Protein 5XWB (pdb70)

B-factor: mean 32.28, std 11.91, range [16.24, 103.04]

Radius of gyration: 31.35 Å; Cα contacts (8 Å, |Δi|>4): 2112; chains: 2; bounding box: 64×94×55 Å

Nearest PDB structures (foldseek):
  5xwb-assembly2_B  TM=9.297E-01  e=8.953E-89  Colwellia psychrerythraea 34H
  7tm6-assembly1_A  TM=8.990E-01  e=1.114E-72  Klebsiella pneumoniae subsp. pneumoniae HS11286
  3nvs-assembly1_A  TM=9.028E-01  e=1.899E-70  Vibrio cholerae
  3fk1-assembly1_A  TM=8.946E-01  e=1.321E-70  Escherichia coli K-12
  1x8r-assembly1_A  TM=8.950E-01  e=2.277E-70  Escherichia coli

InterPro domains:
  IPR001986 Enolpyruvate transferase domain [PF00275] (7-421)
  IPR006264 3-phosphoshikimate 1-carboxyvinyltransferase [MF_00210] (10-426)
  IPR006264 3-phosphoshikimate 1-carboxyvinyltransferase [PIRSF000505] (7-424)
  IPR006264 3-phosphoshikimate 1-carboxyvinyltransferase [TIGR01356] (14-424)
  IPR006264 3-phosphoshikimate 1-carboxyvinyltransferase [cd01556] (12-424)
  IPR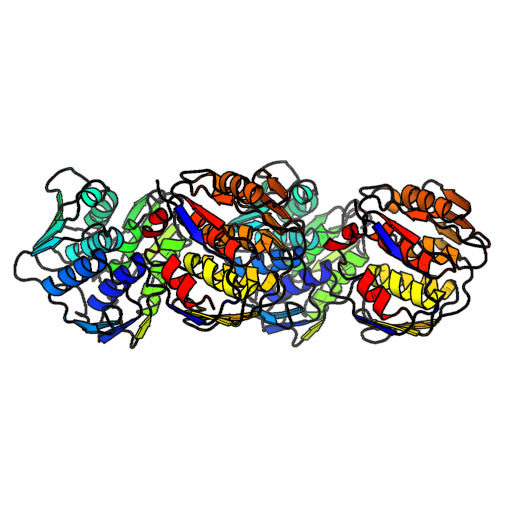013792 RNA 3'-terminal phosphate cyclase/enolpyruvate transferase, alpha/beta [SSF55205] (1-424)
  IPR023193 3-phosphoshikimate 1-carboxyvinyltransferase, conserved site [PS00104] (90-104)
  IPR023193 3-phosphoshikimate 1-carboxyvinyltransferase, conserved site [PS00885] (339-357)
  IPR036968 Enolpyruvate transferase domain superfamily [G3DSA:3.65.10.10] (20-224)
  IPR036968 Enolpyruvate transferase domain superfamily [G3DSA:3.65.10.10] (242-419)

Structure (mmCIF, N/CA/C/O backbone):
data_5XWB
#
_entry.id   5XWB
#
_cell.length_a   61.798
_cell.length_b   80.027
_cell.length_c   82.271
_cell.angle_alpha   90.00
_cell.angle_beta   96.46
_cell.angle_gamma   90.00
#
_symmetry.space_group_name_H-M   'P 1 21 1'
#
loop_
_entity.id
_entity.type
_entity.pdbx_description
1 polymer '3-phosphoshikimate 1-carboxyvinyltransferase'
2 water water
#
loop_
_atom_site.group_PDB
_atom_site.id
_atom_site.type_symbol
_atom_site.label_atom_id
_atom_site.label_alt_id
_atom_site.label_comp_id
_atom_site.label_asym_id
_atom_site.label_entity_id
_atom_site.label_seq_id
_atom_site.pdbx_PDB_ins_code
_atom_site.Cartn_x
_atom_site.Cartn_y
_atom_site.Cartn_z
_atom_site.occupancy
_atom_site.B_iso_or_equiv
_atom_site.auth_seq_id
_atom_site.auth_comp_id
_atom_site.auth_asym_id
_atom_site.auth_atom_id
_atom_site.pdbx_PDB_model_num
ATOM 1 N N . MET A 1 21 ? 42.515 -10.391 6.771 1.00 71.11 1 MET A N 1
ATOM 2 C CA . MET A 1 21 ? 42.553 -9.734 8.114 1.00 73.94 1 MET A CA 1
ATOM 3 C C . MET A 1 21 ? 42.996 -10.732 9.205 1.00 64.62 1 MET A C 1
ATOM 4 O O . MET A 1 21 ? 44.122 -11.227 9.134 1.00 66.29 1 MET A O 1
ATOM 9 N N . GLU A 1 22 ? 42.145 -11.039 10.187 1.00 50.98 2 GLU A N 1
ATOM 10 C CA . GLU A 1 22 ? 42.569 -11.728 11.367 1.00 46.25 2 GLU A CA 1
ATOM 11 C C . GLU A 1 22 ? 42.539 -13.252 11.151 1.00 38.77 2 GLU A C 1
ATOM 12 O O . GLU A 1 22 ? 41.748 -13.793 10.351 1.00 35.91 2 GLU A O 1
ATOM 18 N N . GLN A 1 23 ? 43.447 -13.917 11.845 1.00 30.56 3 GLN A N 1
ATOM 19 C CA . GLN A 1 23 ? 43.470 -15.338 11.965 1.00 32.21 3 GLN A CA 1
ATOM 20 C C . GLN A 1 23 ? 43.626 -15.661 13.435 1.00 29.34 3 GLN A C 1
ATOM 21 O O . GLN A 1 23 ? 44.171 -14.868 14.158 1.00 28.39 3 GLN A O 1
ATOM 27 N N . LEU A 1 24 ? 43.148 -16.828 13.839 1.00 25.02 4 LEU A N 1
ATOM 28 C CA . LEU A 1 24 ? 43.382 -17.415 15.132 1.00 25.15 4 LEU A CA 1
ATOM 29 C C . LEU A 1 24 ? 43.996 -18.796 14.891 1.00 26.61 4 LEU A C 1
ATOM 30 O O . LEU A 1 24 ? 43.510 -19.569 14.044 1.00 28.02 4 LEU A O 1
ATOM 35 N N . THR A 1 25 ? 45.069 -19.120 15.606 1.00 23.52 5 THR A N 1
ATOM 36 C CA . THR A 1 25 ? 45.671 -20.446 15.511 1.00 22.00 5 THR A CA 1
ATOM 37 C C . THR A 1 25 ? 45.422 -21.183 16.802 1.00 21.94 5 THR A C 1
ATOM 38 O O . THR A 1 25 ? 45.785 -20.695 17.886 1.00 18.44 5 THR A O 1
ATOM 42 N N . LEU A 1 26 ? 44.778 -22.353 16.691 1.00 21.58 6 LEU A N 1
ATOM 43 C CA . LEU A 1 26 ? 44.537 -23.202 17.856 1.00 22.51 6 LEU A CA 1
ATOM 44 C C . LEU A 1 26 ? 45.515 -24.323 17.823 1.00 21.41 6 LEU A C 1
ATOM 45 O O . LEU A 1 26 ? 45.668 -24.991 16.793 1.00 20.68 6 LEU A O 1
ATOM 50 N N . ASN A 1 27 ? 46.205 -24.513 18.950 1.00 22.28 7 ASN A N 1
ATOM 51 C CA . ASN A 1 27 ? 47.231 -25.529 19.070 1.00 22.23 7 ASN A CA 1
ATOM 52 C C . ASN A 1 27 ? 46.621 -26.821 19.605 1.00 23.46 7 ASN A C 1
ATOM 53 O O . ASN A 1 27 ? 45.577 -26.767 20.214 1.00 24.73 7 ASN A O 1
ATOM 58 N N . PRO A 1 28 ? 47.246 -27.974 19.342 1.00 23.22 8 PRO A N 1
ATOM 59 C CA . PRO A 1 28 ? 46.743 -29.302 19.741 1.00 23.85 8 PRO A CA 1
ATOM 60 C C . PRO A 1 28 ? 46.298 -29.390 21.189 1.00 24.12 8 PRO A C 1
ATOM 61 O O . PRO A 1 28 ? 47.007 -28.904 22.058 1.00 24.32 8 PRO A O 1
ATOM 65 N N . ILE A 1 29 ? 45.085 -29.893 21.404 1.00 23.68 9 ILE A N 1
ATOM 66 C CA . ILE A 1 29 ? 44.503 -30.009 22.742 1.00 25.09 9 ILE A CA 1
ATOM 67 C C . ILE A 1 29 ? 44.665 -31.495 23.124 1.00 26.69 9 ILE A C 1
ATOM 68 O O . ILE A 1 29 ? 44.269 -32.370 22.359 1.00 26.10 9 ILE A O 1
ATOM 73 N N . GLY A 1 30 ? 45.310 -31.791 24.238 1.00 26.24 10 GLY A N 1
ATOM 74 C CA . GLY A 1 30 ? 45.527 -33.172 24.660 1.00 25.78 10 GLY A CA 1
ATOM 75 C C . GLY A 1 30 ? 44.246 -33.789 25.225 1.00 25.71 10 GLY A C 1
ATOM 76 O O . GLY A 1 30 ? 44.027 -35.004 25.138 1.00 27.86 10 GLY A O 1
ATOM 77 N N . LYS A 1 31 ? 43.373 -32.974 25.798 1.00 27.04 11 LYS A N 1
ATOM 78 C CA . LYS A 1 31 ? 42.206 -33.520 26.459 1.00 26.46 11 LYS A CA 1
ATOM 79 C C . LYS A 1 31 ? 41.155 -32.462 26.620 1.00 25.38 11 LYS A C 1
ATOM 80 O O . LYS A 1 31 ? 41.483 -31.317 26.818 1.00 26.44 11 LYS A O 1
ATOM 86 N N . ILE A 1 32 ? 39.893 -32.860 26.536 1.00 22.61 12 ILE A N 1
ATOM 87 C CA . ILE A 1 32 ? 38.759 -31.971 26.744 1.00 21.38 12 ILE A CA 1
ATOM 88 C C . ILE A 1 32 ? 38.036 -32.479 27.981 1.00 21.57 12 ILE A C 1
ATOM 89 O O . ILE A 1 32 ? 37.796 -33.693 28.108 1.00 22.72 12 ILE A O 1
ATOM 94 N N . ASN A 1 33 ? 37.684 -31.583 28.880 1.00 21.96 13 ASN A N 1
ATOM 95 C CA . ASN A 1 33 ? 37.066 -31.963 30.123 1.00 25.52 13 ASN A CA 1
ATOM 96 C C . ASN A 1 33 ? 36.560 -30.725 30.835 1.00 26.50 13 ASN A C 1
ATOM 97 O O . ASN A 1 33 ? 37.255 -29.738 30.876 1.00 24.13 13 ASN A O 1
ATOM 102 N N . GLY A 1 34 ? 35.339 -30.747 31.343 1.00 24.63 14 GLY A N 1
ATOM 103 C CA . GLY A 1 34 ? 34.851 -29.635 32.148 1.00 26.34 14 GLY A CA 1
ATOM 104 C C . GLY A 1 34 ? 33.381 -29.307 31.918 1.00 27.26 14 GLY A C 1
ATOM 105 O O . GLY A 1 34 ? 32.623 -30.151 31.442 1.00 26.15 14 GLY A O 1
ATOM 106 N N . GLU A 1 35 ? 32.997 -28.098 32.302 1.00 27.89 15 GLU A N 1
ATOM 107 C CA . GLU A 1 35 ? 31.617 -27.640 32.219 1.00 31.37 15 GLU A CA 1
ATOM 108 C C . GLU A 1 35 ? 31.586 -26.445 31.250 1.00 28.58 15 GLU A C 1
ATOM 109 O O . GLU A 1 35 ? 32.496 -25.662 31.229 1.00 28.99 15 GLU A O 1
ATOM 115 N N . ILE A 1 36 ? 30.544 -26.352 30.444 1.00 26.57 16 ILE A N 1
ATOM 116 C CA . ILE A 1 36 ? 30.288 -25.237 29.518 1.00 26.04 16 ILE A CA 1
ATOM 117 C C . ILE A 1 36 ? 28.903 -24.726 29.906 1.00 25.08 16 ILE A C 1
ATOM 118 O O . ILE A 1 36 ? 28.002 -25.526 30.062 1.00 23.37 16 ILE A O 1
ATOM 123 N N . PHE A 1 37 ? 28.697 -23.416 29.997 1.00 25.04 17 PHE A N 1
ATOM 124 C CA . PHE A 1 37 ? 27.368 -22.832 30.218 1.00 25.66 17 PHE A CA 1
ATOM 125 C C . PHE A 1 37 ? 26.978 -22.087 28.981 1.00 27.86 17 PHE A C 1
ATOM 126 O O . PHE A 1 37 ? 27.616 -21.076 28.610 1.00 26.09 17 PHE A O 1
ATOM 134 N N . LEU A 1 38 ? 25.966 -22.617 28.306 1.00 24.00 18 LEU A N 1
ATOM 135 C CA . LEU A 1 38 ? 25.508 -22.003 27.083 1.00 24.58 18 LEU A CA 1
ATOM 136 C C . LEU A 1 38 ? 24.624 -20.787 27.382 1.00 23.17 18 LEU A C 1
ATOM 137 O O . LEU A 1 38 ? 23.731 -20.855 28.216 1.00 23.92 18 LEU A O 1
ATOM 142 N N . PRO A 1 39 ? 24.843 -19.692 26.683 1.00 24.36 19 PRO A N 1
ATOM 143 C CA . PRO A 1 39 ? 23.894 -18.587 26.834 1.00 26.15 19 PRO A CA 1
ATOM 144 C C . PRO A 1 39 ? 22.537 -18.927 26.190 1.00 25.34 19 PRO A C 1
ATOM 145 O O . PRO A 1 39 ? 22.390 -19.933 25.459 1.00 25.71 19 PRO A O 1
ATOM 149 N N . GLY A 1 40 ? 21.540 -18.119 26.482 1.00 22.87 20 GLY A N 1
ATOM 150 C CA . GLY A 1 40 ? 20.215 -18.357 25.956 1.00 24.14 20 GLY A CA 1
ATOM 151 C C . GLY A 1 40 ? 20.194 -18.395 24.449 1.00 23.57 20 GLY A C 1
ATOM 152 O O . GLY A 1 40 ? 20.906 -17.659 23.783 1.00 23.46 20 GLY A O 1
ATOM 153 N N . SER A 1 41 ? 19.320 -19.219 23.906 1.00 25.51 21 SER A N 1
ATOM 154 C CA . SER A 1 41 ? 19.116 -19.221 22.482 1.00 26.20 21 SER A CA 1
ATOM 155 C C . SER A 1 41 ? 18.377 -17.922 22.097 1.00 25.65 21 SER A C 1
ATOM 156 O O . SER A 1 41 ? 17.507 -17.403 22.848 1.00 20.96 21 SER A O 1
ATOM 159 N N . LYS A 1 42 ? 18.742 -17.419 20.931 1.00 26.14 22 LYS A N 1
ATOM 160 C CA . LYS A 1 42 ? 18.176 -16.211 20.368 1.00 31.84 22 LYS A CA 1
ATOM 161 C C . LYS A 1 42 ? 16.642 -16.266 20.239 1.00 30.03 22 LYS A C 1
ATOM 162 O O . LYS A 1 42 ? 15.936 -15.425 20.751 1.00 27.12 22 LYS A O 1
ATOM 168 N N . SER A 1 43 ? 16.144 -17.283 19.573 1.00 28.32 23 SER A N 1
ATOM 169 C CA . SER A 1 43 ? 14.772 -17.328 19.253 1.00 28.72 23 SER A CA 1
ATOM 170 C C . SER A 1 43 ? 13.913 -17.630 20.492 1.00 28.55 23 SER A C 1
ATOM 171 O O . SER A 1 43 ? 12.833 -17.064 20.593 1.00 28.07 23 SER A O 1
ATOM 174 N N . LEU A 1 44 ? 14.376 -18.470 21.438 1.00 25.85 24 LEU A N 1
ATOM 175 C CA . LEU A 1 44 ? 13.643 -18.611 22.686 1.00 26.54 24 LEU A CA 1
ATOM 176 C C . LEU A 1 44 ? 13.715 -17.381 23.611 1.00 23.40 24 LEU A C 1
ATOM 177 O O . LEU A 1 44 ? 12.828 -17.202 24.434 1.00 22.22 24 LEU A O 1
ATOM 182 N N . SER A 1 45 ? 14.830 -16.648 23.588 1.00 22.68 25 SER A N 1
ATOM 183 C CA . SER A 1 45 ? 14.981 -15.386 24.364 1.00 22.43 25 SER A CA 1
ATOM 184 C C . SER A 1 45 ? 13.905 -14.399 23.924 1.00 22.19 25 SER A C 1
ATOM 185 O O . SER A 1 45 ? 13.206 -13.869 24.739 1.00 19.39 25 SER A O 1
ATOM 188 N N . ASN A 1 46 ? 13.705 -14.265 22.621 1.00 21.80 26 ASN A N 1
ATOM 189 C CA . ASN A 1 46 ? 12.653 -13.382 22.088 1.00 23.99 26 ASN A CA 1
ATOM 190 C C . ASN A 1 46 ? 11.210 -13.782 22.372 1.00 24.48 26 ASN A C 1
ATOM 191 O O . ASN A 1 46 ? 10.383 -12.928 22.724 1.00 21.54 26 ASN A O 1
ATOM 196 N N . ARG A 1 47 ? 10.925 -15.074 22.203 1.00 25.31 27 ARG A N 1
ATOM 197 C CA . ARG A 1 47 ? 9.659 -15.603 22.575 1.00 27.54 27 ARG A CA 1
ATOM 198 C C . ARG A 1 47 ? 9.396 -15.475 24.057 1.00 24.06 27 ARG A C 1
ATOM 199 O O . ARG A 1 47 ? 8.269 -15.131 24.414 1.00 22.55 27 ARG A O 1
ATOM 207 N N . ALA A 1 48 ? 10.393 -15.745 24.908 1.00 21.71 28 ALA A N 1
ATOM 208 C CA . ALA A 1 48 ? 10.184 -15.583 26.366 1.00 21.83 28 ALA A CA 1
ATOM 209 C C . ALA A 1 48 ? 9.871 -14.111 26.684 1.00 22.54 28 ALA A C 1
ATOM 210 O O . ALA A 1 48 ? 8.934 -13.824 27.449 1.00 21.57 28 ALA A O 1
ATOM 212 N N . LEU A 1 49 ? 10.600 -13.189 26.066 1.00 20.46 29 LEU A N 1
ATOM 213 C CA . LEU A 1 49 ? 10.356 -11.788 26.337 1.00 21.80 29 LEU A CA 1
ATOM 214 C C . LEU A 1 49 ? 8.954 -11.327 25.930 1.00 20.30 29 LEU A C 1
ATOM 215 O O . LEU A 1 49 ? 8.285 -10.634 26.691 1.00 20.68 29 LEU A O 1
ATOM 220 N N . LEU A 1 50 ? 8.530 -11.677 24.730 1.00 20.31 30 LEU A N 1
ATOM 221 C CA . LEU A 1 50 ? 7.238 -11.246 24.245 1.00 20.59 30 LEU A CA 1
ATOM 222 C C . LEU A 1 50 ? 6.112 -11.874 25.098 1.00 21.17 30 LEU A C 1
ATOM 223 O O . LEU A 1 50 ? 5.159 -11.184 25.487 1.00 20.50 30 LEU A O 1
ATOM 228 N N . ILE A 1 51 ? 6.231 -13.155 25.403 1.00 18.85 31 ILE A N 1
ATOM 229 C CA . ILE A 1 51 ? 5.194 -13.826 26.157 1.00 21.26 31 ILE A CA 1
ATOM 230 C C . ILE A 1 51 ? 5.090 -13.245 27.563 1.00 21.84 31 ILE A C 1
ATOM 231 O O . ILE A 1 51 ? 3.999 -12.979 27.995 1.00 21.88 31 ILE A O 1
ATOM 236 N N . ALA A 1 52 ? 6.222 -13.025 28.242 1.00 19.38 32 ALA A N 1
ATOM 237 C CA . ALA A 1 52 ? 6.220 -12.462 29.550 1.00 19.37 32 ALA A CA 1
ATOM 238 C C . ALA A 1 52 ? 5.667 -11.054 29.545 1.00 20.91 32 ALA A C 1
ATOM 239 O O . ALA A 1 52 ? 5.012 -10.634 30.547 1.00 21.96 32 ALA A O 1
ATOM 241 N N . ALA A 1 53 ? 5.937 -10.308 28.471 1.00 19.37 33 ALA A N 1
ATOM 242 C CA . ALA A 1 53 ? 5.350 -8.972 28.349 1.00 21.44 33 ALA A CA 1
ATOM 243 C C . ALA A 1 53 ? 3.815 -8.977 28.175 1.00 21.68 33 ALA A C 1
ATOM 244 O O . ALA A 1 53 ? 3.137 -8.024 28.583 1.00 19.48 33 ALA A O 1
ATOM 246 N N . LEU A 1 54 ? 3.286 -9.973 27.460 1.00 21.38 34 LEU A N 1
ATOM 247 C CA . LEU A 1 54 ? 1.841 -10.091 27.278 1.00 23.05 34 LEU A CA 1
ATOM 248 C C . LEU A 1 54 ? 1.119 -10.712 28.501 1.00 23.96 34 LEU A C 1
ATOM 249 O O . LEU A 1 54 ? -0.082 -10.506 28.677 1.00 26.30 34 LEU A O 1
ATOM 254 N N . ALA A 1 55 ? 1.846 -11.437 29.343 1.00 22.71 35 ALA A N 1
ATOM 255 C CA . ALA A 1 55 ? 1.256 -12.204 30.429 1.00 24.71 35 ALA A CA 1
ATOM 256 C C . ALA A 1 55 ? 0.732 -11.327 31.553 1.00 26.15 35 ALA A C 1
ATOM 257 O O . ALA A 1 55 ? 1.009 -10.123 31.571 1.00 25.39 35 ALA A O 1
ATOM 259 N N . ASN A 1 56 ? -0.059 -11.948 32.441 1.00 25.17 36 ASN A N 1
ATOM 260 C CA . ASN A 1 56 ? -0.487 -11.339 33.714 1.00 27.37 36 ASN A CA 1
ATOM 261 C C . ASN A 1 56 ? 0.537 -11.770 34.761 1.00 27.30 36 ASN A C 1
ATOM 262 O O . ASN A 1 56 ? 0.809 -12.974 34.880 1.00 29.11 36 ASN A O 1
ATOM 267 N N . GLY A 1 57 ? 1.108 -10.833 35.516 1.00 29.08 37 GLY A N 1
ATOM 268 C CA . GLY A 1 57 ? 2.061 -11.214 36.619 1.00 28.76 37 GLY A CA 1
ATOM 269 C C . GLY A 1 57 ? 3.543 -10.913 36.296 1.00 27.94 37 GLY A C 1
ATOM 270 O O . GLY A 1 57 ? 3.879 -10.363 35.267 1.00 25.98 37 GLY A O 1
ATOM 271 N N . VAL A 1 58 ? 4.418 -11.262 37.227 1.00 30.91 38 VAL A N 1
ATOM 272 C CA . VAL A 1 58 ? 5.806 -10.870 37.189 1.00 28.83 38 VAL A CA 1
ATOM 273 C C . VAL A 1 58 ? 6.571 -12.109 36.783 1.00 26.98 38 VAL A C 1
ATOM 274 O O . VAL A 1 58 ? 6.472 -13.120 37.420 1.00 24.09 38 VAL A O 1
ATOM 278 N N . THR A 1 59 ? 7.272 -12.068 35.660 1.00 25.20 39 THR A N 1
ATOM 279 C CA . THR A 1 59 ? 8.141 -13.205 35.315 1.00 26.11 39 THR A CA 1
ATOM 280 C C . THR A 1 59 ? 9.621 -12.871 35.482 1.00 25.34 39 THR A C 1
ATOM 281 O O . THR A 1 59 ? 10.061 -11.876 34.950 1.00 22.60 39 THR A O 1
ATOM 285 N N . LYS A 1 60 ? 10.383 -13.718 36.167 1.00 25.45 40 LYS A N 1
ATOM 286 C CA . LYS A 1 60 ? 11.867 -13.627 36.123 1.00 28.23 40 LYS A CA 1
ATOM 287 C C . LYS A 1 60 ? 12.412 -14.598 35.016 1.00 25.33 40 LYS A C 1
ATOM 288 O O . LYS A 1 60 ? 12.362 -15.823 35.136 1.00 26.46 40 LYS A O 1
ATOM 294 N N . ILE A 1 61 ? 12.901 -14.015 33.931 1.00 23.21 41 ILE A N 1
ATOM 295 C CA . ILE A 1 61 ? 13.576 -14.739 32.850 1.00 21.58 41 ILE A CA 1
ATOM 296 C C . ILE A 1 61 ? 15.055 -14.818 33.172 1.00 21.58 41 ILE A C 1
ATOM 297 O O . ILE A 1 61 ? 15.674 -13.779 33.434 1.00 21.57 41 ILE A O 1
ATOM 302 N N . THR A 1 62 ? 15.611 -16.030 33.205 1.00 20.91 42 THR A N 1
ATOM 303 C CA . THR A 1 62 ? 17.045 -16.239 33.491 1.00 21.52 42 THR A CA 1
ATOM 304 C C . THR A 1 62 ? 17.674 -16.833 32.242 1.00 20.77 42 THR A C 1
ATOM 305 O O . THR A 1 62 ? 16.964 -17.346 31.348 1.00 18.52 42 THR A O 1
ATOM 309 N N . ASN A 1 63 ? 19.010 -16.759 32.193 1.00 21.90 43 ASN A N 1
ATOM 310 C CA . ASN A 1 63 ? 19.835 -17.167 31.018 1.00 22.27 43 ASN A CA 1
ATOM 311 C C . ASN A 1 63 ? 19.431 -16.480 29.730 1.00 21.27 43 ASN A C 1
ATOM 312 O O . ASN A 1 63 ? 19.562 -17.036 28.621 1.00 22.14 43 ASN A O 1
ATOM 317 N N . LEU A 1 64 ? 18.869 -15.292 29.850 1.00 21.49 44 LEU A N 1
ATOM 318 C CA . LEU A 1 64 ? 18.537 -14.509 28.679 1.00 22.60 44 LEU A CA 1
ATOM 319 C C . LEU A 1 64 ? 19.797 -14.221 27.852 1.00 23.59 44 LEU A C 1
ATOM 320 O O . LEU A 1 64 ? 20.834 -13.905 28.414 1.00 23.65 44 LEU A O 1
ATOM 325 N N . LEU A 1 65 ? 19.706 -14.315 26.526 1.00 25.91 45 LEU A N 1
ATOM 326 C CA . LEU A 1 65 ? 20.829 -13.961 25.646 1.00 26.79 45 LEU A CA 1
ATOM 327 C C . LEU A 1 65 ? 21.148 -12.444 25.766 1.00 28.62 45 LEU A C 1
ATOM 328 O O . LEU A 1 65 ? 20.237 -11.604 25.711 1.00 24.30 45 LEU A O 1
ATOM 333 N N . VAL A 1 66 ? 22.424 -12.131 25.987 1.00 27.60 46 VAL A N 1
ATOM 334 C CA . VAL A 1 66 ? 22.903 -10.768 25.898 1.00 29.52 46 VAL A CA 1
ATOM 335 C C . VAL A 1 66 ? 23.462 -10.599 24.478 1.00 27.98 46 VAL A C 1
ATOM 336 O O . VAL A 1 66 ? 24.525 -11.130 24.147 1.00 28.88 46 VAL A O 1
ATOM 340 N N . SER A 1 67 ? 22.722 -9.889 23.628 1.00 25.26 47 SER A N 1
ATOM 341 C CA . SER A 1 67 ? 23.218 -9.553 22.269 1.00 26.26 47 SER A CA 1
ATOM 342 C C . SER A 1 67 ? 22.459 -8.363 21.736 1.00 27.45 47 SER A C 1
ATOM 343 O O . SER A 1 67 ? 21.444 -7.942 22.323 1.00 29.62 47 SER A O 1
ATOM 346 N N . ASP A 1 68 ? 22.915 -7.857 20.600 1.00 27.09 48 ASP A N 1
ATOM 347 C CA . ASP A 1 68 ? 22.275 -6.714 19.950 1.00 30.48 48 ASP A CA 1
ATOM 348 C C . ASP A 1 68 ? 20.823 -6.978 19.547 1.00 29.63 48 ASP A C 1
ATOM 349 O O . ASP A 1 68 ? 20.017 -6.102 19.697 1.00 34.33 48 ASP A O 1
ATOM 354 N N . ASP A 1 69 ? 20.516 -8.159 19.009 1.00 30.42 49 ASP A N 1
ATOM 355 C CA . ASP A 1 69 ? 19.133 -8.493 18.636 1.00 31.31 49 ASP A CA 1
ATOM 356 C C . ASP A 1 69 ? 18.177 -8.507 19.808 1.00 28.85 49 ASP A C 1
ATOM 357 O O . ASP A 1 69 ? 17.087 -7.961 19.704 1.00 30.80 49 ASP A O 1
ATOM 362 N N . ILE A 1 70 ? 18.569 -9.131 20.901 1.00 24.38 50 ILE A N 1
ATOM 363 C CA . ILE A 1 70 ? 17.775 -9.089 22.133 1.00 27.19 50 ILE A CA 1
ATOM 364 C C . ILE A 1 70 ? 17.625 -7.675 22.727 1.00 26.60 50 ILE A C 1
ATOM 365 O O . ILE A 1 70 ? 16.552 -7.324 23.221 1.00 27.69 50 ILE A O 1
ATOM 370 N N . ASN A 1 71 ? 18.681 -6.879 22.671 1.00 23.80 51 ASN A N 1
ATOM 371 C CA . ASN A 1 71 ? 18.596 -5.477 23.119 1.00 25.78 51 ASN A CA 1
ATOM 372 C C . ASN A 1 71 ? 17.559 -4.666 22.295 1.00 23.72 51 ASN A C 1
ATOM 373 O O . ASN A 1 71 ? 16.905 -3.821 22.841 1.00 24.04 51 ASN A O 1
ATOM 378 N N . HIS A 1 72 ? 17.412 -4.926 21.006 1.00 21.45 52 HIS A N 1
ATOM 379 C CA . HIS A 1 72 ? 16.348 -4.287 20.242 1.00 25.51 52 HIS A CA 1
ATOM 380 C C . HIS A 1 72 ? 14.961 -4.755 20.647 1.00 27.28 52 HIS A C 1
ATOM 381 O O . HIS A 1 72 ? 14.021 -3.981 20.639 1.00 25.25 52 HIS A O 1
ATOM 388 N N . MET A 1 73 ? 14.828 -6.030 20.983 1.00 26.84 53 MET A N 1
ATOM 389 C CA . MET A 1 73 ? 13.561 -6.527 21.490 1.00 25.42 53 MET A CA 1
ATOM 390 C C . MET A 1 73 ? 13.240 -5.857 22.832 1.00 23.77 53 MET A C 1
ATOM 391 O O . MET A 1 73 ? 12.114 -5.437 23.062 1.00 21.04 53 MET A O 1
ATOM 396 N N . LEU A 1 74 ? 14.216 -5.795 23.727 1.00 23.44 54 LEU A N 1
ATOM 397 C CA . LEU A 1 74 ? 14.071 -5.079 25.011 1.00 25.35 54 LEU A CA 1
ATOM 398 C C . LEU A 1 74 ? 13.664 -3.594 24.840 1.00 26.72 54 LEU A C 1
ATOM 399 O O . LEU A 1 74 ? 12.771 -3.104 25.523 1.00 28.59 54 LEU A O 1
ATOM 404 N N . ASN A 1 75 ? 14.282 -2.918 23.885 1.00 27.78 55 ASN A N 1
ATOM 405 C CA . ASN A 1 75 ? 13.992 -1.503 23.615 1.00 30.03 55 ASN A CA 1
ATOM 406 C C . ASN A 1 75 ? 12.608 -1.305 23.040 1.00 28.30 55 ASN A C 1
ATOM 407 O O . ASN A 1 75 ? 11.903 -0.371 23.449 1.00 28.77 55 ASN A O 1
ATOM 412 N N . ALA A 1 76 ? 12.222 -2.162 22.090 1.00 25.03 56 ALA A N 1
ATOM 413 C CA . ALA A 1 76 ? 10.871 -2.172 21.521 1.00 24.67 56 ALA A CA 1
ATOM 414 C C . ALA A 1 76 ? 9.803 -2.345 22.612 1.00 25.39 56 ALA A C 1
ATOM 415 O O . ALA A 1 76 ? 8.851 -1.602 22.691 1.00 28.26 56 ALA A O 1
ATOM 417 N N . LEU A 1 77 ? 9.991 -3.322 23.474 1.00 24.43 57 LEU A N 1
ATOM 418 C CA . LEU A 1 77 ? 9.108 -3.539 24.609 1.00 25.83 57 LEU A CA 1
ATOM 419 C C . LEU A 1 77 ? 9.067 -2.362 25.625 1.00 26.97 57 LEU A C 1
ATOM 420 O O . LEU A 1 77 ? 8.011 -2.031 26.124 1.00 22.13 57 LEU A O 1
ATOM 425 N N . LYS A 1 78 ? 10.207 -1.754 25.909 1.00 33.04 58 LYS A N 1
ATOM 426 C CA . LYS A 1 78 ? 10.262 -0.558 26.765 1.00 36.18 58 LYS A CA 1
ATOM 427 C C . LYS A 1 78 ? 9.463 0.587 26.142 1.00 31.86 58 LYS A C 1
ATOM 428 O O . LYS A 1 78 ? 8.723 1.224 26.854 1.00 30.18 58 LYS A O 1
ATOM 434 N N . SER A 1 79 ? 9.587 0.789 24.826 1.00 29.40 59 SER A N 1
ATOM 435 C CA . SER A 1 79 ? 8.829 1.814 24.074 1.00 32.14 59 SER A CA 1
ATOM 436 C C . SER A 1 79 ? 7.368 1.616 24.193 1.00 33.67 59 SER A C 1
ATOM 437 O O . SER A 1 79 ? 6.636 2.567 24.295 1.00 31.81 59 SER A O 1
ATOM 440 N N . LEU A 1 80 ? 6.960 0.351 24.187 1.00 31.09 60 LEU A N 1
ATOM 441 C CA . LEU A 1 80 ? 5.554 0.007 24.217 1.00 30.11 60 LEU A CA 1
ATOM 442 C C . LEU A 1 80 ? 4.971 0.101 25.608 1.00 28.90 60 LEU A C 1
ATOM 443 O O . LEU A 1 80 ? 3.823 -0.181 25.781 1.00 31.48 60 LEU A O 1
ATOM 448 N N . GLY A 1 81 ? 5.766 0.465 26.609 1.00 31.43 61 GLY A N 1
ATOM 449 C CA . GLY A 1 81 ? 5.288 0.628 27.986 1.00 29.27 61 GLY A CA 1
ATOM 450 C C . GLY A 1 81 ? 5.562 -0.512 28.934 1.00 27.23 61 GLY A C 1
ATOM 451 O O . GLY A 1 81 ? 5.006 -0.542 30.014 1.00 30.95 61 GLY A O 1
ATOM 452 N N . ILE A 1 82 ? 6.365 -1.482 28.544 1.00 24.89 62 ILE A N 1
ATOM 453 C CA . ILE A 1 82 ? 6.585 -2.615 29.425 1.00 28.14 62 ILE A CA 1
ATOM 454 C C . ILE A 1 82 ? 7.674 -2.247 30.417 1.00 30.49 62 ILE A C 1
ATOM 455 O O . ILE A 1 82 ? 8.695 -1.760 30.014 1.00 29.16 62 ILE A O 1
ATOM 460 N N . GLU A 1 83 ? 7.431 -2.525 31.695 1.00 31.92 63 GLU A N 1
ATOM 461 C CA . GLU A 1 83 ? 8.376 -2.316 32.739 1.00 34.80 63 GLU A CA 1
ATOM 462 C C . GLU A 1 83 ? 9.124 -3.622 33.036 1.00 30.12 63 GLU A C 1
ATOM 463 O O . GLU A 1 83 ? 8.532 -4.644 33.388 1.00 29.80 63 GLU A O 1
ATOM 469 N N . TYR A 1 84 ? 10.439 -3.576 32.930 1.00 32.57 64 TYR A N 1
ATOM 470 C CA . TYR A 1 84 ? 11.267 -4.655 33.414 1.00 33.43 64 TYR A CA 1
ATOM 471 C C . TYR A 1 84 ? 12.530 -4.127 34.080 1.00 32.21 64 TYR A C 1
ATOM 472 O O . TYR A 1 84 ? 12.946 -2.999 33.854 1.00 29.27 64 TYR A O 1
ATOM 481 N N . THR A 1 85 ? 13.160 -5.029 34.822 1.00 32.17 65 THR A N 1
ATOM 482 C CA . THR A 1 85 ? 14.460 -4.834 35.447 1.00 33.39 65 THR A CA 1
ATOM 483 C C . THR A 1 85 ? 15.460 -5.894 34.949 1.00 31.02 65 THR A C 1
ATOM 484 O O . THR A 1 85 ? 15.240 -7.091 35.099 1.00 30.53 65 THR A O 1
ATOM 488 N N . LEU A 1 86 ? 16.560 -5.436 34.390 1.00 28.92 66 LEU A N 1
ATOM 489 C CA . LEU A 1 86 ? 17.694 -6.276 34.096 1.00 32.09 66 LEU A CA 1
ATOM 490 C C . LEU A 1 86 ? 18.607 -6.508 35.310 1.00 35.89 66 LEU A C 1
ATOM 491 O O . LEU A 1 86 ? 18.787 -5.637 36.169 1.00 38.00 66 LEU A O 1
ATOM 496 N N . SER A 1 87 ? 19.148 -7.715 35.406 1.00 38.22 67 SER A N 1
ATOM 497 C CA . SER A 1 87 ? 20.206 -8.009 36.402 1.00 39.53 67 SER A CA 1
ATOM 498 C C . SER A 1 87 ? 21.165 -9.107 35.888 1.00 36.62 67 SER A C 1
ATOM 499 O O . SER A 1 87 ? 21.037 -9.591 34.742 1.00 28.14 67 SER A O 1
ATOM 502 N N . ASP A 1 88 ? 22.186 -9.415 36.688 1.00 36.29 68 ASP A N 1
ATOM 503 C CA . ASP A 1 88 ? 23.313 -10.242 36.264 1.00 38.91 68 ASP A CA 1
ATOM 504 C C . ASP A 1 88 ? 23.825 -9.871 34.886 1.00 35.41 68 ASP A C 1
ATOM 505 O O . ASP A 1 88 ? 23.856 -10.707 33.988 1.00 34.47 68 ASP A O 1
ATOM 510 N N . CYS A 1 89 ? 24.182 -8.603 34.708 1.00 35.18 69 CYS A N 1
ATOM 511 C CA . CYS A 1 89 ? 24.685 -8.071 33.396 1.00 37.22 69 CYS A CA 1
ATOM 512 C C . CYS A 1 89 ? 23.848 -8.507 32.173 1.00 36.57 69 CYS A C 1
ATOM 513 O O . CYS A 1 89 ? 24.384 -8.908 31.154 1.00 37.69 69 CYS A O 1
ATOM 516 N N . GLY A 1 90 ? 22.522 -8.418 32.314 1.00 32.69 70 GLY A N 1
ATOM 517 C CA . GLY A 1 90 ? 21.579 -8.594 31.216 1.00 32.24 70 GLY A CA 1
ATOM 518 C C . GLY A 1 90 ? 21.055 -10.008 31.032 1.00 30.14 70 GLY A C 1
ATOM 519 O O . GLY A 1 90 ? 20.200 -10.245 30.143 1.00 31.02 70 GLY A O 1
ATOM 520 N N . THR A 1 91 ? 21.555 -10.960 31.821 1.00 24.40 71 THR A N 1
ATOM 521 C CA . THR A 1 91 ? 21.121 -12.333 31.644 1.00 24.76 71 THR A CA 1
ATOM 522 C C . THR A 1 91 ? 19.848 -12.655 32.452 1.00 25.48 71 THR A C 1
ATOM 523 O O . THR A 1 91 ? 19.285 -13.701 32.269 1.00 28.81 71 THR A O 1
ATOM 527 N N . GLU A 1 92 ? 19.393 -11.764 33.308 1.00 23.59 72 GLU A N 1
ATOM 528 C CA . GLU A 1 92 ? 18.197 -11.977 34.070 1.00 28.26 72 GLU A CA 1
ATOM 529 C C . GLU A 1 92 ? 17.284 -10.756 33.823 1.00 26.34 72 GLU A C 1
ATOM 530 O O . GLU A 1 92 ? 17.728 -9.646 33.963 1.00 26.32 72 GLU A O 1
ATOM 536 N N . CYS A 1 93 ? 16.025 -10.988 33.446 1.00 21.77 73 CYS A N 1
ATOM 537 C CA . CYS A 1 93 ? 15.064 -9.968 33.173 1.00 22.15 73 CYS A CA 1
ATOM 538 C C . CYS A 1 93 ? 13.788 -10.243 33.968 1.00 23.99 73 CYS A C 1
ATOM 539 O O . CYS A 1 93 ? 13.125 -11.257 33.722 1.00 25.59 73 CYS A O 1
ATOM 542 N N . THR A 1 94 ? 13.453 -9.366 34.927 1.00 22.53 74 THR A N 1
ATOM 543 C CA . THR A 1 94 ? 12.208 -9.455 35.659 1.00 23.97 74 THR A CA 1
ATOM 544 C C . THR A 1 94 ? 11.222 -8.527 34.937 1.00 25.68 74 THR A C 1
ATOM 545 O O . THR A 1 94 ? 11.500 -7.359 34.788 1.00 31.42 74 THR A O 1
ATOM 549 N N . VAL A 1 95 ? 10.151 -9.091 34.368 1.00 26.01 75 VAL A N 1
ATOM 550 C CA . VAL A 1 95 ? 9.212 -8.396 33.465 1.00 26.58 75 VAL A CA 1
ATOM 551 C C . VAL A 1 95 ? 7.861 -8.303 34.167 1.00 25.05 75 VAL A C 1
ATOM 552 O O . VAL A 1 95 ? 7.338 -9.303 34.657 1.00 21.88 75 VAL A O 1
ATOM 556 N N . ILE A 1 96 ? 7.278 -7.109 34.189 1.00 25.40 76 ILE A N 1
ATOM 557 C CA . ILE A 1 96 ? 5.919 -6.989 34.731 1.00 26.82 76 ILE A CA 1
ATOM 558 C C . ILE A 1 96 ? 5.027 -7.130 33.539 1.00 25.29 76 ILE A C 1
ATOM 559 O O . ILE A 1 96 ? 5.093 -6.305 32.636 1.00 22.60 76 ILE A O 1
ATOM 564 N N . GLY A 1 97 ? 4.235 -8.203 33.526 1.00 24.60 77 GLY A N 1
ATOM 565 C CA . GLY A 1 97 ? 3.362 -8.466 32.409 1.00 27.80 77 GLY A CA 1
ATOM 566 C C . GLY A 1 97 ? 2.320 -7.370 32.205 1.00 28.90 77 GLY A C 1
ATOM 567 O O . GLY A 1 97 ? 1.808 -6.813 33.167 1.00 26.99 77 GLY A O 1
ATOM 568 N N . ASN A 1 98 ? 2.059 -7.043 30.941 1.00 27.68 78 ASN A N 1
ATOM 569 C CA . ASN A 1 98 ? 1.030 -6.088 30.546 1.00 27.72 78 ASN A CA 1
ATOM 570 C C . ASN A 1 98 ? -0.405 -6.642 30.669 1.00 28.14 78 ASN A C 1
ATOM 571 O O . ASN A 1 98 ? -1.359 -5.877 30.585 1.00 27.71 78 ASN A O 1
ATOM 576 N N . GLY A 1 99 ? -0.558 -7.956 30.782 1.00 27.62 79 GLY A N 1
ATOM 577 C CA . GLY A 1 99 ? -1.883 -8.569 30.808 1.00 32.27 79 GLY A CA 1
ATOM 578 C C . GLY A 1 99 ? -2.734 -8.404 29.562 1.00 31.70 79 GLY A C 1
ATOM 579 O O . GLY A 1 99 ? -3.941 -8.321 29.648 1.00 38.25 79 GLY A O 1
ATOM 580 N N . GLY A 1 100 ? -2.082 -8.414 28.403 1.00 31.13 80 GLY A N 1
ATOM 581 C CA . GLY A 1 100 ? -2.736 -8.352 27.120 1.00 28.57 80 GLY A CA 1
ATOM 582 C C . GLY A 1 100 ? -1.940 -7.510 26.148 1.00 26.01 80 GLY A C 1
ATOM 583 O O . GLY A 1 100 ? -0.770 -7.221 26.355 1.00 26.17 80 GLY A O 1
ATOM 584 N N . PHE A 1 101 ? -2.580 -7.176 25.043 1.00 24.45 81 PHE A N 1
ATOM 585 C CA . PHE A 1 101 ? -1.932 -6.504 23.972 1.00 24.63 81 PHE A CA 1
ATOM 586 C C . PHE A 1 101 ? -1.534 -5.069 24.360 1.00 25.97 81 PHE A C 1
ATOM 587 O O . PHE A 1 101 ? -1.959 -4.550 25.345 1.00 26.61 81 PHE A O 1
ATOM 595 N N . PHE A 1 102 ? -0.701 -4.446 23.542 1.00 28.36 82 PHE A N 1
ATOM 596 C CA . PHE A 1 102 ? -0.082 -3.190 23.902 1.00 29.63 82 PHE A CA 1
ATOM 597 C C . PHE A 1 102 ? -1.030 -2.029 23.582 1.00 30.97 82 PHE A C 1
ATOM 598 O O . PHE A 1 102 ? -2.038 -2.184 22.862 1.00 30.13 82 PHE A O 1
ATOM 606 N N . ASN A 1 103 ? -0.679 -0.881 24.138 1.00 32.46 83 ASN A N 1
ATOM 607 C CA . ASN A 1 103 ? -1.427 0.367 24.027 1.00 35.09 83 ASN A CA 1
ATOM 608 C C . ASN A 1 103 ? -0.351 1.454 23.959 1.00 36.32 83 ASN A C 1
ATOM 609 O O . ASN A 1 103 ? 0.365 1.666 24.928 1.00 40.37 83 ASN A O 1
ATOM 614 N N . ALA A 1 104 ? -0.162 2.050 22.789 1.00 36.20 84 ALA A N 1
ATOM 615 C CA . ALA A 1 104 ? 0.733 3.174 22.642 1.00 37.94 84 ALA A CA 1
ATOM 616 C C . ALA A 1 104 ? -0.075 4.401 22.189 1.00 38.86 84 ALA A C 1
ATOM 617 O O . ALA A 1 104 ? -0.840 4.324 21.253 1.00 40.20 84 ALA A O 1
ATOM 619 N N . LYS A 1 105 ? 0.096 5.522 22.879 1.00 40.68 85 LYS A N 1
ATOM 620 C CA . LYS A 1 105 ? -0.662 6.741 22.607 1.00 41.40 85 LYS A CA 1
ATOM 621 C C . LYS A 1 105 ? -0.059 7.484 21.452 1.00 39.26 85 LYS A C 1
ATOM 622 O O . LYS A 1 105 ? -0.757 8.207 20.780 1.00 38.99 85 LYS A O 1
ATOM 628 N N . LYS A 1 106 ? 1.250 7.344 21.257 1.00 37.36 86 LYS A N 1
ATOM 629 C CA . LYS A 1 106 ? 1.896 7.947 20.121 1.00 40.80 86 LYS A CA 1
ATOM 630 C C . LYS A 1 106 ? 2.389 6.922 19.088 1.00 41.06 86 LYS A C 1
ATOM 631 O O . LYS A 1 106 ? 2.718 5.774 19.475 1.00 36.11 86 LYS A O 1
ATOM 637 N N . PRO A 1 107 ? 2.482 7.347 17.782 1.00 39.41 87 PRO A N 1
ATOM 638 C CA . PRO A 1 107 ? 3.153 6.523 16.773 1.00 39.61 87 PRO A CA 1
ATOM 639 C C . PRO A 1 107 ? 4.576 6.180 17.177 1.00 38.93 87 PRO A C 1
ATOM 640 O O . PRO A 1 107 ? 5.349 7.055 17.611 1.00 38.19 87 PRO A O 1
ATOM 644 N N . LEU A 1 108 ? 4.887 4.898 17.079 1.00 37.61 88 LEU A N 1
ATOM 645 C CA . LEU A 1 108 ? 6.197 4.362 17.427 1.00 36.86 88 LEU A CA 1
ATOM 646 C C . LEU A 1 108 ? 6.785 3.816 16.139 1.00 38.22 88 LEU A C 1
ATOM 647 O O . LEU A 1 108 ? 6.065 3.171 15.381 1.00 34.02 88 LEU A O 1
ATOM 652 N N . GLU A 1 109 ? 8.070 4.086 15.904 1.00 36.15 89 GLU A N 1
ATOM 653 C CA . GLU A 1 109 ? 8.907 3.353 14.963 1.00 37.31 89 GLU A CA 1
ATOM 654 C C . GLU A 1 109 ? 9.734 2.382 15.787 1.00 38.81 89 GLU A C 1
ATOM 655 O O . GLU A 1 109 ? 10.401 2.782 16.729 1.00 38.29 89 GLU A O 1
ATOM 661 N N . LEU A 1 110 ? 9.666 1.099 15.469 1.00 35.35 90 LEU A N 1
ATOM 662 C CA . LEU A 1 110 ? 10.386 0.121 16.200 1.00 33.32 90 LEU A CA 1
ATOM 663 C C . LEU A 1 110 ? 11.365 -0.463 15.217 1.00 34.36 90 LEU A C 1
ATOM 664 O O . LEU A 1 110 ? 10.991 -0.909 14.133 1.00 32.41 90 LEU A O 1
ATOM 669 N N . TYR A 1 111 ? 12.628 -0.450 15.604 1.00 31.89 91 TYR A N 1
ATOM 670 C CA . TYR A 1 111 ? 13.707 -0.871 14.736 1.00 34.52 91 TYR A CA 1
ATOM 671 C C . TYR A 1 111 ? 14.257 -2.108 15.378 1.00 35.35 91 TYR A C 1
ATOM 672 O O . TYR A 1 111 ? 14.680 -2.096 16.544 1.00 37.49 91 TYR A O 1
ATOM 681 N N . LEU A 1 112 ? 14.242 -3.203 14.640 1.00 36.92 92 LEU A N 1
ATOM 682 C CA . LEU A 1 112 ? 14.566 -4.492 15.229 1.00 41.13 92 LEU A CA 1
ATOM 683 C C . LEU A 1 112 ? 15.879 -5.058 14.703 1.00 42.64 92 LEU A C 1
ATOM 684 O O . LEU A 1 112 ? 16.168 -6.233 14.903 1.00 43.20 92 LEU A O 1
ATOM 689 N N . GLY A 1 113 ? 16.671 -4.221 14.038 1.00 42.62 93 GLY A N 1
ATOM 690 C CA . GLY A 1 113 ? 18.016 -4.612 13.610 1.00 42.66 93 GLY A CA 1
ATOM 691 C C . GLY A 1 113 ? 17.965 -5.793 12.673 1.00 44.41 93 GLY A C 1
ATOM 692 O O . GLY A 1 113 ? 17.328 -5.725 11.609 1.00 44.27 93 GLY A O 1
ATOM 693 N N . ASN A 1 114 ? 18.615 -6.889 13.061 1.00 47.18 94 ASN A N 1
ATOM 694 C CA . ASN A 1 114 ? 18.583 -8.104 12.258 1.00 51.12 94 ASN A CA 1
ATOM 695 C C . ASN A 1 114 ? 17.885 -9.203 13.021 1.00 48.16 94 ASN A C 1
ATOM 696 O O . ASN A 1 114 ? 18.068 -10.375 12.735 1.00 48.64 94 ASN A O 1
ATOM 701 N N . ALA A 1 115 ? 17.034 -8.821 13.965 1.00 54.16 95 ALA A N 1
ATOM 702 C CA . ALA A 1 115 ? 16.364 -9.789 14.831 1.00 52.86 95 ALA A CA 1
ATOM 703 C C . ALA A 1 115 ? 15.135 -10.460 14.121 1.00 50.54 95 ALA A C 1
ATOM 704 O O . ALA A 1 115 ? 13.957 -10.172 14.441 1.00 44.93 95 ALA A O 1
ATOM 706 N N . GLY A 1 116 ? 15.416 -11.349 13.158 1.00 50.36 96 GLY A N 1
ATOM 707 C CA . GLY A 1 116 ? 14.374 -12.102 12.420 1.00 44.93 96 GLY A CA 1
ATOM 708 C C . GLY A 1 116 ? 13.328 -12.794 13.286 1.00 50.10 96 GLY A C 1
ATOM 709 O O . GLY A 1 116 ? 12.106 -12.785 12.972 1.00 55.29 96 GLY A O 1
ATOM 710 N N . THR A 1 117 ? 13.788 -13.392 14.391 1.00 50.41 97 THR A N 1
ATOM 711 C CA . THR A 1 117 ? 12.905 -14.146 15.334 1.00 49.81 97 THR A CA 1
ATOM 712 C C . THR A 1 117 ? 12.050 -13.242 16.231 1.00 43.70 97 THR A C 1
ATOM 713 O O . THR A 1 117 ? 11.121 -13.717 16.861 1.00 46.90 97 THR A O 1
ATOM 717 N N . ALA A 1 118 ? 12.377 -11.950 16.321 1.00 39.16 98 ALA A N 1
ATOM 718 C CA . ALA A 1 118 ? 11.530 -10.988 17.037 1.00 37.97 98 ALA A CA 1
ATOM 719 C C . ALA A 1 118 ? 10.509 -10.308 16.122 1.00 37.82 98 ALA A C 1
ATOM 720 O O . ALA A 1 118 ? 9.463 -9.847 16.566 1.00 35.43 98 ALA A O 1
ATOM 722 N N . MET A 1 119 ? 10.859 -10.235 14.851 1.00 37.97 99 MET A N 1
ATOM 723 C CA . MET A 1 119 ? 10.237 -9.354 13.864 1.00 38.50 99 MET A CA 1
ATOM 724 C C . MET A 1 119 ? 8.803 -9.810 13.603 1.00 34.33 99 MET A C 1
ATOM 725 O O . MET A 1 119 ? 7.859 -9.009 13.670 1.00 27.37 99 MET A O 1
ATOM 730 N N . ARG A 1 120 ? 8.647 -11.098 13.335 1.00 26.95 100 ARG A N 1
ATOM 731 C CA . ARG A 1 120 ? 7.367 -11.631 12.974 1.00 28.99 100 ARG A CA 1
ATOM 732 C C . ARG A 1 120 ? 6.450 -11.698 14.197 1.00 27.84 100 ARG A C 1
ATOM 733 O O . ARG A 1 120 ? 5.323 -11.220 14.121 1.00 23.78 100 ARG A O 1
ATOM 741 N N . PRO A 1 121 ? 6.941 -12.235 15.335 1.00 27.72 101 PRO A N 1
ATOM 742 C CA . PRO A 1 121 ? 6.076 -12.199 16.491 1.00 27.50 101 PRO A CA 1
ATOM 743 C C . PRO A 1 121 ? 5.617 -10.793 16.873 1.00 26.65 101 PRO A C 1
ATOM 744 O O . PRO A 1 121 ? 4.447 -10.610 17.191 1.00 24.24 101 PRO A O 1
ATOM 748 N N . LEU A 1 122 ? 6.508 -9.806 16.832 1.00 29.52 102 LEU A N 1
ATOM 749 C CA . LEU A 1 122 ? 6.088 -8.442 17.219 1.00 30.14 102 LEU A CA 1
ATOM 750 C C . LEU A 1 122 ? 5.109 -7.876 16.229 1.00 26.21 102 LEU A C 1
ATOM 751 O O . LEU A 1 122 ? 4.227 -7.130 16.604 1.00 29.59 102 LEU A O 1
ATOM 756 N N . CYS A 1 123 ? 5.326 -8.130 14.959 1.00 27.65 103 CYS A N 1
ATOM 757 C CA . CYS A 1 123 ? 4.397 -7.651 13.935 1.00 27.97 103 CYS A CA 1
ATOM 758 C C . CYS A 1 123 ? 2.979 -8.146 14.208 1.00 28.37 103 CYS A C 1
ATOM 759 O O . CYS A 1 123 ? 2.017 -7.384 14.118 1.00 30.47 103 CYS A O 1
ATOM 762 N N . ALA A 1 124 ? 2.867 -9.420 14.577 1.00 24.84 104 ALA A N 1
ATOM 763 C CA . ALA A 1 124 ? 1.585 -9.993 14.936 1.00 25.65 104 ALA A CA 1
ATOM 764 C C . ALA A 1 124 ? 1.010 -9.330 16.149 1.00 21.38 104 ALA A C 1
ATOM 765 O O . ALA A 1 124 ? -0.141 -8.987 16.146 1.00 20.48 104 ALA A O 1
ATOM 767 N N . ALA A 1 125 ? 1.796 -9.161 17.195 1.00 21.58 105 ALA A N 1
ATOM 768 C CA . ALA A 1 125 ? 1.259 -8.573 18.449 1.00 21.34 105 ALA A CA 1
ATOM 769 C C . ALA A 1 125 ? 0.860 -7.139 18.257 1.00 21.64 105 ALA A C 1
ATOM 770 O O . ALA A 1 125 ? -0.116 -6.682 18.835 1.00 22.48 105 ALA A O 1
ATOM 772 N N . LEU A 1 126 ? 1.645 -6.412 17.470 1.00 21.52 106 LEU A N 1
ATOM 773 C CA . LEU A 1 126 ? 1.317 -5.008 17.181 1.00 24.60 106 LEU A CA 1
ATOM 774 C C . LEU A 1 126 ? 0.069 -4.904 16.316 1.00 22.74 106 LEU A C 1
ATOM 775 O O . LEU A 1 126 ? -0.746 -4.052 16.559 1.00 22.48 106 LEU A O 1
ATOM 780 N N . ALA A 1 127 ? -0.119 -5.801 15.356 1.00 24.05 107 ALA A N 1
ATOM 781 C CA . ALA A 1 127 ? -1.387 -5.808 14.582 1.00 25.36 107 ALA A CA 1
ATOM 782 C C . ALA A 1 127 ? -2.634 -5.966 15.470 1.00 24.82 107 ALA A C 1
ATOM 783 O O . ALA A 1 127 ? -3.690 -5.464 15.112 1.00 25.20 107 ALA A O 1
ATOM 785 N N . ALA A 1 128 ? -2.509 -6.699 16.586 1.00 24.34 108 ALA A N 1
ATOM 786 C CA . ALA A 1 128 ? -3.583 -6.884 17.575 1.00 25.50 108 ALA A CA 1
ATOM 787 C C . ALA A 1 128 ? -3.653 -5.817 18.687 1.00 26.70 108 ALA A C 1
ATOM 788 O O . ALA A 1 128 ? -4.479 -5.910 19.599 1.00 26.08 108 ALA A O 1
ATOM 790 N N . SER A 1 129 ? -2.762 -4.847 18.666 1.00 26.66 109 SER A N 1
ATOM 791 C CA . SER A 1 129 ? -2.614 -3.914 19.767 1.00 27.70 109 SER A CA 1
ATOM 792 C C . SER A 1 129 ? -3.400 -2.614 19.404 1.00 30.72 109 SER A C 1
ATOM 793 O O . SER A 1 129 ? -3.983 -2.532 18.321 1.00 32.55 109 SER A O 1
ATOM 796 N N . GLU A 1 130 ? -3.443 -1.631 20.309 1.00 35.32 110 GLU A N 1
ATOM 797 C CA . GLU A 1 130 ? -3.976 -0.289 19.986 1.00 39.80 110 GLU A CA 1
ATOM 798 C C . GLU A 1 130 ? -2.836 0.703 19.801 1.00 37.05 110 GLU A C 1
ATOM 799 O O . GLU A 1 130 ? -2.002 0.856 20.687 1.00 34.63 110 GLU A O 1
ATOM 805 N N . GLY A 1 131 ? -2.794 1.369 18.651 1.00 32.93 111 GLY A N 1
ATOM 806 C CA . GLY A 1 131 ? -1.670 2.239 18.298 1.00 32.43 111 GLY A CA 1
ATOM 807 C C . GLY A 1 131 ? -1.338 2.157 16.817 1.00 33.06 111 GLY A C 1
ATOM 808 O O . GLY A 1 131 ? -1.954 1.399 16.054 1.00 29.80 111 GLY A O 1
ATOM 809 N N . GLU A 1 132 ? -0.348 2.933 16.420 1.00 30.14 112 GLU A N 1
ATOM 810 C CA . GLU A 1 132 ? 0.097 2.985 15.058 1.00 34.31 112 GLU A CA 1
ATOM 811 C C . GLU A 1 132 ? 1.614 2.782 15.083 1.00 31.67 112 GLU A C 1
ATOM 812 O O . GLU A 1 132 ? 2.312 3.415 15.843 1.00 26.58 112 GLU A O 1
ATOM 818 N N . PHE A 1 133 ? 2.138 1.863 14.284 1.00 29.95 113 PHE A N 1
ATOM 819 C CA . PHE A 1 133 ? 3.489 1.433 14.479 1.00 27.99 113 PHE A CA 1
ATOM 820 C C . PHE A 1 133 ? 4.143 1.319 13.157 1.00 31.29 113 PHE A C 1
ATOM 821 O O . PHE A 1 133 ? 3.498 0.981 12.169 1.00 30.35 113 PHE A O 1
ATOM 829 N N . ILE A 1 134 ? 5.438 1.609 13.136 1.00 30.16 114 ILE A N 1
ATOM 830 C CA . ILE A 1 134 ? 6.237 1.313 11.966 1.00 33.65 114 ILE A CA 1
ATOM 831 C C . ILE A 1 134 ? 7.250 0.322 12.402 1.00 29.61 114 ILE A C 1
ATOM 832 O O . ILE A 1 134 ? 7.915 0.521 13.410 1.00 31.80 114 ILE A O 1
ATOM 837 N N . LEU A 1 135 ? 7.354 -0.755 11.652 1.00 30.47 115 LEU A N 1
ATOM 838 C CA . LEU A 1 135 ? 8.245 -1.825 11.993 1.00 34.89 115 LEU A CA 1
ATOM 839 C C . LEU A 1 135 ? 9.309 -1.970 10.893 1.00 35.11 115 LEU A C 1
ATOM 840 O O . LEU A 1 135 ? 8.994 -2.255 9.740 1.00 36.58 115 LEU A O 1
ATOM 845 N N . THR A 1 136 ? 10.565 -1.785 11.267 1.00 36.50 116 THR A N 1
ATOM 846 C CA . THR A 1 136 ? 11.679 -1.814 10.328 1.00 40.87 116 THR A CA 1
ATOM 847 C C . THR A 1 136 ? 12.954 -2.462 10.937 1.00 42.84 116 THR A C 1
ATOM 848 O O . THR A 1 136 ? 12.925 -2.994 12.035 1.00 43.96 116 THR A O 1
ATOM 852 N N . GLY A 1 137 ? 14.050 -2.466 10.187 1.00 45.95 117 GLY A N 1
ATOM 853 C CA . GLY A 1 137 ? 15.325 -3.000 10.676 1.00 47.08 117 GLY A CA 1
ATOM 854 C C . GLY A 1 137 ? 16.483 -2.668 9.723 1.00 48.72 117 GLY A C 1
ATOM 855 O O . GLY A 1 137 ? 16.380 -1.768 8.881 1.00 41.54 117 GLY A O 1
ATOM 856 N N . GLU A 1 138 ? 17.567 -3.426 9.839 1.00 53.74 118 GLU A N 1
ATOM 857 C CA . GLU A 1 138 ? 18.747 -3.268 8.971 1.00 58.25 118 GLU A CA 1
ATOM 858 C C . GLU A 1 138 ? 18.417 -3.703 7.575 1.00 61.25 118 GLU A C 1
ATOM 859 O O . GLU A 1 138 ? 17.503 -4.515 7.405 1.00 62.52 118 GLU A O 1
ATOM 865 N N . PRO A 1 139 ? 19.189 -3.223 6.568 1.00 69.84 119 PRO A N 1
ATOM 866 C CA . PRO A 1 139 ? 19.015 -3.684 5.176 1.00 62.96 119 PRO A CA 1
ATOM 867 C C . PRO A 1 139 ? 18.908 -5.197 5.010 1.00 59.80 119 PRO A C 1
ATOM 868 O O . PRO A 1 139 ? 18.167 -5.661 4.150 1.00 58.14 119 PRO A O 1
ATOM 872 N N . ARG A 1 140 ? 19.618 -5.963 5.834 1.00 65.49 120 ARG A N 1
ATOM 873 C CA . ARG A 1 140 ? 19.494 -7.426 5.819 1.00 69.81 120 ARG A CA 1
ATOM 874 C C . ARG A 1 140 ? 18.059 -7.914 6.128 1.00 65.90 120 ARG A C 1
ATOM 875 O O . ARG A 1 140 ? 17.539 -8.797 5.451 1.00 65.15 120 ARG A O 1
ATOM 883 N N . MET A 1 141 ? 17.427 -7.335 7.145 1.00 62.60 121 MET A N 1
ATOM 884 C CA . MET A 1 141 ? 16.029 -7.658 7.462 1.00 60.49 121 MET A CA 1
ATOM 885 C C . MET A 1 141 ? 15.051 -7.237 6.368 1.00 55.84 121 MET A C 1
ATOM 886 O O . MET A 1 141 ? 14.083 -7.966 6.094 1.00 52.55 121 MET A O 1
ATOM 891 N N . LYS A 1 142 ? 15.302 -6.080 5.747 1.00 53.12 122 LYS A N 1
ATOM 892 C CA . LYS A 1 142 ? 14.474 -5.602 4.629 1.00 53.37 122 LYS A CA 1
ATOM 893 C C . LYS A 1 142 ? 14.505 -6.477 3.368 1.00 48.47 122 LYS A C 1
ATOM 894 O O . LYS A 1 142 ? 13.677 -6.285 2.484 1.00 53.94 122 LYS A O 1
ATOM 900 N N . GLU A 1 143 ? 15.435 -7.423 3.287 1.00 51.56 123 GLU A N 1
ATOM 901 C CA . GLU A 1 143 ? 15.469 -8.419 2.197 1.00 56.51 123 GLU A CA 1
ATOM 902 C C . GLU A 1 143 ? 14.848 -9.764 2.591 1.00 54.64 123 GLU A C 1
ATOM 903 O O . GLU A 1 143 ? 14.807 -10.680 1.773 1.00 55.40 123 GLU A O 1
ATOM 909 N N . ARG A 1 144 ? 14.352 -9.879 3.821 1.00 55.43 124 ARG A N 1
ATOM 910 C CA . ARG A 1 144 ? 13.712 -11.110 4.280 1.00 55.41 124 ARG A CA 1
ATOM 911 C C . ARG A 1 144 ? 12.218 -10.954 4.043 1.00 46.44 124 ARG A C 1
ATOM 912 O O . ARG A 1 144 ? 11.609 -10.031 4.579 1.00 47.14 124 ARG A O 1
ATOM 920 N N . PRO A 1 145 ? 11.611 -11.821 3.214 1.00 45.96 125 PRO A N 1
ATOM 921 C CA . PRO A 1 145 ? 10.180 -11.599 2.936 1.00 44.11 125 PRO A CA 1
ATOM 922 C C . PRO A 1 145 ? 9.259 -11.809 4.147 1.00 42.29 125 PRO A C 1
ATOM 923 O O . PRO A 1 145 ? 9.538 -12.624 5.011 1.00 39.22 125 PRO A O 1
ATOM 927 N N . ILE A 1 146 ? 8.170 -11.064 4.168 1.00 42.74 126 ILE A N 1
ATOM 928 C CA . ILE A 1 146 ? 7.204 -11.090 5.251 1.00 40.68 126 ILE A CA 1
ATOM 929 C C . ILE A 1 146 ? 5.759 -11.294 4.733 1.00 39.51 126 ILE A C 1
ATOM 930 O O . ILE A 1 146 ? 4.793 -11.172 5.489 1.00 38.84 126 ILE A O 1
ATOM 935 N N . GLY A 1 147 ? 5.616 -11.658 3.456 1.00 40.03 127 GLY A N 1
ATOM 936 C CA . GLY A 1 147 ? 4.308 -11.693 2.766 1.00 37.56 127 GLY A CA 1
ATOM 937 C C . GLY A 1 147 ? 3.366 -12.742 3.299 1.00 34.73 127 GLY A C 1
ATOM 938 O O . GLY A 1 147 ? 2.170 -12.503 3.426 1.00 33.94 127 GLY A O 1
ATOM 939 N N . HIS A 1 148 ? 3.898 -13.899 3.667 1.00 34.45 128 HIS A N 1
ATOM 940 C CA . HIS A 1 148 ? 3.044 -14.915 4.264 1.00 34.08 128 HIS A CA 1
ATOM 941 C C . HIS A 1 148 ? 2.434 -14.487 5.607 1.00 29.00 128 HIS A C 1
ATOM 942 O O . HIS A 1 148 ? 1.293 -14.767 5.873 1.00 28.63 128 HIS A O 1
ATOM 949 N N . LEU A 1 149 ? 3.222 -13.846 6.469 1.00 30.13 129 LEU A N 1
ATOM 950 C CA . LEU A 1 149 ? 2.752 -13.298 7.729 1.00 26.48 129 LEU A CA 1
ATOM 951 C C . LEU A 1 149 ? 1.679 -12.264 7.498 1.00 26.92 129 LEU A C 1
ATOM 952 O O . LEU A 1 149 ? 0.652 -12.191 8.224 1.00 22.32 129 LEU A O 1
ATOM 957 N N . VAL A 1 150 ? 1.953 -11.416 6.522 1.00 28.84 130 VAL A N 1
ATOM 958 C CA . VAL A 1 150 ? 1.074 -10.282 6.245 1.00 30.15 130 VAL A CA 1
ATOM 959 C C . VAL A 1 150 ? -0.245 -10.807 5.689 1.00 30.71 130 VAL A C 1
ATOM 960 O O . VAL A 1 150 ? -1.316 -10.379 6.136 1.00 31.65 130 VAL A O 1
ATOM 964 N N . ASP A 1 151 ? -0.183 -11.767 4.780 1.00 33.26 131 ASP A N 1
ATOM 965 C CA . ASP A 1 151 ? -1.422 -12.389 4.293 1.00 34.09 131 ASP A CA 1
ATOM 966 C C . ASP A 1 151 ? -2.204 -13.096 5.436 1.00 31.88 131 ASP A C 1
ATOM 967 O O . ASP A 1 151 ? -3.417 -12.943 5.546 1.00 33.07 131 ASP A O 1
ATOM 972 N N . ALA A 1 152 ? -1.514 -13.840 6.309 1.00 29.71 132 ALA A N 1
ATOM 973 C CA . ALA A 1 152 ? -2.224 -14.453 7.421 1.00 28.78 132 ALA A CA 1
ATOM 974 C C . ALA A 1 152 ? -2.824 -13.430 8.355 1.00 28.39 132 ALA A C 1
ATOM 975 O O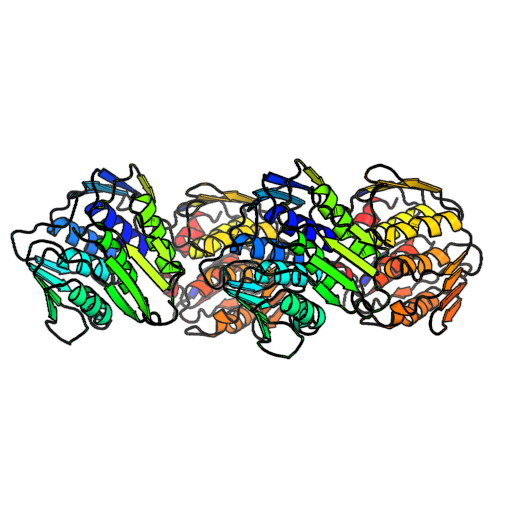 . ALA A 1 152 ? -3.935 -13.648 8.904 1.00 29.23 132 ALA A O 1
ATOM 977 N N . LEU A 1 153 ? -2.103 -12.315 8.602 1.00 27.21 133 LEU A N 1
ATOM 978 C CA . LEU A 1 153 ? -2.639 -11.276 9.505 1.00 26.39 133 LEU A CA 1
ATOM 979 C C . LEU A 1 153 ? -3.861 -10.547 8.868 1.00 27.00 133 LEU A C 1
ATOM 980 O O . LEU A 1 153 ? -4.826 -10.127 9.582 1.00 24.22 133 LEU A O 1
ATOM 985 N N . ALA A 1 154 ? -3.844 -10.444 7.542 1.00 26.98 134 ALA A N 1
ATOM 986 C CA . ALA A 1 154 ? -4.984 -9.861 6.811 1.00 29.80 134 ALA A CA 1
ATOM 987 C C . ALA A 1 154 ? -6.209 -10.759 6.948 1.00 27.61 134 ALA A C 1
ATOM 988 O O . ALA A 1 154 ? -7.288 -10.278 7.090 1.00 27.52 134 ALA A O 1
ATOM 990 N N . GLN A 1 155 ? -6.030 -12.068 6.965 1.00 27.78 135 GLN A N 1
ATOM 991 C CA . GLN A 1 155 ? -7.152 -12.960 7.270 1.00 29.15 135 GLN A CA 1
ATOM 992 C C . GLN A 1 155 ? -7.721 -12.803 8.694 1.00 29.36 135 GLN A C 1
ATOM 993 O O . GLN A 1 155 ? -8.830 -13.167 8.936 1.00 30.09 135 GLN A O 1
ATOM 999 N N . LEU A 1 156 ? -6.939 -12.290 9.632 1.00 31.03 136 LEU A N 1
ATOM 1000 C CA . LEU A 1 156 ? -7.415 -11.902 10.958 1.00 30.14 136 LEU A CA 1
ATOM 1001 C C . LEU A 1 156 ? -7.972 -10.480 11.040 1.00 31.53 136 LEU A C 1
ATOM 1002 O O . LEU A 1 156 ? -8.212 -9.952 12.160 1.00 33.21 136 LEU A O 1
ATOM 1007 N N . ASP A 1 157 ? -8.153 -9.837 9.880 1.00 34.20 137 ASP A N 1
ATOM 1008 C CA . ASP A 1 157 ? -8.609 -8.430 9.769 1.00 35.39 137 ASP A CA 1
ATOM 1009 C C . ASP A 1 157 ? -7.576 -7.300 10.092 1.00 33.89 137 ASP A C 1
ATOM 1010 O O . ASP A 1 157 ? -7.962 -6.189 10.422 1.00 30.56 137 ASP A O 1
ATOM 1015 N N . ALA A 1 158 ? -6.278 -7.567 9.958 1.00 30.31 138 ALA A N 1
ATOM 1016 C CA . ALA A 1 158 ? -5.248 -6.633 10.388 1.00 29.30 138 ALA A CA 1
ATOM 1017 C C . ALA A 1 158 ? -5.131 -5.565 9.356 1.00 32.06 138 ALA A C 1
ATOM 1018 O O . ALA A 1 158 ? -5.499 -5.811 8.217 1.00 36.40 138 ALA A O 1
ATOM 1020 N N . ASP A 1 159 ? -4.554 -4.425 9.731 1.00 32.04 139 ASP A N 1
ATOM 1021 C CA . ASP A 1 159 ? -4.353 -3.268 8.829 1.00 33.82 139 ASP A CA 1
ATOM 1022 C C . ASP A 1 159 ? -2.852 -2.910 8.764 1.00 31.81 139 ASP A C 1
ATOM 1023 O O . ASP A 1 159 ? -2.296 -2.200 9.645 1.00 29.43 139 ASP A O 1
ATOM 1028 N N . ILE A 1 160 ? -2.233 -3.401 7.706 1.00 29.11 140 ILE A N 1
ATOM 1029 C CA . ILE A 1 160 ? -0.809 -3.385 7.520 1.00 34.00 140 ILE A CA 1
ATOM 1030 C C . ILE A 1 160 ? -0.519 -2.904 6.109 1.00 36.34 140 ILE A C 1
ATOM 1031 O O . ILE A 1 160 ? -1.137 -3.377 5.155 1.00 36.29 140 ILE A O 1
ATOM 1036 N N . GLU A 1 161 ? 0.462 -2.028 5.957 1.00 37.71 141 GLU A N 1
ATOM 1037 C CA . GLU A 1 161 ? 0.792 -1.492 4.629 1.00 42.56 141 GLU A CA 1
ATOM 1038 C C . GLU A 1 161 ? 2.287 -1.543 4.423 1.00 35.90 141 GLU A C 1
ATOM 1039 O O . GLU A 1 161 ? 3.048 -1.197 5.309 1.00 32.18 141 GLU A O 1
ATOM 1045 N N . TYR A 1 162 ? 2.713 -1.990 3.252 1.00 35.25 142 TYR A N 1
ATOM 1046 C CA . TYR A 1 162 ? 4.136 -1.959 2.858 1.00 37.43 142 TYR A CA 1
ATOM 1047 C C . TYR A 1 162 ? 4.569 -0.523 2.532 1.00 38.69 142 TYR A C 1
ATOM 1048 O O . TYR A 1 162 ? 3.931 0.132 1.736 1.00 40.21 142 TYR A O 1
ATOM 1057 N N . LEU A 1 163 ? 5.601 -0.031 3.193 1.00 40.80 143 LEU A N 1
ATOM 1058 C CA . LEU A 1 163 ? 6.063 1.335 2.972 1.00 43.39 143 LEU A CA 1
ATOM 1059 C C . LEU A 1 163 ? 7.105 1.444 1.857 1.00 44.99 143 LEU A C 1
ATOM 1060 O O . LEU A 1 163 ? 7.308 2.547 1.383 1.00 44.86 143 LEU A O 1
ATOM 1065 N N . GLU A 1 164 ? 7.758 0.347 1.449 1.00 46.90 144 GLU A N 1
ATOM 1066 C CA . GLU A 1 164 ? 8.841 0.404 0.432 1.00 47.29 144 GLU A CA 1
ATOM 1067 C C . GLU A 1 164 ? 8.655 -0.587 -0.699 1.00 49.13 144 GLU A C 1
ATOM 1068 O O . GLU A 1 164 ? 8.456 -0.177 -1.826 1.00 62.11 144 GLU A O 1
ATOM 1074 N N . ASN A 1 165 ? 8.778 -1.876 -0.405 1.00 46.09 145 ASN A N 1
ATOM 1075 C CA . ASN A 1 165 ? 8.662 -2.931 -1.373 1.00 45.39 145 ASN A CA 1
ATOM 1076 C C . ASN A 1 165 ? 7.604 -3.892 -0.867 1.00 49.46 145 ASN A C 1
ATOM 1077 O O . ASN A 1 165 ? 7.661 -4.347 0.297 1.00 43.93 145 ASN A O 1
ATOM 1082 N N . LYS A 1 166 ? 6.681 -4.210 -1.766 1.00 48.07 146 LYS A N 1
ATOM 1083 C CA . LYS A 1 166 ? 5.694 -5.266 -1.606 1.00 49.10 146 LYS A CA 1
ATOM 1084 C C . LYS A 1 166 ? 6.320 -6.574 -1.068 1.00 44.06 146 LYS A C 1
ATOM 1085 O O . LYS A 1 166 ? 7.297 -7.081 -1.591 1.00 43.53 146 LYS A O 1
ATOM 1091 N N . ASP A 1 167 ? 5.733 -7.100 -0.000 1.00 40.35 147 ASP A N 1
ATOM 1092 C CA . ASP A 1 167 ? 6.129 -8.362 0.650 1.00 37.87 147 ASP A CA 1
ATOM 1093 C C . ASP A 1 167 ? 7.410 -8.311 1.471 1.00 35.22 147 ASP A C 1
ATOM 1094 O O . ASP A 1 167 ? 7.945 -9.382 1.844 1.00 32.17 147 ASP A O 1
ATOM 1099 N N . TYR A 1 168 ? 7.878 -7.098 1.798 1.00 32.07 148 TYR A N 1
ATOM 1100 C CA . TYR A 1 168 ? 9.113 -6.931 2.569 1.00 34.18 148 TYR A CA 1
ATOM 1101 C C . TYR A 1 168 ? 8.888 -5.901 3.651 1.00 30.24 148 TYR A C 1
ATOM 1102 O O . TYR A 1 168 ? 8.100 -4.984 3.463 1.00 31.47 148 TYR A O 1
ATOM 1111 N N . PRO A 1 169 ? 9.615 -5.997 4.763 1.00 30.39 149 PRO A N 1
ATOM 1112 C CA . PRO A 1 169 ? 9.582 -4.822 5.648 1.00 33.98 149 PRO A CA 1
ATOM 1113 C C . PRO A 1 169 ? 10.247 -3.684 4.897 1.00 35.59 149 PRO A C 1
ATOM 1114 O O . PRO A 1 169 ? 11.044 -3.954 4.002 1.00 36.38 149 PRO A O 1
ATOM 1118 N N . PRO A 1 170 ? 10.001 -2.449 5.276 1.00 36.74 150 PRO A N 1
ATOM 1119 C CA . PRO A 1 170 ? 9.282 -2.094 6.487 1.00 36.94 150 PRO A CA 1
ATOM 1120 C C . PRO A 1 170 ? 7.780 -1.981 6.259 1.00 36.64 150 PRO A C 1
ATOM 1121 O O . PRO A 1 170 ? 7.328 -1.782 5.114 1.00 33.03 150 PRO A O 1
ATOM 1125 N N . VAL A 1 171 ? 7.034 -2.064 7.357 1.00 30.66 151 VAL A N 1
ATOM 1126 C CA . VAL A 1 171 ? 5.584 -2.037 7.297 1.00 31.69 151 VAL A CA 1
ATOM 1127 C C . VAL A 1 171 ? 5.058 -0.993 8.252 1.00 30.12 151 VAL A C 1
ATOM 1128 O O . VAL A 1 171 ? 5.715 -0.676 9.238 1.00 27.32 151 VAL A O 1
ATOM 1132 N N . LYS A 1 172 ? 3.877 -0.480 7.937 1.00 29.43 152 LYS A N 1
ATOM 1133 C CA . LYS A 1 172 ? 3.115 0.348 8.839 1.00 33.05 152 LYS A CA 1
ATOM 1134 C C . LYS A 1 172 ? 1.929 -0.453 9.322 1.00 29.89 152 LYS A C 1
ATOM 1135 O O . LYS A 1 172 ? 1.210 -1.040 8.529 1.00 31.99 152 LYS A O 1
ATOM 1141 N N . ILE A 1 173 ? 1.686 -0.435 10.611 1.00 29.26 153 ILE A N 1
ATOM 1142 C CA . ILE A 1 173 ? 0.631 -1.247 11.203 1.00 28.28 153 ILE A CA 1
ATOM 1143 C C . ILE A 1 173 ? -0.286 -0.351 11.979 1.00 30.78 153 ILE A C 1
ATOM 1144 O O . ILE A 1 173 ? 0.186 0.367 12.847 1.00 28.10 153 ILE A O 1
ATOM 1149 N N . LYS A 1 174 ? -1.587 -0.376 11.649 1.00 31.40 154 LYS A N 1
ATOM 1150 C CA . LYS A 1 174 ? -2.600 0.213 12.521 1.00 35.15 154 LYS A CA 1
ATOM 1151 C C . LYS A 1 174 ? -3.315 -0.896 13.280 1.00 32.89 154 LYS A C 1
ATOM 1152 O O . LYS A 1 174 ? -4.124 -1.643 12.727 1.00 32.10 154 LYS A O 1
ATOM 1158 N N . GLY A 1 175 ? -3.029 -0.962 14.562 1.00 30.56 155 GLY A N 1
ATOM 1159 C CA . GLY A 1 175 ? -3.585 -1.958 15.429 1.00 34.75 155 GLY A CA 1
ATOM 1160 C C . GLY A 1 175 ? -5.108 -1.979 15.511 1.00 34.43 155 GLY A C 1
ATOM 1161 O O . GLY A 1 175 ? -5.731 -0.946 15.586 1.00 34.02 155 GLY A O 1
ATOM 1162 N N . LYS A 1 176 ? -5.670 -3.184 15.506 1.00 33.73 156 LYS A N 1
ATOM 1163 C CA . LYS A 1 176 ? -7.100 -3.438 15.587 1.00 36.78 156 LYS A CA 1
ATOM 1164 C C . LYS A 1 176 ? -7.391 -4.647 16.483 1.00 35.25 156 LYS A C 1
ATOM 1165 O O . LYS A 1 176 ? -6.518 -5.470 16.759 1.00 30.71 156 LYS A O 1
ATOM 1171 N N . ALA A 1 177 ? -8.651 -4.784 16.868 1.00 35.44 157 ALA A N 1
ATOM 1172 C CA . ALA A 1 177 ? -9.108 -5.994 17.518 1.00 37.36 157 ALA A CA 1
ATOM 1173 C C . ALA A 1 177 ? -9.186 -6.968 16.365 1.00 33.78 157 ALA A C 1
ATOM 1174 O O . ALA A 1 177 ? -9.880 -6.739 15.436 1.00 35.15 157 ALA A O 1
ATOM 1176 N N . LEU A 1 178 ? -8.385 -8.011 16.380 1.00 32.99 158 LEU A N 1
ATOM 1177 C CA . LEU A 1 178 ? -8.344 -8.943 15.245 1.00 30.13 158 LEU A CA 1
ATOM 1178 C C . LEU A 1 178 ? -9.431 -10.004 15.495 1.00 28.83 158 LEU A C 1
ATOM 1179 O O . LEU A 1 178 ? -9.866 -10.218 16.621 1.00 30.64 158 LEU A O 1
ATOM 1184 N N . THR A 1 179 ? -9.900 -10.609 14.437 1.00 30.40 159 THR A N 1
ATOM 1185 C CA . THR A 1 179 ? -10.935 -11.624 14.526 1.00 33.39 159 THR A CA 1
ATOM 1186 C C . THR A 1 179 ? -10.362 -12.828 13.890 1.00 33.60 159 THR A C 1
ATOM 1187 O O . THR A 1 179 ? -9.836 -12.749 12.775 1.00 40.85 159 THR A O 1
ATOM 1191 N N . GLY A 1 180 ? -10.434 -13.925 14.621 1.00 32.82 160 GLY A N 1
ATOM 1192 C CA . GLY A 1 180 ? -9.794 -15.146 14.272 1.00 31.07 160 GLY A CA 1
ATOM 1193 C C . GLY A 1 180 ? -10.585 -15.913 13.260 1.00 29.32 160 GLY A C 1
ATOM 1194 O O . GLY A 1 180 ? -10.472 -15.676 12.085 1.00 28.15 160 GLY A O 1
ATOM 1195 N N . ASN A 1 181 ? -11.332 -16.899 13.725 1.00 28.10 161 ASN A N 1
ATOM 1196 C CA . ASN A 1 181 ? -12.074 -17.774 12.843 1.00 29.63 161 ASN A CA 1
ATOM 1197 C C . ASN A 1 181 ? -11.104 -18.474 11.920 1.00 30.99 161 ASN A C 1
ATOM 1198 O O . ASN A 1 181 ? -10.027 -18.859 12.373 1.00 30.51 161 ASN A O 1
ATOM 1203 N N . THR A 1 182 ? -11.442 -18.695 10.660 1.00 32.30 162 THR A N 1
ATOM 1204 C CA . THR A 1 182 ? -10.668 -19.614 9.860 1.00 31.86 162 THR A CA 1
ATOM 1205 C C . THR A 1 182 ? -9.561 -18.889 9.156 1.00 33.86 162 THR A C 1
ATOM 1206 O O . THR A 1 182 ? -9.827 -17.912 8.454 1.00 37.54 162 THR A O 1
ATOM 1210 N N . VAL A 1 183 ? -8.324 -19.376 9.354 1.00 32.36 163 VAL A N 1
ATOM 1211 C CA . VAL A 1 183 ? -7.104 -18.869 8.741 1.00 31.75 163 VAL A CA 1
ATOM 1212 C C . VAL A 1 183 ? -6.507 -20.021 7.931 1.00 33.80 163 VAL A C 1
ATOM 1213 O O . VAL A 1 183 ? -6.123 -21.043 8.517 1.00 35.89 163 VAL A O 1
ATOM 1217 N N . THR A 1 184 ? -6.412 -19.860 6.616 1.00 31.55 164 THR A N 1
ATOM 1218 C CA . THR A 1 184 ? -5.918 -20.908 5.712 1.00 37.15 164 THR A CA 1
ATOM 1219 C C . THR A 1 184 ? -4.556 -20.483 5.202 1.00 38.03 164 THR A C 1
ATOM 1220 O O . THR A 1 184 ? -4.396 -19.344 4.785 1.00 46.21 164 THR A O 1
ATOM 1224 N N . ILE A 1 185 ? -3.544 -21.330 5.311 1.00 35.80 165 ILE A N 1
ATOM 1225 C CA . ILE A 1 185 ? -2.145 -20.849 5.163 1.00 40.03 165 ILE A CA 1
ATOM 1226 C C . ILE A 1 185 ? -1.260 -21.907 4.460 1.00 45.30 165 ILE A C 1
ATOM 1227 O O . ILE A 1 185 ? -1.629 -23.088 4.412 1.00 43.79 165 ILE A O 1
ATOM 1232 N N . ASP A 1 186 ? -0.169 -21.479 3.827 1.00 42.58 166 ASP A N 1
ATOM 1233 C CA . ASP A 1 186 ? 0.735 -22.424 3.143 1.00 51.37 166 ASP A CA 1
ATOM 1234 C C . ASP A 1 186 ? 2.033 -22.584 3.938 1.00 47.35 166 ASP A C 1
ATOM 1235 O O . ASP A 1 186 ? 2.763 -21.616 4.167 1.00 45.68 166 ASP A O 1
ATOM 1240 N N . GLY A 1 187 ? 2.291 -23.814 4.360 1.00 45.57 167 GLY A N 1
ATOM 1241 C CA . GLY A 1 187 ? 3.381 -24.114 5.272 1.00 51.09 167 GLY A CA 1
ATOM 1242 C C . GLY A 1 187 ? 4.594 -24.753 4.631 1.00 51.66 167 GLY A C 1
ATOM 1243 O O . GLY A 1 187 ? 5.555 -25.070 5.317 1.00 46.80 167 GLY A O 1
ATOM 1244 N N . SER A 1 188 ? 4.549 -24.979 3.323 1.00 58.41 168 SER A N 1
ATOM 1245 C CA . SER A 1 188 ? 5.781 -25.209 2.561 1.00 66.95 168 SER A CA 1
ATOM 1246 C C . SER A 1 188 ? 6.419 -23.814 2.405 1.00 71.29 168 SER A C 1
ATOM 1247 O O . SER A 1 188 ? 5.758 -22.779 2.635 1.00 79.06 168 SER A O 1
ATOM 1250 N N . ILE A 1 189 ? 7.697 -23.803 2.062 1.00 68.56 169 ILE A N 1
ATOM 1251 C CA . ILE A 1 189 ? 8.556 -22.592 2.038 1.00 70.98 169 ILE A CA 1
ATOM 1252 C C . ILE A 1 189 ? 8.966 -22.021 3.420 1.00 65.09 169 ILE A C 1
ATOM 1253 O O . ILE A 1 189 ? 10.159 -22.002 3.690 1.00 56.74 169 ILE A O 1
ATOM 1258 N N . SER A 1 190 ? 8.029 -21.575 4.271 1.00 59.06 170 SER A N 1
ATOM 1259 C CA . SER A 1 190 ? 8.355 -20.975 5.597 1.00 58.83 170 SER A CA 1
ATOM 1260 C C . SER A 1 190 ? 7.292 -21.339 6.636 1.00 52.30 170 SER A C 1
ATOM 1261 O O . SER A 1 190 ? 6.120 -21.469 6.325 1.00 62.28 170 SER A O 1
ATOM 1264 N N . SER A 1 191 ? 7.751 -21.572 7.855 1.00 50.51 171 SER A N 1
ATOM 1265 C CA . SER A 1 191 ? 6.909 -21.810 9.031 1.00 47.66 171 SER A CA 1
ATOM 1266 C C . SER A 1 191 ? 7.071 -20.747 10.128 1.00 44.04 171 SER A C 1
ATOM 1267 O O . SER A 1 191 ? 6.294 -20.779 11.096 1.00 30.82 171 SER A O 1
ATOM 1270 N N . GLN A 1 192 ? 8.077 -19.850 9.994 1.00 40.93 172 GLN A N 1
ATOM 1271 C CA . GLN A 1 192 ? 8.324 -18.738 10.956 1.00 43.38 172 GLN A CA 1
ATOM 1272 C C . GLN A 1 192 ? 7.081 -17.862 11.238 1.00 39.08 172 GLN A C 1
ATOM 1273 O O . GLN A 1 192 ? 6.778 -17.439 12.411 1.00 31.68 172 GLN A O 1
ATOM 1279 N N . PHE A 1 193 ? 6.349 -17.556 10.155 1.00 32.14 173 PHE A N 1
ATOM 1280 C CA . PHE A 1 193 ? 5.137 -16.799 10.357 1.00 31.24 173 PHE A CA 1
ATOM 1281 C C . PHE A 1 193 ? 4.080 -17.490 11.191 1.00 26.30 173 PHE A C 1
ATOM 1282 O O . PHE A 1 193 ? 3.362 -16.794 11.887 1.00 26.44 173 PHE A O 1
ATOM 1290 N N . LEU A 1 194 ? 3.960 -18.824 11.123 1.00 23.59 174 LEU A N 1
ATOM 1291 C CA . LEU A 1 194 ? 2.933 -19.531 11.885 1.00 23.04 174 LEU A CA 1
ATOM 1292 C C . LEU A 1 194 ? 3.132 -19.328 13.374 1.00 24.27 174 LEU A C 1
ATOM 1293 O O . LEU A 1 194 ? 2.166 -19.188 14.139 1.00 22.06 174 LEU A O 1
ATOM 1298 N N . THR A 1 195 ? 4.398 -19.388 13.779 1.00 22.90 175 THR A N 1
ATOM 1299 C CA . THR A 1 195 ? 4.808 -19.158 15.156 1.00 25.18 175 THR A CA 1
ATOM 1300 C C . THR A 1 195 ? 4.252 -17.848 15.736 1.00 23.24 175 THR A C 1
ATOM 1301 O O . THR A 1 195 ? 3.799 -17.786 16.889 1.00 21.77 175 THR A O 1
ATOM 1305 N N . ALA A 1 196 ? 4.323 -16.809 14.941 1.00 21.75 176 ALA A N 1
ATOM 1306 C CA . ALA A 1 196 ? 3.802 -15.484 15.295 1.00 23.44 176 ALA A CA 1
ATOM 1307 C C . ALA A 1 196 ? 2.280 -15.511 15.476 1.00 23.87 176 ALA A C 1
ATOM 1308 O O . ALA A 1 196 ? 1.777 -14.960 16.440 1.00 23.80 176 ALA A O 1
ATOM 1310 N N . ILE A 1 197 ? 1.578 -16.200 14.570 1.00 22.24 177 ILE A N 1
ATOM 1311 C CA . ILE A 1 197 ? 0.118 -16.325 14.624 1.00 23.33 177 ILE A CA 1
ATOM 1312 C C . ILE A 1 197 ? -0.315 -17.170 15.821 1.00 22.22 177 ILE A C 1
ATOM 1313 O O . ILE A 1 197 ? -1.265 -16.806 16.535 1.00 22.81 177 ILE A O 1
ATOM 1318 N N . LEU A 1 198 ? 0.419 -18.254 16.072 1.00 21.55 178 LEU A N 1
ATOM 1319 C CA . LEU A 1 198 ? 0.125 -19.114 17.238 1.00 21.29 178 LEU A CA 1
ATOM 1320 C C . LEU A 1 198 ? 0.259 -18.385 18.547 1.00 21.98 178 LEU A C 1
ATOM 1321 O O . LEU A 1 198 ? -0.592 -18.546 19.418 1.00 22.52 178 LEU A O 1
ATOM 1326 N N . MET A 1 199 ? 1.250 -17.503 18.656 1.00 20.80 179 MET A N 1
ATOM 1327 C CA . MET A 1 199 ? 1.435 -16.714 19.879 1.00 23.56 179 MET A CA 1
ATOM 1328 C C . MET A 1 199 ? 0.329 -15.720 20.237 1.00 21.39 179 MET A C 1
ATOM 1329 O O . MET A 1 199 ? 0.046 -15.531 21.433 1.00 21.97 179 MET A O 1
ATOM 1334 N N . ILE A 1 200 ? -0.262 -15.067 19.236 1.00 21.95 180 ILE A N 1
ATOM 1335 C CA . ILE A 1 200 ? -1.280 -14.073 19.466 1.00 22.05 180 ILE A CA 1
ATOM 1336 C C . ILE A 1 200 ? -2.680 -14.639 19.466 1.00 23.70 180 ILE A C 1
ATOM 1337 O O . ILE A 1 200 ? -3.541 -14.111 20.178 1.00 21.83 180 ILE A O 1
ATOM 1342 N N . ALA A 1 201 ? -2.911 -15.681 18.672 1.00 21.58 181 ALA A N 1
ATOM 1343 C CA . ALA A 1 201 ? -4.273 -16.172 18.458 1.00 23.04 181 ALA A CA 1
ATOM 1344 C C . ALA A 1 201 ? -5.085 -16.533 19.737 1.00 22.39 181 ALA A C 1
ATOM 1345 O O . ALA A 1 201 ? -6.265 -16.208 19.782 1.00 22.41 181 ALA A O 1
ATOM 1347 N N . PRO A 1 202 ? -4.463 -17.122 20.777 1.00 20.88 182 PRO A N 1
ATOM 1348 C CA . PRO A 1 202 ? -5.172 -17.429 22.044 1.00 22.28 182 PRO A CA 1
ATOM 1349 C C . PRO A 1 202 ? -5.700 -16.230 22.813 1.00 22.93 182 PRO A C 1
ATOM 1350 O O . PRO A 1 202 ? -6.690 -16.355 23.578 1.00 22.95 182 PRO A O 1
ATOM 1354 N N . LEU A 1 203 ? -5.104 -15.074 22.559 1.00 19.92 183 LEU A N 1
ATOM 1355 C CA . LEU A 1 203 ? -5.427 -13.857 23.221 1.00 21.91 183 LEU A CA 1
ATOM 1356 C C . LEU A 1 203 ? -6.564 -13.091 22.536 1.00 22.07 183 LEU A C 1
ATOM 1357 O O . LEU A 1 203 ? -7.054 -12.137 23.102 1.00 23.58 183 LEU A O 1
ATOM 1362 N N . LEU A 1 204 ? -7.007 -13.508 21.358 1.00 21.78 184 LEU A N 1
ATOM 1363 C CA . LEU A 1 204 ? -8.047 -12.799 20.638 1.00 23.57 184 LEU A CA 1
ATOM 1364 C C . LEU A 1 204 ? -9.334 -13.077 21.304 1.00 26.40 184 LEU A C 1
ATOM 1365 O O . LEU A 1 204 ? -9.405 -14.034 22.074 1.00 25.85 184 LEU A O 1
ATOM 1370 N N . GLU A 1 205 ? -10.363 -12.281 20.976 1.00 28.18 185 GLU A N 1
ATOM 1371 C CA . GLU A 1 205 ? -11.712 -12.512 21.508 1.00 29.50 185 GLU A CA 1
ATOM 1372 C C . GLU A 1 205 ? -12.466 -13.727 20.911 1.00 29.13 185 GLU A C 1
ATOM 1373 O O . GLU A 1 205 ? -13.386 -14.194 21.517 1.00 30.39 185 GLU A O 1
ATOM 1379 N N . THR A 1 206 ? -12.107 -14.179 19.719 1.00 27.76 186 THR A N 1
ATOM 1380 C CA . THR A 1 206 ? -12.778 -15.273 19.031 1.00 30.16 186 THR A CA 1
ATOM 1381 C C . THR A 1 206 ? -11.904 -16.530 19.102 1.00 26.01 186 THR A C 1
ATOM 1382 O O . THR A 1 206 ? -10.712 -16.450 19.399 1.00 28.80 186 THR A O 1
ATOM 1386 N N . ASN A 1 207 ? -12.458 -17.664 18.716 1.00 22.91 187 ASN A N 1
ATOM 1387 C CA . ASN A 1 207 ? -11.673 -18.893 18.515 1.00 22.51 187 ASN A CA 1
ATOM 1388 C C . ASN A 1 207 ? -11.106 -18.798 17.129 1.00 23.43 187 ASN A C 1
ATOM 1389 O O . ASN A 1 207 ? -11.692 -18.110 16.280 1.00 22.44 187 ASN A O 1
ATOM 1394 N N . THR A 1 208 ? -10.036 -19.564 16.884 1.00 23.36 188 THR A N 1
ATOM 1395 C CA . THR A 1 208 ? -9.334 -19.583 15.611 1.00 23.40 188 THR A CA 1
ATOM 1396 C C . THR A 1 208 ? -9.049 -20.995 15.202 1.00 23.54 188 THR A C 1
ATOM 1397 O O . THR A 1 208 ? -8.568 -21.815 16.015 1.00 23.62 188 THR A O 1
ATOM 1401 N N . THR A 1 209 ? -9.285 -21.284 13.934 1.00 23.84 189 THR A N 1
ATOM 1402 C CA . THR A 1 209 ? -8.864 -22.536 13.342 1.00 24.80 189 THR A CA 1
ATOM 1403 C C . THR A 1 209 ? -7.788 -22.196 12.298 1.00 25.44 189 THR A C 1
ATOM 1404 O O . THR A 1 209 ? -8.054 -21.476 11.339 1.00 29.25 189 THR A O 1
ATOM 1408 N N . ILE A 1 210 ? -6.596 -22.742 12.435 1.00 24.20 190 ILE A N 1
ATOM 1409 C CA . ILE A 1 210 ? -5.552 -22.522 11.457 1.00 25.79 190 ILE A CA 1
ATOM 1410 C C . ILE A 1 210 ? -5.370 -23.813 10.642 1.00 29.20 190 ILE A C 1
ATOM 1411 O O . ILE A 1 210 ? -5.083 -24.872 11.213 1.00 29.03 190 ILE A O 1
ATOM 1416 N N . GLU A 1 211 ? -5.520 -23.694 9.318 1.00 27.36 191 GLU A N 1
ATOM 1417 C CA . GLU A 1 211 ? -5.461 -24.785 8.373 1.00 32.14 191 GLU A CA 1
ATOM 1418 C C . GLU A 1 211 ? -4.235 -24.606 7.507 1.00 30.85 191 GLU A C 1
ATOM 1419 O O . GLU A 1 211 ? -4.017 -23.520 6.951 1.00 29.81 191 GLU A O 1
ATOM 1425 N N . ILE A 1 212 ? -3.443 -25.667 7.363 1.00 29.56 192 ILE A N 1
ATOM 1426 C CA . ILE A 1 212 ? -2.190 -25.593 6.636 1.00 31.40 192 ILE A CA 1
ATOM 1427 C C . ILE A 1 212 ? -2.403 -26.359 5.341 1.00 35.94 192 ILE A C 1
ATOM 1428 O O . ILE A 1 212 ? -2.778 -27.545 5.389 1.00 36.12 192 ILE A O 1
ATOM 1433 N N . ASP A 1 213 ? -2.157 -25.717 4.193 1.00 43.39 193 ASP A N 1
ATOM 1434 C CA . ASP A 1 213 ? -2.284 -26.389 2.870 1.00 50.89 193 ASP A CA 1
ATOM 1435 C C . ASP A 1 213 ? -1.272 -27.546 2.703 1.00 49.01 193 ASP A C 1
ATOM 1436 O O . ASP A 1 213 ? -1.644 -28.707 2.672 1.00 55.18 193 ASP A O 1
ATOM 1441 N N . GLY A 1 214 ? 0.001 -27.216 2.590 1.00 53.89 194 GLY A N 1
ATOM 1442 C CA . GLY A 1 214 ? 0.987 -28.196 2.167 1.00 57.81 194 GLY A CA 1
ATOM 1443 C C . GLY A 1 214 ? 1.466 -29.023 3.327 1.00 59.50 194 GLY A C 1
ATOM 1444 O O . GLY A 1 214 ? 0.748 -29.234 4.308 1.00 61.65 194 GLY A O 1
ATOM 1445 N N . GLU A 1 215 ? 2.679 -29.528 3.184 1.00 61.66 195 GLU A N 1
ATOM 1446 C CA . GLU A 1 215 ? 3.413 -30.080 4.293 1.00 65.82 195 GLU A CA 1
ATOM 1447 C C . GLU A 1 215 ? 4.159 -28.891 4.882 1.00 58.07 195 GLU A C 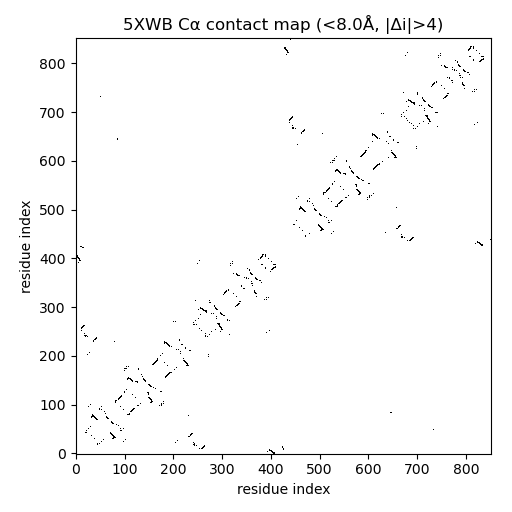1
ATOM 1448 O O . GLU A 1 215 ? 4.681 -28.042 4.168 1.00 65.19 195 GLU A O 1
ATOM 1454 N N . LEU A 1 216 ? 4.197 -28.848 6.197 1.00 51.83 196 LEU A N 1
ATOM 1455 C CA . LEU A 1 216 ? 4.727 -27.699 6.920 1.00 46.27 196 LEU A CA 1
ATOM 1456 C C . LEU A 1 216 ? 6.204 -27.944 7.105 1.00 41.53 196 LEU A C 1
ATOM 1457 O O . LEU A 1 216 ? 6.552 -29.010 7.582 1.00 32.66 196 LEU A O 1
ATOM 1462 N N . VAL A 1 217 ? 7.059 -26.985 6.710 1.00 38.76 197 VAL A N 1
ATOM 1463 C CA . VAL A 1 217 ? 8.472 -27.030 7.065 1.00 40.51 197 VAL A CA 1
ATOM 1464 C C . VAL A 1 217 ? 8.727 -26.658 8.548 1.00 42.56 197 VAL A C 1
ATOM 1465 O O . VAL A 1 217 ? 7.858 -26.096 9.238 1.00 39.56 197 VAL A O 1
ATOM 1469 N N . SER A 1 218 ? 9.932 -26.963 9.009 1.00 37.85 198 SER A N 1
ATOM 1470 C CA . SER A 1 218 ? 10.430 -26.572 10.333 1.00 34.32 198 SER A CA 1
ATOM 1471 C C . SER A 1 218 ? 9.496 -26.880 11.489 1.00 30.63 198 SER A C 1
ATOM 1472 O O . SER A 1 218 ? 9.196 -26.013 12.301 1.00 27.49 198 SER A O 1
ATOM 1475 N N . LYS A 1 219 ? 9.027 -28.112 11.553 1.00 25.28 199 LYS A N 1
ATOM 1476 C CA . LYS A 1 219 ? 8.216 -28.539 12.660 1.00 24.71 199 LYS A CA 1
ATOM 1477 C C . LYS A 1 219 ? 8.758 -28.198 14.080 1.00 24.35 199 LYS A C 1
ATOM 1478 O O . LYS A 1 219 ? 7.999 -27.727 14.905 1.00 23.56 199 LYS A O 1
ATOM 1484 N N . PRO A 1 220 ? 10.064 -28.376 14.336 1.00 24.20 200 PRO A N 1
ATOM 1485 C CA . PRO A 1 220 ? 10.574 -28.116 15.695 1.00 23.79 200 PRO A CA 1
ATOM 1486 C C . PRO A 1 220 ? 10.423 -26.690 16.091 1.00 23.41 200 PRO A C 1
ATOM 1487 O O . PRO A 1 220 ? 10.162 -26.403 17.252 1.00 25.38 200 PRO A O 1
ATOM 1491 N N . TYR A 1 221 ? 10.465 -25.784 15.124 1.00 24.56 201 TYR A N 1
ATOM 1492 C CA . TYR A 1 221 ? 10.218 -24.392 15.400 1.00 27.24 201 TYR A CA 1
ATOM 1493 C C . TYR A 1 221 ? 8.822 -24.164 15.968 1.00 26.07 201 TYR A C 1
ATOM 1494 O O . TYR A 1 221 ? 8.664 -23.398 16.928 1.00 21.88 201 TYR A O 1
ATOM 1503 N N . ILE A 1 222 ? 7.818 -24.864 15.409 1.00 24.03 202 ILE A N 1
ATOM 1504 C CA . ILE A 1 222 ? 6.450 -24.829 15.955 1.00 23.56 202 ILE A CA 1
ATOM 1505 C C . ILE A 1 222 ? 6.389 -25.511 17.322 1.00 21.98 202 ILE A C 1
ATOM 1506 O O . ILE A 1 222 ? 5.717 -25.025 18.263 1.00 21.46 202 ILE A O 1
ATOM 1511 N N . ASP A 1 223 ? 7.068 -26.652 17.450 1.00 20.46 203 ASP A N 1
ATOM 1512 C CA . ASP A 1 223 ? 7.062 -27.372 18.723 1.00 21.43 203 ASP A CA 1
ATOM 1513 C C . ASP A 1 223 ? 7.608 -26.504 19.852 1.00 20.48 203 ASP A C 1
ATOM 1514 O O . ASP A 1 223 ? 7.076 -26.541 20.952 1.00 18.83 203 ASP A O 1
ATOM 1519 N N . ILE A 1 224 ? 8.690 -25.778 19.606 1.00 18.97 204 ILE A N 1
ATOM 1520 C CA . ILE A 1 224 ? 9.283 -24.885 20.668 1.00 22.75 204 ILE A CA 1
ATOM 1521 C C . ILE A 1 224 ? 8.308 -23.822 21.120 1.00 21.52 204 ILE A C 1
ATOM 1522 O O . ILE A 1 224 ? 8.188 -23.528 22.296 1.00 19.31 204 ILE A O 1
ATOM 1527 N N . THR A 1 225 ? 7.689 -23.179 20.140 1.00 21.39 205 THR A N 1
ATOM 1528 C CA . THR A 1 225 ? 6.698 -22.182 20.411 1.00 21.90 205 THR A CA 1
ATOM 1529 C C . THR A 1 225 ? 5.541 -22.732 21.212 1.00 21.25 205 THR A C 1
ATOM 1530 O O . THR A 1 225 ? 5.177 -22.134 22.222 1.00 19.46 205 THR A O 1
ATOM 1534 N N . LEU A 1 226 ? 4.952 -23.855 20.774 1.00 21.62 206 LEU A N 1
ATOM 1535 C CA . LEU A 1 226 ? 3.798 -24.408 21.537 1.00 21.52 206 LEU A CA 1
ATOM 1536 C C . LEU A 1 226 ? 4.205 -24.869 22.903 1.00 20.35 206 LEU A C 1
ATOM 1537 O O . LEU A 1 226 ? 3.402 -24.820 23.827 1.00 20.07 206 LEU A O 1
ATOM 1542 N N . ASP A 1 227 ? 5.448 -25.322 23.045 1.00 22.94 207 ASP A N 1
ATOM 1543 C CA . ASP A 1 227 ? 5.970 -25.745 24.321 1.00 24.08 207 ASP A CA 1
ATOM 1544 C C . ASP A 1 227 ? 6.124 -24.557 25.288 1.00 23.49 207 ASP A C 1
ATOM 1545 O O . ASP A 1 227 ? 5.641 -24.627 26.445 1.00 21.45 207 ASP A O 1
ATOM 1550 N N . ILE A 1 228 ? 6.786 -23.469 24.871 1.00 22.88 208 ILE A N 1
ATOM 1551 C CA . ILE A 1 228 ? 6.866 -22.287 25.784 1.00 21.84 208 ILE A CA 1
ATOM 1552 C C . ILE A 1 228 ? 5.456 -21.708 26.141 1.00 21.22 208 ILE A C 1
ATOM 1553 O O . ILE A 1 228 ? 5.187 -21.442 27.297 1.00 19.67 208 ILE A O 1
ATOM 1558 N N . MET A 1 229 ? 4.564 -21.578 25.166 1.00 20.80 209 MET A N 1
ATOM 1559 C CA . MET A 1 229 ? 3.165 -21.200 25.446 1.00 23.89 209 MET A CA 1
ATOM 1560 C C . MET A 1 229 ? 2.440 -22.030 26.514 1.00 20.54 209 MET A C 1
ATOM 1561 O O . MET A 1 229 ? 1.809 -21.488 27.407 1.00 19.38 209 MET A O 1
ATOM 1566 N N . ARG A 1 230 ? 2.585 -23.336 26.423 1.00 20.68 210 ARG A N 1
ATOM 1567 C CA . ARG A 1 230 ? 2.057 -24.286 27.434 1.00 24.17 210 ARG A CA 1
ATOM 1568 C C . ARG A 1 230 ? 2.618 -23.995 28.837 1.00 23.78 210 ARG A C 1
ATOM 1569 O O . ARG A 1 230 ? 1.862 -23.934 29.790 1.00 23.44 210 ARG A O 1
ATOM 1577 N N . ARG A 1 231 ? 3.910 -23.689 28.937 1.00 21.51 211 ARG A N 1
ATOM 1578 C CA . ARG A 1 231 ? 4.529 -23.307 30.200 1.00 24.89 211 ARG A CA 1
ATOM 1579 C C . ARG A 1 231 ? 3.993 -21.995 30.721 1.00 25.59 211 ARG A C 1
ATOM 1580 O O . ARG A 1 231 ? 3.886 -21.839 31.943 1.00 25.89 211 ARG A O 1
ATOM 1588 N N . PHE A 1 232 ? 3.571 -21.091 29.835 1.00 21.74 212 PHE A N 1
ATOM 1589 C CA . PHE A 1 232 ? 2.916 -19.905 30.319 1.00 22.75 212 PHE A CA 1
ATOM 1590 C C . PHE A 1 232 ? 1.391 -20.044 30.391 1.00 23.14 212 PHE A C 1
ATOM 1591 O O . PHE A 1 232 ? 0.683 -19.051 30.366 1.00 26.76 212 PHE A O 1
ATOM 1599 N N . ASN A 1 233 ? 0.902 -21.265 30.508 1.00 25.62 213 ASN A N 1
ATOM 1600 C CA . ASN A 1 233 ? -0.521 -21.591 30.744 1.00 28.11 213 ASN A CA 1
ATOM 1601 C C . ASN A 1 233 ? -1.486 -21.492 29.518 1.00 26.98 213 ASN A C 1
ATOM 1602 O O . ASN A 1 233 ? -2.695 -21.407 29.712 1.00 28.95 213 ASN A O 1
ATOM 1607 N N . VAL A 1 234 ? -0.952 -21.526 28.296 1.00 22.49 214 VAL A N 1
ATOM 1608 C CA . VAL A 1 234 ? -1.757 -21.400 27.095 1.00 24.63 214 VAL A CA 1
ATOM 1609 C C . VAL A 1 234 ? -1.583 -22.601 26.215 1.00 26.56 214 VAL A C 1
ATOM 1610 O O . VAL A 1 234 ? -0.478 -22.934 25.777 1.00 27.66 214 VAL A O 1
ATOM 1614 N N . SER A 1 235 ? -2.721 -23.200 25.888 1.00 27.68 215 SER A N 1
ATOM 1615 C CA . SER A 1 235 ? -2.801 -24.427 25.148 1.00 29.64 215 SER A CA 1
ATOM 1616 C C . SER A 1 235 ? -3.371 -24.198 23.790 1.00 30.14 215 SER A C 1
ATOM 1617 O O . SER A 1 235 ? -4.305 -23.422 23.632 1.00 29.04 215 SER A O 1
ATOM 1620 N N . VAL A 1 236 ? -2.784 -24.898 22.823 1.00 26.60 216 VAL A N 1
ATOM 1621 C CA . VAL A 1 236 ? -3.295 -24.969 21.480 1.00 28.83 216 VAL A CA 1
ATOM 1622 C C . VAL A 1 236 ? -3.297 -26.449 21.114 1.00 28.38 216 VAL A C 1
ATOM 1623 O O . VAL A 1 236 ? -2.365 -27.158 21.480 1.00 28.68 216 VAL A O 1
ATOM 1627 N N . GLN A 1 237 ? -4.311 -26.930 20.394 1.00 25.72 217 GLN A N 1
ATOM 1628 C CA . GLN A 1 237 ? -4.284 -28.309 19.887 1.00 24.85 217 GLN A CA 1
ATOM 1629 C C . GLN A 1 237 ? -3.624 -28.378 18.518 1.00 23.95 217 GLN A C 1
ATOM 1630 O O . GLN A 1 237 ? -4.014 -27.681 17.578 1.00 23.15 217 GLN A O 1
ATOM 1636 N N . ASN A 1 238 ? -2.660 -29.272 18.377 1.00 23.65 218 ASN A N 1
ATOM 1637 C CA . ASN A 1 238 ? -1.941 -29.443 17.136 1.00 22.27 218 ASN A CA 1
ATOM 1638 C C . ASN A 1 238 ? -2.424 -30.758 16.515 1.00 22.56 218 ASN A C 1
ATOM 1639 O O . ASN A 1 238 ? -2.097 -31.813 17.036 1.00 24.50 218 ASN A O 1
ATOM 1644 N N . ASN A 1 239 ? -3.149 -30.683 15.405 1.00 21.21 219 ASN A N 1
ATOM 1645 C CA . ASN A 1 239 ? -3.565 -31.871 14.626 1.00 24.36 219 ASN A CA 1
ATOM 1646 C C . ASN A 1 239 ? -2.561 -32.259 13.555 1.00 24.16 219 ASN A C 1
ATOM 1647 O O . ASN A 1 239 ? -2.768 -31.993 12.385 1.00 25.28 219 ASN A O 1
ATOM 1652 N N . ASP A 1 240 ? -1.453 -32.875 13.970 1.00 25.80 220 ASP A N 1
ATOM 1653 C CA . ASP A 1 240 ? -0.409 -33.362 13.059 1.00 25.21 220 ASP A CA 1
ATOM 1654 C C . ASP A 1 240 ? 0.148 -32.309 12.101 1.00 25.16 220 ASP A C 1
ATOM 1655 O O . ASP A 1 240 ? 0.437 -32.641 10.949 1.00 24.59 220 ASP A O 1
ATOM 1660 N N . TYR A 1 241 ? 0.204 -31.051 12.551 1.00 23.35 221 TYR A N 1
ATOM 1661 C CA . TYR A 1 241 ? 0.657 -29.928 11.759 1.00 25.51 221 TYR A CA 1
ATOM 1662 C C . TYR A 1 241 ? -0.173 -29.617 10.500 1.00 26.57 221 TYR A C 1
ATOM 1663 O O . TYR A 1 241 ? 0.253 -28.810 9.699 1.00 30.03 221 TYR A O 1
ATOM 1672 N N . LYS A 1 242 ? -1.379 -30.157 10.398 1.00 26.90 222 LYS A N 1
ATOM 1673 C CA . LYS A 1 242 ? -2.266 -29.870 9.279 1.00 30.41 222 LYS A CA 1
ATOM 1674 C C . LYS A 1 242 ? -3.300 -28.863 9.667 1.00 27.16 222 LYS A C 1
ATOM 1675 O O . LYS A 1 242 ? -3.779 -28.138 8.826 1.00 24.03 222 LYS A O 1
ATOM 1681 N N . SER A 1 243 ? -3.674 -28.834 10.949 1.00 25.54 223 SER A N 1
ATOM 1682 C CA . SER A 1 243 ? -4.534 -27.775 11.492 1.00 24.26 223 SER A CA 1
ATOM 1683 C C . SER A 1 243 ? -4.215 -27.535 12.944 1.00 22.81 223 SER A C 1
ATOM 1684 O O . SER A 1 243 ? -3.672 -28.406 13.642 1.00 22.30 223 SER A O 1
ATOM 1687 N N . PHE A 1 244 ? -4.554 -26.342 13.406 1.00 22.90 224 PHE A N 1
ATOM 1688 C CA . PHE A 1 244 ? -4.355 -25.965 14.823 1.00 23.30 224 PHE A CA 1
ATOM 1689 C C . PHE A 1 244 ? -5.691 -25.413 15.334 1.00 24.07 224 PHE A C 1
ATOM 1690 O O . PHE A 1 244 ? -6.304 -24.551 14.695 1.00 24.42 224 PHE A O 1
ATOM 1698 N N . ILE A 1 245 ? -6.139 -25.927 16.471 1.00 22.11 225 ILE A N 1
ATOM 1699 C CA . ILE A 1 245 ? -7.334 -25.448 17.078 1.00 22.76 225 ILE A CA 1
ATOM 1700 C C . ILE A 1 245 ? -6.988 -24.594 18.309 1.00 23.11 225 ILE A C 1
ATOM 1701 O O . ILE A 1 245 ? -6.351 -25.046 19.260 1.00 21.45 225 ILE A O 1
ATOM 1706 N N . VAL A 1 246 ? -7.494 -23.373 18.309 1.00 22.52 226 VAL A N 1
ATOM 1707 C CA . VAL A 1 246 ? -7.173 -22.398 19.328 1.00 23.58 226 VAL A CA 1
ATOM 1708 C C . VAL A 1 246 ? -8.423 -21.876 19.983 1.00 21.28 226 VAL A C 1
ATOM 1709 O O . VAL A 1 246 ? -9.306 -21.350 19.281 1.00 21.61 226 VAL A O 1
ATOM 1713 N N . ASN A 1 247 ? -8.502 -21.991 21.316 1.00 21.25 227 ASN A N 1
ATOM 1714 C CA . ASN A 1 247 ? -9.523 -21.295 22.103 1.00 20.61 227 ASN A CA 1
ATOM 1715 C C . ASN A 1 247 ? -9.043 -19.855 22.357 1.00 22.15 227 ASN A C 1
ATOM 1716 O O . ASN A 1 247 ? -7.907 -19.685 22.734 1.00 20.67 227 ASN A O 1
ATOM 1721 N N . GLY A 1 248 ? -9.887 -18.860 22.087 1.00 21.32 228 GLY A N 1
ATOM 1722 C CA . GLY A 1 248 ? -9.667 -17.493 22.414 1.00 23.03 228 GLY A CA 1
ATOM 1723 C C . GLY A 1 248 ? -9.967 -17.119 23.844 1.00 24.77 228 GLY A C 1
ATOM 1724 O O . GLY A 1 248 ? -10.387 -17.950 24.623 1.00 22.66 228 GLY A O 1
ATOM 1725 N N . LYS A 1 249 ? -9.686 -15.862 24.175 1.00 25.36 229 LYS A N 1
ATOM 1726 C CA . LYS A 1 249 ? -9.875 -15.297 25.518 1.00 28.66 229 LYS A CA 1
ATOM 1727 C C . LYS A 1 249 ? -8.977 -15.947 26.596 1.00 30.94 229 LYS A C 1
ATOM 1728 O O . LYS A 1 249 ? -9.294 -15.909 27.807 1.00 29.96 229 LYS A O 1
ATOM 1734 N N . GLN A 1 250 ? -7.880 -16.564 26.162 1.00 30.11 230 GLN A N 1
ATOM 1735 C CA . GLN A 1 250 ? -6.831 -17.029 27.045 1.00 27.61 230 GLN A CA 1
ATOM 1736 C C . GLN A 1 250 ? -5.909 -15.877 27.418 1.00 26.69 230 GLN A C 1
ATOM 1737 O O . GLN A 1 250 ? -5.971 -14.771 26.853 1.00 28.18 230 GLN A O 1
ATOM 1743 N N . SER A 1 251 ? -5.104 -16.120 28.421 1.00 28.91 231 SER A N 1
ATOM 1744 C CA . SER A 1 251 ? -4.202 -15.109 28.972 1.00 31.02 231 SER A CA 1
ATOM 1745 C C . SER A 1 251 ? -2.957 -15.852 29.429 1.00 27.05 231 SER A C 1
ATOM 1746 O O . SER A 1 251 ? -3.054 -16.924 30.047 1.00 26.67 231 SER A O 1
ATOM 1749 N N . TYR A 1 252 ? -1.781 -15.385 28.978 1.00 23.97 232 TYR A N 1
ATOM 1750 C CA . TYR A 1 252 ? -0.545 -15.987 29.444 1.00 23.77 232 TYR A CA 1
ATOM 1751 C C . TYR A 1 252 ? -0.431 -15.701 30.954 1.00 22.24 232 TYR A C 1
ATOM 1752 O O . TYR A 1 252 ? -0.840 -14.651 31.384 1.00 22.79 232 TYR A O 1
ATOM 1761 N N . GLN A 1 253 ? 0.041 -16.647 31.746 1.00 23.82 233 GLN A N 1
ATOM 1762 C CA . GLN A 1 253 ? 0.275 -16.394 33.199 1.00 26.01 233 GLN A CA 1
ATOM 1763 C C . GLN A 1 253 ? 1.769 -16.419 33.444 1.00 23.68 233 GLN A C 1
ATOM 1764 O O . GLN A 1 253 ? 2.459 -17.356 33.026 1.00 23.68 233 GLN A O 1
ATOM 1770 N N . ALA A 1 254 ? 2.264 -15.422 34.152 1.00 25.24 234 ALA A N 1
ATOM 1771 C CA . ALA A 1 254 ? 3.692 -15.331 34.489 1.00 24.83 234 ALA A CA 1
ATOM 1772 C C . ALA A 1 254 ? 4.172 -16.546 35.247 1.00 27.13 234 ALA A C 1
ATOM 1773 O O . ALA A 1 254 ? 3.429 -17.157 36.029 1.00 27.29 234 ALA A O 1
ATOM 1775 N N . LEU A 1 255 ? 5.423 -16.889 34.998 1.00 31.18 235 LEU A N 1
ATOM 1776 C CA . LEU A 1 255 ? 6.127 -17.890 35.752 1.00 31.53 235 LEU A CA 1
ATOM 1777 C C . LEU A 1 255 ? 7.037 -17.220 36.782 1.00 31.64 235 LEU A C 1
ATOM 1778 O O . LEU A 1 255 ? 7.753 -16.266 36.486 1.00 29.90 235 LEU A O 1
ATOM 1783 N N . ASP A 1 256 ? 7.031 -17.735 37.997 1.00 31.29 236 ASP A N 1
ATOM 1784 C CA . ASP A 1 256 ? 8.052 -17.380 38.999 1.00 35.43 236 ASP A CA 1
ATOM 1785 C C . ASP A 1 256 ? 9.470 -17.222 38.383 1.00 31.63 236 ASP A C 1
ATOM 1786 O O . ASP A 1 256 ? 10.096 -16.130 38.457 1.00 30.66 236 ASP A O 1
ATOM 1791 N N . LYS A 1 257 ? 9.934 -18.297 37.738 1.00 31.37 237 LYS A N 1
ATOM 1792 C CA . LYS A 1 257 ? 11.264 -18.364 37.093 1.00 35.19 237 LYS A CA 1
ATOM 1793 C C . LYS A 1 257 ? 11.067 -19.089 35.740 1.00 31.84 237 LYS A C 1
ATOM 1794 O O . LYS A 1 257 ? 10.350 -20.082 35.687 1.00 28.58 237 LYS A O 1
ATOM 1800 N N . TYR A 1 258 ? 11.639 -18.554 34.660 1.00 25.72 238 TYR A N 1
ATOM 1801 C CA . TYR A 1 258 ? 11.720 -19.243 33.392 1.00 25.36 238 TYR A CA 1
ATOM 1802 C C . TYR A 1 258 ? 13.170 -19.135 32.853 1.00 26.34 238 TYR A C 1
ATOM 1803 O O . TYR A 1 258 ? 13.633 -18.051 32.533 1.00 24.33 238 TYR A O 1
ATOM 1812 N N . MET A 1 259 ? 13.842 -20.262 32.700 1.00 24.09 239 MET A N 1
ATOM 1813 C CA . MET A 1 259 ? 15.198 -20.267 32.190 1.00 27.18 239 MET A CA 1
ATOM 1814 C C . MET A 1 259 ? 15.194 -20.498 30.691 1.00 23.99 239 MET A C 1
ATOM 1815 O O . MET A 1 259 ? 14.671 -21.467 30.225 1.00 22.94 239 MET A O 1
ATOM 1820 N N . VAL A 1 260 ? 15.798 -19.598 29.939 1.00 24.31 240 VAL A N 1
ATOM 1821 C CA . VAL A 1 260 ? 15.913 -19.724 28.513 1.00 22.59 240 VAL A CA 1
ATOM 1822 C C . VAL A 1 260 ? 16.940 -20.838 28.229 1.00 22.82 240 VAL A C 1
ATOM 1823 O O . VAL A 1 260 ? 18.136 -20.770 28.623 1.00 21.41 240 VAL A O 1
ATOM 1827 N N . GLU A 1 261 ? 16.499 -21.859 27.522 1.00 22.33 241 GLU A N 1
ATOM 1828 C CA . GLU A 1 261 ? 17.428 -22.885 27.055 1.00 24.83 241 GLU A CA 1
ATOM 1829 C C . GLU A 1 261 ? 18.512 -22.350 26.141 1.00 23.00 241 GLU A C 1
ATOM 1830 O O . GLU A 1 261 ? 18.241 -21.514 25.322 1.00 21.18 241 GLU A O 1
ATOM 1836 N N . GLY A 1 262 ? 19.715 -22.887 26.254 1.00 22.01 242 GLY A N 1
ATOM 1837 C CA . GLY A 1 262 ? 20.759 -22.633 25.277 1.00 22.67 242 GLY A CA 1
ATOM 1838 C C . GLY A 1 262 ? 20.395 -23.206 23.950 1.00 22.51 242 GLY A C 1
ATOM 1839 O O . GLY A 1 262 ? 19.440 -23.989 23.844 1.00 21.29 242 GLY A O 1
ATOM 1840 N N . ASP A 1 263 ? 21.122 -22.796 22.924 1.00 23.42 243 ASP A N 1
ATOM 1841 C CA . ASP A 1 263 ? 20.870 -23.243 21.577 1.00 25.31 243 ASP A CA 1
ATOM 1842 C C . ASP A 1 263 ? 21.425 -24.641 21.381 1.00 24.14 243 ASP A C 1
ATOM 1843 O O . ASP A 1 263 ? 22.582 -24.876 21.652 1.00 21.23 243 ASP A O 1
ATOM 1848 N N . ALA A 1 264 ? 20.600 -25.573 20.919 1.00 24.52 244 ALA A N 1
ATOM 1849 C CA . ALA A 1 264 ? 21.043 -26.950 20.764 1.00 26.84 244 ALA A CA 1
ATOM 1850 C C . ALA A 1 264 ? 22.129 -27.061 19.684 1.00 24.55 244 ALA A C 1
ATOM 1851 O O . ALA A 1 264 ? 23.044 -27.820 19.847 1.00 22.88 244 ALA A O 1
ATOM 1853 N N . SER A 1 265 ? 22.057 -26.264 18.629 1.00 24.05 245 SER A N 1
ATOM 1854 C CA . SER A 1 265 ? 23.132 -26.237 17.617 1.00 26.54 245 SER A CA 1
ATOM 1855 C C . SER A 1 265 ? 24.510 -25.859 18.228 1.00 25.38 245 SER A C 1
ATOM 1856 O O . SER A 1 265 ? 25.529 -26.502 17.914 1.00 25.62 245 SER A O 1
ATOM 1859 N N . SER A 1 266 ? 24.513 -24.903 19.154 1.00 22.67 246 SER A N 1
ATOM 1860 C CA . SER A 1 266 ? 25.738 -24.509 19.861 1.00 22.84 246 SER A CA 1
ATOM 1861 C C . SER A 1 266 ? 26.285 -25.570 20.762 1.00 21.67 246 SER A C 1
ATOM 1862 O O . SER A 1 266 ? 27.510 -25.603 20.958 1.00 23.72 246 SER A O 1
ATOM 1865 N N . ALA A 1 267 ? 25.392 -26.368 21.373 1.00 19.77 247 ALA A N 1
ATOM 1866 C CA . ALA A 1 267 ? 25.776 -27.493 22.162 1.00 20.24 247 ALA A CA 1
ATOM 1867 C C . ALA A 1 267 ? 26.603 -28.480 21.332 1.00 20.32 247 ALA A C 1
ATOM 1868 O O . ALA A 1 267 ? 27.554 -29.060 21.854 1.00 17.81 247 ALA A O 1
ATOM 1870 N N . SER A 1 268 ? 26.234 -28.671 20.052 1.00 19.77 248 SER A N 1
ATOM 1871 C CA . SER A 1 268 ? 26.899 -29.682 19.179 1.00 21.21 248 SER A CA 1
ATOM 1872 C C . SER A 1 268 ? 28.457 -29.719 19.203 1.00 19.78 248 SER A C 1
ATOM 1873 O O . SER A 1 268 ? 29.018 -30.809 19.355 1.00 17.55 248 SER A O 1
ATOM 1876 N N . TYR A 1 269 ? 29.094 -28.542 19.165 1.00 19.21 249 TYR A N 1
ATOM 1877 C CA . TYR A 1 269 ? 30.554 -28.378 19.119 1.00 20.18 249 TYR A CA 1
ATOM 1878 C C . TYR A 1 269 ? 31.211 -28.896 20.375 1.00 20.30 249 TYR A C 1
ATOM 1879 O O . TYR A 1 269 ? 32.179 -29.616 20.291 1.00 20.49 249 TYR A O 1
ATOM 1888 N N . PHE A 1 270 ? 30.638 -28.598 21.527 1.00 19.77 250 PHE A N 1
ATOM 1889 C CA . PHE A 1 270 ? 31.166 -29.046 22.797 1.00 19.92 250 PHE A CA 1
ATOM 1890 C C . PHE A 1 270 ? 30.891 -30.530 23.072 1.00 19.49 250 PHE A C 1
ATOM 1891 O O . PHE A 1 270 ? 31.739 -31.211 23.621 1.00 18.73 250 PHE A O 1
ATOM 1899 N N . LEU A 1 271 ? 29.723 -31.029 22.658 1.00 18.92 251 LEU A N 1
ATOM 1900 C CA . LEU A 1 271 ? 29.408 -32.486 22.696 1.00 17.88 251 LEU A CA 1
ATOM 1901 C C . LEU A 1 271 ? 30.321 -33.296 21.812 1.00 16.52 251 LEU A C 1
ATOM 1902 O O . LEU A 1 271 ? 30.797 -34.385 22.213 1.00 18.07 251 LEU A O 1
ATOM 1907 N N . ALA A 1 272 ? 30.588 -32.785 20.618 1.00 16.27 252 ALA A N 1
ATOM 1908 C CA . ALA A 1 272 ? 31.546 -33.435 19.722 1.00 16.93 252 ALA A CA 1
ATOM 1909 C C . ALA A 1 272 ? 32.963 -33.422 20.303 1.00 17.75 252 ALA A C 1
ATOM 1910 O O . ALA A 1 272 ? 33.632 -34.472 20.296 1.00 18.13 252 ALA A O 1
ATOM 1912 N N . ALA A 1 273 ? 33.426 -32.284 20.828 1.00 17.61 253 ALA A N 1
ATOM 1913 C CA . ALA A 1 273 ? 34.757 -32.227 21.439 1.00 17.89 253 ALA A CA 1
ATOM 1914 C C . ALA A 1 273 ? 34.945 -33.234 22.574 1.00 19.59 253 ALA A C 1
ATOM 1915 O O . ALA A 1 273 ? 36.011 -33.882 22.668 1.00 21.19 253 ALA A O 1
ATOM 1917 N N . GLY A 1 274 ? 33.938 -33.306 23.449 1.00 19.62 254 GLY A N 1
ATOM 1918 C CA . GLY A 1 274 ? 33.867 -34.306 24.516 1.00 19.26 254 GLY A CA 1
ATOM 1919 C C . GLY A 1 274 ? 33.850 -35.755 24.055 1.00 19.83 254 GLY A C 1
ATOM 1920 O O . GLY A 1 274 ? 34.512 -36.600 24.640 1.00 21.65 254 GLY A O 1
ATOM 1921 N N . ALA A 1 275 ? 33.153 -36.046 22.971 1.00 19.01 255 ALA A N 1
ATOM 1922 C CA . ALA A 1 275 ? 33.126 -37.411 22.428 1.00 19.76 255 ALA A CA 1
ATOM 1923 C C . ALA A 1 275 ? 34.462 -37.771 21.846 1.00 21.44 255 ALA A C 1
ATOM 1924 O O . ALA A 1 275 ? 34.915 -38.911 21.988 1.00 25.09 255 ALA A O 1
ATOM 1926 N N . ILE A 1 276 ? 35.111 -36.810 21.182 1.00 20.51 256 ILE A N 1
ATOM 1927 C CA . ILE A 1 276 ? 36.392 -37.061 20.486 1.00 19.79 256 ILE A CA 1
ATOM 1928 C C . ILE A 1 276 ? 37.563 -37.204 21.462 1.00 21.35 256 ILE A C 1
ATOM 1929 O O . ILE A 1 276 ? 38.339 -38.141 21.334 1.00 21.53 256 ILE A O 1
ATOM 1934 N N . LYS A 1 277 ? 37.661 -36.271 22.429 1.00 21.70 257 LYS A N 1
ATOM 1935 C CA . LYS A 1 277 ? 38.846 -36.089 23.249 1.00 23.28 257 LYS A CA 1
ATOM 1936 C C . LYS A 1 277 ? 38.567 -36.106 24.744 1.00 21.49 257 LYS A C 1
ATOM 1937 O O . LYS A 1 277 ? 39.431 -35.799 25.476 1.00 22.67 257 LYS A O 1
ATOM 1943 N N . GLY A 1 278 ? 37.377 -36.443 25.199 1.00 20.60 258 GLY A N 1
ATOM 1944 C CA . GLY A 1 278 ? 37.093 -36.459 26.608 1.00 21.69 258 GLY A CA 1
ATOM 1945 C C . GLY A 1 278 ? 37.752 -37.674 27.247 1.00 24.78 258 GLY A C 1
ATOM 1946 O O . GLY A 1 278 ? 38.194 -38.568 26.535 1.00 23.08 258 GLY A O 1
ATOM 1947 N N . GLY A 1 279 ? 37.785 -37.764 28.573 1.00 23.57 259 GLY A N 1
ATOM 1948 C CA . GLY A 1 279 ? 37.209 -36.810 29.477 1.00 24.09 259 GLY A CA 1
ATOM 1949 C C . GLY A 1 279 ? 35.695 -36.824 29.507 1.00 25.45 259 GLY A C 1
ATOM 1950 O O . GLY A 1 279 ? 35.034 -37.650 28.841 1.00 22.84 259 GLY A O 1
ATOM 1951 N N . GLU A 1 280 ? 35.153 -35.897 30.294 1.00 26.97 260 GLU A N 1
ATOM 1952 C CA . GLU A 1 280 ? 33.702 -35.749 30.489 1.00 29.35 260 GLU A CA 1
ATOM 1953 C C . GLU A 1 280 ? 33.386 -34.273 30.308 1.00 27.40 260 GLU A C 1
ATOM 1954 O O . GLU A 1 280 ? 34.065 -33.453 30.887 1.00 23.10 260 GLU A O 1
ATOM 1960 N N . VAL A 1 281 ? 32.390 -33.947 29.474 1.00 26.35 261 VAL A N 1
ATOM 1961 C CA . VAL A 1 281 ? 31.920 -32.613 29.366 1.00 25.01 261 VAL A CA 1
ATOM 1962 C C . VAL A 1 281 ? 30.451 -32.606 29.690 1.00 24.93 261 VAL A C 1
ATOM 1963 O O . VAL A 1 281 ? 29.700 -33.420 29.166 1.00 25.09 261 VAL A O 1
ATOM 1967 N N . THR A 1 282 ? 30.053 -31.640 30.502 1.00 23.44 262 THR A N 1
ATOM 1968 C CA . THR A 1 282 ? 28.661 -31.337 30.767 1.00 24.38 262 THR A CA 1
ATOM 1969 C C . THR A 1 282 ? 28.304 -29.949 30.181 1.00 22.50 262 THR A C 1
ATOM 1970 O O . THR A 1 282 ? 28.903 -28.972 30.540 1.00 21.59 262 THR A O 1
ATOM 1974 N N . VAL A 1 283 ? 27.358 -29.896 29.245 1.00 22.02 263 VAL A N 1
ATOM 1975 C CA . VAL A 1 283 ? 26.870 -28.645 28.643 1.00 21.91 263 VAL A CA 1
ATOM 1976 C C . VAL A 1 283 ? 25.593 -28.292 29.384 1.00 24.83 263 VAL A C 1
ATOM 1977 O O . VAL A 1 283 ? 24.655 -29.087 29.407 1.00 24.49 263 VAL A O 1
ATOM 1981 N N . HIS A 1 284 ? 25.563 -27.128 30.028 1.00 26.36 264 HIS A N 1
ATOM 1982 C CA . HIS A 1 284 ? 24.394 -26.646 30.759 1.00 25.33 264 HIS A CA 1
ATOM 1983 C C . HIS A 1 284 ? 23.615 -25.715 29.910 1.00 25.86 264 HIS A C 1
ATOM 1984 O O . HIS A 1 284 ? 24.175 -24.967 29.072 1.00 27.41 264 HIS A O 1
ATOM 1991 N N . GLY A 1 285 ? 22.305 -25.780 30.076 1.00 24.40 265 GLY A N 1
ATOM 1992 C CA . GLY A 1 285 ? 21.412 -24.950 29.288 1.00 25.52 265 GLY A CA 1
ATOM 1993 C C . GLY A 1 285 ? 20.431 -25.682 28.420 1.00 28.03 265 GLY A C 1
ATOM 1994 O O . GLY A 1 285 ? 19.417 -25.112 28.023 1.00 29.61 265 GLY A O 1
ATOM 1995 N N . ILE A 1 286 ? 20.708 -26.940 28.127 1.00 27.77 266 ILE A N 1
ATOM 1996 C CA . ILE A 1 286 ? 19.788 -27.737 27.401 1.00 27.32 266 ILE A CA 1
ATOM 1997 C C . ILE A 1 286 ? 19.647 -29.103 28.067 1.00 27.28 266 ILE A C 1
ATOM 1998 O O . ILE A 1 286 ? 20.659 -29.783 28.358 1.00 25.21 266 ILE A O 1
ATOM 2003 N N . GLY A 1 287 ? 18.397 -29.499 28.305 1.00 24.04 267 GLY A N 1
ATOM 2004 C CA . GLY A 1 287 ? 18.130 -30.746 29.017 1.00 23.99 267 GLY A CA 1
ATOM 2005 C C . GLY A 1 287 ? 17.004 -31.545 28.446 1.00 24.19 267 GLY A C 1
ATOM 2006 O O . GLY A 1 287 ? 16.556 -31.342 27.284 1.00 22.38 267 GLY A O 1
ATOM 2007 N N . LYS A 1 288 ? 16.503 -32.404 29.311 1.00 25.05 268 LYS A N 1
ATOM 2008 C CA . LYS A 1 288 ? 15.710 -33.536 28.914 1.00 27.14 268 LYS A CA 1
ATOM 2009 C C . LYS A 1 288 ? 14.347 -33.109 28.362 1.00 23.92 268 LYS A C 1
ATOM 2010 O O . LYS A 1 288 ? 13.876 -33.742 27.472 1.00 20.51 268 LYS A O 1
ATOM 2016 N N . LEU A 1 289 ? 13.766 -32.016 28.844 1.00 22.89 269 LEU A N 1
ATOM 2017 C CA . LEU A 1 289 ? 12.452 -31.559 28.371 1.00 24.29 269 LEU A CA 1
ATOM 2018 C C . LEU A 1 289 ? 12.507 -30.607 27.173 1.00 23.48 269 LEU A C 1
ATOM 2019 O O . LEU A 1 289 ? 11.465 -30.182 26.654 1.00 24.44 269 LEU A O 1
ATOM 2024 N N . SER A 1 290 ? 13.701 -30.255 26.713 1.00 23.20 270 SER A N 1
ATOM 2025 C CA . SER A 1 290 ? 13.821 -29.492 25.455 1.00 23.20 270 SER A CA 1
ATOM 2026 C C . SER A 1 290 ? 13.146 -30.168 24.228 1.00 22.46 270 SER A C 1
ATOM 2027 O O . SER A 1 290 ? 13.187 -31.404 24.059 1.00 21.29 270 SER A O 1
ATOM 2030 N N . VAL A 1 291 ? 12.527 -29.354 23.383 1.00 21.07 271 VAL A N 1
ATOM 2031 C CA . VAL A 1 291 ? 12.002 -29.811 22.140 1.00 20.76 271 VAL A CA 1
ATOM 2032 C C . VAL A 1 291 ? 12.699 -29.166 20.940 1.00 22.13 271 VAL A C 1
ATOM 2033 O O . VAL A 1 291 ? 12.181 -29.193 19.805 1.00 20.88 271 VAL A O 1
ATOM 2037 N N . GLN A 1 292 ? 13.871 -28.593 21.157 1.00 21.88 272 GLN A N 1
ATOM 2038 C CA . GLN A 1 292 ? 14.630 -28.064 20.018 1.00 23.58 272 GLN A CA 1
ATOM 2039 C C . GLN A 1 292 ? 15.043 -29.187 19.030 1.00 23.57 272 GLN A C 1
ATOM 2040 O O . GLN A 1 292 ? 15.339 -30.288 19.449 1.00 21.36 272 GLN A O 1
ATOM 2046 N N . GLY A 1 293 ? 15.066 -28.866 17.737 1.00 24.89 273 GLY A N 1
ATOM 2047 C CA . GLY A 1 293 ? 15.318 -29.871 16.718 1.00 26.05 273 GLY A CA 1
ATOM 2048 C C . GLY A 1 293 ? 16.711 -30.490 16.796 1.00 25.68 273 GLY A C 1
ATOM 2049 O O . GLY A 1 293 ? 16.861 -31.711 16.685 1.00 24.24 273 GLY A O 1
ATOM 2050 N N . ASP A 1 294 ? 17.716 -29.657 17.040 1.00 24.89 274 ASP A N 1
ATOM 2051 C CA . ASP A 1 294 ? 19.106 -30.090 17.009 1.00 24.45 274 ASP A CA 1
ATOM 2052 C C . ASP A 1 294 ? 19.505 -30.886 18.242 1.00 24.84 274 ASP A C 1
ATOM 2053 O O . ASP A 1 294 ? 20.571 -31.432 18.311 1.00 24.87 274 ASP A O 1
ATOM 2058 N N . LYS A 1 295 ? 18.581 -31.085 19.168 1.00 25.32 275 LYS A N 1
ATOM 2059 C CA . LYS A 1 295 ? 18.718 -32.097 20.207 1.00 25.95 275 LYS A CA 1
ATOM 2060 C C . LYS A 1 295 ? 18.970 -33.482 19.629 1.00 26.27 275 LYS A C 1
ATOM 2061 O O . LYS A 1 295 ? 19.704 -34.238 20.233 1.00 22.62 275 LYS A O 1
ATOM 2067 N N . HIS A 1 296 ? 18.467 -33.767 18.402 1.00 25.69 276 HIS A N 1
ATOM 2068 C CA . HIS A 1 296 ? 18.784 -35.024 17.691 1.00 26.46 276 HIS A CA 1
ATOM 2069 C C . HIS A 1 296 ? 20.250 -35.245 17.353 1.00 23.88 276 HIS A C 1
ATOM 2070 O O . HIS A 1 296 ? 20.648 -36.363 17.062 1.00 24.07 276 HIS A O 1
ATOM 2077 N N . PHE A 1 297 ? 21.081 -34.220 17.465 1.00 22.80 277 PHE A N 1
ATOM 2078 C CA . PHE A 1 297 ? 22.496 -34.383 17.263 1.00 21.89 277 PHE A CA 1
ATOM 2079 C C . PHE A 1 297 ? 23.151 -35.423 18.174 1.00 22.26 277 PHE A C 1
ATOM 2080 O O . PHE A 1 297 ? 24.029 -36.180 17.713 1.00 20.94 277 PHE A O 1
ATOM 2088 N N . ALA A 1 298 ? 22.744 -35.439 19.437 1.00 21.66 278 ALA A N 1
ATOM 2089 C CA . ALA A 1 298 ? 23.270 -36.377 20.431 1.00 24.25 278 ALA A CA 1
ATOM 2090 C C . ALA A 1 298 ? 23.147 -37.887 20.026 1.00 25.09 278 ALA A C 1
ATOM 2091 O O . ALA A 1 298 ? 24.095 -38.690 20.211 1.00 24.28 278 ALA A O 1
ATOM 2093 N N . ASP A 1 299 ? 22.053 -38.204 19.369 1.00 25.82 279 ASP A N 1
ATOM 2094 C CA . ASP A 1 299 ? 21.834 -39.523 18.782 1.00 30.43 279 ASP A CA 1
ATOM 2095 C C . ASP A 1 299 ? 22.824 -39.917 17.747 1.00 28.38 279 ASP A C 1
ATOM 2096 O O . ASP A 1 299 ? 23.225 -41.089 17.717 1.00 29.98 279 ASP A O 1
ATOM 2101 N N . VAL A 1 300 ? 23.231 -38.984 16.879 1.00 25.02 280 VAL A N 1
ATOM 2102 C CA . VAL A 1 300 ? 24.316 -39.291 15.965 1.00 24.38 280 VAL A CA 1
ATOM 2103 C C . VAL A 1 300 ? 25.610 -39.581 16.733 1.00 24.06 280 VAL A C 1
ATOM 2104 O O . VAL A 1 300 ? 26.285 -40.550 16.422 1.00 21.49 280 VAL A O 1
ATOM 2108 N N . LEU A 1 301 ? 25.972 -38.783 17.749 1.00 23.22 281 LEU A N 1
ATOM 2109 C CA . LEU A 1 301 ? 27.227 -39.071 18.466 1.00 23.53 281 LEU A CA 1
ATOM 2110 C C . LEU A 1 301 ? 27.106 -40.431 19.150 1.00 24.95 281 LEU A C 1
ATOM 2111 O O . LEU A 1 301 ? 28.078 -41.158 19.180 1.00 21.67 281 LEU A O 1
ATOM 2116 N N . GLU A 1 302 ? 25.926 -40.766 19.690 1.00 27.81 282 GLU A N 1
ATOM 2117 C CA . GLU A 1 302 ? 25.712 -42.120 20.277 1.00 33.39 282 GLU A CA 1
ATOM 2118 C C . GLU A 1 302 ? 25.922 -43.257 19.242 1.00 28.66 282 GLU A C 1
ATOM 2119 O O . GLU A 1 302 ? 26.660 -44.172 19.516 1.00 26.44 282 GLU A O 1
ATOM 2125 N N . LYS A 1 303 ? 25.325 -43.155 18.065 1.00 28.59 283 LYS A N 1
ATOM 2126 C CA . LYS A 1 303 ? 25.565 -44.137 17.006 1.00 31.44 283 LYS A CA 1
ATOM 2127 C C . LYS A 1 303 ? 27.040 -44.233 16.663 1.00 31.01 283 LYS A C 1
ATOM 2128 O O . LYS A 1 303 ? 27.458 -45.315 16.306 1.00 28.04 283 LYS A O 1
ATOM 2134 N N . MET A 1 304 ? 27.820 -43.141 16.830 1.00 25.15 284 MET A N 1
ATOM 2135 C CA . MET A 1 304 ? 29.251 -43.186 16.597 1.00 25.67 284 MET A CA 1
ATOM 2136 C C . MET A 1 304 ? 30.072 -43.844 17.723 1.00 25.72 284 MET A C 1
ATOM 2137 O O . MET A 1 304 ? 31.248 -44.163 17.511 1.00 24.93 284 MET A O 1
ATOM 2142 N N . GLY A 1 305 ? 29.446 -44.044 18.881 1.00 22.63 285 GLY A N 1
ATOM 2143 C CA . GLY A 1 305 ? 30.036 -44.732 20.020 1.00 22.76 285 GLY A CA 1
ATOM 2144 C C . GLY A 1 305 ? 30.086 -43.891 21.287 1.00 23.30 285 GLY A C 1
ATOM 2145 O O . GLY A 1 305 ? 30.481 -44.384 22.294 1.00 23.69 285 GLY A O 1
ATOM 2146 N N . ALA A 1 306 ? 29.737 -42.604 21.239 1.00 24.23 286 ALA A N 1
ATOM 2147 C CA . ALA A 1 306 ? 29.840 -41.737 22.423 1.00 24.12 286 ALA A CA 1
ATOM 2148 C C . ALA A 1 306 ? 28.790 -42.124 23.451 1.00 24.73 286 ALA A C 1
ATOM 2149 O O . ALA A 1 306 ? 27.745 -42.707 23.130 1.00 24.36 286 ALA A O 1
ATOM 2151 N N . GLU A 1 307 ? 29.057 -41.776 24.694 1.00 24.33 287 GLU A N 1
ATOM 2152 C CA . GLU A 1 307 ? 28.153 -42.049 25.794 1.00 24.26 287 GLU A CA 1
ATOM 2153 C C . GLU A 1 307 ? 27.567 -40.718 26.172 1.00 21.84 287 GLU A C 1
ATOM 2154 O O . GLU A 1 307 ? 28.298 -39.774 26.420 1.00 22.15 287 GLU A O 1
ATOM 2160 N N . ILE A 1 308 ? 26.243 -40.665 26.226 1.00 21.31 288 ILE A N 1
ATOM 2161 C CA . ILE A 1 308 ? 25.464 -39.468 26.447 1.00 23.90 288 ILE A CA 1
ATOM 2162 C C . ILE A 1 308 ? 24.488 -39.701 27.615 1.00 23.19 288 ILE A C 1
ATOM 2163 O O . ILE A 1 308 ? 23.863 -40.724 27.675 1.00 24.71 288 ILE A O 1
ATOM 2168 N N . HIS A 1 309 ? 24.321 -38.708 28.477 1.00 23.37 289 HIS A N 1
ATOM 2169 C CA . HIS A 1 309 ? 23.383 -38.730 29.620 1.00 24.68 289 HIS A CA 1
ATOM 2170 C C . HIS A 1 309 ? 22.654 -37.408 29.645 1.00 23.75 289 HIS A C 1
ATOM 2171 O O . HIS A 1 309 ? 23.266 -36.342 29.848 1.00 23.74 289 HIS A O 1
ATOM 2178 N N . TRP A 1 310 ? 21.352 -37.468 29.426 1.00 25.73 290 TRP A N 1
ATOM 2179 C CA . TRP A 1 310 ? 20.468 -36.299 29.441 1.00 25.79 290 TRP A CA 1
ATOM 2180 C C . TRP A 1 310 ? 20.064 -36.051 30.871 1.00 24.63 290 TRP A C 1
ATOM 2181 O O . TRP A 1 310 ? 19.686 -36.956 31.530 1.00 25.85 290 TRP A O 1
ATOM 2192 N N . LYS A 1 311 ? 20.121 -34.824 31.339 1.00 24.69 291 LYS A N 1
ATOM 2193 C CA . LYS A 1 311 ? 19.715 -34.467 32.702 1.00 26.55 291 LYS A CA 1
ATOM 2194 C C . LYS A 1 311 ? 18.727 -33.294 32.603 1.00 27.60 291 LYS A C 1
ATOM 2195 O O . LYS A 1 311 ? 18.351 -32.855 31.493 1.00 23.56 291 LYS A O 1
ATOM 2201 N N . ASP A 1 312 ? 18.299 -32.773 33.740 1.00 27.25 292 ASP A N 1
ATOM 2202 C CA . ASP A 1 312 ? 17.221 -31.792 33.785 1.00 31.96 292 ASP A CA 1
ATOM 2203 C C . ASP A 1 312 ? 17.519 -30.528 32.998 1.00 29.01 292 ASP A C 1
ATOM 2204 O O . ASP A 1 312 ? 16.685 -30.036 32.237 1.00 32.11 292 ASP A O 1
ATOM 2209 N N . GLU A 1 313 ? 18.698 -29.987 33.190 1.00 24.76 293 GLU A N 1
ATOM 2210 C CA . GLU A 1 313 ? 19.068 -28.782 32.478 1.00 29.27 293 GLU A CA 1
ATOM 2211 C C . GLU A 1 313 ? 20.428 -28.901 31.817 1.00 26.15 293 GLU A C 1
ATOM 2212 O O . GLU A 1 313 ? 21.027 -27.915 31.539 1.00 26.82 293 GLU A O 1
ATOM 2218 N N . SER A 1 314 ? 20.905 -30.112 31.548 1.00 25.39 294 SER A N 1
ATOM 2219 C CA . SER A 1 314 ? 22.227 -30.276 30.950 1.00 24.38 294 SER A CA 1
ATOM 2220 C C . SER A 1 314 ? 22.302 -31.628 30.256 1.00 24.54 294 SER A C 1
ATOM 2221 O O . SER A 1 314 ? 21.408 -32.471 30.402 1.00 24.21 294 SER A O 1
ATOM 2224 N N . ILE A 1 315 ? 23.351 -31.799 29.482 1.00 24.00 295 ILE A N 1
ATOM 2225 C CA . ILE A 1 315 ? 23.704 -33.041 28.892 1.00 25.29 295 ILE A CA 1
ATOM 2226 C C . ILE A 1 315 ? 25.194 -33.261 29.074 1.00 25.12 295 ILE A C 1
ATOM 2227 O O . ILE A 1 315 ? 25.989 -32.359 28.911 1.00 25.44 295 ILE A O 1
ATOM 2232 N N . THR A 1 316 ? 25.542 -34.502 29.384 1.00 26.75 296 THR A N 1
ATOM 2233 C CA . THR A 1 316 ? 26.906 -34.957 29.638 1.00 24.84 296 THR A CA 1
ATOM 2234 C C . THR A 1 316 ? 27.329 -35.932 28.522 1.00 22.54 296 THR A C 1
ATOM 2235 O O . THR A 1 316 ? 26.564 -36.831 28.134 1.00 22.65 296 THR A O 1
ATOM 2239 N N . VAL A 1 317 ? 28.526 -35.740 28.005 1.00 19.72 297 VAL A N 1
ATOM 2240 C CA . VAL A 1 317 ? 29.112 -36.650 27.074 1.00 20.35 297 VAL A CA 1
ATOM 2241 C C . VAL A 1 317 ? 30.429 -37.200 27.699 1.00 22.62 297 VAL A C 1
ATOM 2242 O O . VAL A 1 317 ? 31.166 -36.504 28.440 1.00 20.10 297 VAL A O 1
ATOM 2246 N N . ILE A 1 318 ? 30.682 -38.476 27.438 1.00 21.91 298 ILE A N 1
ATOM 2247 C CA . ILE A 1 318 ? 31.925 -39.102 27.872 1.00 23.20 298 ILE A CA 1
ATOM 2248 C C . ILE A 1 318 ? 32.625 -39.649 26.628 1.00 22.20 298 ILE A C 1
ATOM 2249 O O . ILE A 1 318 ? 31.995 -40.311 25.811 1.00 20.95 298 ILE A O 1
ATOM 2254 N N . GLY A 1 319 ? 33.909 -39.334 26.494 1.00 21.79 299 GLY A N 1
ATOM 2255 C CA . GLY A 1 319 ? 34.692 -39.675 25.315 1.00 23.80 299 GLY A CA 1
ATOM 2256 C C . GLY A 1 319 ? 34.860 -41.158 25.153 1.00 23.53 299 GLY A C 1
ATOM 2257 O O . GLY A 1 319 ? 35.035 -41.836 26.120 1.00 24.30 299 GLY A O 1
ATOM 2258 N N . LYS A 1 320 ? 34.750 -41.627 23.925 1.00 25.16 300 LYS A N 1
ATOM 2259 C CA . LYS A 1 320 ? 34.853 -43.023 23.536 1.00 26.48 300 LYS A CA 1
ATOM 2260 C C . LYS A 1 320 ? 35.492 -43.043 22.144 1.00 27.15 300 LYS A C 1
ATOM 2261 O O . LYS A 1 320 ? 35.375 -42.063 21.395 1.00 23.80 300 LYS A O 1
ATOM 2267 N N . PRO A 1 321 ? 36.097 -44.177 21.753 1.00 27.31 301 PRO A N 1
ATOM 2268 C CA . PRO A 1 321 ? 36.514 -44.319 20.343 1.00 27.10 301 PRO A CA 1
ATOM 2269 C C . PRO A 1 321 ? 35.288 -44.256 19.437 1.00 24.14 301 PRO A C 1
ATOM 2270 O O . PRO A 1 321 ? 34.253 -44.824 19.764 1.00 24.07 301 PRO A O 1
ATOM 2274 N N . LEU A 1 322 ? 35.383 -43.517 18.336 1.00 22.81 302 LEU A N 1
ATOM 2275 C CA . LEU A 1 322 ? 34.236 -43.316 17.436 1.00 23.23 302 LEU A CA 1
ATOM 2276 C C . LEU A 1 322 ? 34.374 -44.085 16.138 1.00 21.48 302 LEU A C 1
ATOM 2277 O O . LEU A 1 322 ? 35.443 -44.270 15.627 1.00 21.46 302 LEU A O 1
ATOM 2282 N N . THR A 1 323 ? 33.257 -44.504 15.623 1.00 22.88 303 THR A N 1
ATOM 2283 C CA . THR A 1 323 ? 33.139 -45.253 14.370 1.00 26.52 303 THR A CA 1
ATOM 2284 C C . THR A 1 323 ? 32.248 -44.417 13.459 1.00 25.31 303 THR A C 1
ATOM 2285 O O . THR A 1 323 ? 31.255 -43.806 13.923 1.00 24.56 303 THR A O 1
ATOM 2289 N N . ALA A 1 324 ? 32.620 -44.354 12.187 1.00 25.42 304 ALA A N 1
ATOM 2290 C CA . ALA A 1 324 ? 31.830 -43.658 11.148 1.00 27.20 304 ALA A CA 1
ATOM 2291 C C . ALA A 1 324 ? 30.395 -44.144 11.031 1.00 26.61 304 ALA A C 1
ATOM 2292 O O . ALA A 1 324 ? 30.097 -45.275 11.362 1.00 29.82 304 ALA A O 1
ATOM 2294 N N . VAL A 1 325 ? 29.514 -43.264 10.573 1.00 24.54 305 VAL A N 1
ATOM 2295 C CA . VAL A 1 325 ? 28.132 -43.596 10.347 1.00 27.48 305 VAL A CA 1
ATOM 2296 C C . VAL A 1 325 ? 27.781 -43.167 8.932 1.00 27.30 305 VAL A C 1
ATOM 2297 O O . VAL A 1 325 ? 28.468 -42.341 8.340 1.00 25.79 305 VAL A O 1
ATOM 2301 N N . ASP A 1 326 ? 26.673 -43.708 8.452 1.00 25.98 306 ASP A N 1
ATOM 2302 C CA . ASP A 1 326 ? 26.055 -43.367 7.165 1.00 28.08 306 ASP A CA 1
ATOM 2303 C C . ASP A 1 326 ? 24.572 -43.142 7.470 1.00 27.01 306 ASP A C 1
ATOM 2304 O O . ASP A 1 326 ? 23.813 -44.078 7.660 1.00 25.60 306 ASP A O 1
ATOM 2309 N N . MET A 1 327 ? 24.160 -41.893 7.546 1.00 25.47 307 MET A N 1
ATOM 2310 C CA . MET A 1 327 ? 22.846 -41.562 8.082 1.00 29.01 307 MET A CA 1
ATOM 2311 C C . MET A 1 327 ? 22.271 -40.344 7.401 1.00 26.20 307 MET A C 1
ATOM 2312 O O . MET A 1 327 ? 23.030 -39.451 7.068 1.00 22.07 307 MET A O 1
ATOM 2317 N N . ASP A 1 328 ? 20.939 -40.281 7.342 1.00 25.50 308 ASP A N 1
ATOM 2318 C CA . ASP A 1 328 ? 20.167 -39.136 6.893 1.00 28.14 308 ASP A CA 1
ATOM 2319 C C . ASP A 1 328 ? 20.150 -38.052 7.997 1.00 26.67 308 ASP A C 1
ATOM 2320 O O . ASP A 1 328 ? 19.882 -38.349 9.152 1.00 25.43 308 ASP A O 1
ATOM 2325 N N . MET A 1 329 ? 20.466 -36.816 7.670 1.00 23.16 309 MET A N 1
ATOM 2326 C CA . MET A 1 329 ? 20.515 -35.782 8.704 1.00 24.32 309 MET A CA 1
ATOM 2327 C C . MET A 1 329 ? 19.751 -34.561 8.306 1.00 24.26 309 MET A C 1
ATOM 2328 O O . MET A 1 329 ? 20.033 -33.415 8.764 1.00 23.31 309 MET A O 1
ATOM 2333 N N . ASN A 1 330 ? 18.725 -34.833 7.507 1.00 23.50 310 ASN A N 1
ATOM 2334 C CA . ASN A 1 330 ? 17.793 -33.819 7.017 1.00 27.08 310 ASN A CA 1
ATOM 2335 C C . ASN A 1 330 ? 17.110 -33.028 8.157 1.00 25.39 310 ASN A C 1
ATOM 2336 O O . ASN A 1 330 ? 16.821 -31.824 8.040 1.00 27.77 310 ASN A O 1
ATOM 2341 N N . HIS A 1 331 ? 16.897 -33.710 9.267 1.00 22.51 311 HIS A N 1
ATOM 2342 C CA . HIS A 1 331 ? 16.233 -33.122 10.403 1.00 25.00 311 HIS A CA 1
ATOM 2343 C C . HIS A 1 331 ? 17.093 -32.222 11.247 1.00 26.24 311 HIS A C 1
ATOM 2344 O O . HIS A 1 331 ? 16.555 -31.524 12.071 1.00 26.40 311 HIS A O 1
ATOM 2351 N N . ILE A 1 332 ? 18.418 -32.248 11.063 1.00 25.27 312 ILE A N 1
ATOM 2352 C CA . ILE A 1 332 ? 19.359 -31.453 11.854 1.00 25.00 312 ILE A CA 1
ATOM 2353 C C . ILE A 1 332 ? 20.519 -30.847 11.005 1.00 25.66 312 ILE A C 1
ATOM 2354 O O . ILE A 1 332 ? 21.685 -31.071 11.255 1.00 23.74 312 ILE A O 1
ATOM 2359 N N . PRO A 1 333 ? 20.186 -30.063 10.007 1.00 27.73 313 PRO A N 1
ATOM 2360 C CA . PRO A 1 333 ? 21.231 -29.618 9.092 1.00 29.16 313 PRO A CA 1
ATOM 2361 C C . PRO A 1 333 ? 22.327 -28.705 9.706 1.00 28.74 313 PRO A C 1
ATOM 2362 O O . PRO A 1 333 ? 23.505 -28.869 9.315 1.00 27.81 313 PRO A O 1
ATOM 2366 N N . ASP A 1 334 ? 21.983 -27.800 10.646 1.00 24.08 314 ASP A N 1
ATOM 2367 C CA . ASP A 1 334 ? 23.020 -26.977 11.297 1.00 24.38 314 ASP A CA 1
ATOM 2368 C C . ASP A 1 334 ? 23.993 -27.821 12.114 1.00 25.14 314 ASP A C 1
ATOM 2369 O O . ASP A 1 334 ? 25.199 -27.777 11.870 1.00 24.78 314 ASP A O 1
ATOM 2374 N N . ALA A 1 335 ? 23.476 -28.654 13.005 1.00 20.40 315 ALA A N 1
ATOM 2375 C CA . ALA A 1 335 ? 24.352 -29.505 13.799 1.00 21.70 315 ALA A CA 1
ATOM 2376 C C . ALA A 1 335 ? 25.018 -30.617 13.015 1.00 22.43 315 ALA A C 1
ATOM 2377 O O . ALA A 1 335 ? 26.107 -31.125 13.408 1.00 24.10 315 ALA A O 1
ATOM 2379 N N . ALA A 1 336 ? 24.402 -31.028 11.914 1.00 20.94 316 ALA A N 1
ATOM 2380 C CA . ALA A 1 336 ? 25.051 -31.992 11.057 1.00 19.81 316 ALA A CA 1
ATOM 2381 C C . ALA A 1 336 ? 26.414 -31.556 10.603 1.00 19.35 316 ALA A C 1
ATOM 2382 O O . ALA A 1 336 ? 27.272 -32.405 10.372 1.00 20.02 316 ALA A O 1
ATOM 2384 N N . MET A 1 337 ? 26.625 -30.257 10.430 1.00 19.39 317 MET A N 1
ATOM 2385 C CA . MET A 1 337 ? 27.950 -29.764 9.997 1.00 21.75 317 MET A CA 1
ATOM 2386 C C . MET A 1 337 ? 29.049 -30.208 10.981 1.00 20.68 317 MET A C 1
ATOM 2387 O O . MET A 1 337 ? 30.167 -30.564 10.551 1.00 18.91 317 MET A O 1
ATOM 2392 N N . THR A 1 338 ? 28.694 -30.259 12.263 1.00 19.65 318 THR A N 1
ATOM 2393 C CA . THR A 1 338 ? 29.595 -30.676 13.297 1.00 20.50 318 THR A CA 1
ATOM 2394 C C . THR A 1 338 ? 30.090 -32.098 13.087 1.00 21.69 318 THR A C 1
ATOM 2395 O O . THR A 1 338 ? 31.300 -32.390 13.294 1.00 19.82 318 THR A O 1
ATOM 2399 N N . ILE A 1 339 ? 29.175 -32.942 12.618 1.00 20.82 319 ILE A N 1
ATOM 2400 C CA . ILE A 1 339 ? 29.519 -34.317 12.229 1.00 23.42 319 ILE A CA 1
ATOM 2401 C C . ILE A 1 339 ? 30.567 -34.416 11.141 1.00 23.33 319 ILE A C 1
ATOM 2402 O O . ILE A 1 339 ? 31.352 -35.378 11.160 1.00 22.68 319 ILE A O 1
ATOM 2407 N N . ALA A 1 340 ? 30.604 -33.456 10.208 1.00 21.57 320 ALA A N 1
ATOM 2408 C CA . ALA A 1 340 ? 31.626 -33.515 9.158 1.00 24.36 320 ALA A CA 1
ATOM 2409 C C . ALA A 1 340 ? 33.084 -33.416 9.682 1.00 23.30 320 ALA A C 1
ATOM 2410 O O . ALA A 1 340 ? 33.982 -34.052 9.104 1.00 22.01 320 ALA A O 1
ATOM 2412 N N . THR A 1 341 ? 33.330 -32.587 10.719 1.00 21.26 321 THR A N 1
ATOM 2413 C CA . THR A 1 341 ? 34.665 -32.511 11.334 1.00 21.67 321 THR A CA 1
ATOM 2414 C C . THR A 1 341 ? 34.901 -33.579 12.371 1.00 21.64 321 THR A C 1
ATOM 2415 O O . THR A 1 341 ? 36.012 -34.072 12.509 1.00 22.65 321 THR A O 1
ATOM 2419 N N . THR A 1 342 ? 33.849 -34.004 13.063 1.00 22.05 322 THR A N 1
ATOM 2420 C CA . THR A 1 342 ? 33.943 -35.164 13.968 1.00 21.00 322 THR A CA 1
ATOM 2421 C C . THR A 1 342 ? 34.343 -36.428 13.229 1.00 20.84 322 THR A C 1
ATOM 2422 O O . THR A 1 342 ? 35.055 -37.252 13.761 1.00 19.77 322 THR A O 1
ATOM 2426 N N . ALA A 1 343 ? 33.911 -36.556 11.989 1.00 21.24 323 ALA A N 1
ATOM 2427 C CA . ALA A 1 343 ? 34.294 -37.684 11.107 1.00 22.99 323 ALA A CA 1
ATOM 2428 C C . ALA A 1 343 ? 35.784 -37.828 10.878 1.00 23.18 323 ALA A C 1
ATOM 2429 O O . ALA A 1 343 ? 36.234 -38.884 10.558 1.00 27.72 323 ALA A O 1
ATOM 2431 N N . LEU A 1 344 ? 36.539 -36.748 11.045 1.00 23.21 324 LEU A N 1
ATOM 2432 C CA . LEU A 1 344 ? 37.978 -36.759 10.969 1.00 21.66 324 LEU A CA 1
ATOM 2433 C C . LEU A 1 344 ? 38.575 -37.636 12.069 1.00 22.68 324 LEU A C 1
ATOM 2434 O O . LEU A 1 344 ? 39.711 -38.054 11.946 1.00 22.93 324 LEU A O 1
ATOM 2439 N N . PHE A 1 345 ? 37.818 -37.918 13.127 1.00 20.89 325 PHE A N 1
ATOM 2440 C CA . PHE A 1 345 ? 38.320 -38.678 14.259 1.00 22.63 325 PHE A CA 1
ATOM 2441 C C . PHE A 1 345 ? 37.684 -40.056 14.373 1.00 24.01 325 PHE A C 1
ATOM 2442 O O . PHE A 1 345 ? 37.827 -40.738 15.378 1.00 24.28 325 PHE A O 1
ATOM 2450 N N . ALA A 1 346 ? 36.877 -40.420 13.390 1.00 24.23 326 ALA A N 1
ATOM 2451 C CA . ALA A 1 346 ? 36.138 -41.665 13.470 1.00 25.25 326 ALA A CA 1
ATOM 2452 C C . ALA A 1 346 ? 36.831 -42.670 12.562 1.00 26.40 326 ALA A C 1
ATOM 2453 O O . ALA A 1 346 ? 37.517 -42.285 11.588 1.00 27.52 326 ALA A O 1
ATOM 2455 N N . THR A 1 347 ? 36.678 -43.938 12.897 1.00 24.11 327 THR A N 1
ATOM 2456 C CA . THR A 1 347 ? 37.191 -45.029 12.055 1.00 25.77 327 THR A CA 1
ATOM 2457 C C . THR A 1 347 ? 36.202 -45.327 10.927 1.00 25.57 327 THR A C 1
ATOM 2458 O O . THR A 1 347 ? 35.025 -45.627 11.200 1.00 24.53 327 THR A O 1
ATOM 2462 N N . GLY A 1 348 ? 36.661 -45.201 9.675 1.00 24.88 328 GLY A N 1
ATOM 2463 C CA . GLY A 1 348 ? 35.859 -45.549 8.510 1.00 24.94 328 GLY A CA 1
ATOM 2464 C C . GLY A 1 348 ? 35.430 -44.264 7.807 1.00 27.29 328 GLY A C 1
ATOM 2465 O O . GLY A 1 348 ? 35.845 -43.172 8.160 1.00 27.63 328 GLY A O 1
ATOM 2466 N N . THR A 1 349 ? 34.563 -44.401 6.833 1.00 26.30 329 THR A N 1
ATOM 2467 C CA . THR A 1 349 ? 34.147 -43.311 5.973 1.00 26.08 329 THR A CA 1
ATOM 2468 C C . THR A 1 349 ? 32.784 -42.896 6.434 1.00 25.64 329 THR A C 1
ATOM 2469 O O . THR A 1 349 ? 31.853 -43.717 6.429 1.00 24.06 329 THR A O 1
ATOM 2473 N N . THR A 1 350 ? 32.640 -41.636 6.830 1.00 23.04 330 THR A N 1
ATOM 2474 C CA . THR A 1 350 ? 31.333 -41.114 7.259 1.00 23.30 330 THR A CA 1
ATOM 2475 C C . THR A 1 350 ? 30.582 -40.504 6.076 1.00 23.65 330 THR A C 1
ATOM 2476 O O . THR A 1 350 ? 31.187 -39.728 5.282 1.00 21.59 330 THR A O 1
ATOM 2480 N N . THR A 1 351 ? 29.283 -40.823 5.954 1.00 24.04 331 THR A N 1
ATOM 2481 C CA . THR A 1 351 ? 28.409 -40.204 4.920 1.00 25.01 331 THR A CA 1
ATOM 2482 C C . THR A 1 351 ? 27.204 -39.515 5.546 1.00 23.46 331 THR A C 1
ATOM 2483 O O . THR A 1 351 ? 26.463 -40.125 6.321 1.00 21.59 331 THR A O 1
ATOM 2487 N N . ILE A 1 352 ? 27.002 -38.247 5.198 1.00 22.32 332 ILE A N 1
ATOM 2488 C CA . ILE A 1 352 ? 25.908 -37.460 5.748 1.00 22.70 332 ILE A CA 1
ATOM 2489 C C . ILE A 1 352 ? 24.973 -37.269 4.578 1.00 24.04 332 ILE A C 1
ATOM 2490 O O . ILE A 1 352 ? 25.394 -36.688 3.563 1.00 22.84 332 ILE A O 1
ATOM 2495 N N . ARG A 1 353 ? 23.735 -37.720 4.711 1.00 22.39 333 ARG A N 1
ATOM 2496 C CA . ARG A 1 353 ? 22.806 -37.758 3.608 1.00 24.11 333 ARG A CA 1
ATOM 2497 C C . ARG A 1 353 ? 21.639 -36.834 3.806 1.00 23.84 333 ARG A C 1
ATOM 2498 O O . ARG A 1 353 ? 21.264 -36.500 4.945 1.00 25.43 333 ARG A O 1
ATOM 2506 N N . ASN A 1 354 ? 21.069 -36.389 2.693 1.00 24.16 334 ASN A N 1
ATOM 2507 C CA . ASN A 1 354 ? 19.829 -35.605 2.694 1.00 25.44 334 ASN A CA 1
ATOM 2508 C C . ASN A 1 354 ? 19.980 -34.167 3.283 1.00 25.32 334 ASN A C 1
ATOM 2509 O O . ASN A 1 354 ? 19.087 -33.617 3.970 1.00 22.87 334 ASN A O 1
ATOM 2514 N N . ILE A 1 355 ? 21.093 -33.521 2.917 1.00 22.79 335 ILE A N 1
ATOM 2515 C CA . ILE A 1 355 ? 21.472 -32.222 3.469 1.00 24.87 335 ILE A CA 1
ATOM 2516 C C . ILE A 1 355 ? 21.520 -31.145 2.371 1.00 25.95 335 ILE A C 1
ATOM 2517 O O . ILE A 1 355 ? 22.343 -30.174 2.443 1.00 27.29 335 ILE A O 1
ATOM 2522 N N . TYR A 1 356 ? 20.585 -31.233 1.430 1.00 24.34 336 TYR A N 1
ATOM 2523 C CA . TYR A 1 356 ? 20.419 -30.162 0.433 1.00 28.21 336 TYR A CA 1
ATOM 2524 C C . TYR A 1 356 ? 20.252 -28.784 1.049 1.00 26.09 336 TYR A C 1
ATOM 2525 O O . TYR A 1 356 ? 20.709 -27.823 0.475 1.00 26.26 336 TYR A O 1
ATOM 2534 N N . ASN A 1 357 ? 19.678 -28.684 2.235 1.00 26.04 337 ASN A N 1
ATOM 2535 C CA . ASN A 1 357 ? 19.601 -27.385 2.948 1.00 29.95 337 ASN A CA 1
ATOM 2536 C C . ASN A 1 357 ? 20.939 -26.668 3.078 1.00 25.85 337 ASN A C 1
ATOM 2537 O O . ASN A 1 357 ? 20.994 -25.425 3.078 1.00 26.73 337 ASN A O 1
ATOM 2542 N N . TRP A 1 358 ? 22.034 -27.422 3.143 1.00 23.88 338 TRP A N 1
ATOM 2543 C CA . TRP A 1 358 ? 23.341 -26.794 3.234 1.00 24.65 338 TRP A CA 1
ATOM 2544 C C . TRP A 1 358 ? 23.612 -25.917 2.032 1.00 25.77 338 TRP A C 1
ATOM 2545 O O . TRP A 1 358 ? 24.292 -24.909 2.189 1.00 27.81 338 TRP A O 1
ATOM 2556 N N . ARG A 1 359 ? 23.088 -26.288 0.851 1.00 27.52 339 ARG A N 1
ATOM 2557 C CA . ARG A 1 359 ? 23.380 -25.556 -0.376 1.00 31.09 339 ARG A CA 1
ATOM 2558 C C . ARG A 1 359 ? 22.628 -24.265 -0.549 1.00 36.71 339 ARG A C 1
ATOM 2559 O O . ARG A 1 359 ? 23.055 -23.437 -1.348 1.00 34.64 339 ARG A O 1
ATOM 2567 N N . VAL A 1 360 ? 21.542 -24.063 0.191 1.00 37.94 340 VAL A N 1
ATOM 2568 C CA . VAL A 1 360 ? 20.726 -22.856 -0.025 1.00 44.75 340 VAL A CA 1
ATOM 2569 C C . VAL A 1 360 ? 21.026 -21.724 0.950 1.00 44.48 340 VAL A C 1
ATOM 2570 O O . VAL A 1 360 ? 20.319 -20.739 0.925 1.00 47.79 340 VAL A O 1
ATOM 2574 N N . LYS A 1 361 ? 22.041 -21.868 1.814 1.00 45.46 341 LYS A N 1
ATOM 2575 C CA . LYS A 1 361 ? 22.473 -20.764 2.712 1.00 49.11 341 LYS A CA 1
ATOM 2576 C C . LYS A 1 361 ? 23.187 -19.653 1.932 1.00 52.34 341 LYS A C 1
ATOM 2577 O O . LYS A 1 361 ? 23.450 -19.800 0.719 1.00 49.58 341 LYS A O 1
ATOM 2583 N N . GLU A 1 362 ? 23.478 -18.549 2.629 1.00 52.03 342 GLU A N 1
ATOM 2584 C CA . GLU A 1 362 ? 24.263 -17.437 2.066 1.00 58.50 342 GLU A CA 1
ATOM 2585 C C . GLU A 1 362 ? 25.406 -17.946 1.178 1.00 54.94 342 GLU A C 1
ATOM 2586 O O . GLU A 1 362 ? 25.554 -17.546 0.031 1.00 58.45 342 GLU A O 1
ATOM 2592 N N . THR A 1 363 ? 26.207 -18.838 1.742 1.00 49.26 343 THR A N 1
ATOM 2593 C CA . THR A 1 363 ? 27.296 -19.526 1.030 1.00 46.72 343 THR A CA 1
ATOM 2594 C C . THR A 1 363 ? 26.895 -20.990 1.014 1.00 39.67 343 THR A C 1
ATOM 2595 O O . THR A 1 363 ? 26.182 -21.429 1.922 1.00 39.34 343 THR A O 1
ATOM 2599 N N . ASP A 1 364 ? 27.320 -21.732 -0.011 1.00 30.69 344 ASP A N 1
ATOM 2600 C CA . ASP A 1 364 ? 27.005 -23.142 -0.137 1.00 29.55 344 ASP A CA 1
ATOM 2601 C C . ASP A 1 364 ? 27.845 -23.870 0.873 1.00 26.37 344 ASP A C 1
ATOM 2602 O O . ASP A 1 364 ? 29.026 -24.031 0.680 1.00 23.54 344 ASP A O 1
ATOM 2607 N N . ARG A 1 365 ? 27.235 -24.267 1.979 1.00 22.89 345 ARG A N 1
ATOM 2608 C CA . ARG A 1 365 ? 27.959 -24.938 3.045 1.00 24.24 345 ARG A CA 1
ATOM 2609 C C . ARG A 1 365 ? 28.465 -26.318 2.661 1.00 22.37 345 ARG A C 1
ATOM 2610 O O . ARG A 1 365 ? 29.441 -26.761 3.233 1.00 21.82 345 ARG A O 1
ATOM 2618 N N . LEU A 1 366 ? 27.847 -26.982 1.703 1.00 21.14 346 LEU A N 1
ATOM 2619 C CA . LEU A 1 366 ? 28.333 -28.297 1.258 1.00 22.63 346 LEU A CA 1
ATOM 2620 C C . LEU A 1 366 ? 29.679 -28.196 0.568 1.00 22.29 346 LEU A C 1
ATOM 2621 O O . LEU A 1 366 ? 30.660 -28.856 0.956 1.00 22.58 346 LEU A O 1
ATOM 2626 N N . ASN A 1 367 ? 29.791 -27.315 -0.400 1.00 23.88 347 ASN A N 1
ATOM 2627 C CA . ASN A 1 367 ? 31.076 -27.119 -1.033 1.00 23.36 347 ASN A CA 1
ATOM 2628 C C . ASN A 1 367 ? 32.098 -26.485 -0.085 1.00 22.51 347 ASN A C 1
ATOM 2629 O O . ASN A 1 367 ? 33.263 -26.828 -0.110 1.00 24.51 347 ASN A O 1
ATOM 2634 N N . ALA A 1 368 ? 31.655 -25.595 0.780 1.00 22.13 348 ALA A N 1
ATOM 2635 C CA . ALA A 1 368 ? 32.564 -24.908 1.687 1.00 23.01 348 ALA A CA 1
ATOM 2636 C C . ALA A 1 368 ? 33.180 -25.915 2.651 1.00 22.35 348 ALA A C 1
ATOM 2637 O O . ALA A 1 368 ? 34.394 -26.042 2.708 1.00 24.39 348 ALA A O 1
ATOM 2639 N N . MET A 1 369 ? 32.363 -26.716 3.303 1.00 21.68 349 MET A N 1
ATOM 2640 C CA . MET A 1 369 ? 32.887 -27.790 4.144 1.00 23.26 349 MET A CA 1
ATOM 2641 C C . MET A 1 369 ? 33.816 -28.770 3.404 1.00 22.02 349 MET A C 1
ATOM 2642 O O . MET A 1 369 ? 34.866 -29.172 3.921 1.00 21.25 349 MET A O 1
ATOM 2647 N N . ALA A 1 370 ? 33.427 -29.183 2.220 1.00 19.77 350 ALA A N 1
ATOM 2648 C CA . ALA A 1 370 ? 34.256 -30.061 1.446 1.00 18.98 350 ALA A CA 1
ATOM 2649 C C . ALA A 1 370 ? 35.614 -29.432 1.129 1.00 20.09 350 ALA A C 1
ATOM 2650 O O . ALA A 1 370 ? 36.627 -30.072 1.298 1.00 21.07 350 ALA A O 1
ATOM 2652 N N . THR A 1 371 ? 35.653 -28.165 0.778 1.00 21.01 351 THR A N 1
ATOM 2653 C CA . THR A 1 371 ? 36.893 -27.534 0.356 1.00 22.95 351 THR A CA 1
ATOM 2654 C C . THR A 1 371 ? 37.879 -27.459 1.531 1.00 25.21 351 THR A C 1
ATOM 2655 O O . THR A 1 371 ? 39.064 -27.758 1.410 1.00 24.02 351 THR A O 1
ATOM 2659 N N . GLU A 1 372 ? 37.352 -27.085 2.688 1.00 25.85 352 GLU A N 1
ATOM 2660 C CA . GLU A 1 372 ? 38.170 -26.970 3.904 1.00 24.38 352 GLU A CA 1
ATOM 2661 C C . GLU A 1 372 ? 38.605 -28.332 4.447 1.00 21.97 352 GLU A C 1
ATOM 2662 O O . GLU A 1 372 ? 39.714 -28.490 4.922 1.00 21.51 352 GLU A O 1
ATOM 2668 N N . LEU A 1 373 ? 37.736 -29.319 4.367 1.00 21.83 353 LEU A N 1
ATOM 2669 C CA . LEU A 1 373 ? 38.074 -30.698 4.763 1.00 22.32 353 LEU A CA 1
ATOM 2670 C C . LEU A 1 373 ? 39.212 -31.311 3.948 1.00 21.97 353 LEU A C 1
ATOM 2671 O O . LEU A 1 373 ? 40.074 -31.990 4.503 1.00 20.43 353 LEU A O 1
ATOM 2676 N N . ARG A 1 374 ? 39.225 -31.070 2.646 1.00 22.41 354 ARG A N 1
ATOM 2677 C CA . ARG A 1 374 ? 40.325 -31.553 1.806 1.00 22.90 354 ARG A CA 1
ATOM 2678 C C . ARG A 1 374 ? 41.627 -30.871 2.234 1.00 24.08 354 ARG A C 1
ATOM 2679 O O . ARG A 1 374 ? 42.654 -31.495 2.187 1.00 24.30 354 ARG A O 1
ATOM 2687 N N . LYS A 1 375 ? 41.589 -29.621 2.684 1.00 24.73 355 LYS A N 1
ATOM 2688 C CA . LYS A 1 375 ? 42.828 -28.920 3.156 1.00 25.73 355 LYS A CA 1
ATOM 2689 C C . LYS A 1 375 ? 43.504 -29.529 4.379 1.00 25.99 355 LYS A C 1
ATOM 2690 O O . LYS A 1 375 ? 44.751 -29.460 4.482 1.00 26.81 355 LYS A O 1
ATOM 2696 N N . VAL A 1 376 ? 42.730 -30.173 5.261 1.00 23.17 356 VAL A N 1
ATOM 2697 C CA . VAL A 1 376 ? 43.307 -30.930 6.377 1.00 25.00 356 VAL A CA 1
ATOM 2698 C C . VAL A 1 376 ? 43.689 -32.373 6.030 1.00 26.11 356 VAL A C 1
ATOM 2699 O O . VAL A 1 376 ? 44.182 -33.102 6.906 1.00 24.88 356 VAL A O 1
ATOM 2703 N N . GLY A 1 377 ? 43.456 -32.783 4.766 1.00 27.29 357 GLY A N 1
ATOM 2704 C CA . GLY A 1 377 ? 43.894 -34.072 4.214 1.00 23.97 357 GLY A CA 1
ATOM 2705 C C . GLY A 1 377 ? 42.791 -35.124 4.095 1.00 26.27 357 GLY A C 1
ATOM 2706 O O . GLY A 1 377 ? 43.093 -36.260 3.750 1.00 24.97 357 GLY A O 1
ATOM 2707 N N . ALA A 1 378 ? 41.514 -34.804 4.373 1.00 25.00 358 ALA A N 1
ATOM 2708 C CA . ALA A 1 378 ? 40.436 -35.818 4.212 1.00 25.26 358 ALA A CA 1
ATOM 2709 C C . ALA A 1 378 ? 40.155 -36.033 2.758 1.00 25.75 358 ALA A C 1
ATOM 2710 O O . ALA A 1 378 ? 40.332 -35.118 1.974 1.00 28.65 358 ALA A O 1
ATOM 2712 N N . GLU A 1 379 ? 39.731 -37.241 2.408 1.00 25.73 359 GLU A N 1
ATOM 2713 C CA . GLU A 1 379 ? 39.206 -37.531 1.068 1.00 28.53 359 GLU A CA 1
ATOM 2714 C C . GLU A 1 379 ? 37.679 -37.312 1.175 1.00 26.67 359 GLU A C 1
ATOM 2715 O O . GLU A 1 379 ? 36.998 -37.930 2.036 1.00 23.76 359 GLU A O 1
ATOM 2721 N N . VAL A 1 380 ? 37.161 -36.411 0.336 1.00 21.25 360 VAL A N 1
ATOM 2722 C CA . VAL A 1 380 ? 35.766 -36.006 0.377 1.00 22.21 360 VAL A CA 1
ATOM 2723 C C . VAL A 1 380 ? 35.080 -36.184 -0.998 1.00 21.36 360 VAL A C 1
ATOM 2724 O O . VAL A 1 380 ? 35.636 -35.791 -2.053 1.00 22.86 360 VAL A O 1
ATOM 2728 N N . VAL A 1 381 ? 33.881 -36.744 -0.957 1.00 21.21 361 VAL A N 1
ATOM 2729 C CA . VAL A 1 381 ? 33.027 -36.881 -2.125 1.00 23.08 361 VAL A CA 1
ATOM 2730 C C . VAL A 1 381 ? 31.757 -36.077 -1.878 1.00 23.14 361 VAL A C 1
ATOM 2731 O O . VAL A 1 381 ? 31.094 -36.243 -0.843 1.00 24.73 361 VAL A O 1
ATOM 2735 N N . GLU A 1 382 ? 31.467 -35.166 -2.788 1.00 21.10 362 GLU A N 1
ATOM 2736 C CA . GLU A 1 382 ? 30.279 -34.332 -2.727 1.00 21.99 362 GLU A CA 1
ATOM 2737 C C . GLU A 1 382 ? 29.251 -34.758 -3.794 1.00 23.03 362 GLU A C 1
ATOM 2738 O O . GLU A 1 382 ? 29.606 -34.907 -4.960 1.00 23.18 362 GLU A O 1
ATOM 2744 N N . GLY A 1 383 ? 27.999 -34.999 -3.395 1.00 22.38 363 GLY A N 1
ATOM 2745 C CA . GLY A 1 383 ? 26.885 -35.169 -4.354 1.00 22.45 363 GLY A CA 1
ATOM 2746 C C . GLY A 1 383 ? 25.956 -34.006 -4.179 1.00 23.89 363 GLY A C 1
ATOM 2747 O O . GLY A 1 383 ? 26.258 -33.052 -3.439 1.00 25.94 363 GLY A O 1
ATOM 2748 N N . LYS A 1 384 ? 24.814 -34.068 -4.832 1.00 26.27 364 LYS A N 1
ATOM 2749 C CA . LYS A 1 384 ? 23.784 -33.020 -4.730 1.00 25.44 364 LYS A CA 1
ATOM 2750 C C . LYS A 1 384 ? 23.446 -32.709 -3.259 1.00 23.18 364 LYS A C 1
ATOM 2751 O O . LYS A 1 384 ? 23.474 -31.556 -2.847 1.00 20.88 364 LYS A O 1
ATOM 2757 N N . ASP A 1 385 ? 23.215 -33.759 -2.489 1.00 23.38 365 ASP A N 1
ATOM 2758 C CA . ASP A 1 385 ? 22.693 -33.636 -1.139 1.00 28.12 365 ASP A CA 1
ATOM 2759 C C . ASP A 1 385 ? 23.334 -34.614 -0.149 1.00 26.05 365 ASP A C 1
ATOM 2760 O O . ASP A 1 385 ? 22.698 -35.005 0.825 1.00 25.33 365 ASP A O 1
ATOM 2765 N N . TYR A 1 386 ? 24.576 -35.027 -0.412 1.00 24.50 366 TYR A N 1
ATOM 2766 C CA . TYR A 1 386 ? 25.341 -35.794 0.547 1.00 22.94 366 TYR A CA 1
ATOM 2767 C C . TYR A 1 386 ? 26.800 -35.444 0.471 1.00 22.92 366 TYR A C 1
ATOM 2768 O O . TYR A 1 386 ? 27.270 -34.816 -0.497 1.00 23.01 366 TYR A O 1
ATOM 2777 N N . ILE A 1 387 ? 27.506 -35.786 1.549 1.00 22.24 367 ILE A N 1
ATOM 2778 C CA . ILE A 1 387 ? 28.916 -35.589 1.649 1.00 20.12 367 ILE A CA 1
ATOM 2779 C C . ILE A 1 387 ? 29.440 -36.806 2.332 1.00 21.14 367 ILE A C 1
ATOM 2780 O O . ILE A 1 387 ? 28.849 -37.271 3.328 1.00 20.14 367 ILE A O 1
ATOM 2785 N N . SER A 1 388 ? 30.524 -37.316 1.784 1.00 19.31 368 SER A N 1
ATOM 2786 C CA . SER A 1 388 ? 31.158 -38.500 2.279 1.00 23.87 368 SER A CA 1
ATOM 2787 C C . SER A 1 388 ? 32.642 -38.211 2.589 1.00 22.81 368 SER A C 1
ATOM 2788 O O . SER A 1 388 ? 33.368 -37.582 1.790 1.00 25.67 368 SER A O 1
ATOM 2791 N N . ILE A 1 389 ? 33.056 -38.551 3.807 1.00 21.78 369 ILE A N 1
ATOM 2792 C CA . ILE A 1 389 ? 34.321 -38.105 4.340 1.00 22.09 369 ILE A CA 1
ATOM 2793 C C . ILE A 1 389 ? 35.165 -39.273 4.809 1.00 21.90 369 ILE A C 1
ATOM 2794 O O . ILE A 1 389 ? 34.762 -39.985 5.679 1.00 23.53 369 ILE A O 1
ATOM 2799 N N . THR A 1 390 ? 36.386 -39.392 4.321 1.00 23.95 370 THR A N 1
ATOM 2800 C CA . THR A 1 390 ? 37.297 -40.417 4.753 1.00 25.70 370 THR A CA 1
ATOM 2801 C C . THR A 1 390 ? 38.523 -39.738 5.365 1.00 26.72 370 THR A C 1
ATOM 2802 O O . THR A 1 390 ? 39.270 -39.071 4.671 1.00 27.82 370 THR A O 1
ATOM 2806 N N . PRO A 1 391 ? 38.753 -39.932 6.668 1.00 27.20 371 PRO A N 1
ATOM 2807 C CA . PRO A 1 391 ? 39.881 -39.235 7.326 1.00 28.07 371 PRO A CA 1
ATOM 2808 C C . PRO A 1 391 ? 41.239 -39.738 6.811 1.00 28.73 371 PRO A C 1
ATOM 2809 O O . PRO A 1 391 ? 41.350 -40.884 6.477 1.00 24.25 371 PRO A O 1
ATOM 2813 N N . PRO A 1 392 ? 42.278 -38.902 6.854 1.00 28.37 372 PRO A N 1
ATOM 2814 C CA . PRO A 1 392 ? 43.651 -39.348 6.618 1.00 31.10 372 PRO A CA 1
ATOM 2815 C C . PRO A 1 392 ? 44.244 -40.018 7.846 1.00 34.27 372 PRO A C 1
ATOM 2816 O O . PRO A 1 392 ? 43.641 -39.971 8.918 1.00 31.44 372 PRO A O 1
ATOM 2820 N N . LYS A 1 393 ? 45.454 -40.539 7.732 1.00 36.87 373 LYS A N 1
ATOM 2821 C CA . LYS A 1 393 ? 46.120 -41.088 8.938 1.00 42.83 373 LYS A CA 1
ATOM 2822 C C . LYS A 1 393 ? 46.535 -39.976 9.910 1.00 38.03 373 LYS A C 1
ATOM 2823 O O . LYS A 1 393 ? 46.376 -40.098 11.103 1.00 41.09 373 LYS A O 1
ATOM 2829 N N . SER A 1 394 ? 47.000 -38.872 9.365 1.00 35.00 374 SER A N 1
ATOM 2830 C CA . SER A 1 394 ? 47.411 -37.720 10.116 1.00 38.71 374 SER A CA 1
ATOM 2831 C C . SER A 1 394 ? 46.810 -36.511 9.419 1.00 34.66 374 SER A C 1
ATOM 2832 O O . SER A 1 394 ? 46.827 -36.439 8.168 1.00 31.28 374 SER A O 1
ATOM 2835 N N . LEU A 1 395 ? 46.310 -35.571 10.203 1.00 32.74 375 LEU A N 1
ATOM 2836 C CA . LEU A 1 395 ? 45.768 -34.316 9.654 1.00 32.03 375 LEU A CA 1
ATOM 2837 C C . LEU A 1 395 ? 46.886 -33.366 9.236 1.00 32.20 375 LEU A C 1
ATOM 2838 O O . LEU A 1 395 ? 47.966 -33.342 9.833 1.00 30.99 375 LEU A O 1
ATOM 2843 N N . LYS A 1 396 ? 46.601 -32.568 8.214 1.00 28.91 376 LYS A N 1
ATOM 2844 C CA . LYS A 1 396 ? 47.516 -31.572 7.722 1.00 29.40 376 LYS A CA 1
ATOM 2845 C C . LYS A 1 396 ? 47.165 -30.226 8.318 1.00 27.37 376 LYS A C 1
ATOM 2846 O O . LYS A 1 396 ? 45.998 -29.938 8.618 1.00 24.31 376 LYS A O 1
ATOM 2852 N N . HIS A 1 397 ? 48.183 -29.404 8.483 1.00 23.86 377 HIS A N 1
ATOM 2853 C CA . HIS A 1 397 ? 47.999 -28.062 8.967 1.00 25.21 377 HIS A CA 1
ATOM 2854 C C . HIS A 1 397 ? 47.337 -27.199 7.895 1.00 24.95 377 HIS A C 1
ATOM 2855 O O . HIS A 1 397 ? 47.825 -27.133 6.767 1.00 25.20 377 HIS A O 1
ATOM 2862 N N . ALA A 1 398 ? 46.244 -26.512 8.224 1.00 25.13 378 ALA A N 1
ATOM 2863 C CA . ALA A 1 398 ? 45.633 -25.638 7.245 1.00 23.83 378 ALA A CA 1
ATOM 2864 C C . ALA A 1 398 ? 45.138 -24.312 7.801 1.00 24.94 378 ALA A C 1
ATOM 2865 O O . ALA A 1 398 ? 44.938 -24.164 9.027 1.00 24.40 378 ALA A O 1
ATOM 2867 N N . GLU A 1 399 ? 44.981 -23.364 6.866 1.00 22.47 379 GLU A N 1
ATOM 2868 C CA . GLU A 1 399 ? 44.354 -22.070 7.072 1.00 27.40 379 GLU A CA 1
ATOM 2869 C C . GLU A 1 399 ? 42.964 -22.215 6.496 1.00 24.97 379 GLU A C 1
ATOM 2870 O O . GLU A 1 399 ? 42.786 -22.362 5.290 1.00 25.08 379 GLU A O 1
ATOM 2876 N N . ILE A 1 400 ? 41.998 -22.191 7.391 1.00 22.27 380 ILE A N 1
ATOM 2877 C CA . ILE A 1 400 ? 40.620 -22.495 7.073 1.00 23.03 380 ILE A CA 1
ATOM 2878 C C . ILE A 1 400 ? 39.882 -21.208 6.712 1.00 22.47 380 ILE A C 1
ATOM 2879 O O . ILE A 1 400 ? 39.786 -20.303 7.512 1.00 23.95 380 ILE A O 1
ATOM 2884 N N . ASP A 1 401 ? 39.415 -21.109 5.473 1.00 23.49 381 ASP A N 1
ATOM 2885 C CA . ASP A 1 401 ? 38.475 -20.028 5.080 1.00 25.67 381 ASP A CA 1
ATOM 2886 C C . ASP A 1 401 ? 37.098 -20.291 5.674 1.00 24.49 381 ASP A C 1
ATOM 2887 O O . ASP A 1 401 ? 36.645 -21.424 5.698 1.00 22.66 381 ASP A O 1
ATOM 2892 N N . THR A 1 402 ? 36.495 -19.261 6.241 1.00 24.08 382 THR A N 1
ATOM 2893 C CA . THR A 1 402 ? 35.257 -19.417 6.963 1.00 26.96 382 THR A CA 1
ATOM 2894 C C . THR A 1 402 ? 34.067 -18.816 6.250 1.00 26.95 382 THR A C 1
ATOM 2895 O O . THR A 1 402 ? 32.956 -19.018 6.711 1.00 25.33 382 THR A O 1
ATOM 2899 N N . TYR A 1 403 ? 34.275 -18.125 5.130 1.00 29.24 383 TYR A N 1
ATOM 2900 C CA . TYR A 1 403 ? 33.167 -17.732 4.242 1.00 31.00 383 TYR A CA 1
ATOM 2901 C C . TYR A 1 403 ? 32.103 -16.929 4.963 1.00 30.49 383 TYR A C 1
ATOM 2902 O O . TYR A 1 403 ? 30.935 -17.127 4.697 1.00 29.51 383 TYR A O 1
ATOM 2911 N N . ASN A 1 404 ? 32.499 -16.082 5.906 1.00 29.08 384 ASN A N 1
ATOM 2912 C CA . ASN A 1 404 ? 31.571 -15.365 6.788 1.00 35.71 384 ASN A CA 1
ATOM 2913 C C . ASN A 1 404 ? 30.531 -16.194 7.525 1.00 30.93 384 ASN A C 1
ATOM 2914 O O . ASN A 1 404 ? 29.412 -15.713 7.748 1.00 28.55 384 ASN A O 1
ATOM 2919 N N . ASP A 1 405 ? 30.854 -17.436 7.866 1.00 28.51 385 ASP A N 1
ATOM 2920 C CA . ASP A 1 405 ? 29.831 -18.380 8.345 1.00 26.12 385 ASP A CA 1
ATOM 2921 C C . ASP A 1 405 ? 30.370 -18.887 9.660 1.00 27.29 385 ASP A C 1
ATOM 2922 O O . ASP A 1 405 ? 31.425 -19.589 9.715 1.00 25.53 385 ASP A O 1
ATOM 2927 N N . HIS A 1 406 ? 29.697 -18.440 10.726 1.00 26.20 386 HIS A N 1
ATOM 2928 C CA . HIS A 1 406 ? 29.989 -18.844 12.099 1.00 25.08 386 HIS A CA 1
ATOM 2929 C C . HIS A 1 406 ? 30.192 -20.331 12.267 1.00 23.50 386 HIS A C 1
ATOM 2930 O O . HIS A 1 406 ? 31.079 -20.711 12.985 1.00 22.89 386 HIS A O 1
ATOM 2937 N N . ARG A 1 407 ? 29.451 -21.153 11.534 1.00 21.63 387 ARG A N 1
ATOM 2938 C CA . ARG A 1 407 ? 29.470 -22.597 11.706 1.00 23.18 387 ARG A CA 1
ATOM 2939 C C . ARG A 1 407 ? 30.692 -23.237 11.161 1.00 22.17 387 ARG A C 1
ATOM 2940 O O . ARG A 1 407 ? 31.172 -24.220 11.777 1.00 21.24 387 ARG A O 1
ATOM 2948 N N . VAL A 1 408 ? 31.220 -22.678 10.072 1.00 21.02 388 VAL A N 1
ATOM 2949 C CA . VAL A 1 408 ? 32.414 -23.211 9.468 1.00 22.89 388 VAL A CA 1
ATOM 2950 C C . VAL A 1 408 ? 33.546 -22.991 10.464 1.00 24.14 388 VAL A C 1
ATOM 2951 O O . VAL A 1 408 ? 34.297 -23.916 10.750 1.00 21.90 388 VAL A O 1
ATOM 2955 N N . ALA A 1 409 ? 33.673 -21.783 11.004 1.00 22.85 389 ALA A N 1
ATOM 2956 C CA . ALA A 1 409 ? 34.719 -21.558 12.034 1.00 22.11 389 ALA A CA 1
ATOM 2957 C C . ALA A 1 409 ? 34.599 -22.507 13.217 1.00 20.79 389 ALA A C 1
ATOM 2958 O O . ALA A 1 409 ? 35.588 -23.092 13.649 1.00 20.36 389 ALA A O 1
ATOM 2960 N N . MET A 1 410 ? 33.393 -22.669 13.743 1.00 19.80 390 MET A N 1
ATOM 2961 C CA . MET A 1 410 ? 33.218 -23.491 14.925 1.00 20.40 390 MET A CA 1
ATOM 2962 C C . MET A 1 410 ? 33.469 -24.984 14.622 1.00 19.53 390 MET A C 1
ATOM 2963 O O . MET A 1 410 ? 34.095 -25.659 15.425 1.00 23.47 390 MET A O 1
ATOM 2968 N N . CYS A 1 411 ? 33.009 -25.499 13.491 1.00 18.40 391 CYS A N 1
ATOM 2969 C CA . CYS A 1 411 ? 33.285 -26.916 13.112 1.00 20.18 391 CYS A CA 1
ATOM 2970 C C . CYS A 1 411 ? 34.760 -27.230 13.024 1.00 19.78 391 CYS A C 1
ATOM 2971 O O . CYS A 1 411 ? 35.194 -28.248 13.485 1.00 19.27 391 CYS A O 1
ATOM 2974 N N . PHE A 1 412 ? 35.533 -26.326 12.429 1.00 20.37 392 PHE A N 1
ATOM 2975 C CA . PHE A 1 412 ? 36.954 -26.569 12.171 1.00 19.23 392 PHE A CA 1
ATOM 2976 C C . PHE A 1 412 ? 37.837 -26.297 13.366 1.00 19.11 392 PHE A C 1
ATOM 2977 O O . PHE A 1 412 ? 38.984 -26.691 13.380 1.00 19.82 392 PHE A O 1
ATOM 2985 N N . SER A 1 413 ? 37.295 -25.681 14.401 1.00 18.72 393 SER A N 1
ATOM 2986 C CA . SER A 1 413 ? 37.978 -25.659 15.678 1.00 18.99 393 SER A CA 1
ATOM 2987 C C . SER A 1 413 ? 38.297 -27.067 16.204 1.00 19.73 393 SER A C 1
ATOM 2988 O O . SER A 1 413 ? 39.292 -27.249 16.882 1.00 21.17 393 SER A O 1
ATOM 2991 N N . LEU A 1 414 ? 37.481 -28.064 15.856 1.00 20.59 394 LEU A N 1
ATOM 2992 C CA . LEU A 1 414 ? 37.684 -29.407 16.317 1.00 19.48 394 LEU A CA 1
ATOM 2993 C C . LEU A 1 414 ? 38.962 -30.039 15.736 1.00 19.37 394 LEU A C 1
ATOM 2994 O O . LEU A 1 414 ? 39.470 -30.995 16.297 1.00 19.25 394 LEU A O 1
ATOM 2999 N N . VAL A 1 415 ? 39.502 -29.500 14.646 1.00 18.71 395 VAL A N 1
ATOM 3000 C CA . VAL A 1 415 ? 40.745 -29.995 14.117 1.00 20.06 395 VAL A CA 1
ATOM 3001 C C . VAL A 1 415 ? 41.873 -29.928 15.165 1.00 20.50 395 VAL A C 1
ATOM 3002 O O . VAL A 1 415 ? 42.710 -30.802 15.176 1.00 20.80 395 VAL A O 1
ATOM 3006 N N . ALA A 1 416 ? 41.846 -28.940 16.070 1.00 21.11 396 ALA A N 1
ATOM 3007 C CA . ALA A 1 416 ? 42.833 -28.833 17.134 1.00 22.06 396 ALA A CA 1
ATOM 3008 C C . ALA A 1 416 ? 42.831 -29.984 18.156 1.00 22.90 396 ALA A C 1
ATOM 3009 O O . ALA A 1 416 ? 43.706 -30.033 19.026 1.00 23.90 396 ALA A O 1
ATOM 3011 N N . LEU A 1 417 ? 41.847 -30.874 18.069 1.00 21.85 397 LEU A N 1
ATOM 3012 C CA . LEU A 1 417 ? 41.826 -32.072 18.882 1.00 22.63 397 LEU A CA 1
ATOM 3013 C C . LEU A 1 417 ? 42.713 -33.119 18.285 1.00 23.25 397 LEU A C 1
ATOM 3014 O O . LEU A 1 417 ? 42.891 -34.142 18.921 1.00 24.26 397 LEU A O 1
ATOM 3019 N N . SER A 1 418 ? 43.294 -32.865 17.099 1.00 21.70 398 SER A N 1
ATOM 3020 C CA . SER A 1 418 ? 44.324 -33.711 16.524 1.00 24.25 398 SER A CA 1
ATOM 3021 C C . SER A 1 418 ? 45.724 -33.429 17.080 1.00 25.53 398 SER A C 1
ATOM 3022 O O . SER A 1 418 ? 45.860 -32.714 18.045 1.00 27.96 398 SER A O 1
ATOM 3025 N N . ASP A 1 419 ? 46.757 -34.014 16.455 1.00 26.30 399 ASP A N 1
ATOM 3026 C CA . ASP A 1 419 ? 48.163 -33.659 16.729 1.00 31.24 399 ASP A CA 1
ATOM 3027 C C . ASP A 1 419 ? 48.654 -32.419 15.971 1.00 32.28 399 ASP A C 1
ATOM 3028 O O . ASP A 1 419 ? 49.812 -32.048 16.090 1.00 31.13 399 ASP A O 1
ATOM 3033 N N . THR A 1 420 ? 47.753 -31.752 15.259 1.00 29.44 400 THR A N 1
ATOM 3034 C CA . THR A 1 420 ? 48.095 -30.662 14.373 1.00 29.84 400 THR A CA 1
ATOM 3035 C C . THR A 1 420 ? 47.303 -29.368 14.767 1.00 27.26 400 THR A C 1
ATOM 3036 O O . THR A 1 420 ? 46.098 -29.434 15.108 1.00 26.23 400 THR A O 1
ATOM 3040 N N . PRO A 1 421 ? 47.973 -28.200 14.709 1.00 23.51 401 PRO A N 1
ATOM 3041 C CA . PRO A 1 421 ? 47.259 -26.952 14.842 1.00 23.33 401 PRO A CA 1
ATOM 3042 C C . PRO A 1 421 ? 46.331 -26.602 13.632 1.00 21.83 401 PRO A C 1
ATOM 3043 O O . PRO A 1 421 ? 46.472 -27.111 12.527 1.00 18.97 401 PRO A O 1
ATOM 3047 N N . VAL A 1 422 ? 45.361 -25.762 13.899 1.00 19.63 402 VAL A N 1
ATOM 3048 C CA . VAL A 1 422 ? 44.479 -25.277 12.856 1.00 22.29 402 VAL A CA 1
ATOM 3049 C C . VAL A 1 422 ? 44.461 -23.758 12.887 1.00 20.67 402 VAL A C 1
ATOM 3050 O O . VAL A 1 422 ? 44.424 -23.183 13.922 1.00 20.82 402 VAL A O 1
ATOM 3054 N N . THR A 1 423 ? 44.573 -23.133 11.742 1.00 22.45 403 THR A N 1
ATOM 3055 C CA . THR A 1 423 ? 44.450 -21.692 11.656 1.00 23.17 403 THR A CA 1
ATOM 3056 C C . THR A 1 423 ? 43.091 -21.360 11.065 1.00 22.64 403 THR A C 1
ATOM 3057 O O . THR A 1 423 ? 42.731 -21.833 9.997 1.00 21.48 403 THR A O 1
ATOM 3061 N N . ILE A 1 424 ? 42.318 -20.574 11.798 1.00 24.25 404 ILE A N 1
ATOM 3062 C CA . ILE A 1 424 ? 41.000 -20.196 11.380 1.00 25.30 404 ILE A CA 1
ATOM 3063 C C . ILE A 1 424 ? 41.035 -18.732 10.895 1.00 24.32 404 ILE A C 1
ATOM 3064 O O . ILE A 1 424 ? 41.337 -17.882 11.681 1.00 22.81 404 ILE A O 1
ATOM 3069 N N . ASN A 1 425 ? 40.716 -18.463 9.624 1.00 23.83 405 ASN A N 1
ATOM 3070 C CA . ASN A 1 425 ? 40.665 -17.094 9.083 1.00 25.79 405 ASN A CA 1
ATOM 3071 C C . ASN A 1 425 ? 39.339 -16.481 9.502 1.00 24.67 405 ASN A C 1
ATOM 3072 O O . ASN A 1 425 ? 38.311 -17.185 9.601 1.00 25.31 405 ASN A O 1
ATOM 3077 N N . ASP A 1 426 ? 39.381 -15.190 9.814 1.00 25.93 406 ASP A N 1
ATOM 3078 C CA . ASP A 1 426 ? 38.207 -14.401 10.175 1.00 29.42 406 ASP A CA 1
ATOM 3079 C C . ASP A 1 426 ? 37.387 -15.005 11.311 1.00 28.19 406 ASP A C 1
ATOM 3080 O O . ASP A 1 426 ? 36.150 -15.203 11.199 1.00 29.96 406 ASP A O 1
ATOM 3085 N N . PRO A 1 427 ? 38.041 -15.311 12.411 1.00 28.94 407 PRO A N 1
ATOM 3086 C CA . PRO A 1 427 ? 37.346 -15.933 13.555 1.00 29.98 407 PRO A CA 1
ATOM 3087 C C . PRO A 1 427 ? 36.258 -15.070 14.202 1.00 32.87 407 PRO A C 1
ATOM 3088 O O . PRO A 1 427 ? 35.401 -15.601 14.935 1.00 31.82 407 PRO A O 1
ATOM 3092 N N . LYS A 1 428 ? 36.297 -13.761 13.933 1.00 33.33 408 LYS A N 1
ATOM 3093 C CA . LYS A 1 428 ? 35.253 -12.857 14.382 1.00 35.18 408 LYS A CA 1
ATOM 3094 C C . LYS A 1 428 ? 33.905 -13.039 13.694 1.00 30.17 408 LYS A C 1
ATOM 3095 O O . LYS A 1 428 ? 32.903 -12.523 14.181 1.00 32.13 408 LYS A O 1
ATOM 3101 N N . CYS A 1 429 ? 33.824 -13.834 12.643 1.00 29.17 409 CYS A N 1
ATOM 3102 C CA . CYS A 1 429 ? 32.516 -14.218 12.094 1.00 29.42 409 CYS A CA 1
ATOM 3103 C C . CYS A 1 429 ? 31.643 -14.951 13.150 1.00 29.38 409 CYS A C 1
ATOM 3104 O O . CYS A 1 429 ? 30.466 -15.055 12.996 1.00 29.33 409 CYS A O 1
ATOM 3107 N N . THR A 1 430 ? 32.224 -15.420 14.245 1.00 34.71 410 THR A N 1
ATOM 3108 C CA . THR A 1 430 ? 31.441 -15.905 15.384 1.00 34.21 410 THR A CA 1
ATOM 3109 C C . THR A 1 430 ? 30.835 -14.776 16.266 1.00 38.53 410 THR A C 1
ATOM 3110 O O . THR A 1 430 ? 29.928 -15.036 17.050 1.00 37.97 410 THR A O 1
ATOM 3114 N N . ALA A 1 431 ? 31.296 -13.531 16.113 1.00 42.16 411 ALA A N 1
ATOM 3115 C CA . ALA A 1 431 ? 31.021 -12.432 17.079 1.00 46.92 411 ALA A CA 1
ATOM 3116 C C . ALA A 1 431 ? 29.547 -12.108 17.341 1.00 50.16 411 ALA A C 1
ATOM 3117 O O . ALA A 1 431 ? 29.188 -11.684 18.442 1.00 40.91 411 ALA A O 1
ATOM 3119 N N . LYS A 1 432 ? 28.703 -12.312 16.333 1.00 57.40 412 LYS A N 1
ATOM 3120 C CA . LYS A 1 432 ? 27.283 -11.908 16.392 1.00 58.80 412 LYS A CA 1
ATOM 3121 C C . LYS A 1 432 ? 26.352 -13.021 16.909 1.00 52.99 412 LYS A C 1
ATOM 3122 O O . LYS A 1 432 ? 25.259 -12.736 17.395 1.00 56.30 412 LYS A O 1
ATOM 3128 N N . THR A 1 433 ? 26.791 -14.267 16.781 1.00 46.81 413 THR A N 1
ATOM 3129 C CA . THR A 1 433 ? 25.995 -15.457 17.105 1.00 45.88 413 THR A CA 1
ATOM 3130 C C . THR A 1 433 ? 26.486 -16.231 18.355 1.00 41.19 413 THR A C 1
ATOM 3131 O O . THR A 1 433 ? 25.674 -16.813 19.080 1.00 43.49 413 THR A O 1
ATOM 3135 N N . PHE A 1 434 ? 27.808 -16.267 18.589 1.00 38.50 414 PHE A N 1
ATOM 3136 C CA . PHE A 1 434 ? 28.403 -16.927 19.759 1.00 35.46 414 PHE A CA 1
ATOM 3137 C C . PHE A 1 434 ? 29.803 -16.308 20.034 1.00 35.91 414 PHE A C 1
ATOM 3138 O O . PHE A 1 434 ? 30.827 -16.939 19.787 1.00 30.57 414 PHE A O 1
ATOM 3146 N N . PRO A 1 435 ? 29.866 -15.067 20.541 1.00 35.95 415 PRO A N 1
ATOM 3147 C CA . PRO A 1 435 ? 31.184 -14.386 20.672 1.00 36.96 415 PRO A CA 1
ATOM 3148 C C . PRO A 1 435 ? 32.230 -15.047 21.591 1.00 37.17 415 PRO A C 1
ATOM 3149 O O . PRO A 1 435 ? 33.428 -14.905 21.360 1.00 33.61 415 PRO A O 1
ATOM 3153 N N . ASP A 1 436 ? 31.777 -15.749 22.625 1.00 35.18 416 ASP A N 1
ATOM 3154 C CA . ASP A 1 436 ? 32.674 -16.378 23.572 1.00 35.97 416 ASP A CA 1
ATOM 3155 C C . ASP A 1 436 ? 33.051 -17.830 23.164 1.00 27.98 416 ASP A C 1
ATOM 3156 O O . ASP A 1 436 ? 33.514 -18.564 24.016 1.00 24.80 416 ASP A O 1
ATOM 3161 N N . TYR A 1 437 ? 32.871 -18.243 21.901 1.00 25.27 417 TYR A N 1
ATOM 3162 C CA . TYR A 1 437 ? 32.965 -19.638 21.549 1.00 23.31 417 TYR A CA 1
ATOM 3163 C C . TYR A 1 437 ? 34.329 -20.093 21.909 1.00 22.22 417 TYR A C 1
ATOM 3164 O O . TYR A 1 437 ? 34.474 -21.031 22.673 1.00 22.27 417 TYR A O 1
ATOM 3173 N N . PHE A 1 438 ? 35.333 -19.410 21.389 1.00 23.47 418 PHE A N 1
ATOM 3174 C CA . PHE A 1 438 ? 36.743 -19.853 21.523 1.00 26.68 418 PHE A CA 1
ATOM 3175 C C . PHE A 1 438 ? 37.259 -19.836 22.966 1.00 27.37 418 PHE A C 1
ATOM 3176 O O . PHE A 1 438 ? 38.096 -20.689 23.360 1.00 24.98 418 PHE A O 1
ATOM 3184 N N . ASP A 1 439 ? 36.759 -18.880 23.738 1.00 30.86 419 ASP A N 1
ATOM 3185 C CA . ASP A 1 439 ? 37.031 -18.781 25.164 1.00 31.32 419 ASP A CA 1
ATOM 3186 C C . ASP A 1 439 ? 36.403 -19.946 25.878 1.00 30.10 419 ASP A C 1
ATOM 3187 O O . ASP A 1 439 ? 37.015 -20.533 26.743 1.00 29.09 419 ASP A O 1
ATOM 3192 N N . LYS A 1 440 ? 35.191 -20.341 25.499 1.00 29.27 420 LYS A N 1
ATOM 3193 C CA . LYS A 1 440 ? 34.586 -21.513 26.149 1.00 30.87 420 LYS A CA 1
ATOM 3194 C C . LYS A 1 440 ? 35.319 -22.771 25.791 1.00 25.92 420 LYS A C 1
ATOM 3195 O O . LYS A 1 440 ? 35.531 -23.644 26.634 1.00 26.43 420 LYS A O 1
ATOM 3201 N N . LEU A 1 441 ? 35.680 -22.907 24.530 1.00 25.58 421 LEU A N 1
ATOM 3202 C CA . LEU A 1 441 ? 36.488 -24.030 24.163 1.00 26.54 421 LEU A CA 1
ATOM 3203 C C . LEU A 1 441 ? 37.784 -24.093 25.006 1.00 26.80 421 LEU A C 1
ATOM 3204 O O . LEU A 1 441 ? 38.133 -25.176 25.504 1.00 27.60 421 LEU A O 1
ATOM 3209 N N . ALA A 1 442 ? 38.480 -22.965 25.193 1.00 24.31 422 ALA A N 1
ATOM 3210 C CA . ALA A 1 442 ? 39.717 -22.996 25.956 1.00 28.31 422 ALA A CA 1
ATOM 3211 C C . ALA A 1 442 ? 39.445 -23.391 27.430 1.00 30.22 422 ALA A C 1
ATOM 3212 O O . ALA A 1 442 ? 40.246 -24.080 28.006 1.00 30.63 422 ALA A O 1
ATOM 3214 N N . GLN A 1 443 ? 38.283 -23.043 27.991 1.00 34.55 423 GLN A N 1
ATOM 3215 C CA . GLN A 1 443 ? 37.930 -23.432 29.364 1.00 38.43 423 GLN A CA 1
ATOM 3216 C C . GLN A 1 443 ? 37.932 -24.942 29.592 1.00 35.01 423 GLN A C 1
ATOM 3217 O O . GLN A 1 443 ? 38.165 -25.353 30.702 1.00 33.05 423 GLN A O 1
ATOM 3223 N N . VAL A 1 444 ? 37.611 -25.747 28.565 1.00 31.39 424 VAL A N 1
ATOM 3224 C CA . VAL A 1 444 ? 37.574 -27.203 28.688 1.00 27.25 424 VAL A CA 1
ATOM 3225 C C . VAL A 1 444 ? 38.769 -27.901 28.068 1.00 25.88 424 VAL A C 1
ATOM 3226 O O . VAL A 1 444 ? 38.790 -29.102 28.067 1.00 23.61 424 VAL A O 1
ATOM 3230 N N . SER A 1 445 ? 39.743 -27.151 27.547 1.00 24.91 425 SER A N 1
ATOM 3231 C CA . SER A 1 445 ? 40.968 -27.680 26.957 1.00 28.45 425 SER A CA 1
ATOM 3232 C C . SER A 1 445 ? 42.053 -27.802 28.024 1.00 32.17 425 SER A C 1
ATOM 3233 O O . SER A 1 445 ? 42.364 -26.815 28.703 1.00 36.82 425 SER A O 1
ATOM 3236 N N . CYS A 1 446 ? 42.590 -28.994 28.187 1.00 38.38 426 CYS A N 1
ATOM 3237 C CA . CYS A 1 446 ? 43.686 -29.271 29.130 1.00 50.16 426 CYS A CA 1
ATOM 3238 C C . CYS A 1 446 ? 44.889 -29.722 28.294 1.00 53.56 426 CYS A C 1
ATOM 3239 O O . CYS A 1 446 ? 44.852 -30.786 27.680 1.00 53.09 426 CYS A O 1
ATOM 3242 N N . MET B 1 21 ? 37.383 32.911 16.556 1.00 54.08 1 MET B N 1
ATOM 3243 C CA . MET B 1 21 ? 38.303 31.702 16.641 1.00 53.28 1 MET B CA 1
ATOM 3244 C C . MET B 1 21 ? 39.049 31.633 18.013 1.00 47.85 1 MET B C 1
ATOM 3245 O O . MET B 1 21 ? 39.677 32.595 18.484 1.00 44.68 1 MET B O 1
ATOM 3250 N N . GLU B 1 22 ? 38.947 30.476 18.642 1.00 48.10 2 GLU B N 1
ATOM 3251 C CA . GLU B 1 22 ? 39.644 30.162 19.890 1.00 44.24 2 GLU B CA 1
ATOM 3252 C C . GLU B 1 22 ? 39.672 28.663 19.967 1.00 33.40 2 GLU B C 1
ATOM 3253 O O . GLU B 1 22 ? 38.858 28.013 19.314 1.00 34.64 2 GLU B O 1
ATOM 3259 N N . GLN B 1 23 ? 40.594 28.149 20.760 1.00 31.54 3 GLN B N 1
ATOM 3260 C CA . GLN B 1 23 ? 40.858 26.731 20.936 1.00 33.22 3 GLN B CA 1
ATOM 3261 C C . GLN B 1 23 ? 41.040 26.470 22.384 1.00 31.26 3 GLN B C 1
ATOM 3262 O O . GLN B 1 23 ? 41.654 27.258 23.071 1.00 32.51 3 GLN B O 1
ATOM 3268 N N . LEU B 1 24 ? 40.523 25.356 22.847 1.00 26.86 4 LEU B N 1
ATOM 3269 C CA . LEU B 1 24 ? 40.813 24.881 24.187 1.00 28.71 4 LEU B CA 1
ATOM 3270 C C . LEU B 1 24 ? 41.442 23.527 24.039 1.00 26.36 4 LEU B C 1
ATOM 3271 O O . LEU B 1 24 ? 40.874 22.664 23.396 1.00 26.57 4 LEU B O 1
ATOM 3276 N N . THR B 1 25 ? 42.608 23.351 24.624 1.00 24.03 5 THR B N 1
ATOM 3277 C CA . THR B 1 25 ? 43.244 22.100 24.648 1.00 27.38 5 THR B CA 1
ATOM 3278 C C . THR B 1 25 ? 42.984 21.445 26.002 1.00 28.00 5 THR B C 1
ATOM 3279 O O . THR B 1 25 ? 43.304 22.011 27.024 1.00 26.80 5 THR B O 1
ATOM 3283 N N . LEU B 1 26 ? 42.378 20.259 25.966 1.00 26.86 6 LEU B N 1
ATOM 3284 C CA . LEU B 1 26 ? 42.296 19.345 27.131 1.00 27.43 6 LEU B CA 1
ATOM 3285 C C . LEU B 1 26 ? 43.419 18.315 27.114 1.00 25.66 6 LEU B C 1
ATOM 3286 O O . LEU B 1 26 ? 43.548 17.551 26.155 1.00 25.36 6 LEU B O 1
ATOM 3291 N N . ASN B 1 27 ? 44.214 18.300 28.189 1.00 25.23 7 ASN B N 1
ATOM 3292 C CA . ASN B 1 27 ? 45.272 17.285 28.389 1.00 24.79 7 ASN B CA 1
ATOM 3293 C C . ASN B 1 27 ? 44.656 16.000 28.907 1.00 23.61 7 ASN B C 1
ATOM 3294 O O . ASN B 1 27 ? 43.558 16.020 29.401 1.00 22.88 7 ASN B O 1
ATOM 3299 N N . PRO B 1 28 ? 45.381 14.877 28.820 1.00 24.02 8 PRO B N 1
ATOM 3300 C CA . PRO B 1 28 ? 44.855 13.606 29.243 1.00 25.20 8 PRO B CA 1
ATOM 3301 C C . PRO B 1 28 ? 44.465 13.588 30.696 1.00 26.63 8 PRO B C 1
ATOM 3302 O O . PRO B 1 28 ? 45.145 14.210 31.488 1.00 25.09 8 PRO B O 1
ATOM 3306 N N . ILE B 1 29 ? 43.390 12.866 31.019 1.00 25.84 9 ILE B N 1
ATOM 3307 C CA . ILE B 1 29 ? 42.810 12.824 32.370 1.00 26.29 9 ILE B CA 1
ATOM 3308 C C . ILE B 1 29 ? 43.058 11.406 32.839 1.00 25.17 9 ILE B C 1
ATOM 3309 O O . ILE B 1 29 ? 42.650 10.440 32.180 1.00 24.38 9 ILE B O 1
ATOM 3314 N N . GLY B 1 30 ? 43.783 11.282 33.930 1.00 24.67 10 GLY B N 1
ATOM 3315 C CA . GLY B 1 30 ? 44.185 9.992 34.442 1.00 26.50 10 GLY B CA 1
ATOM 3316 C C . GLY B 1 30 ? 43.014 9.230 35.021 1.00 29.78 10 GLY B C 1
ATOM 3317 O O . GLY B 1 30 ? 42.992 8.040 34.907 1.00 31.69 10 GLY B O 1
ATOM 3318 N N . LYS B 1 31 ? 42.013 9.922 35.574 1.00 31.27 11 LYS B N 1
ATOM 3319 C CA . LYS B 1 31 ? 40.933 9.264 36.318 1.00 33.73 11 LYS B CA 1
ATOM 3320 C C . LYS B 1 31 ? 39.705 10.197 36.455 1.00 28.57 11 LYS B C 1
ATOM 3321 O O . LYS B 1 31 ? 39.857 11.402 36.584 1.00 25.68 11 LYS B O 1
ATOM 3327 N N . ILE B 1 32 ? 38.499 9.652 36.373 1.00 24.48 12 ILE B N 1
ATOM 3328 C CA . ILE B 1 32 ? 37.271 10.441 36.556 1.00 23.78 12 ILE B CA 1
ATOM 3329 C C . ILE B 1 32 ? 36.565 9.985 37.835 1.00 24.17 12 ILE B C 1
ATOM 3330 O O . ILE B 1 32 ? 36.393 8.779 38.064 1.00 25.41 12 ILE B O 1
ATOM 3335 N N . ASN B 1 33 ? 36.087 10.921 38.647 1.00 23.67 13 ASN B N 1
ATOM 3336 C CA . ASN B 1 33 ? 35.477 10.568 39.933 1.00 27.22 13 ASN B CA 1
ATOM 3337 C C . ASN B 1 33 ? 34.822 11.751 40.576 1.00 27.11 13 ASN B C 1
ATOM 3338 O O . ASN B 1 33 ? 35.348 12.873 40.525 1.00 27.43 13 ASN B O 1
ATOM 3343 N N . GLY B 1 34 ? 33.649 11.536 41.133 1.00 26.83 14 GLY B N 1
ATOM 3344 C CA . GLY B 1 34 ? 32.962 12.637 41.806 1.00 28.69 14 GLY B CA 1
ATOM 3345 C C . GLY B 1 34 ? 31.492 12.806 41.505 1.00 26.77 14 GLY B C 1
ATOM 3346 O O . GLY B 1 34 ? 30.817 11.909 41.044 1.00 31.30 14 GLY B O 1
ATOM 3347 N N . GLU B 1 35 ? 31.014 13.985 41.795 1.00 27.57 15 GLU B N 1
ATOM 3348 C CA . GLU B 1 35 ? 29.606 14.312 41.821 1.00 30.43 15 GLU B CA 1
ATOM 3349 C C . GLU B 1 35 ? 29.446 15.488 40.873 1.00 28.01 15 GLU B C 1
ATOM 3350 O O . GLU B 1 35 ? 30.260 16.371 40.918 1.00 24.67 15 GLU B O 1
ATOM 3356 N N . ILE B 1 36 ? 28.406 15.477 40.039 1.00 27.18 16 ILE B N 1
ATOM 3357 C CA . ILE B 1 36 ? 28.073 16.572 39.105 1.00 30.52 16 ILE B CA 1
ATOM 3358 C C . ILE B 1 36 ? 26.625 16.945 39.392 1.00 28.31 16 ILE B C 1
ATOM 3359 O O . ILE B 1 36 ? 25.788 16.061 39.497 1.00 26.62 16 ILE B O 1
ATOM 3364 N N . PHE B 1 37 ? 26.325 18.232 39.507 1.00 25.25 17 PHE B N 1
ATOM 3365 C CA . PHE B 1 37 ? 24.931 18.682 39.605 1.00 27.60 17 PHE B CA 1
ATOM 3366 C C . PHE B 1 37 ? 24.587 19.282 38.258 1.00 28.44 17 PHE B C 1
ATOM 3367 O O . PHE B 1 37 ? 25.243 20.259 37.823 1.00 28.91 17 PHE B O 1
ATOM 3375 N N . LEU B 1 38 ? 23.663 18.636 37.530 1.00 25.56 18 LEU B N 1
ATOM 3376 C CA . LEU B 1 38 ? 23.195 19.224 36.322 1.00 27.06 18 LEU B CA 1
ATOM 3377 C C . LEU B 1 38 ? 22.407 20.486 36.665 1.00 28.98 18 LEU B C 1
ATOM 3378 O O . LEU B 1 38 ? 21.454 20.426 37.390 1.00 30.69 18 LEU B O 1
ATOM 3383 N N . PRO B 1 39 ? 22.787 21.622 36.092 1.00 29.78 19 PRO B N 1
ATOM 3384 C CA . PRO B 1 39 ? 21.900 22.764 36.323 1.00 29.44 19 PRO B CA 1
ATOM 3385 C C . PRO B 1 39 ? 20.477 22.535 35.762 1.00 26.25 19 PRO B C 1
ATOM 3386 O O . PRO B 1 39 ? 20.281 21.863 34.756 1.00 24.91 19 PRO B O 1
ATOM 3390 N N . GLY B 1 40 ? 19.482 23.073 36.436 1.00 23.68 20 GLY B N 1
ATOM 3391 C CA . GLY B 1 40 ? 18.108 22.829 36.054 1.00 22.33 20 GLY B CA 1
ATOM 3392 C C . GLY B 1 40 ? 17.903 23.309 34.644 1.00 22.02 20 GLY B C 1
ATOM 3393 O O . GLY B 1 40 ? 18.547 24.248 34.209 1.00 24.10 20 GLY B O 1
ATOM 3394 N N . SER B 1 41 ? 17.071 22.592 33.915 1.00 21.27 21 SER B N 1
ATOM 3395 C CA . SER B 1 41 ? 16.538 23.035 32.633 1.00 23.52 21 SER B CA 1
ATOM 3396 C C . SER B 1 41 ? 15.816 24.397 32.755 1.00 21.35 21 SER B C 1
ATOM 3397 O O . SER B 1 41 ? 15.036 24.648 33.691 1.00 18.14 21 SER B O 1
ATOM 3400 N N . LYS B 1 42 ? 16.035 25.244 31.782 1.00 22.04 22 LYS B N 1
ATOM 3401 C CA . LYS B 1 42 ? 15.389 26.545 31.708 1.00 25.32 22 LYS B CA 1
ATOM 3402 C C . LYS B 1 42 ? 13.898 26.428 31.605 1.00 24.02 22 LYS B C 1
ATOM 3403 O O . LYS B 1 42 ? 13.172 26.990 32.391 1.00 25.08 22 LYS B O 1
ATOM 3409 N N . SER B 1 43 ? 13.439 25.654 30.633 1.00 25.38 23 SER B N 1
ATOM 3410 C CA . SER B 1 43 ? 12.002 25.491 30.412 1.00 26.26 23 SER B CA 1
ATOM 3411 C C . SER B 1 43 ? 11.299 24.789 31.593 1.00 22.41 23 SER B C 1
ATOM 3412 O O . SER B 1 43 ? 10.217 25.187 31.942 1.00 21.60 23 SER B O 1
ATOM 3415 N N . LEU B 1 44 ? 11.912 23.784 32.211 1.00 22.80 24 LEU B N 1
ATOM 3416 C CA . LEU B 1 44 ? 11.327 23.149 33.394 1.00 23.62 24 LEU B CA 1
ATOM 3417 C C . LEU B 1 44 ? 11.409 24.096 34.607 1.00 23.55 24 LEU B C 1
ATOM 3418 O O . LEU B 1 44 ? 10.493 24.080 35.415 1.00 22.49 24 LEU B O 1
ATOM 3423 N N . SER B 1 45 ? 12.470 24.908 34.735 1.00 21.11 25 SER B N 1
ATOM 3424 C CA . SER B 1 45 ? 12.540 25.894 35.815 1.00 21.78 25 SER B CA 1
ATOM 3425 C C . SER B 1 45 ? 11.372 26.875 35.705 1.00 22.31 25 SER B C 1
ATOM 3426 O O . SER B 1 45 ? 10.713 27.164 36.710 1.00 22.35 25 SER B O 1
ATOM 3429 N N . ASN B 1 46 ? 11.106 27.339 34.488 1.00 21.95 26 ASN B N 1
ATOM 3430 C CA . ASN B 1 46 ? 10.023 28.296 34.264 1.00 22.66 26 ASN B CA 1
ATOM 3431 C C . ASN B 1 46 ? 8.657 27.686 34.522 1.00 23.81 26 ASN B C 1
ATOM 3432 O O . ASN B 1 46 ? 7.815 28.320 35.165 1.00 22.16 26 ASN B O 1
ATOM 3437 N N . ARG B 1 47 ? 8.435 26.461 34.038 1.00 22.22 27 ARG B N 1
ATOM 3438 C CA . ARG B 1 47 ? 7.161 25.825 34.320 1.00 23.75 27 ARG B CA 1
ATOM 3439 C C . ARG B 1 47 ? 6.951 25.576 35.812 1.00 22.81 27 ARG B C 1
ATOM 3440 O O . ARG B 1 47 ? 5.824 25.729 36.311 1.00 20.53 27 ARG B O 1
ATOM 3448 N N . ALA B 1 48 ? 8.003 25.128 36.512 1.00 21.44 28 ALA B N 1
ATOM 3449 C CA . ALA B 1 48 ? 7.901 24.895 37.947 1.00 21.48 28 ALA B CA 1
ATOM 3450 C C . ALA B 1 48 ? 7.591 26.163 38.715 1.00 20.74 28 ALA B C 1
ATOM 3451 O O . ALA B 1 48 ? 6.755 26.153 39.618 1.00 22.45 28 ALA B O 1
ATOM 3453 N N . LEU B 1 49 ? 8.274 27.253 38.403 1.00 21.37 29 LEU B N 1
ATOM 3454 C CA . LEU B 1 49 ? 7.999 28.520 39.110 1.00 23.44 29 LEU B CA 1
ATOM 3455 C C . LEU B 1 49 ? 6.548 29.005 38.933 1.00 23.04 29 LEU B C 1
ATOM 3456 O O . LEU B 1 49 ? 5.903 29.422 39.897 1.00 22.72 29 LEU B O 1
ATOM 3461 N N . LEU B 1 50 ? 6.037 28.942 37.704 1.00 23.26 30 LEU B N 1
ATOM 3462 C CA . LEU B 1 50 ? 4.685 29.405 37.468 1.00 24.80 30 LEU B CA 1
ATOM 3463 C C . LEU B 1 50 ? 3.691 28.480 38.140 1.00 23.29 30 LEU B C 1
ATOM 3464 O O . LEU B 1 50 ? 2.704 28.939 38.726 1.00 21.06 30 LEU B O 1
ATOM 3469 N N . ILE B 1 51 ? 3.903 27.176 37.999 1.00 21.74 31 ILE B N 1
ATOM 3470 C CA . ILE B 1 51 ? 3.024 26.243 38.655 1.00 23.24 31 ILE B CA 1
ATOM 3471 C C . ILE B 1 51 ? 3.021 26.403 40.175 1.00 23.10 31 ILE B C 1
ATOM 3472 O O . ILE B 1 51 ? 1.926 26.423 40.785 1.00 20.96 31 ILE B O 1
ATOM 3477 N N . ALA B 1 52 ? 4.204 26.537 40.764 1.00 22.61 32 ALA B N 1
ATOM 3478 C CA . ALA B 1 52 ? 4.307 26.802 42.214 1.00 22.74 32 ALA B CA 1
ATOM 3479 C C . ALA B 1 52 ? 3.619 28.099 42.623 1.00 23.19 32 ALA B C 1
ATOM 3480 O O . ALA B 1 52 ? 2.971 28.167 43.660 1.00 23.64 32 ALA B O 1
ATOM 3482 N N . ALA B 1 53 ? 3.710 29.116 41.785 1.00 23.99 33 ALA B N 1
ATOM 3483 C CA . ALA B 1 53 ? 3.081 30.389 42.085 1.00 23.67 33 ALA B CA 1
ATOM 3484 C C . ALA B 1 53 ? 1.574 30.284 42.045 1.00 24.71 33 ALA B C 1
ATOM 3485 O O . ALA B 1 53 ? 0.916 31.009 42.763 1.00 22.60 33 ALA B O 1
ATOM 3487 N N . LEU B 1 54 ? 1.032 29.466 41.146 1.00 25.45 34 LEU B N 1
ATOM 3488 C CA . LEU B 1 54 ? -0.430 29.262 41.016 1.00 25.08 34 LEU B CA 1
ATOM 3489 C C . LEU B 1 54 ? -1.026 28.293 42.062 1.00 24.23 34 LEU B C 1
ATOM 3490 O O . LEU B 1 54 ? -2.212 28.298 42.320 1.00 22.91 34 LEU B O 1
ATOM 3495 N N . ALA B 1 55 ? -0.188 27.471 42.652 1.00 23.15 35 ALA B N 1
ATOM 3496 C CA . ALA B 1 55 ? -0.614 26.409 43.496 1.00 24.70 35 ALA B CA 1
ATOM 3497 C C . ALA B 1 55 ? -1.224 26.860 44.830 1.00 27.03 35 ALA B C 1
ATOM 3498 O O . ALA B 1 55 ? -1.130 28.002 45.204 1.00 28.06 35 ALA B O 1
ATOM 3500 N N . ASN B 1 56 ? -1.866 25.912 45.504 1.00 29.17 36 ASN B N 1
ATOM 3501 C CA . ASN B 1 56 ? -2.199 25.995 46.937 1.00 33.94 36 ASN B CA 1
ATOM 3502 C C . ASN B 1 56 ? -1.076 25.444 47.820 1.00 29.44 36 ASN B C 1
ATOM 3503 O O . ASN B 1 56 ? -0.794 24.244 47.743 1.00 30.04 36 ASN B O 1
ATOM 3508 N N . GLY B 1 57 ? -0.507 26.265 48.709 1.00 29.29 37 GLY B N 1
ATOM 3509 C CA . GLY B 1 57 ? 0.524 25.777 49.637 1.00 28.38 37 GLY B CA 1
ATOM 3510 C C . GLY B 1 57 ? 1.911 26.238 49.272 1.00 28.49 37 GLY B C 1
ATOM 3511 O O . GLY B 1 57 ? 2.095 27.069 48.361 1.00 29.41 37 GLY B O 1
ATOM 3512 N N . VAL B 1 58 ? 2.883 25.723 50.018 1.00 28.49 38 VAL B N 1
ATOM 3513 C CA . VAL B 1 58 ? 4.296 26.167 49.917 1.00 28.19 38 VAL B CA 1
ATOM 3514 C C . VAL B 1 58 ? 5.082 25.095 49.203 1.00 26.78 38 VAL B C 1
ATOM 3515 O O . VAL B 1 58 ? 5.073 23.963 49.655 1.00 27.23 38 VAL B O 1
ATOM 3519 N N . THR B 1 59 ? 5.703 25.427 48.062 1.00 26.61 39 THR B N 1
ATOM 3520 C CA . THR B 1 59 ? 6.582 24.484 47.363 1.00 25.17 39 THR B CA 1
ATOM 3521 C C . THR B 1 59 ? 8.035 24.865 47.536 1.00 25.30 39 THR B C 1
ATOM 3522 O O . THR B 1 59 ? 8.411 26.024 47.311 1.00 24.93 39 THR B O 1
ATOM 3526 N N . LYS B 1 60 ? 8.876 23.901 47.861 1.00 25.87 40 LYS B N 1
ATOM 3527 C CA . LYS B 1 60 ? 10.290 24.161 47.806 1.00 28.21 40 LYS B CA 1
ATOM 3528 C C . LYS B 1 60 ? 10.848 23.573 46.524 1.00 27.33 40 LYS B C 1
ATOM 3529 O O . LYS B 1 60 ? 10.888 22.354 46.370 1.00 29.45 40 LYS B O 1
ATOM 3535 N N . ILE B 1 61 ? 11.239 24.453 45.604 1.00 23.76 41 ILE B N 1
ATOM 3536 C CA . ILE B 1 61 ? 11.871 24.064 44.338 1.00 22.26 41 ILE B CA 1
ATOM 3537 C C . ILE B 1 61 ? 13.381 23.982 44.520 1.00 23.24 41 ILE B C 1
ATOM 3538 O O . ILE B 1 61 ? 13.993 24.924 45.014 1.00 26.32 41 ILE B O 1
ATOM 3543 N N . THR B 1 62 ? 14.006 22.873 44.126 1.00 23.08 42 THR B N 1
ATOM 3544 C CA . THR B 1 62 ? 15.454 22.762 44.151 1.00 21.94 42 THR B CA 1
ATOM 3545 C C . THR B 1 62 ? 16.025 22.553 42.739 1.00 21.73 42 THR B C 1
ATOM 3546 O O . THR B 1 62 ? 15.320 22.159 41.813 1.00 21.14 42 THR B O 1
ATOM 3550 N N . ASN B 1 63 ? 17.309 22.853 42.598 1.00 22.29 43 ASN B N 1
ATOM 3551 C CA . ASN B 1 63 ? 18.045 22.731 41.354 1.00 22.26 43 ASN B CA 1
ATOM 3552 C C . ASN B 1 63 ? 17.506 23.670 40.283 1.00 22.87 43 ASN B C 1
ATOM 3553 O O . ASN B 1 63 ? 17.563 23.386 39.060 1.00 21.64 43 ASN B O 1
ATOM 3558 N N . LEU B 1 64 ? 17.001 24.807 40.730 1.00 21.97 44 LEU B N 1
ATOM 3559 C CA . LEU B 1 64 ? 16.524 25.846 39.820 1.00 21.52 44 LEU B CA 1
ATOM 3560 C C . LEU B 1 64 ? 17.740 26.396 39.096 1.00 21.63 44 LEU B C 1
ATOM 3561 O O . LEU B 1 64 ? 18.814 26.588 39.710 1.00 20.29 44 LEU B O 1
ATOM 3566 N N . LEU B 1 65 ? 17.607 26.590 37.788 1.00 22.54 45 LEU B N 1
ATOM 3567 C CA . LEU B 1 65 ? 18.613 27.273 37.018 1.00 21.06 45 LEU B CA 1
ATOM 3568 C C . LEU B 1 65 ? 18.821 28.741 37.538 1.00 22.96 45 LEU B C 1
ATOM 3569 O O . LEU B 1 65 ? 17.842 29.451 37.866 1.00 23.21 45 LEU B O 1
ATOM 3574 N N . VAL B 1 66 ? 20.082 29.150 37.589 1.00 22.84 46 VAL B N 1
ATOM 3575 C CA . VAL B 1 66 ? 20.521 30.504 37.897 1.00 25.19 46 VAL B CA 1
ATOM 3576 C C . VAL B 1 66 ? 20.968 31.137 36.571 1.00 25.10 46 VAL B C 1
ATOM 3577 O O . VAL B 1 66 ? 21.954 30.735 36.053 1.00 25.92 46 VAL B O 1
ATOM 3581 N N . SER B 1 67 ? 20.196 32.073 36.021 1.00 24.35 47 SER B N 1
ATOM 3582 C CA . SER B 1 67 ? 20.539 32.796 34.788 1.00 28.75 47 SER B CA 1
ATOM 3583 C C . SER B 1 67 ? 19.821 34.141 34.785 1.00 26.56 47 SER B C 1
ATOM 3584 O O . SER B 1 67 ? 18.915 34.331 35.611 1.00 23.59 47 SER B O 1
ATOM 3587 N N . ASP B 1 68 ? 20.139 35.034 33.831 1.00 26.12 48 ASP B N 1
ATOM 3588 C CA . ASP B 1 68 ? 19.413 36.311 33.690 1.00 28.23 48 ASP B CA 1
ATOM 3589 C C . ASP B 1 68 ? 17.885 36.094 33.514 1.00 26.82 48 ASP B C 1
ATOM 3590 O O . ASP B 1 68 ? 17.043 36.730 34.180 1.00 23.86 48 ASP B O 1
ATOM 3595 N N . ASP B 1 69 ? 17.547 35.167 32.615 1.00 24.88 49 ASP B N 1
ATOM 3596 C CA . ASP B 1 69 ? 16.154 34.876 32.291 1.00 25.85 49 ASP B CA 1
ATOM 3597 C C . ASP B 1 69 ? 15.354 34.342 33.447 1.00 24.23 49 ASP B C 1
ATOM 3598 O O . ASP B 1 69 ? 14.213 34.736 33.605 1.00 23.72 49 ASP B O 1
ATOM 3603 N N . ILE B 1 70 ? 15.943 33.484 34.272 1.00 22.99 50 ILE B N 1
ATOM 3604 C CA . ILE B 1 70 ? 15.223 33.003 35.464 1.00 23.26 50 ILE B CA 1
ATOM 3605 C C . ILE B 1 70 ? 14.977 34.164 36.427 1.00 21.39 50 ILE B C 1
ATOM 3606 O O . ILE B 1 70 ? 13.928 34.250 37.045 1.00 22.98 50 ILE B O 1
ATOM 3611 N N . ASN B 1 71 ? 15.933 35.050 36.554 1.00 21.70 51 ASN B N 1
ATOM 3612 C CA . ASN B 1 71 ? 15.730 36.236 37.399 1.00 24.68 51 ASN B CA 1
ATOM 3613 C C . ASN B 1 71 ? 14.694 37.181 36.847 1.00 25.69 51 ASN B C 1
ATOM 3614 O O . ASN B 1 71 ? 13.958 37.765 37.637 1.00 26.49 51 ASN B O 1
ATOM 3619 N N . HIS B 1 72 ? 14.636 37.341 35.515 1.00 24.08 52 HIS B N 1
ATOM 3620 C CA . HIS B 1 72 ? 13.515 38.088 34.928 1.00 24.46 52 HIS B CA 1
ATOM 3621 C C . HIS B 1 72 ? 12.171 37.447 35.287 1.00 23.70 52 HIS B C 1
ATOM 3622 O O . HIS B 1 72 ? 11.249 38.169 35.715 1.00 23.32 52 HIS B O 1
ATOM 3629 N N . MET B 1 73 ? 12.067 36.115 35.225 1.00 21.94 53 MET B N 1
ATOM 3630 C CA . MET B 1 73 ? 10.824 35.470 35.620 1.00 21.86 53 MET B CA 1
ATOM 3631 C C . MET B 1 73 ? 10.543 35.645 37.117 1.00 22.68 53 MET B C 1
ATOM 3632 O O . MET B 1 73 ? 9.384 35.851 37.512 1.00 22.43 53 MET B O 1
ATOM 3637 N N . LEU B 1 74 ? 11.572 35.518 37.964 1.00 21.76 54 LEU B N 1
ATOM 3638 C CA . LEU B 1 74 ? 11.386 35.737 39.409 1.00 23.13 54 LEU B CA 1
ATOM 3639 C C . LEU B 1 74 ? 10.918 37.156 39.721 1.00 24.23 54 LEU B C 1
ATOM 3640 O O . LEU B 1 74 ? 10.015 37.344 40.533 1.00 22.45 54 LEU B O 1
ATOM 3645 N N . ASN B 1 75 ? 11.527 38.148 39.059 1.00 25.92 55 ASN B N 1
ATOM 3646 C CA . ASN B 1 75 ? 11.081 39.523 39.173 1.00 25.73 55 ASN B CA 1
ATOM 3647 C C . ASN B 1 75 ? 9.632 39.730 38.769 1.00 26.28 55 ASN B C 1
ATOM 3648 O O . ASN B 1 75 ? 8.928 40.508 39.418 1.00 25.76 55 ASN B O 1
ATOM 3653 N N . ALA B 1 76 ? 9.185 39.054 37.701 1.00 25.04 56 ALA B N 1
ATOM 3654 C CA . ALA B 1 76 ? 7.819 39.233 37.206 1.00 22.63 56 ALA B CA 1
ATOM 3655 C C . ALA B 1 76 ? 6.868 38.698 38.218 1.00 22.43 56 ALA B C 1
ATOM 3656 O O . ALA B 1 76 ? 5.861 39.334 38.549 1.00 20.74 56 ALA B O 1
ATOM 3658 N N . LEU B 1 77 ? 7.195 37.523 38.749 1.00 21.73 57 LEU B N 1
ATOM 3659 C CA . LEU B 1 77 ? 6.365 36.915 39.776 1.00 23.55 57 LEU B CA 1
ATOM 3660 C C . LEU B 1 77 ? 6.304 37.761 41.062 1.00 25.14 57 LEU B C 1
ATOM 3661 O O . LEU B 1 77 ? 5.243 37.913 41.651 1.00 23.68 57 LEU B O 1
ATOM 3666 N N . LYS B 1 78 ? 7.440 38.311 41.474 1.00 25.48 58 LYS B N 1
ATOM 3667 C CA . LYS B 1 78 ? 7.471 39.262 42.590 1.00 29.12 58 LYS B CA 1
ATOM 3668 C C . LYS B 1 78 ? 6.516 40.458 42.373 1.00 28.45 58 LYS B C 1
ATOM 3669 O O . LYS B 1 78 ? 5.739 40.796 43.247 1.00 23.12 58 LYS B O 1
ATOM 3675 N N . SER B 1 79 ? 6.575 41.069 41.184 1.00 28.34 59 SER B N 1
ATOM 3676 C CA . SER B 1 79 ? 5.727 42.209 40.851 1.00 27.55 59 SER B CA 1
ATOM 3677 C C . SER B 1 79 ? 4.259 41.860 40.920 1.00 28.12 59 SER B C 1
ATOM 3678 O O . SER B 1 79 ? 3.439 42.712 41.278 1.00 28.52 59 SER B O 1
ATOM 3681 N N . LEU B 1 80 ? 3.934 40.606 40.586 1.00 27.47 60 LEU B N 1
ATOM 3682 C CA . LEU B 1 80 ? 2.564 40.108 40.624 1.00 27.34 60 LEU B CA 1
ATOM 3683 C C . LEU B 1 80 ? 2.107 39.778 42.050 1.00 27.99 60 LEU B C 1
ATOM 3684 O O . LEU B 1 80 ? 0.995 39.371 42.227 1.00 31.76 60 LEU B O 1
ATOM 3689 N N . GLY B 1 81 ? 2.960 39.947 43.065 1.00 30.10 61 GLY B N 1
ATOM 3690 C CA . GLY B 1 81 ? 2.601 39.689 44.441 1.00 26.80 61 GLY B CA 1
ATOM 3691 C C . GLY B 1 81 ? 2.904 38.299 44.965 1.00 28.77 61 GLY B C 1
ATOM 3692 O O . GLY B 1 81 ? 2.398 37.950 46.027 1.00 36.59 61 GLY B O 1
ATOM 3693 N N . ILE B 1 82 ? 3.712 37.488 44.266 1.00 27.07 62 ILE B N 1
ATOM 3694 C CA . ILE B 1 82 ? 4.074 36.141 44.766 1.00 26.28 62 ILE B CA 1
ATOM 3695 C C . ILE B 1 82 ? 5.158 36.327 45.814 1.00 26.71 62 ILE B C 1
ATOM 3696 O O . ILE B 1 82 ? 6.132 36.988 45.558 1.00 24.83 62 ILE B O 1
ATOM 3701 N N . GLU B 1 83 ? 4.976 35.759 46.994 1.00 28.32 63 GLU B N 1
ATOM 3702 C CA . GLU B 1 83 ? 6.032 35.733 48.000 1.00 30.05 63 GLU B CA 1
ATOM 3703 C C . GLU B 1 83 ? 6.874 34.468 47.844 1.00 26.93 63 GLU B C 1
ATOM 3704 O O . GLU B 1 83 ? 6.337 33.346 47.881 1.00 29.73 63 GLU B O 1
ATOM 3710 N N . TYR B 1 84 ? 8.189 34.640 47.722 1.00 26.07 64 TYR B N 1
ATOM 3711 C CA . TYR B 1 84 ? 9.157 33.520 47.698 1.00 26.38 64 TYR B CA 1
ATOM 3712 C C . TYR B 1 84 ? 10.450 33.911 48.353 1.00 27.95 64 TYR B C 1
ATOM 3713 O O . TYR B 1 84 ? 10.759 35.091 48.458 1.00 28.54 64 TYR B O 1
ATOM 3722 N N . THR B 1 85 ? 11.248 32.904 48.669 1.00 28.16 65 THR B N 1
ATOM 3723 C CA . THR B 1 85 ? 12.575 33.102 49.234 1.00 27.50 65 THR B CA 1
ATOM 3724 C C . THR B 1 85 ? 13.576 32.283 48.466 1.00 24.49 65 THR B C 1
ATOM 3725 O O . THR B 1 85 ? 13.479 31.078 48.420 1.00 26.45 65 THR B O 1
ATOM 3729 N N . LEU B 1 86 ? 14.517 32.937 47.828 1.00 26.91 66 LEU B N 1
ATOM 3730 C CA . LEU B 1 86 ? 15.672 32.268 47.241 1.00 29.60 66 LEU B CA 1
ATOM 3731 C C . LEU B 1 86 ? 16.731 31.935 48.305 1.00 32.32 66 LEU B C 1
ATOM 3732 O O . LEU B 1 86 ? 16.948 32.717 49.216 1.00 34.65 66 LEU B O 1
ATOM 3737 N N . SER B 1 87 ? 17.325 30.751 48.212 1.00 33.74 67 SER B N 1
ATOM 3738 C CA . SER B 1 87 ? 18.521 30.375 49.000 1.00 35.16 67 SER B CA 1
ATOM 3739 C C . SER B 1 87 ? 19.418 29.444 48.165 1.00 36.71 67 SER B C 1
ATOM 3740 O O . SER B 1 87 ? 19.094 29.149 47.016 1.00 30.52 67 SER B O 1
ATOM 3743 N N . ASP B 1 88 ? 20.507 28.942 48.762 1.00 36.85 68 ASP B N 1
ATOM 3744 C CA . ASP B 1 88 ? 21.410 27.980 48.153 1.00 39.81 68 ASP B CA 1
ATOM 3745 C C . ASP B 1 88 ? 21.951 28.501 46.859 1.00 38.10 68 ASP B C 1
ATOM 3746 O O . ASP B 1 88 ? 21.947 27.821 45.828 1.00 37.39 68 ASP B O 1
ATOM 3751 N N . CYS B 1 89 ? 22.363 29.751 46.938 1.00 34.10 69 CYS B N 1
ATOM 3752 C CA . CYS B 1 89 ? 22.952 30.468 45.832 1.00 39.27 69 CYS B CA 1
ATOM 3753 C C . CYS B 1 89 ? 22.055 30.636 44.606 1.00 35.21 69 CYS B C 1
ATOM 3754 O O . CYS B 1 89 ? 22.559 30.670 43.519 1.00 36.10 69 CYS B O 1
ATOM 3757 N N . GLY B 1 90 ? 20.736 30.773 44.797 1.00 32.63 70 GLY B N 1
ATOM 3758 C CA . GLY B 1 90 ? 19.798 30.940 43.657 1.00 30.29 70 GLY B CA 1
ATOM 3759 C C . GLY B 1 90 ? 19.125 29.619 43.236 1.00 26.47 70 GLY B C 1
ATOM 3760 O O . GLY B 1 90 ? 18.150 29.647 42.498 1.00 26.49 70 GLY B O 1
ATOM 3761 N N . THR B 1 91 ? 19.651 28.471 43.682 1.00 24.25 71 THR B N 1
ATOM 3762 C CA . THR B 1 91 ? 19.155 27.162 43.225 1.00 25.78 71 THR B CA 1
ATOM 3763 C C . THR B 1 91 ? 17.959 26.641 43.966 1.00 24.94 71 THR B C 1
ATOM 3764 O O . THR B 1 91 ? 17.392 25.667 43.554 1.00 26.46 71 THR B O 1
ATOM 3768 N N . GLU B 1 92 ? 17.572 27.275 45.053 1.00 25.88 72 GLU B N 1
ATOM 3769 C CA . GLU B 1 92 ? 16.438 26.846 45.858 1.00 28.32 72 GLU B CA 1
ATOM 3770 C C . GLU B 1 92 ? 15.510 28.028 45.949 1.00 24.81 72 GLU B C 1
ATOM 3771 O O . GLU B 1 92 ? 15.979 29.151 46.200 1.00 28.51 72 GLU B O 1
ATOM 3777 N N . CYS B 1 93 ? 14.243 27.814 45.650 1.00 23.79 73 CYS B N 1
ATOM 3778 C CA . CYS B 1 93 ? 13.199 28.838 45.715 1.00 22.71 73 CYS B CA 1
ATOM 3779 C C . CYS B 1 93 ? 11.995 28.244 46.425 1.00 23.98 73 CYS B C 1
ATOM 3780 O O . CYS B 1 93 ? 11.422 27.248 45.964 1.00 25.17 73 CYS B O 1
ATOM 3783 N N . THR B 1 94 ? 11.672 28.796 47.591 1.00 23.47 74 THR B N 1
ATOM 3784 C CA . THR B 1 94 ? 10.528 28.393 48.388 1.00 25.00 74 THR B CA 1
ATOM 3785 C C . THR B 1 94 ? 9.363 29.343 48.121 1.00 24.15 74 THR B C 1
ATOM 3786 O O . THR B 1 94 ? 9.424 30.510 48.472 1.00 27.83 74 THR B O 1
ATOM 3790 N N . VAL B 1 95 ? 8.320 28.844 47.463 1.00 24.91 75 VAL B N 1
ATOM 3791 C CA . VAL B 1 95 ? 7.263 29.680 46.849 1.00 24.42 75 VAL B CA 1
ATOM 3792 C C . VAL B 1 95 ? 5.952 29.510 47.633 1.00 24.27 75 VAL B C 1
ATOM 3793 O O . VAL B 1 95 ? 5.503 28.392 47.803 1.00 26.51 75 VAL B O 1
ATOM 3797 N N . ILE B 1 96 ? 5.389 30.603 48.144 1.00 23.37 76 ILE B N 1
ATOM 3798 C CA . ILE B 1 96 ? 4.057 30.596 48.728 1.00 23.47 76 ILE B CA 1
ATOM 3799 C C . ILE B 1 96 ? 3.070 30.756 47.565 1.00 23.27 76 ILE B C 1
ATOM 3800 O O . ILE B 1 96 ? 2.921 31.834 46.914 1.00 23.03 76 ILE B O 1
ATOM 3805 N N . GLY B 1 97 ? 2.386 29.680 47.284 1.00 23.40 77 GLY B N 1
ATOM 3806 C CA . GLY B 1 97 ? 1.440 29.708 46.189 1.00 26.44 77 GLY B CA 1
ATOM 3807 C C . GLY B 1 97 ? 0.332 30.708 46.411 1.00 26.24 77 GLY B C 1
ATOM 3808 O O . GLY B 1 97 ? -0.131 30.869 47.512 1.00 28.98 77 GLY B O 1
ATOM 3809 N N . ASN B 1 98 ? -0.103 31.335 45.327 1.00 25.72 78 ASN B N 1
ATOM 3810 C CA . ASN B 1 98 ? -1.152 32.303 45.324 1.00 26.24 78 ASN B CA 1
ATOM 3811 C C . ASN B 1 98 ? -2.519 31.650 45.411 1.00 29.12 78 ASN B C 1
ATOM 3812 O O . ASN B 1 98 ? -3.465 32.320 45.746 1.00 29.04 78 ASN B O 1
ATOM 3817 N N . GLY B 1 99 ? -2.630 30.373 45.052 1.00 27.08 79 GLY B N 1
ATOM 3818 C CA . GLY B 1 99 ? -3.885 29.652 45.145 1.00 28.37 79 GLY B CA 1
ATOM 3819 C C . GLY B 1 99 ? -4.882 29.982 44.065 1.00 31.24 79 GLY B C 1
ATOM 3820 O O . GLY B 1 99 ? -6.071 29.983 44.318 1.00 38.95 79 GLY B O 1
ATOM 3821 N N . GLY B 1 100 ? -4.397 30.268 42.866 1.00 29.74 80 GLY B N 1
ATOM 3822 C CA . GLY B 1 100 ? -5.226 30.641 41.755 1.00 28.30 80 GLY B CA 1
ATOM 3823 C C . GLY B 1 100 ? -4.494 31.726 40.979 1.00 30.54 80 GLY B C 1
ATOM 3824 O O . GLY B 1 100 ? -3.318 31.988 41.212 1.00 29.99 80 GLY B O 1
ATOM 3825 N N . PHE B 1 101 ? -5.213 32.367 40.072 1.00 26.95 81 PHE B N 1
ATOM 3826 C CA . PHE B 1 101 ? -4.664 33.379 39.243 1.00 26.72 81 PHE B CA 1
ATOM 3827 C C . PHE B 1 101 ? -4.325 34.651 40.004 1.00 29.46 81 PHE B C 1
ATOM 3828 O O . PHE B 1 101 ? -4.736 34.878 41.165 1.00 25.16 81 PHE B O 1
ATOM 3836 N N . PHE B 1 102 ? -3.548 35.478 39.324 1.00 25.97 82 PHE B N 1
ATOM 3837 C CA . PHE B 1 102 ? -3.032 36.669 39.935 1.00 29.24 82 PHE B CA 1
ATOM 3838 C C . PHE B 1 102 ? -4.106 37.758 40.070 1.00 31.35 82 PHE B C 1
ATOM 3839 O O . PHE B 1 102 ? -5.143 37.772 39.345 1.00 27.51 82 PHE B O 1
ATOM 3847 N N . ASN B 1 103 ? -3.803 38.695 40.965 1.00 32.35 83 ASN B N 1
ATOM 3848 C CA . ASN B 1 103 ? -4.665 39.837 41.254 1.00 36.37 83 ASN B CA 1
ATOM 3849 C C . ASN B 1 103 ? -3.691 40.999 41.397 1.00 39.74 83 ASN B C 1
ATOM 3850 O O . ASN B 1 103 ? -2.884 41.012 42.324 1.00 45.55 83 ASN B O 1
ATOM 3855 N N . ALA B 1 104 ? -3.711 41.944 40.463 1.00 38.70 84 ALA B N 1
ATOM 3856 C CA . ALA B 1 104 ? -2.812 43.096 40.539 1.00 40.16 84 ALA B CA 1
ATOM 3857 C C . ALA B 1 104 ? -3.615 44.383 40.436 1.00 38.41 84 ALA B C 1
ATOM 3858 O O . ALA B 1 104 ? -4.285 44.621 39.458 1.00 37.87 84 ALA B O 1
ATOM 3860 N N . LYS B 1 105 ? -3.515 45.238 41.433 1.00 44.66 85 LYS B N 1
ATOM 3861 C CA . LYS B 1 105 ? -4.358 46.424 41.473 1.00 49.08 85 LYS B CA 1
ATOM 3862 C C . LYS B 1 105 ? -3.794 47.573 40.676 1.00 44.88 85 LYS B C 1
ATOM 3863 O O . LYS B 1 105 ? -4.532 48.499 40.408 1.00 46.50 85 LYS B O 1
ATOM 3869 N N . LYS B 1 106 ? -2.521 47.503 40.283 1.00 38.53 86 LYS B N 1
ATOM 3870 C CA . LYS B 1 106 ? -1.901 48.521 39.446 1.00 40.24 86 LYS B CA 1
ATOM 3871 C C . LYS B 1 106 ? -1.383 47.899 38.139 1.00 37.24 86 LYS B C 1
ATOM 3872 O O . LYS B 1 106 ? -0.982 46.745 38.103 1.00 38.04 86 LYS B O 1
ATOM 3878 N N . PRO B 1 107 ? -1.421 48.646 37.059 1.00 36.08 87 PRO B N 1
ATOM 3879 C CA . PRO B 1 107 ? -0.902 48.114 35.800 1.00 36.08 87 PRO B CA 1
ATOM 3880 C C . PRO B 1 107 ? 0.567 47.756 35.885 1.00 35.02 87 PRO B C 1
ATOM 3881 O O . PRO B 1 107 ? 1.318 48.438 36.560 1.00 30.57 87 PRO B O 1
ATOM 3885 N N . LEU B 1 108 ? 0.954 46.641 35.257 1.00 30.35 88 LEU B N 1
ATOM 3886 C CA . LEU B 1 108 ? 2.342 46.200 35.327 1.00 29.65 88 LEU B CA 1
ATOM 3887 C C . LEU B 1 108 ? 2.892 46.050 33.947 1.00 26.52 88 LEU B C 1
ATOM 3888 O O . LEU B 1 108 ? 2.217 45.569 33.038 1.00 26.06 88 LEU B O 1
ATOM 3893 N N . GLU B 1 109 ? 4.155 46.371 33.829 1.00 27.33 89 GLU B N 1
ATOM 3894 C CA . GLU B 1 109 ? 4.948 46.124 32.639 1.00 27.08 89 GLU B CA 1
ATOM 3895 C C . GLU B 1 109 ? 5.960 45.055 33.011 1.00 25.96 89 GLU B C 1
ATOM 3896 O O . GLU B 1 109 ? 6.775 45.288 33.872 1.00 24.59 89 GLU B O 1
ATOM 3902 N N . LEU B 1 110 ? 5.883 43.869 32.405 1.00 23.57 90 LEU B N 1
ATOM 3903 C CA . LEU B 1 110 ? 6.689 42.739 32.795 1.00 22.52 90 LEU B CA 1
ATOM 3904 C C . LEU B 1 110 ? 7.653 42.362 31.671 1.00 23.23 90 LEU B C 1
ATOM 3905 O O . LEU B 1 110 ? 7.240 42.078 30.527 1.00 21.83 90 LEU B O 1
ATOM 3910 N N . TYR B 1 111 ? 8.941 42.382 32.003 1.00 22.12 91 TYR B N 1
ATOM 3911 C CA . TYR B 1 111 ? 10.023 42.031 31.080 1.00 23.36 91 TYR B CA 1
ATOM 3912 C C . TYR B 1 111 ? 10.529 40.608 31.314 1.00 21.77 91 TYR B C 1
ATOM 3913 O O . TYR B 1 111 ? 10.951 40.260 32.421 1.00 20.92 91 TYR B O 1
ATOM 3922 N N . LEU B 1 112 ? 10.502 39.802 30.277 1.00 20.99 92 LEU B N 1
ATOM 3923 C CA . LEU B 1 112 ? 10.839 38.387 30.380 1.00 22.81 92 LEU B CA 1
ATOM 3924 C C . LEU B 1 112 ? 12.060 37.954 29.591 1.00 24.68 92 LEU B C 1
ATOM 3925 O O . LEU B 1 112 ? 12.294 36.751 29.382 1.00 25.02 92 LEU B O 1
ATOM 3930 N N . GLY B 1 113 ? 12.886 38.916 29.180 1.00 22.74 93 GLY B N 1
ATOM 3931 C CA . GLY B 1 113 ? 14.192 38.590 28.585 1.00 22.79 93 GLY B CA 1
ATOM 3932 C C . GLY B 1 113 ? 13.992 37.817 27.315 1.00 22.15 93 GLY B C 1
ATOM 3933 O O . GLY B 1 113 ? 13.249 38.240 26.438 1.00 20.59 93 GLY B O 1
ATOM 3934 N N . ASN B 1 114 ? 14.674 36.690 27.215 1.00 25.32 94 ASN B N 1
ATOM 3935 C CA . ASN B 1 114 ? 14.632 35.858 26.053 1.00 28.03 94 ASN B CA 1
ATOM 3936 C C . ASN B 1 114 ? 13.964 34.541 26.384 1.00 28.46 94 ASN B C 1
ATOM 3937 O O . ASN B 1 114 ? 14.029 33.602 25.594 1.00 26.84 94 ASN B O 1
ATOM 3942 N N . ALA B 1 115 ? 13.255 34.490 27.507 1.00 28.69 95 ALA B N 1
ATOM 3943 C CA . ALA B 1 115 ? 12.601 33.257 27.946 1.00 27.78 95 ALA B CA 1
ATOM 3944 C C . ALA B 1 115 ? 11.238 33.047 27.305 1.00 27.84 95 ALA B C 1
ATOM 3945 O O . ALA B 1 115 ? 10.219 33.328 27.901 1.00 26.49 95 ALA B O 1
ATOM 3947 N N . GLY B 1 116 ? 11.199 32.516 26.089 1.00 28.87 96 GLY B N 1
ATOM 3948 C CA . GLY B 1 116 ? 9.922 32.072 25.500 1.00 29.22 96 GLY B CA 1
ATOM 3949 C C . GLY B 1 116 ? 9.102 31.122 26.372 1.00 29.54 96 GLY B C 1
ATOM 3950 O O . GLY B 1 116 ? 7.850 31.178 26.417 1.00 24.87 96 GLY B O 1
ATOM 3951 N N . THR B 1 117 ? 9.792 30.245 27.083 1.00 26.90 97 THR B N 1
ATOM 3952 C CA . THR B 1 117 ? 9.083 29.261 27.942 1.00 29.63 97 THR B CA 1
ATOM 3953 C C . THR B 1 117 ? 8.498 29.821 29.248 1.00 29.79 97 THR B C 1
ATOM 3954 O O . THR B 1 117 ? 7.788 29.115 29.982 1.00 29.27 97 THR B O 1
ATOM 3958 N N . ALA B 1 118 ? 8.831 31.065 29.561 1.00 29.95 98 ALA B N 1
ATOM 3959 C CA . ALA B 1 118 ? 8.178 31.831 30.612 1.00 30.48 98 ALA B CA 1
ATOM 3960 C C . ALA B 1 118 ? 7.125 32.701 29.978 1.00 29.46 98 ALA B C 1
ATOM 3961 O O . ALA B 1 118 ? 6.044 32.824 30.469 1.00 29.20 98 ALA B O 1
ATOM 3963 N N . MET B 1 119 ? 7.500 33.355 28.901 1.00 31.34 99 MET B N 1
ATOM 3964 C CA . MET B 1 119 ? 6.640 34.286 28.205 1.00 31.74 99 MET B CA 1
ATOM 3965 C C . MET B 1 119 ? 5.268 33.725 27.792 1.00 27.99 99 MET B C 1
ATOM 3966 O O . MET B 1 119 ? 4.255 34.330 28.112 1.00 23.84 99 MET B O 1
ATOM 3971 N N . ARG B 1 120 ? 5.220 32.580 27.133 1.00 24.14 100 ARG B N 1
ATOM 3972 C CA . ARG B 1 120 ? 3.936 32.038 26.663 1.00 23.54 100 ARG B CA 1
ATOM 3973 C C . ARG B 1 120 ? 3.022 31.607 27.835 1.00 21.12 100 ARG B C 1
ATOM 3974 O O . ARG B 1 120 ? 1.878 31.969 27.862 1.00 20.95 100 ARG B O 1
ATOM 3982 N N . PRO B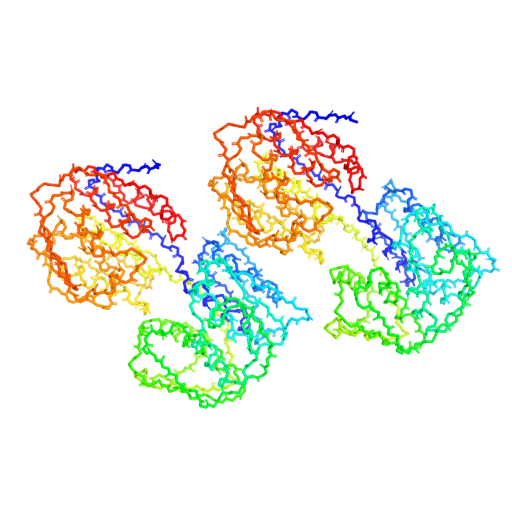 1 121 ? 3.539 30.850 28.808 1.00 22.40 101 PRO B N 1
ATOM 3983 C CA . PRO B 1 121 ? 2.681 30.458 29.921 1.00 22.79 101 PRO B CA 1
ATOM 3984 C C . PRO B 1 121 ? 2.244 31.646 30.761 1.00 25.59 101 PRO B C 1
ATOM 3985 O O . PRO B 1 121 ? 1.053 31.725 31.124 1.00 21.84 101 PRO B O 1
ATOM 3989 N N . LEU B 1 122 ? 3.138 32.622 30.979 1.00 24.81 102 LEU B N 1
ATOM 3990 C CA . LEU B 1 122 ? 2.686 33.830 31.700 1.00 25.62 102 LEU B CA 1
ATOM 3991 C C . LEU B 1 122 ? 1.611 34.599 30.961 1.00 24.66 102 LEU B C 1
ATOM 3992 O O . LEU B 1 122 ? 0.695 35.151 31.584 1.00 26.30 102 LEU B O 1
ATOM 3997 N N . CYS B 1 123 ? 1.737 34.688 29.635 1.00 21.52 103 CYS B N 1
ATOM 3998 C CA . CYS B 1 123 ? 0.718 35.342 28.821 1.00 23.15 103 CYS B CA 1
ATOM 3999 C C . CYS B 1 123 ? -0.693 34.721 28.998 1.00 22.23 103 CYS B C 1
ATOM 4000 O O . CYS B 1 123 ? -1.681 35.424 29.094 1.00 22.86 103 CYS B O 1
ATOM 4003 N N . ALA B 1 124 ? -0.754 33.398 29.028 1.00 20.45 104 ALA B N 1
ATOM 4004 C CA . ALA B 1 124 ? -1.984 32.696 29.265 1.00 19.33 104 ALA B CA 1
ATOM 4005 C C . ALA B 1 124 ? -2.483 32.972 30.683 1.00 19.81 104 ALA B C 1
ATOM 4006 O O . ALA B 1 124 ? -3.665 33.228 30.914 1.00 18.49 104 ALA B O 1
ATOM 4008 N N . ALA B 1 125 ? -1.586 32.888 31.648 1.00 20.09 105 ALA B N 1
ATOM 4009 C CA . ALA B 1 125 ? -1.990 33.076 33.065 1.00 21.15 105 ALA B CA 1
ATOM 4010 C C . ALA B 1 125 ? -2.471 34.499 33.347 1.00 20.93 105 ALA B C 1
ATOM 4011 O O . ALA B 1 125 ? -3.417 34.740 34.113 1.00 20.37 105 ALA B O 1
ATOM 4013 N N . LEU B 1 126 ? -1.796 35.456 32.731 1.00 21.85 106 LEU B N 1
ATOM 4014 C CA . LEU B 1 126 ? -2.173 36.853 32.887 1.00 22.49 106 LEU B CA 1
ATOM 4015 C C . LEU B 1 126 ? -3.498 37.166 32.227 1.00 22.58 106 LEU B C 1
ATOM 4016 O O . LEU B 1 126 ? -4.278 37.977 32.756 1.00 24.57 106 LEU B O 1
ATOM 4021 N N . ALA B 1 127 ? -3.759 36.542 31.082 1.00 20.52 107 ALA B N 1
ATOM 4022 C CA . ALA B 1 127 ? -5.012 36.684 30.408 1.00 21.16 107 ALA B CA 1
ATOM 4023 C C . ALA B 1 127 ? -6.209 36.259 31.257 1.00 21.90 107 ALA B C 1
ATOM 4024 O O . ALA B 1 127 ? -7.315 36.825 31.137 1.00 19.33 107 ALA B O 1
ATOM 4026 N N . ALA B 1 128 ? -5.955 35.309 32.138 1.00 21.96 108 ALA B N 1
ATOM 4027 C CA . ALA B 1 128 ? -6.931 34.745 33.065 1.00 24.06 108 ALA B CA 1
ATOM 4028 C C . ALA B 1 128 ? -6.967 35.335 34.489 1.00 24.79 108 ALA B C 1
ATOM 4029 O O . ALA B 1 128 ? -7.677 34.805 35.330 1.00 24.86 108 ALA B O 1
ATOM 4031 N N . SER B 1 129 ? -6.185 36.400 34.729 1.00 26.09 109 SER B N 1
ATOM 4032 C CA . SER B 1 129 ? -5.947 37.034 36.044 1.00 24.19 109 SER B CA 1
ATOM 4033 C C . SER B 1 129 ? -6.733 38.311 36.100 1.00 24.02 109 SER B C 1
ATOM 4034 O O . SER B 1 129 ? -7.452 38.622 35.166 1.00 24.07 109 SER B O 1
ATOM 4037 N N . GLU B 1 130 ? -6.634 39.047 37.190 1.00 26.61 110 GLU B N 1
ATOM 4038 C CA . GLU B 1 130 ? -7.226 40.426 37.244 1.00 30.55 110 GLU B CA 1
ATOM 4039 C C . GLU B 1 130 ? -6.116 41.456 37.257 1.00 24.08 110 GLU B C 1
ATOM 4040 O O . GLU B 1 130 ? -5.195 41.354 38.012 1.00 24.59 110 GLU B O 1
ATOM 4046 N N . GLY B 1 131 ? -6.222 42.406 36.356 1.00 23.44 111 GLY B N 1
ATOM 4047 C CA . GLY B 1 131 ? -5.280 43.481 36.188 1.00 25.15 111 GLY B CA 1
ATOM 4048 C C . GLY B 1 131 ? -5.088 43.788 34.712 1.00 23.53 111 GLY B C 1
ATOM 4049 O O . GLY B 1 131 ? -5.766 43.246 33.822 1.00 20.87 111 GLY B O 1
ATOM 4050 N N . GLU B 1 132 ? -4.108 44.633 34.459 1.00 25.66 112 GLU B N 1
ATOM 4051 C CA . GLU B 1 132 ? -3.790 45.103 33.137 1.00 27.98 112 GLU B CA 1
ATOM 4052 C C . GLU B 1 132 ? -2.299 45.049 33.014 1.00 26.41 112 GLU B C 1
ATOM 4053 O O . GLU B 1 132 ? -1.606 45.499 33.900 1.00 26.30 112 GLU B O 1
ATOM 4059 N N . PHE B 1 133 ? -1.792 44.451 31.936 1.00 22.70 113 PHE B N 1
ATOM 4060 C CA . PHE B 1 133 ? -0.401 44.036 31.901 1.00 22.41 113 PHE B CA 1
ATOM 4061 C C . PHE B 1 133 ? 0.157 44.290 30.510 1.00 22.69 113 PHE B C 1
ATOM 4062 O O . PHE B 1 133 ? -0.535 44.065 29.520 1.00 24.87 113 PHE B O 1
ATOM 4070 N N . ILE B 1 134 ? 1.413 44.706 30.473 1.00 20.92 114 ILE B N 1
ATOM 4071 C CA . ILE B 1 134 ? 2.249 44.696 29.274 1.00 22.43 114 ILE B CA 1
ATOM 4072 C C . ILE B 1 134 ? 3.347 43.645 29.464 1.00 22.79 114 ILE B C 1
ATOM 4073 O O . ILE B 1 134 ? 4.014 43.610 30.478 1.00 20.71 114 ILE B O 1
ATOM 4078 N N . LEU B 1 135 ? 3.496 42.793 28.460 1.00 21.18 115 LEU B N 1
ATOM 4079 C CA . LEU B 1 135 ? 4.363 41.703 28.500 1.00 24.66 115 LEU B CA 1
ATOM 4080 C C . LEU B 1 135 ? 5.285 41.962 27.344 1.00 24.37 115 LEU B C 1
ATOM 4081 O O . LEU B 1 135 ? 4.842 42.125 26.176 1.00 21.80 115 LEU B O 1
ATOM 4086 N N . THR B 1 136 ? 6.575 41.930 27.649 1.00 22.09 116 THR B N 1
ATOM 4087 C CA . THR B 1 136 ? 7.593 42.182 26.635 1.00 23.65 116 THR B CA 1
ATOM 4088 C C . THR B 1 136 ? 8.897 41.492 27.004 1.00 23.07 116 THR B C 1
ATOM 4089 O O . THR B 1 136 ? 8.954 40.714 27.953 1.00 23.73 116 THR B O 1
ATOM 4093 N N . GLY B 1 137 ? 9.921 41.710 26.214 1.00 23.51 117 GLY B N 1
ATOM 4094 C CA . GLY B 1 137 ? 11.173 41.024 26.383 1.00 24.08 117 GLY B CA 1
ATOM 4095 C C . GLY B 1 137 ? 12.228 41.642 25.484 1.00 25.16 117 GLY B C 1
ATOM 4096 O O . GLY B 1 137 ? 12.006 42.711 24.882 1.00 22.29 117 GLY B O 1
ATOM 4097 N N . GLU B 1 138 ? 13.368 40.954 25.431 1.00 24.10 118 GLU B N 1
ATOM 4098 C CA . GLU B 1 138 ? 14.526 41.295 24.571 1.00 27.76 118 GLU B CA 1
ATOM 4099 C C . GLU B 1 138 ? 14.174 41.447 23.129 1.00 25.04 118 GLU B C 1
ATOM 4100 O O . GLU B 1 138 ? 13.190 40.874 22.668 1.00 22.39 118 GLU B O 1
ATOM 4106 N N . PRO B 1 139 ? 15.064 42.100 22.364 1.00 26.19 119 PRO B N 1
ATOM 4107 C CA . PRO B 1 139 ? 14.796 42.250 20.936 1.00 26.47 119 PRO B CA 1
ATOM 4108 C C . PRO B 1 139 ? 14.576 40.916 20.241 1.00 25.48 119 PRO B C 1
ATOM 4109 O O . PRO B 1 139 ? 13.687 40.850 19.454 1.00 27.50 119 PRO B O 1
ATOM 4113 N N . ARG B 1 140 ? 15.339 39.875 20.541 1.00 25.81 120 ARG B N 1
ATOM 4114 C CA . ARG B 1 140 ? 15.075 38.555 19.937 1.00 31.98 120 ARG B CA 1
ATOM 4115 C C . ARG B 1 140 ? 13.683 37.951 20.263 1.00 28.84 120 ARG B C 1
ATOM 4116 O O . ARG B 1 140 ? 13.071 37.280 19.433 1.00 27.68 120 ARG B O 1
ATOM 4124 N N . MET B 1 141 ? 13.188 38.214 21.451 1.00 28.27 121 MET B N 1
ATOM 4125 C CA . MET B 1 141 ? 11.853 37.731 21.847 1.00 30.46 121 MET B CA 1
ATOM 4126 C C . MET B 1 141 ? 10.778 38.413 21.028 1.00 28.68 121 MET B C 1
ATOM 4127 O O . MET B 1 141 ? 9.761 37.794 20.695 1.00 29.83 121 MET B O 1
ATOM 4132 N N . LYS B 1 142 ? 10.991 39.690 20.706 1.00 29.20 122 LYS B N 1
ATOM 4133 C CA . LYS B 1 142 ? 10.068 40.403 19.836 1.00 27.28 122 LYS B CA 1
ATOM 4134 C C . LYS B 1 142 ? 9.979 39.876 18.417 1.00 29.49 122 LYS B C 1
ATOM 4135 O O . LYS B 1 142 ? 8.966 40.061 17.774 1.00 31.26 122 LYS B O 1
ATOM 4141 N N . GLU B 1 143 ? 10.988 39.164 17.963 1.00 31.31 123 GLU B N 1
ATOM 4142 C CA . GLU B 1 143 ? 11.003 38.580 16.621 1.00 37.46 123 GLU B CA 1
ATOM 4143 C C . GLU B 1 143 ? 10.438 37.161 16.588 1.00 36.20 123 GLU B C 1
ATOM 4144 O O . GLU B 1 143 ? 10.480 36.511 15.554 1.00 34.59 123 GLU B O 1
ATOM 4150 N N . ARG B 1 144 ? 9.923 36.663 17.707 1.00 36.25 124 ARG B N 1
ATOM 4151 C CA . ARG B 1 144 ? 9.360 35.323 17.718 1.00 34.35 124 ARG B CA 1
ATOM 4152 C C . ARG B 1 144 ? 7.824 35.381 17.825 1.00 29.61 124 ARG B C 1
ATOM 4153 O O . ARG B 1 144 ? 7.279 35.952 18.774 1.00 25.76 124 ARG B O 1
ATOM 4161 N N . PRO B 1 145 ? 7.139 34.769 16.851 1.00 29.40 125 PRO B N 1
ATOM 4162 C CA . PRO B 1 145 ? 5.679 34.928 16.750 1.00 28.48 125 PRO B CA 1
ATOM 4163 C C . PRO B 1 145 ? 4.940 34.307 17.948 1.00 29.71 125 PRO B C 1
ATOM 4164 O O . PRO B 1 145 ? 5.348 33.296 18.493 1.00 27.83 125 PRO B O 1
ATOM 4168 N N . ILE B 1 146 ? 3.883 34.985 18.369 1.00 30.29 126 ILE B N 1
ATOM 4169 C CA . ILE B 1 146 ? 3.008 34.535 19.426 1.00 30.09 126 ILE B CA 1
ATOM 4170 C C . ILE B 1 146 ? 1.514 34.485 18.976 1.00 26.84 126 ILE B C 1
ATOM 4171 O O . ILE B 1 146 ? 0.600 34.252 19.755 1.00 25.71 126 ILE B O 1
ATOM 4176 N N . GLY B 1 147 ? 1.285 34.669 17.694 1.00 26.46 127 GLY B N 1
ATOM 4177 C CA . GLY B 1 147 ? -0.061 34.777 17.103 1.00 25.80 127 GLY B CA 1
ATOM 4178 C C . GLY B 1 147 ? -0.949 33.560 17.337 1.00 29.00 127 GLY B C 1
ATOM 4179 O O . GLY B 1 147 ? -2.139 33.699 17.625 1.00 27.51 127 GLY B O 1
ATOM 4180 N N . HIS B 1 148 ? -0.343 32.377 17.310 1.00 31.50 128 HIS B N 1
ATOM 4181 C CA . HIS B 1 148 ? -1.088 31.150 17.530 1.00 33.26 128 HIS B CA 1
ATOM 4182 C C . HIS B 1 148 ? -1.504 31.000 18.972 1.00 29.71 128 HIS B C 1
ATOM 4183 O O . HIS B 1 148 ? -2.613 30.552 19.245 1.00 26.32 128 HIS B O 1
ATOM 4190 N N . LEU B 1 149 ? -0.650 31.393 19.910 1.00 27.15 129 LEU B N 1
ATOM 4191 C CA . LEU B 1 149 ? -1.081 31.432 21.313 1.00 25.29 129 LEU B CA 1
ATOM 4192 C C . LEU B 1 149 ? -2.190 32.429 21.514 1.00 24.86 129 LEU B C 1
ATOM 4193 O O . LEU B 1 149 ? -3.126 32.157 22.241 1.00 23.53 129 LEU B O 1
ATOM 4198 N N . VAL B 1 150 ? -2.053 33.620 20.926 1.00 25.37 130 VAL B N 1
ATOM 4199 C CA . VAL B 1 150 ? -3.013 34.689 21.194 1.00 26.63 130 VAL B CA 1
ATOM 4200 C C . VAL B 1 150 ? -4.395 34.317 20.596 1.00 25.81 130 VAL B C 1
ATOM 4201 O O . VAL B 1 150 ? -5.447 34.636 21.182 1.00 23.87 130 VAL B O 1
ATOM 4205 N N . ASP B 1 151 ? -4.365 33.660 19.440 1.00 28.83 131 ASP B N 1
ATOM 4206 C CA . ASP B 1 151 ? -5.570 33.144 18.775 1.00 30.91 131 ASP B CA 1
ATOM 4207 C C . ASP B 1 151 ? -6.231 32.084 19.650 1.00 26.93 131 ASP B C 1
ATOM 4208 O O . ASP B 1 151 ? -7.410 32.162 19.838 1.00 28.14 131 ASP B O 1
ATOM 4213 N N . ALA B 1 152 ? -5.457 31.160 20.222 1.00 25.77 132 ALA B N 1
ATOM 4214 C CA . ALA B 1 152 ? -5.963 30.138 21.160 1.00 26.83 132 ALA B CA 1
ATOM 4215 C C . ALA B 1 152 ? -6.622 30.793 22.381 1.00 26.24 132 ALA B C 1
ATOM 4216 O O . ALA B 1 152 ? -7.699 30.416 22.770 1.00 30.09 132 ALA B O 1
ATOM 4218 N N . LEU B 1 153 ? -5.987 31.833 22.934 1.00 24.03 133 LEU B N 1
ATOM 4219 C CA . LEU B 1 153 ? -6.493 32.532 24.090 1.00 23.41 133 LEU B CA 1
ATOM 4220 C C . LEU B 1 153 ? -7.738 33.329 23.757 1.00 22.83 133 LEU B C 1
ATOM 4221 O O . LEU B 1 153 ? -8.629 33.466 24.575 1.00 19.74 133 LEU B O 1
ATOM 4226 N N . ALA B 1 154 ? -7.809 33.852 22.558 1.00 23.26 134 ALA B N 1
ATOM 4227 C CA . ALA B 1 154 ? -8.996 34.580 22.134 1.00 26.86 134 ALA B CA 1
ATOM 4228 C C . ALA B 1 154 ? -10.233 33.689 22.074 1.00 25.38 134 ALA B C 1
ATOM 4229 O O . ALA B 1 154 ? -11.304 34.163 22.329 1.00 27.91 134 ALA B O 1
ATOM 4231 N N . GLN B 1 155 ? -10.068 32.408 21.776 1.00 27.40 135 GLN B N 1
ATOM 4232 C CA . GLN B 1 155 ? -11.178 31.455 21.776 1.00 27.84 135 GLN B CA 1
ATOM 4233 C C . GLN B 1 155 ? -11.557 31.121 23.211 1.00 28.81 135 GLN B C 1
ATOM 4234 O O . GLN B 1 155 ? -12.574 30.518 23.409 1.00 29.26 135 GLN B O 1
ATOM 4240 N N . LEU B 1 156 ? -10.729 31.474 24.211 1.00 27.16 136 LEU B N 1
ATOM 4241 C CA . LEU B 1 156 ? -11.110 31.370 25.643 1.00 26.67 136 LEU B CA 1
ATOM 4242 C C . LEU B 1 156 ? -11.687 32.698 26.168 1.00 29.19 136 LEU B C 1
ATOM 4243 O O . LEU B 1 156 ? -11.831 32.878 27.397 1.00 29.29 136 LEU B O 1
ATOM 4248 N N . ASP B 1 157 ? -11.986 33.625 25.246 1.00 28.00 137 ASP B N 1
ATOM 4249 C CA . ASP B 1 157 ? -12.516 34.920 25.560 1.00 31.43 137 ASP B CA 1
ATOM 4250 C C . ASP B 1 157 ? -11.467 35.913 26.134 1.00 28.71 137 ASP B C 1
ATOM 4251 O O . ASP B 1 157 ? -11.830 36.882 26.792 1.00 28.47 137 ASP B O 1
ATOM 4256 N N . ALA B 1 158 ? -10.178 35.710 25.854 1.00 27.23 138 ALA B N 1
ATOM 4257 C CA . ALA B 1 158 ? -9.127 36.646 26.336 1.00 26.61 138 ALA B CA 1
ATOM 4258 C C . ALA B 1 158 ? -9.187 37.987 25.600 1.00 28.10 138 ALA B C 1
ATOM 4259 O O . ALA B 1 158 ? -9.680 38.036 24.484 1.00 27.24 138 ALA B O 1
ATOM 4261 N N . ASP B 1 159 ? -8.732 39.043 26.287 1.00 29.99 139 ASP B N 1
ATOM 4262 C CA . ASP B 1 159 ? -8.550 40.430 25.805 1.00 29.46 139 ASP B CA 1
ATOM 4263 C C . ASP B 1 159 ? -7.033 40.780 25.730 1.00 28.88 139 ASP B C 1
ATOM 4264 O O . ASP B 1 159 ? -6.383 41.244 26.738 1.00 22.93 139 ASP B O 1
ATOM 4269 N N . ILE B 1 160 ? -6.481 40.551 24.534 1.00 25.69 140 ILE B N 1
ATOM 4270 C CA . ILE B 1 160 ? -5.081 40.834 24.221 1.00 25.53 140 ILE B CA 1
ATOM 4271 C C . ILE B 1 160 ? -4.929 41.796 23.017 1.00 26.64 140 ILE B C 1
ATOM 4272 O O . ILE B 1 160 ? -5.579 41.614 21.961 1.00 28.65 140 ILE B O 1
ATOM 4277 N N . GLU B 1 161 ? -4.023 42.759 23.148 1.00 25.35 141 GLU B N 1
ATOM 4278 C CA . GLU B 1 161 ? -3.772 43.782 22.118 1.00 25.83 141 GLU B CA 1
ATOM 4279 C C . GLU B 1 161 ? -2.287 43.798 21.738 1.00 23.28 141 GLU B C 1
ATOM 4280 O O . GLU B 1 161 ? -1.435 43.807 22.614 1.00 23.01 141 GLU B O 1
ATOM 4286 N N . TYR B 1 162 ? -1.965 43.814 20.435 1.00 20.59 142 TYR B N 1
ATOM 4287 C CA . TYR B 1 162 ? -0.595 43.894 20.024 1.00 21.38 142 TYR B CA 1
ATOM 4288 C C . TYR B 1 162 ? -0.169 45.359 20.036 1.00 21.53 142 TYR B C 1
ATOM 4289 O O . TYR B 1 162 ? -0.884 46.186 19.482 1.00 20.66 142 TYR B O 1
ATOM 4298 N N . LEU B 1 163 ? 0.971 45.684 20.634 1.00 20.50 143 LEU B N 1
ATOM 4299 C CA . LEU B 1 163 ? 1.419 47.108 20.705 1.00 22.70 143 LEU B CA 1
ATOM 4300 C C . LEU B 1 163 ? 2.246 47.538 19.525 1.00 21.73 143 LEU B C 1
ATOM 4301 O O . LEU B 1 163 ? 2.319 48.695 19.256 1.00 20.53 143 LEU B O 1
ATOM 4306 N N . GLU B 1 164 ? 2.866 46.579 18.842 1.00 23.60 144 GLU B N 1
ATOM 4307 C CA . GLU B 1 164 ? 3.764 46.818 17.692 1.00 24.32 144 GLU B CA 1
ATOM 4308 C C . GLU B 1 164 ? 3.240 45.919 16.570 1.00 23.63 144 GLU B C 1
ATOM 4309 O O . GLU B 1 164 ? 2.062 46.091 16.192 1.00 25.22 144 GLU B O 1
ATOM 4315 N N . ASN B 1 165 ? 4.036 44.958 16.080 1.00 24.02 145 ASN B N 1
ATOM 4316 C CA . ASN B 1 165 ? 3.640 44.119 14.941 1.00 25.72 145 ASN B CA 1
ATOM 4317 C C . ASN B 1 165 ? 2.632 43.115 15.432 1.00 24.94 145 ASN B C 1
ATOM 4318 O O . ASN B 1 165 ? 2.808 42.541 16.503 1.00 23.86 145 ASN B O 1
ATOM 4323 N N . LYS B 1 166 ? 1.585 42.927 14.641 1.00 25.56 146 LYS B N 1
ATOM 4324 C CA . LYS B 1 166 ? 0.605 41.894 14.855 1.00 28.05 146 LYS B CA 1
ATOM 4325 C C . LYS B 1 166 ? 1.298 40.517 14.885 1.00 27.49 146 LYS B C 1
ATOM 4326 O O . LYS B 1 166 ? 2.169 40.243 14.059 1.00 27.75 146 LYS B O 1
ATOM 4332 N N . ASP B 1 167 ? 0.865 39.693 15.839 1.00 24.54 147 ASP B N 1
ATOM 4333 C CA . ASP B 1 167 ? 1.347 38.348 16.112 1.00 25.18 147 ASP B CA 1
ATOM 4334 C C . ASP B 1 167 ? 2.679 38.293 16.803 1.00 24.84 147 ASP B C 1
ATOM 4335 O O . ASP B 1 167 ? 3.208 37.210 16.903 1.00 26.68 147 ASP B O 1
ATOM 4340 N N . TYR B 1 168 ? 3.212 39.396 17.333 1.00 22.50 148 TYR B N 1
ATOM 4341 C CA . TYR B 1 168 ? 4.499 39.381 18.039 1.00 21.71 148 TYR B CA 1
ATOM 4342 C C . TYR B 1 168 ? 4.370 40.092 19.368 1.00 20.73 148 TYR B C 1
ATOM 4343 O O . TYR B 1 168 ? 3.529 40.941 19.527 1.00 21.17 148 TYR B O 1
ATOM 4352 N N . PRO B 1 169 ? 5.221 39.776 20.337 1.00 21.68 149 PRO B N 1
ATOM 4353 C CA . PRO B 1 169 ? 5.278 40.617 21.517 1.00 22.36 149 PRO B CA 1
ATOM 4354 C C . PRO B 1 169 ? 5.739 42.022 21.066 1.00 23.91 149 PRO B C 1
ATOM 4355 O O . PRO B 1 169 ? 6.452 42.137 20.032 1.00 22.95 149 PRO B O 1
ATOM 4359 N N . PRO B 1 170 ? 5.411 43.057 21.827 1.00 21.76 150 PRO B N 1
ATOM 4360 C CA . PRO B 1 170 ? 4.794 42.966 23.110 1.00 22.00 150 PRO B CA 1
ATOM 4361 C C . PRO B 1 170 ? 3.295 43.056 22.968 1.00 21.80 150 PRO B C 1
ATOM 4362 O O . PRO B 1 170 ? 2.788 43.488 21.928 1.00 21.20 150 PRO B O 1
ATOM 4366 N N . VAL B 1 171 ? 2.621 42.635 24.025 1.00 21.26 151 VAL B N 1
ATOM 4367 C CA . VAL B 1 171 ? 1.182 42.604 24.074 1.00 22.82 15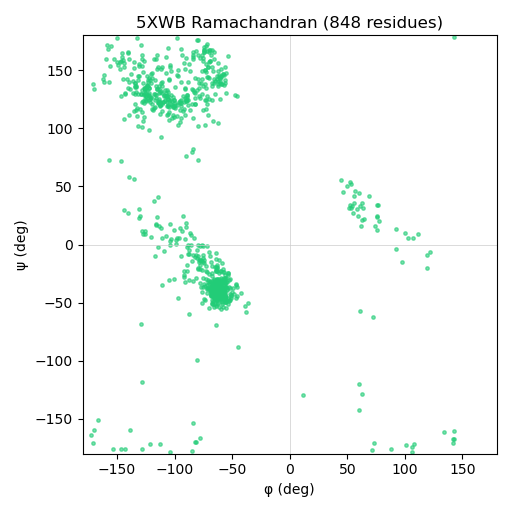1 VAL B CA 1
ATOM 4368 C C . VAL B 1 171 ? 0.719 43.340 25.310 1.00 23.63 151 VAL B C 1
ATOM 4369 O O . VAL B 1 171 ? 1.413 43.344 26.329 1.00 22.38 151 VAL B O 1
ATOM 4373 N N . LYS B 1 172 ? -0.450 43.964 25.214 1.00 23.83 152 LYS B N 1
ATOM 4374 C CA . LYS B 1 172 ? -1.122 44.493 26.390 1.00 24.77 152 LYS B CA 1
ATOM 4375 C C . LYS B 1 172 ? -2.278 43.551 26.649 1.00 23.59 152 LYS B C 1
ATOM 4376 O O . LYS B 1 172 ? -3.073 43.296 25.727 1.00 20.62 152 LYS B O 1
ATOM 4382 N N . ILE B 1 173 ? -2.370 43.059 27.890 1.00 22.43 153 ILE B N 1
ATOM 4383 C CA . ILE B 1 173 ? -3.379 42.086 28.314 1.00 22.43 153 ILE B CA 1
ATOM 4384 C C . ILE B 1 173 ? -4.280 42.726 29.374 1.00 24.06 153 ILE B C 1
ATOM 4385 O O . ILE B 1 173 ? -3.766 43.307 30.337 1.00 21.37 153 ILE B O 1
ATOM 4390 N N . LYS B 1 174 ? -5.613 42.646 29.182 1.00 25.09 154 LYS B N 1
ATOM 4391 C CA . LYS B 1 174 ? -6.572 43.004 30.235 1.00 27.15 154 LYS B CA 1
ATOM 4392 C C . LYS B 1 174 ? -7.126 41.725 30.747 1.00 26.10 154 LYS B C 1
ATOM 4393 O O . LYS B 1 174 ? -7.817 41.032 30.016 1.00 22.17 154 LYS B O 1
ATOM 4399 N N . GLY B 1 175 ? -6.804 41.387 31.996 1.00 26.05 155 GLY B N 1
ATOM 4400 C CA . GLY B 1 175 ? -7.229 40.145 32.558 1.00 27.68 155 GLY B CA 1
ATOM 4401 C C . GLY B 1 175 ? -8.750 39.980 32.685 1.00 27.09 155 GLY B C 1
ATOM 4402 O O . GLY B 1 175 ? -9.428 40.906 33.014 1.00 24.13 155 GLY B O 1
ATOM 4403 N N . LYS B 1 176 ? -9.243 38.770 32.452 1.00 31.02 156 LYS B N 1
ATOM 4404 C CA . LYS B 1 176 ? -10.680 38.425 32.554 1.00 32.76 156 LYS B CA 1
ATOM 4405 C C . LYS B 1 176 ? -10.818 37.007 33.075 1.00 31.31 156 LYS B C 1
ATOM 4406 O O . LYS B 1 176 ? -9.890 36.235 32.953 1.00 31.16 156 LYS B O 1
ATOM 4412 N N . ALA B 1 177 ? -11.980 36.665 33.644 1.00 33.97 157 ALA B N 1
ATOM 4413 C CA . ALA B 1 177 ? -12.342 35.278 33.941 1.00 33.63 157 ALA B CA 1
ATOM 4414 C C . ALA B 1 177 ? -12.513 34.579 32.581 1.00 32.61 157 ALA B C 1
ATOM 4415 O O . ALA B 1 177 ? -13.442 34.866 31.883 1.00 33.80 157 ALA B O 1
ATOM 4417 N N . LEU B 1 178 ? -11.591 33.729 32.163 1.00 28.02 158 LEU B N 1
ATOM 4418 C CA . LEU B 1 178 ? -11.751 33.084 30.850 1.00 29.05 158 LEU B CA 1
ATOM 4419 C C . LEU B 1 178 ? -12.819 31.972 30.904 1.00 30.47 158 LEU B C 1
ATOM 4420 O O . LEU B 1 178 ? -13.143 31.440 31.972 1.00 30.82 158 LEU B O 1
ATOM 4425 N N . THR B 1 179 ? -13.357 31.658 29.744 1.00 31.71 159 THR B N 1
ATOM 4426 C CA . THR B 1 179 ? -14.367 30.597 29.555 1.00 36.06 159 THR B CA 1
ATOM 4427 C C . THR B 1 179 ? -13.854 29.405 28.730 1.00 34.62 159 THR B C 1
ATOM 4428 O O . THR B 1 179 ? -13.444 29.544 27.576 1.00 34.17 159 THR B O 1
ATOM 4432 N N . GLY B 1 180 ? -13.914 28.215 29.310 1.00 33.30 160 GLY B N 1
ATOM 4433 C CA . GLY B 1 180 ? -13.627 27.018 28.555 1.00 32.75 160 GLY B CA 1
ATOM 4434 C C . GLY B 1 180 ? -14.534 26.882 27.312 1.00 34.70 160 GLY B C 1
ATOM 4435 O O . GLY B 1 180 ? -15.655 27.358 27.297 1.00 29.49 160 GLY B O 1
ATOM 4436 N N . ASN B 1 181 ? -13.987 26.318 26.249 1.00 38.08 161 ASN B N 1
ATOM 4437 C CA . ASN B 1 181 ? -14.778 25.612 25.236 1.00 43.73 161 ASN B CA 1
ATOM 4438 C C . ASN B 1 181 ? -13.773 24.824 24.378 1.00 37.35 161 ASN B C 1
ATOM 4439 O O . ASN B 1 181 ? -12.701 24.454 24.885 1.00 37.56 161 ASN B O 1
ATOM 4444 N N . THR B 1 182 ? -14.059 24.570 23.116 1.00 31.06 162 THR B N 1
ATOM 4445 C CA . THR B 1 182 ? -13.108 23.872 22.324 1.00 31.84 162 THR B CA 1
ATOM 4446 C C . THR B 1 182 ? -12.187 24.880 21.707 1.00 31.20 162 THR B C 1
ATOM 4447 O O . THR B 1 182 ? -12.644 25.789 21.043 1.00 32.09 162 THR B O 1
ATOM 4451 N N . VAL B 1 183 ? -10.895 24.712 21.947 1.00 29.58 163 VAL B N 1
ATOM 4452 C CA . VAL B 1 183 ? -9.884 25.448 21.223 1.00 31.79 163 VAL B CA 1
ATOM 4453 C C . VAL B 1 183 ? -9.184 24.547 20.212 1.00 31.35 163 VAL B C 1
ATOM 4454 O O . VAL B 1 183 ? -8.628 23.497 20.567 1.00 29.84 163 VAL B O 1
ATOM 4458 N N . THR B 1 184 ? -9.181 24.987 18.964 1.00 31.04 164 THR B N 1
ATOM 4459 C CA . THR B 1 184 ? -8.564 24.238 17.880 1.00 35.06 164 THR B CA 1
ATOM 4460 C C . THR B 1 184 ? -7.252 24.906 17.456 1.00 35.55 164 THR B C 1
ATOM 4461 O O . THR B 1 184 ? -7.214 26.111 17.206 1.00 42.57 164 THR B O 1
ATOM 4465 N N . ILE B 1 185 ? -6.177 24.129 17.412 1.00 35.08 165 ILE B N 1
ATOM 4466 C CA . ILE B 1 185 ? -4.832 24.631 17.096 1.00 36.28 165 ILE B CA 1
ATOM 4467 C C . ILE B 1 185 ? -4.089 23.737 16.096 1.00 36.62 165 ILE B C 1
ATOM 4468 O O . ILE B 1 185 ? -4.355 22.532 15.972 1.00 36.24 165 ILE B O 1
ATOM 4473 N N . ASP B 1 186 ? -3.120 24.326 15.414 1.00 38.46 166 ASP B N 1
ATOM 4474 C CA . ASP B 1 186 ? -2.325 23.637 14.395 1.00 39.12 166 ASP B CA 1
ATOM 4475 C C . ASP B 1 186 ? -1.171 22.820 15.019 1.00 43.03 166 ASP B C 1
ATOM 4476 O O . ASP B 1 186 ? -0.309 23.371 15.668 1.00 39.99 166 ASP B O 1
ATOM 4481 N N . GLY B 1 187 ? -1.157 21.497 14.777 1.00 44.09 167 GLY B N 1
ATOM 4482 C CA . GLY B 1 187 ? -0.153 20.577 15.341 1.00 42.03 167 GLY B CA 1
ATOM 4483 C C . GLY B 1 187 ? 1.311 20.714 14.911 1.00 43.55 167 GLY B C 1
ATOM 4484 O O . GLY B 1 187 ? 2.226 20.425 15.715 1.00 39.10 167 GLY B O 1
ATOM 4485 N N . SER B 1 188 ? 1.533 21.134 13.656 1.00 40.78 168 SER B N 1
ATOM 4486 C CA . SER B 1 188 ? 2.879 21.403 13.101 1.00 48.45 168 SER B CA 1
ATOM 4487 C C . SER B 1 188 ? 3.608 22.569 13.795 1.00 52.86 168 SER B C 1
ATOM 4488 O O . SER B 1 188 ? 4.833 22.691 13.710 1.00 51.47 168 SER B O 1
ATOM 4491 N N . ILE B 1 189 ? 2.847 23.419 14.477 1.00 58.35 169 ILE B N 1
ATOM 4492 C CA . ILE B 1 189 ? 3.412 24.533 15.231 1.00 69.78 169 ILE B CA 1
ATOM 4493 C C . ILE B 1 189 ? 3.765 24.051 16.646 1.00 68.69 169 ILE B C 1
ATOM 4494 O O . ILE B 1 189 ? 4.941 24.127 16.990 1.00 63.72 169 ILE B O 1
ATOM 4499 N N . SER B 1 190 ? 2.774 23.552 17.433 1.00 67.24 170 SER B N 1
ATOM 4500 C CA . SER B 1 190 ? 2.952 22.845 18.787 1.00 72.00 170 SER B CA 1
ATOM 4501 C C . SER B 1 190 ? 3.601 23.692 19.851 1.00 76.16 170 SER B C 1
ATOM 4502 O O . SER B 1 190 ? 3.084 23.822 20.972 1.00 65.82 170 SER B O 1
ATOM 4505 N N . SER B 1 191 ? 4.805 24.128 19.451 1.00 78.25 171 SER B N 1
ATOM 4506 C CA . SER B 1 191 ? 5.811 24.843 20.179 1.00 76.47 171 SER B CA 1
ATOM 4507 C C . SER B 1 191 ? 5.499 24.862 21.652 1.00 73.00 171 SER B C 1
ATOM 4508 O O . SER B 1 191 ? 5.258 23.798 22.255 1.00 63.40 171 SER B O 1
ATOM 4511 N N . GLN B 1 192 ? 5.531 26.045 22.234 1.00 73.13 172 GLN B N 1
ATOM 4512 C CA . GLN B 1 192 ? 5.325 26.190 23.643 1.00 69.49 172 GLN B CA 1
ATOM 4513 C C . GLN B 1 192 ? 3.895 26.706 23.774 1.00 60.10 172 GLN B C 1
ATOM 4514 O O . GLN B 1 192 ? 3.466 27.021 24.921 1.00 52.39 172 GLN B O 1
ATOM 4520 N N . PHE B 1 193 ? 3.157 26.808 22.636 1.00 40.15 173 PHE B N 1
ATOM 4521 C CA . PHE B 1 193 ? 1.808 27.342 22.694 1.00 38.70 173 PHE B CA 1
ATOM 4522 C C . PHE B 1 193 ? 0.967 26.341 23.502 1.00 31.83 173 PHE B C 1
ATOM 4523 O O . PHE B 1 193 ? 0.294 26.750 24.438 1.00 26.20 173 PHE B O 1
ATOM 4531 N N . LEU B 1 194 ? 0.976 25.060 23.091 1.00 25.81 174 LEU B N 1
ATOM 4532 C CA . LEU B 1 194 ? 0.113 24.071 23.694 1.00 23.41 174 LEU B CA 1
ATOM 4533 C C . LEU B 1 194 ? 0.395 23.990 25.196 1.00 22.04 174 LEU B C 1
ATOM 4534 O O . LEU B 1 194 ? -0.542 23.930 25.993 1.00 23.96 174 LEU B O 1
ATOM 4539 N N . THR B 1 195 ? 1.641 24.120 25.595 1.00 21.68 175 THR B N 1
ATOM 4540 C CA . THR B 1 195 ? 1.985 24.054 27.018 1.00 21.98 175 THR B CA 1
ATOM 4541 C C . THR B 1 195 ? 1.326 25.162 27.818 1.00 22.26 175 THR B C 1
ATOM 4542 O O . THR B 1 195 ? 0.780 24.912 28.896 1.00 20.63 175 THR B O 1
ATOM 4546 N N . ALA B 1 196 ? 1.356 26.372 27.263 1.00 22.30 176 ALA B N 1
ATOM 4547 C CA . ALA B 1 196 ? 0.668 27.516 27.873 1.00 23.15 176 ALA B CA 1
ATOM 4548 C C . ALA B 1 196 ? -0.835 27.293 28.142 1.00 24.72 176 ALA B C 1
ATOM 4549 O O . ALA B 1 196 ? -1.329 27.550 29.226 1.00 23.52 176 ALA B O 1
ATOM 4551 N N . ILE B 1 197 ? -1.556 26.822 27.136 1.00 25.72 177 ILE B N 1
ATOM 4552 C CA . ILE B 1 197 ? -2.970 26.539 27.282 1.00 23.35 177 ILE B CA 1
ATOM 4553 C C . ILE B 1 197 ? -3.222 25.431 28.295 1.00 23.36 177 ILE B C 1
ATOM 4554 O O . ILE B 1 197 ? -4.114 25.580 29.128 1.00 20.99 177 ILE B O 1
ATOM 4559 N N . LEU B 1 198 ? -2.494 24.314 28.198 1.00 21.65 178 LEU B N 1
ATOM 4560 C CA . LEU B 1 198 ? -2.647 23.214 29.151 1.00 22.88 178 LEU B CA 1
ATOM 4561 C C . LEU B 1 198 ? -2.449 23.633 30.609 1.00 23.77 178 LEU B C 1
ATOM 4562 O O . LEU B 1 198 ? -3.207 23.224 31.491 1.00 22.32 178 LEU B O 1
ATOM 4567 N N . MET B 1 199 ? -1.417 24.419 30.878 1.00 23.52 179 MET B N 1
ATOM 4568 C CA . MET B 1 199 ? -1.117 24.807 32.263 1.00 25.05 179 MET B CA 1
ATOM 4569 C C . MET B 1 199 ? -2.223 25.662 32.937 1.00 23.38 179 MET B C 1
ATOM 4570 O O . MET B 1 199 ? -2.395 25.589 34.150 1.00 21.42 179 MET B O 1
ATOM 4575 N N . ILE B 1 200 ? -2.932 26.491 32.177 1.00 22.62 180 ILE B N 1
ATOM 4576 C CA . ILE B 1 200 ? -3.992 27.303 32.761 1.00 24.41 180 ILE B CA 1
ATOM 4577 C C . ILE B 1 200 ? -5.380 26.718 32.739 1.00 24.41 180 ILE B C 1
ATOM 4578 O O . ILE B 1 200 ? -6.213 27.107 33.581 1.00 24.39 180 ILE B O 1
ATOM 4583 N N . ALA B 1 201 ? -5.671 25.855 31.765 1.00 22.60 181 ALA B N 1
ATOM 4584 C CA . ALA B 1 201 ? -7.023 25.342 31.600 1.00 22.39 181 ALA B CA 1
ATOM 4585 C C . ALA B 1 201 ? -7.625 24.703 32.833 1.00 22.18 181 ALA B C 1
ATOM 4586 O O . ALA B 1 201 ? -8.801 24.865 33.057 1.00 21.91 181 ALA B O 1
ATOM 4588 N N . PRO B 1 202 ? -6.848 23.946 33.623 1.00 22.61 182 PRO B N 1
ATOM 4589 C CA . PRO B 1 202 ? -7.369 23.249 34.811 1.00 22.12 182 PRO B CA 1
ATOM 4590 C C . PRO B 1 202 ? -7.935 24.212 35.857 1.00 24.49 182 PRO B C 1
ATOM 4591 O O . PRO B 1 202 ? -8.821 23.855 36.635 1.00 23.73 182 PRO B O 1
ATOM 4595 N N . LEU B 1 203 ? -7.460 25.442 35.835 1.00 23.29 183 LEU B N 1
ATOM 4596 C CA . LEU B 1 203 ? -7.776 26.425 36.863 1.00 25.17 183 LEU B CA 1
ATOM 4597 C C . LEU B 1 203 ? -8.953 27.319 36.476 1.00 24.47 183 LEU B C 1
ATOM 4598 O O . LEU B 1 203 ? -9.377 28.085 37.293 1.00 22.80 183 LEU B O 1
ATOM 4603 N N . LEU B 1 204 ? -9.434 27.272 35.230 1.00 23.50 184 LEU B N 1
ATOM 4604 C CA . LEU B 1 204 ? -10.595 28.048 34.818 1.00 24.17 184 LEU B CA 1
ATOM 4605 C C . LEU B 1 204 ? -11.845 27.491 35.516 1.00 26.03 184 LEU B C 1
ATOM 4606 O O . LEU B 1 204 ? -11.851 26.340 36.014 1.00 26.38 184 LEU B O 1
ATOM 4611 N N . GLU B 1 205 ? -12.906 28.269 35.524 1.00 27.99 185 GLU B N 1
ATOM 4612 C CA . GLU B 1 205 ? -14.154 27.833 36.203 1.00 34.07 185 GLU B CA 1
ATOM 4613 C C . GLU B 1 205 ? -14.999 26.874 35.350 1.00 31.97 185 GLU B C 1
ATOM 4614 O O . GLU B 1 205 ? -15.883 26.234 35.873 1.00 34.92 185 GLU B O 1
ATOM 4620 N N . THR B 1 206 ? -14.676 26.732 34.072 1.00 31.22 186 THR B N 1
ATOM 4621 C CA . THR B 1 206 ? -15.393 25.869 33.169 1.00 30.60 186 THR B CA 1
ATOM 4622 C C . THR B 1 206 ? -14.393 24.947 32.423 1.00 29.86 186 THR B C 1
ATOM 4623 O O . THR B 1 206 ? -13.192 25.145 32.517 1.00 26.50 186 THR B O 1
ATOM 4627 N N . ASN B 1 207 ? -14.927 23.976 31.678 1.00 25.63 187 ASN B N 1
ATOM 4628 C CA . ASN B 1 207 ? -14.183 22.889 31.073 1.00 24.54 187 ASN B CA 1
ATOM 4629 C C . ASN B 1 207 ? -13.713 23.230 29.686 1.00 24.90 187 ASN B C 1
ATOM 4630 O O . ASN B 1 207 ? -14.371 23.985 28.952 1.00 25.23 187 ASN B O 1
ATOM 4635 N N . THR B 1 208 ? -12.597 22.622 29.313 1.00 23.04 188 THR B N 1
ATOM 4636 C CA . THR B 1 208 ? -11.957 22.865 28.052 1.00 24.65 188 THR B CA 1
ATOM 4637 C C . THR B 1 208 ? -11.605 21.579 27.311 1.00 23.40 188 THR B C 1
ATOM 4638 O O . THR B 1 208 ? -11.256 20.586 27.909 1.00 20.20 188 THR B O 1
ATOM 4642 N N . THR B 1 209 ? -11.702 21.636 25.994 1.00 23.64 189 THR B N 1
ATOM 4643 C CA . THR B 1 209 ? -11.072 20.687 25.125 1.00 28.01 189 THR B CA 1
ATOM 4644 C C . THR B 1 209 ? -10.177 21.434 24.128 1.00 26.35 189 THR B C 1
ATOM 4645 O O . THR B 1 209 ? -10.586 22.424 23.516 1.00 29.69 189 THR B O 1
ATOM 4649 N N . ILE B 1 210 ? -8.987 20.895 23.914 1.00 25.18 190 ILE B N 1
ATOM 4650 C CA . ILE B 1 210 ? -8.049 21.391 22.917 1.00 26.95 190 ILE B CA 1
ATOM 4651 C C . ILE B 1 210 ? -7.913 20.345 21.831 1.00 24.66 190 ILE B C 1
ATOM 4652 O O . ILE B 1 210 ? -7.492 19.252 22.124 1.00 23.75 190 ILE B O 1
ATOM 4657 N N . GLU B 1 211 ? -8.241 20.702 20.593 1.00 24.48 191 GLU B N 1
ATOM 4658 C CA . GLU B 1 211 ? -8.253 19.759 19.470 1.00 28.57 191 GLU B CA 1
ATOM 4659 C C . GLU B 1 211 ? -7.053 20.079 18.638 1.00 28.33 191 GLU B C 1
ATOM 4660 O O . GLU B 1 211 ? -6.791 21.267 18.326 1.00 28.34 191 GLU B O 1
ATOM 4666 N N . ILE B 1 212 ? -6.287 19.053 18.300 1.00 27.86 192 ILE B N 1
ATOM 4667 C CA . ILE B 1 212 ? -5.097 19.255 17.488 1.00 31.34 192 ILE B CA 1
ATOM 4668 C C . ILE B 1 212 ? -5.456 19.002 16.035 1.00 35.97 192 ILE B C 1
ATOM 4669 O O . ILE B 1 212 ? -5.928 17.924 15.696 1.00 38.40 192 ILE B O 1
ATOM 4674 N N . ASP B 1 213 ? -5.254 20.004 15.192 1.00 37.97 193 ASP B N 1
ATOM 4675 C CA . ASP B 1 213 ? -5.352 19.809 13.736 1.00 44.07 193 ASP B CA 1
ATOM 4676 C C . ASP B 1 213 ? -3.991 19.341 13.182 1.00 41.51 193 ASP B C 1
ATOM 4677 O O . ASP B 1 213 ? -2.972 20.080 13.263 1.00 39.90 193 ASP B O 1
ATOM 4682 N N . GLY B 1 214 ? -3.965 18.123 12.645 1.00 41.06 194 GLY B N 1
ATOM 4683 C CA . GLY B 1 214 ? -2.727 17.551 12.048 1.00 41.02 194 GLY B CA 1
ATOM 4684 C C . GLY B 1 214 ? -1.905 16.841 13.107 1.00 38.25 194 GLY B C 1
ATOM 4685 O O . GLY B 1 214 ? -2.341 16.755 14.248 1.00 41.12 194 GLY B O 1
ATOM 4686 N N . GLU B 1 215 ? -0.724 16.337 12.753 1.00 40.96 195 GLU B N 1
ATOM 4687 C CA . GLU B 1 215 ? 0.094 15.582 13.707 1.00 46.18 195 GLU B CA 1
ATOM 4688 C C . GLU B 1 215 ? 0.835 16.569 14.602 1.00 39.63 195 GLU B C 1
ATOM 4689 O O . GLU B 1 215 ? 1.451 17.487 14.135 1.00 40.83 195 GLU B O 1
ATOM 4695 N N . LEU B 1 216 ? 0.802 16.309 15.897 1.00 38.64 196 LEU B N 1
ATOM 4696 C CA . LEU B 1 216 ? 1.492 17.127 16.886 1.00 35.25 196 LEU B CA 1
ATOM 4697 C C . LEU B 1 216 ? 3.017 16.916 16.837 1.00 32.49 196 LEU B C 1
ATOM 4698 O O . LEU B 1 216 ? 3.494 15.839 17.086 1.00 33.29 196 LEU B O 1
ATOM 4703 N N . VAL B 1 217 ? 3.779 17.948 16.516 1.00 34.39 197 VAL B N 1
ATOM 4704 C CA . VAL B 1 217 ? 5.245 17.868 16.625 1.00 36.84 197 VAL B CA 1
ATOM 4705 C C . VAL B 1 217 ? 5.702 18.164 18.071 1.00 34.97 197 VAL B C 1
ATOM 4706 O O . VAL B 1 217 ? 4.949 18.723 18.864 1.00 33.37 197 VAL B O 1
ATOM 4710 N N . SER B 1 218 ? 6.929 17.764 18.421 1.00 36.19 198 SER B N 1
ATOM 4711 C CA . SER B 1 218 ? 7.512 17.971 19.792 1.00 37.35 198 SER B CA 1
ATOM 4712 C C . SER B 1 218 ? 6.653 17.383 20.905 1.00 35.16 198 SER B C 1
ATOM 4713 O O . SER B 1 218 ? 6.520 17.996 22.001 1.00 33.82 198 SER B O 1
ATOM 4716 N N . LYS B 1 219 ? 6.122 16.183 20.653 1.00 30.26 199 LYS B N 1
ATOM 4717 C CA . LYS B 1 219 ? 5.464 15.397 21.711 1.00 32.68 199 LYS B CA 1
ATOM 4718 C C . LYS B 1 219 ? 6.281 15.259 23.015 1.00 30.49 199 LYS B C 1
ATOM 4719 O O . LYS B 1 219 ? 5.694 15.317 24.061 1.00 33.22 199 LYS B O 1
ATOM 4725 N N . PRO B 1 220 ? 7.615 15.111 22.953 1.00 31.55 200 PRO B N 1
ATOM 4726 C CA . PRO B 1 220 ? 8.362 15.020 24.233 1.00 31.17 200 PRO B CA 1
ATOM 4727 C C . PRO B 1 220 ? 8.245 16.278 25.111 1.00 31.25 200 PRO B C 1
ATOM 4728 O O . PRO B 1 220 ? 8.127 16.153 26.337 1.00 31.88 200 PRO B O 1
ATOM 4732 N N . TYR B 1 221 ? 8.198 17.460 24.494 1.00 25.81 201 TYR B N 1
ATOM 4733 C CA . TYR B 1 221 ? 8.014 18.704 25.219 1.00 28.46 201 TYR B CA 1
ATOM 4734 C C . TYR B 1 221 ? 6.688 18.663 26.011 1.00 25.99 201 TYR B C 1
ATOM 4735 O O . TYR B 1 221 ? 6.646 19.010 27.202 1.00 23.87 201 TYR B O 1
ATOM 4744 N N . ILE B 1 222 ? 5.636 18.171 25.355 1.00 25.94 202 ILE B N 1
ATOM 4745 C CA . ILE B 1 222 ? 4.289 18.091 25.916 1.00 23.83 202 ILE B CA 1
ATOM 4746 C C . ILE B 1 222 ? 4.221 17.079 27.051 1.00 22.22 202 ILE B C 1
ATOM 4747 O O . ILE B 1 222 ? 3.581 17.337 28.045 1.00 21.18 202 ILE B O 1
ATOM 4752 N N . ASP B 1 223 ? 4.899 15.944 26.897 1.00 22.50 203 ASP B N 1
ATOM 4753 C CA . ASP B 1 223 ? 4.973 14.937 27.925 1.00 25.70 203 ASP B CA 1
ATOM 4754 C C . ASP B 1 223 ? 5.611 15.524 29.167 1.00 24.58 203 ASP B C 1
ATOM 4755 O O . ASP B 1 223 ? 5.209 15.166 30.286 1.00 23.84 203 ASP B O 1
ATOM 4760 N N . ILE B 1 224 ? 6.669 16.331 28.984 1.00 22.95 204 ILE B N 1
ATOM 4761 C CA . ILE B 1 224 ? 7.291 16.963 30.141 1.00 23.51 204 ILE B CA 1
ATOM 4762 C C . ILE B 1 224 ? 6.272 17.870 30.851 1.00 22.82 204 ILE B C 1
ATOM 4763 O O . ILE B 1 224 ? 6.195 17.887 32.065 1.00 20.35 204 ILE B O 1
ATOM 4768 N N . THR B 1 225 ? 5.506 18.639 30.090 1.00 20.58 205 THR B N 1
ATOM 4769 C CA . THR B 1 225 ? 4.533 19.529 30.688 1.00 22.53 205 THR B CA 1
ATOM 4770 C C . THR B 1 225 ? 3.446 18.742 31.460 1.00 21.78 205 THR B C 1
ATOM 4771 O O . THR B 1 225 ? 3.085 19.067 32.567 1.00 20.46 205 THR B O 1
ATOM 4775 N N . LEU B 1 226 ? 2.978 17.687 30.856 1.00 21.22 206 LEU B N 1
ATOM 4776 C CA . LEU B 1 226 ? 1.930 16.881 31.430 1.00 23.11 206 LEU B CA 1
ATOM 4777 C C . LEU B 1 226 ? 2.426 16.183 32.704 1.00 21.58 206 LEU B C 1
ATOM 4778 O O . LEU B 1 226 ? 1.727 16.164 33.697 1.00 20.91 206 LEU B O 1
ATOM 4783 N N . ASP B 1 227 ? 3.679 15.732 32.701 1.00 22.03 207 ASP B N 1
ATOM 4784 C CA . ASP B 1 227 ? 4.267 15.121 33.883 1.00 23.61 207 ASP B CA 1
ATOM 4785 C C . ASP B 1 227 ? 4.353 16.098 35.043 1.00 25.77 207 ASP B C 1
ATOM 4786 O O . ASP B 1 227 ? 3.921 15.787 36.149 1.00 24.85 207 ASP B O 1
ATOM 4791 N N . ILE B 1 228 ? 4.917 17.281 34.841 1.00 23.64 208 ILE B N 1
ATOM 4792 C CA . ILE B 1 228 ? 4.954 18.194 35.982 1.00 23.67 208 ILE B CA 1
ATOM 4793 C C . ILE B 1 228 ? 3.540 18.623 36.415 1.00 22.91 208 ILE B C 1
ATOM 4794 O O . ILE B 1 228 ? 3.274 18.711 37.592 1.00 21.63 208 ILE B O 1
ATOM 4799 N N . MET B 1 229 ? 2.621 18.870 35.472 1.00 22.75 209 MET B N 1
ATOM 4800 C CA . MET B 1 229 ? 1.237 19.146 35.863 1.00 22.52 209 MET B CA 1
ATOM 4801 C C . MET B 1 229 ? 0.630 18.045 36.815 1.00 24.09 209 MET B C 1
ATOM 4802 O O . MET B 1 229 ? 0.082 18.351 37.877 1.00 23.80 209 MET B O 1
ATOM 4807 N N . ARG B 1 230 ? 0.793 16.794 36.434 1.00 23.19 210 ARG B N 1
ATOM 4808 C CA . ARG B 1 230 ? 0.285 15.654 37.209 1.00 27.09 210 ARG B CA 1
ATOM 4809 C C . ARG B 1 230 ? 0.975 15.518 38.544 1.00 25.47 210 ARG B C 1
ATOM 4810 O O . ARG B 1 230 ? 0.297 15.260 39.534 1.00 26.46 210 ARG B O 1
ATOM 4818 N N . ARG B 1 231 ? 2.272 15.803 38.633 1.00 25.19 211 ARG B N 1
ATOM 4819 C CA . ARG B 1 231 ? 2.940 15.798 39.934 1.00 27.46 211 ARG B CA 1
ATOM 4820 C C . ARG B 1 231 ? 2.372 16.833 40.893 1.00 27.44 211 ARG B C 1
ATOM 4821 O O . ARG B 1 231 ? 2.325 16.602 42.121 1.00 24.46 211 ARG B O 1
ATOM 4829 N N . PHE B 1 232 ? 1.908 17.960 40.342 1.00 23.96 212 PHE B N 1
ATOM 4830 C CA . PHE B 1 232 ? 1.223 18.983 41.144 1.00 25.92 212 PHE B CA 1
ATOM 4831 C C . PHE B 1 232 ? -0.287 18.745 41.212 1.00 25.62 212 PHE B C 1
ATOM 4832 O O . PHE B 1 232 ? -1.040 19.648 41.593 1.00 24.39 212 PHE B O 1
ATOM 4840 N N . ASN B 1 233 ? -0.714 17.535 40.837 1.00 28.08 213 ASN B N 1
ATOM 4841 C CA . ASN B 1 233 ? -2.025 16.949 41.163 1.00 28.95 213 ASN B CA 1
ATOM 4842 C C . ASN B 1 233 ? -3.219 17.464 40.348 1.00 29.85 213 ASN B C 1
ATOM 4843 O O . ASN B 1 233 ? -4.337 17.565 40.854 1.00 30.36 213 ASN B O 1
ATOM 4848 N N . VAL B 1 234 ? -2.980 17.781 39.084 1.00 28.45 214 VAL B N 1
ATOM 4849 C CA . VAL B 1 234 ? -4.030 18.195 38.185 1.00 28.66 214 VAL B CA 1
ATOM 4850 C C . VAL B 1 234 ? -4.142 17.071 37.179 1.00 30.64 214 VAL B C 1
ATOM 4851 O O . VAL B 1 234 ? -3.180 16.409 36.879 1.00 29.71 214 VAL B O 1
ATOM 4855 N N . SER B 1 235 ? -5.313 16.859 36.609 1.00 29.75 215 SER B N 1
ATOM 4856 C CA . SER B 1 235 ? -5.414 15.764 35.694 1.00 31.11 215 SER B CA 1
ATOM 4857 C C . SER B 1 235 ? -5.848 16.268 34.324 1.00 27.06 215 SER B C 1
ATOM 4858 O O . SER B 1 235 ? -6.636 17.215 34.200 1.00 26.87 215 SER B O 1
ATOM 4861 N N . VAL B 1 236 ? -5.262 15.654 33.309 1.00 25.88 216 VAL B N 1
ATOM 4862 C CA . VAL B 1 236 ? -5.524 15.938 31.907 1.00 27.46 216 VAL B CA 1
ATOM 4863 C C . VAL B 1 236 ? -5.705 14.603 31.155 1.00 27.32 216 VAL B C 1
ATOM 4864 O O . VAL B 1 236 ? -4.872 13.669 31.297 1.00 25.43 216 VAL B O 1
ATOM 4868 N N . GLN B 1 237 ? -6.778 14.509 30.368 1.00 24.28 217 GLN B N 1
ATOM 4869 C CA . GLN B 1 237 ? -7.031 13.338 29.537 1.00 25.01 217 GLN B CA 1
ATOM 4870 C C . GLN B 1 237 ? -6.386 13.561 28.168 1.00 24.14 217 GLN B C 1
ATOM 4871 O O . GLN B 1 237 ? -6.765 14.440 27.437 1.00 23.71 217 GLN B O 1
ATOM 4877 N N . ASN B 1 238 ? -5.341 12.811 27.865 1.00 25.14 218 ASN B N 1
ATOM 4878 C CA . ASN B 1 238 ? -4.638 12.900 26.592 1.00 25.78 218 ASN B CA 1
ATOM 4879 C C . ASN B 1 238 ? -5.169 11.808 25.660 1.00 29.05 218 ASN B C 1
ATOM 4880 O O . ASN B 1 238 ? -4.754 10.661 25.816 1.00 27.30 218 ASN B O 1
ATOM 4885 N N . ASN B 1 239 ? -6.029 12.176 24.700 1.00 29.31 219 ASN B N 1
ATOM 4886 C CA . ASN B 1 239 ? -6.532 11.253 23.654 1.00 36.10 219 ASN B CA 1
ATOM 4887 C C . ASN B 1 239 ? -5.576 11.167 22.479 1.00 34.75 219 ASN B C 1
ATOM 4888 O O . ASN B 1 239 ? -5.727 11.876 21.481 1.00 32.76 219 ASN B O 1
ATOM 4893 N N . ASP B 1 240 ? -4.528 10.375 22.671 1.00 33.05 220 ASP B N 1
ATOM 4894 C CA . ASP B 1 240 ? -3.530 10.076 21.632 1.00 38.07 220 ASP B CA 1
ATOM 4895 C C . ASP B 1 240 ? -2.905 11.302 20.939 1.00 36.08 220 ASP B C 1
ATOM 4896 O O . ASP B 1 240 ? -2.629 11.274 19.727 1.00 30.10 220 ASP B O 1
ATOM 4901 N N . TYR B 1 241 ? -2.744 12.388 21.709 1.00 30.26 221 TYR B N 1
ATOM 4902 C CA . TYR B 1 241 ? -2.099 13.586 21.234 1.00 28.17 221 TYR B CA 1
ATOM 4903 C C . TYR B 1 241 ? -2.872 14.211 20.064 1.00 28.78 221 TYR B C 1
ATOM 4904 O O . TYR B 1 241 ? -2.334 15.006 19.315 1.00 27.67 221 TYR B O 1
ATOM 4913 N N . LYS B 1 242 ? -4.148 13.855 19.963 1.00 30.88 222 LYS B N 1
ATOM 4914 C CA . LYS B 1 242 ? -5.078 14.360 18.984 1.00 33.54 222 LYS B CA 1
ATOM 4915 C C . LYS B 1 242 ? -6.026 15.343 19.671 1.00 30.70 222 LYS B C 1
ATOM 4916 O O . LYS B 1 242 ? -6.507 16.278 19.050 1.00 26.33 222 LYS B O 1
ATOM 4922 N N . SER B 1 243 ? -6.290 15.123 20.953 1.00 25.82 223 SER B N 1
ATOM 4923 C CA . SER B 1 243 ? -7.026 16.083 21.714 1.00 27.74 223 SER B CA 1
ATOM 4924 C C . SER B 1 243 ? -6.715 15.947 23.185 1.00 24.37 223 SER B C 1
ATOM 4925 O O . SER B 1 243 ? -6.286 14.911 23.666 1.00 24.20 223 SER B O 1
ATOM 4928 N N . PHE B 1 244 ? -6.873 17.051 23.875 1.00 24.66 224 PHE B N 1
ATOM 4929 C CA . PHE B 1 244 ? -6.586 17.109 25.284 1.00 25.68 224 PHE B CA 1
ATOM 4930 C C . PHE B 1 244 ? -7.781 17.667 26.005 1.00 24.71 224 PHE B C 1
ATOM 4931 O O . PHE B 1 244 ? -8.203 18.776 25.734 1.00 28.42 224 PHE B O 1
ATOM 4939 N N . ILE B 1 245 ? -8.285 16.917 26.968 1.00 27.17 225 ILE B N 1
ATOM 4940 C CA . ILE B 1 245 ? -9.552 17.219 27.667 1.00 25.96 225 ILE B CA 1
ATOM 4941 C C . ILE B 1 245 ? -9.191 17.570 29.097 1.00 25.94 225 ILE B C 1
ATOM 4942 O O . ILE B 1 245 ? -8.556 16.765 29.805 1.00 23.95 225 ILE B O 1
ATOM 4947 N N . VAL B 1 246 ? -9.594 18.776 29.484 1.00 25.35 226 VAL B N 1
ATOM 4948 C CA . VAL B 1 246 ? -9.221 19.382 30.723 1.00 26.33 226 VAL B CA 1
ATOM 4949 C C . VAL B 1 246 ? -10.477 19.944 31.377 1.00 25.66 226 VAL B C 1
ATOM 4950 O O . VAL B 1 246 ? -11.058 20.903 30.907 1.00 26.68 226 VAL B O 1
ATOM 4954 N N . ASN B 1 247 ? -10.886 19.335 32.461 1.00 21.43 227 ASN B N 1
ATOM 4955 C CA . ASN B 1 247 ? -11.847 19.950 33.328 1.00 23.83 227 ASN B CA 1
ATOM 4956 C C . ASN B 1 247 ? -11.304 21.138 34.129 1.00 23.83 227 ASN B C 1
ATOM 4957 O O . ASN B 1 247 ? -10.178 21.131 34.585 1.00 21.60 227 ASN B O 1
ATOM 4962 N N . GLY B 1 248 ? -12.154 22.129 34.333 1.00 24.58 228 GLY B N 1
ATOM 4963 C CA . GLY B 1 248 ? -11.830 23.241 35.159 1.00 27.11 228 GLY B CA 1
ATOM 4964 C C . GLY B 1 248 ? -12.047 22.895 36.605 1.00 27.77 228 GLY B C 1
ATOM 4965 O O . GLY B 1 248 ? -12.264 21.729 36.959 1.00 26.92 228 GLY B O 1
ATOM 4966 N N . LYS B 1 249 ? -11.975 23.942 37.429 1.00 26.27 229 LYS B N 1
ATOM 4967 C CA . LYS B 1 249 ? -12.109 23.870 38.868 1.00 31.15 229 LYS B CA 1
ATOM 4968 C C . LYS B 1 249 ? -11.086 22.983 39.545 1.00 31.40 229 LYS B C 1
ATOM 4969 O O . LYS B 1 249 ? -11.318 22.492 40.653 1.00 29.65 229 LYS B O 1
ATOM 4975 N N . GLN B 1 250 ? -9.936 22.786 38.903 1.00 27.92 230 GLN B N 1
ATOM 4976 C CA . GLN B 1 250 ? -8.855 22.049 39.540 1.00 27.46 230 GLN B CA 1
ATOM 4977 C C . GLN B 1 250 ? -7.952 23.073 40.191 1.00 28.14 230 GLN B C 1
ATOM 4978 O O . GLN B 1 250 ? -8.075 24.271 39.982 1.00 28.33 230 GLN B O 1
ATOM 4984 N N . SER B 1 251 ? -7.048 22.595 41.016 1.00 28.94 231 SER B N 1
ATOM 4985 C CA . SER B 1 251 ? -5.992 23.455 41.491 1.00 30.65 231 SER B CA 1
ATOM 4986 C C . SER B 1 251 ? -4.721 22.639 41.607 1.00 27.52 231 SER B C 1
ATOM 4987 O O . SER B 1 251 ? -4.755 21.412 41.779 1.00 26.17 231 SER B O 1
ATOM 4990 N N . TYR B 1 252 ? -3.604 23.334 41.465 1.00 26.53 232 TYR B N 1
ATOM 4991 C CA . TYR B 1 252 ? -2.295 22.745 41.725 1.00 26.30 232 TYR B CA 1
ATOM 4992 C C . TYR B 1 252 ? -2.099 22.684 43.241 1.00 25.40 232 TYR B C 1
ATOM 4993 O O . TYR B 1 252 ? -2.472 23.599 43.930 1.00 23.30 232 TYR B O 1
ATOM 5002 N N . GLN B 1 253 ? -1.545 21.589 43.720 1.00 29.01 233 GLN B N 1
ATOM 5003 C CA . GLN B 1 253 ? -1.312 21.321 45.146 1.00 31.00 233 GLN B CA 1
ATOM 5004 C C . GLN B 1 253 ? 0.216 21.302 45.275 1.00 29.61 233 GLN B C 1
ATOM 5005 O O . GLN B 1 253 ? 0.940 20.575 44.541 1.00 27.11 233 GLN B O 1
ATOM 5011 N N . ALA B 1 254 ? 0.692 22.150 46.159 1.00 27.05 234 ALA B N 1
ATOM 5012 C CA . ALA B 1 254 ? 2.101 22.350 46.388 1.00 27.49 234 ALA B CA 1
ATOM 5013 C C . ALA B 1 254 ? 2.764 21.062 46.721 1.00 28.42 234 ALA B C 1
ATOM 5014 O O . ALA B 1 254 ? 2.157 20.232 47.336 1.00 28.63 234 ALA B O 1
ATOM 5016 N N . LEU B 1 255 ? 4.027 20.922 46.327 1.00 30.19 235 LEU B N 1
ATOM 5017 C CA . LEU B 1 255 ? 4.849 19.827 46.767 1.00 31.23 235 LEU B CA 1
ATOM 5018 C C . LEU B 1 255 ? 5.854 20.283 47.798 1.00 31.88 235 LEU B C 1
ATOM 5019 O O . LEU B 1 255 ? 6.452 21.331 47.669 1.00 28.46 235 LEU B O 1
ATOM 5024 N N . ASP B 1 256 ? 6.085 19.441 48.802 1.00 33.88 236 ASP B N 1
ATOM 5025 C CA . ASP B 1 256 ? 7.108 19.718 49.816 1.00 36.61 236 ASP B CA 1
ATOM 5026 C C . ASP B 1 256 ? 8.439 19.991 49.166 1.00 34.25 236 ASP B C 1
ATOM 5027 O O . ASP B 1 256 ? 9.056 20.984 49.480 1.00 39.74 236 ASP B O 1
ATOM 5032 N N . LYS B 1 257 ? 8.837 19.175 48.208 1.00 33.93 237 LYS B N 1
ATOM 5033 C CA . LYS B 1 257 ? 10.048 19.453 47.439 1.00 38.60 237 LYS B CA 1
ATOM 5034 C C . LYS B 1 257 ? 9.794 19.112 45.993 1.00 31.34 237 LYS B C 1
ATOM 5035 O O . LYS B 1 257 ? 9.133 18.134 45.720 1.00 35.30 237 LYS B O 1
ATOM 5041 N N . TYR B 1 258 ? 10.281 19.925 45.077 1.00 27.29 238 TYR B N 1
ATOM 5042 C CA . TYR B 1 258 ? 10.269 19.569 43.643 1.00 27.32 238 TYR B CA 1
ATOM 5043 C C . TYR B 1 258 ? 11.626 19.889 43.057 1.00 24.88 238 TYR B C 1
ATOM 5044 O O . TYR B 1 258 ? 12.091 21.018 43.125 1.00 26.71 238 TYR B O 1
ATOM 5053 N N . MET B 1 259 ? 12.281 18.877 42.516 1.00 23.98 239 MET B N 1
ATOM 5054 C CA . MET B 1 259 ? 13.606 19.069 41.976 1.00 27.67 239 MET B CA 1
ATOM 5055 C C . MET B 1 259 ? 13.473 19.317 40.481 1.00 25.60 239 MET B C 1
ATOM 5056 O O . MET B 1 259 ? 12.900 18.515 39.774 1.00 23.15 239 MET B O 1
ATOM 5061 N N . VAL B 1 260 ? 13.997 20.441 40.025 1.00 23.13 240 VAL B N 1
ATOM 5062 C CA . VAL B 1 260 ? 13.994 20.733 38.588 1.00 23.45 240 VAL B CA 1
ATOM 5063 C C . VAL B 1 260 ? 15.034 19.818 37.960 1.00 21.31 240 VAL B C 1
ATOM 5064 O O . VAL B 1 260 ? 16.172 19.839 38.332 1.00 21.67 240 VAL B O 1
ATOM 5068 N N . GLU B 1 261 ? 14.645 19.037 36.986 1.00 22.22 241 GLU B N 1
ATOM 5069 C CA . GLU B 1 261 ? 15.579 18.157 36.311 1.00 24.14 241 GLU B CA 1
ATOM 5070 C C . GLU B 1 261 ? 16.470 18.977 35.445 1.00 23.92 241 GLU B C 1
ATOM 5071 O O . GLU B 1 261 ? 16.041 20.003 34.846 1.00 22.76 241 GLU B O 1
ATOM 5077 N N . GLY B 1 262 ? 17.686 18.497 35.306 1.00 23.55 242 GLY B N 1
ATOM 5078 C CA . GLY B 1 262 ? 18.573 18.975 34.258 1.00 24.80 242 GLY B CA 1
ATOM 5079 C C . GLY B 1 262 ? 18.180 18.499 32.893 1.00 27.52 242 GLY B C 1
ATOM 5080 O O . GLY B 1 262 ? 17.290 17.632 32.730 1.00 27.15 242 GLY B O 1
ATOM 5081 N N . ASP B 1 263 ? 18.851 19.078 31.891 1.00 30.41 243 ASP B N 1
ATOM 5082 C CA . ASP B 1 263 ? 18.816 18.557 30.490 1.00 32.07 243 ASP B CA 1
ATOM 5083 C C . ASP B 1 263 ? 19.415 17.130 30.493 1.00 28.37 243 ASP B C 1
ATOM 5084 O O . ASP B 1 263 ? 20.647 16.971 30.677 1.00 25.97 243 ASP B O 1
ATOM 5089 N N . ALA B 1 264 ? 18.558 16.099 30.383 1.00 26.14 244 ALA B N 1
ATOM 5090 C CA . ALA B 1 264 ? 19.033 14.674 30.384 1.00 26.97 244 ALA B CA 1
ATOM 5091 C C . ALA B 1 264 ? 20.154 14.417 29.357 1.00 26.86 244 ALA B C 1
ATOM 5092 O O . ALA B 1 264 ? 21.115 13.707 29.659 1.00 26.68 244 ALA B O 1
ATOM 5094 N N . SER B 1 265 ? 20.086 15.048 28.180 1.00 26.28 245 SER B N 1
ATOM 5095 C CA . SER B 1 265 ? 21.191 14.929 27.204 1.00 29.47 245 SER B CA 1
ATOM 5096 C C . SER B 1 265 ? 22.573 15.326 27.755 1.00 31.12 245 SER B C 1
ATOM 5097 O O . SER B 1 265 ? 23.561 14.684 27.453 1.00 32.26 245 SER B O 1
ATOM 5100 N N . SER B 1 266 ? 22.615 16.335 28.611 1.00 26.49 246 SER B N 1
ATOM 5101 C CA . SER B 1 266 ? 23.846 16.835 29.155 1.00 29.02 246 SER B CA 1
ATOM 5102 C C . SER B 1 266 ? 24.420 15.974 30.281 1.00 25.93 246 SER B C 1
ATOM 5103 O O . SER B 1 266 ? 25.615 16.089 30.614 1.00 23.96 246 SER B O 1
ATOM 5106 N N . ALA B 1 267 ? 23.611 15.054 30.805 1.00 24.89 247 ALA B N 1
ATOM 5107 C CA . ALA B 1 267 ? 24.118 13.999 31.685 1.00 24.62 247 ALA B CA 1
ATOM 5108 C C . ALA B 1 267 ? 25.027 13.000 30.973 1.00 23.72 247 ALA B C 1
ATOM 5109 O O . ALA B 1 267 ? 25.896 12.428 31.606 1.00 22.19 247 ALA B O 1
ATOM 5111 N N . SER B 1 268 ? 24.785 12.755 29.679 1.00 19.78 248 SER B N 1
ATOM 5112 C CA . SER B 1 268 ? 25.461 11.720 28.972 1.00 20.69 248 SER B CA 1
ATOM 5113 C C . SER B 1 268 ? 27.008 11.865 28.984 1.00 21.52 248 SER B C 1
ATOM 5114 O O . SER B 1 268 ? 27.680 10.866 29.115 1.00 22.64 248 SER B O 1
ATOM 5117 N N . TYR B 1 269 ? 27.546 13.078 28.872 1.00 18.72 249 TYR B N 1
ATOM 5118 C CA . TYR B 1 269 ? 29.000 13.301 28.870 1.00 20.66 249 TYR B CA 1
ATOM 5119 C C . TYR B 1 269 ? 29.661 12.789 30.149 1.00 21.12 249 TYR B C 1
ATOM 5120 O O . TYR B 1 269 ? 30.735 12.166 30.133 1.00 19.57 249 TYR B O 1
ATOM 5129 N N . PHE B 1 270 ? 29.000 13.064 31.251 1.00 21.11 250 PHE B N 1
ATOM 5130 C CA . PHE B 1 270 ? 29.544 12.721 32.550 1.00 21.25 250 PHE B CA 1
ATOM 5131 C C . PHE B 1 270 ? 29.433 11.226 32.908 1.00 20.05 250 PHE B C 1
ATOM 5132 O O . PHE B 1 270 ? 30.345 10.627 33.522 1.00 20.31 250 PHE B O 1
ATOM 5140 N N . LEU B 1 271 ? 28.288 10.663 32.569 1.00 20.73 251 LEU B N 1
ATOM 5141 C CA . LEU B 1 271 ? 28.052 9.238 32.703 1.00 20.96 251 LEU B CA 1
ATOM 5142 C C . LEU B 1 271 ? 29.022 8.463 31.821 1.00 20.79 251 LEU B C 1
ATOM 5143 O O . LEU B 1 271 ? 29.654 7.512 32.326 1.00 18.54 251 LEU B O 1
ATOM 5148 N N . ALA B 1 272 ? 29.226 8.910 30.560 1.00 19.83 252 ALA B N 1
ATOM 5149 C CA . ALA B 1 272 ? 30.226 8.286 29.708 1.00 19.09 252 ALA B CA 1
ATOM 5150 C C . ALA B 1 272 ? 31.628 8.392 30.250 1.00 20.03 252 ALA B C 1
ATOM 5151 O O . ALA B 1 272 ? 32.361 7.393 30.253 1.00 19.91 252 ALA B O 1
ATOM 5153 N N . ALA B 1 273 ? 32.013 9.577 30.717 1.00 21.23 253 ALA B N 1
ATOM 5154 C CA . ALA B 1 273 ? 33.348 9.755 31.317 1.00 21.33 253 ALA B CA 1
ATOM 5155 C C . ALA B 1 273 ? 33.569 8.807 32.526 1.00 21.27 253 ALA B C 1
ATOM 5156 O O . ALA B 1 273 ? 34.633 8.235 32.694 1.00 22.72 253 ALA B O 1
ATOM 5158 N N . GLY B 1 274 ? 32.544 8.663 33.366 1.00 22.83 254 GLY B N 1
ATOM 5159 C CA . GLY B 1 274 ? 32.550 7.700 34.458 1.00 22.57 254 GLY B CA 1
ATOM 5160 C C . GLY B 1 274 ? 32.622 6.259 33.998 1.00 22.32 254 GLY B C 1
ATOM 5161 O O . GLY B 1 274 ? 33.379 5.467 34.555 1.00 20.59 254 GLY B O 1
ATOM 5162 N N . ALA B 1 275 ? 31.840 5.896 32.989 1.00 23.38 255 ALA B N 1
ATOM 5163 C CA . ALA B 1 275 ? 31.962 4.561 32.387 1.00 23.37 255 ALA B CA 1
ATOM 5164 C C . ALA B 1 275 ? 33.365 4.261 31.874 1.00 23.96 255 ALA B C 1
ATOM 5165 O O . ALA B 1 275 ? 33.917 3.183 32.126 1.00 25.00 255 ALA B O 1
ATOM 5167 N N . ILE B 1 276 ? 33.954 5.220 31.188 1.00 24.91 256 ILE B N 1
ATOM 5168 C CA . ILE B 1 276 ? 35.255 5.041 30.504 1.00 23.86 256 ILE B CA 1
ATOM 5169 C C . ILE B 1 276 ? 36.424 5.057 31.491 1.00 24.48 256 ILE B C 1
ATOM 5170 O O . ILE B 1 276 ? 37.254 4.176 31.469 1.00 24.40 256 ILE B O 1
ATOM 5175 N N . LYS B 1 277 ? 36.493 6.050 32.362 1.00 24.93 257 LYS B N 1
ATOM 5176 C CA . LYS B 1 277 ? 37.705 6.309 33.170 1.00 24.54 257 LYS B CA 1
ATOM 5177 C C . LYS B 1 277 ? 37.484 6.375 34.716 1.00 24.06 257 LYS B C 1
ATOM 5178 O O . LYS B 1 277 ? 38.381 6.755 35.487 1.00 23.54 257 LYS B O 1
ATOM 5184 N N . GLY B 1 278 ? 36.317 5.964 35.161 1.00 21.77 258 GLY B N 1
ATOM 5185 C CA . GLY B 1 278 ? 36.017 5.873 36.541 1.00 22.86 258 GLY B CA 1
ATOM 5186 C C . GLY B 1 278 ? 36.699 4.671 37.234 1.00 23.21 258 GLY B C 1
ATOM 5187 O O . GLY B 1 278 ? 37.236 3.773 36.590 1.00 22.15 258 GLY B O 1
ATOM 5188 N N . GLY B 1 279 ? 36.689 4.658 38.554 1.00 21.69 259 GLY B N 1
ATOM 5189 C CA . GLY B 1 279 ? 36.017 5.635 39.409 1.00 21.48 259 GLY B CA 1
ATOM 5190 C C . GLY B 1 279 ? 34.530 5.469 39.404 1.00 22.10 259 GLY B C 1
ATOM 5191 O O . GLY B 1 279 ? 34.003 4.523 38.846 1.00 21.81 259 GLY B O 1
ATOM 5192 N N . GLU B 1 280 ? 33.846 6.426 39.997 1.00 23.92 260 GLU B N 1
ATOM 5193 C CA . GLU B 1 280 ? 32.413 6.381 40.183 1.00 28.67 260 GLU B CA 1
ATOM 5194 C C . GLU B 1 280 ? 31.934 7.848 39.996 1.00 25.73 260 GLU B C 1
ATOM 5195 O O . GLU B 1 280 ? 32.587 8.748 40.461 1.00 22.46 260 GLU B O 1
ATOM 5201 N N . VAL B 1 281 ? 30.904 8.082 39.174 1.00 22.89 261 VAL B N 1
ATOM 5202 C CA . VAL B 1 281 ? 30.364 9.417 39.012 1.00 22.36 261 VAL B CA 1
ATOM 5203 C C . VAL B 1 281 ? 28.924 9.357 39.376 1.00 21.56 261 VAL B C 1
ATOM 5204 O O . VAL B 1 281 ? 28.241 8.462 38.950 1.00 21.40 261 VAL B O 1
ATOM 5208 N N . THR B 1 282 ? 28.442 10.312 40.158 1.00 23.96 262 THR B N 1
ATOM 5209 C CA . THR B 1 282 ? 26.996 10.458 40.334 1.00 23.80 262 THR B CA 1
ATOM 5210 C C . THR B 1 282 ? 26.589 11.778 39.697 1.00 23.99 262 THR B C 1
ATOM 5211 O O . THR B 1 282 ? 27.199 12.801 39.993 1.00 21.40 262 THR B O 1
ATOM 5215 N N . VAL B 1 283 ? 25.618 11.728 38.773 1.00 22.90 263 VAL B N 1
ATOM 5216 C CA . VAL B 1 283 ? 25.020 12.935 38.174 1.00 21.45 263 VAL B CA 1
ATOM 5217 C C . VAL B 1 283 ? 23.711 13.217 38.846 1.00 21.24 263 VAL B C 1
ATOM 5218 O O . VAL B 1 283 ? 22.867 12.399 38.835 1.00 20.90 263 VAL B O 1
ATOM 5222 N N . HIS B 1 284 ? 23.576 14.346 39.510 1.00 24.42 264 HIS B N 1
ATOM 5223 C CA . HIS B 1 284 ? 22.316 14.715 40.202 1.00 25.68 264 HIS B CA 1
ATOM 5224 C C . HIS B 1 284 ? 21.554 15.657 39.272 1.00 25.44 264 HIS B C 1
ATOM 5225 O O . HIS B 1 284 ? 22.169 16.460 38.616 1.00 30.40 264 HIS B O 1
ATOM 5232 N N . GLY B 1 285 ? 20.236 15.569 39.285 1.00 24.66 265 GLY B N 1
ATOM 5233 C CA . GLY B 1 285 ? 19.332 16.356 38.480 1.00 25.31 265 GLY B CA 1
ATOM 5234 C C . GLY B 1 285 ? 18.657 15.474 37.444 1.00 25.73 265 GLY B C 1
ATOM 5235 O O . GLY B 1 285 ? 18.060 15.988 36.501 1.00 25.02 265 GLY B O 1
ATOM 5236 N N . ILE B 1 286 ? 18.808 14.149 37.522 1.00 25.10 266 ILE B N 1
ATOM 5237 C CA . ILE B 1 286 ? 18.184 13.293 36.501 1.00 26.29 266 ILE B CA 1
ATOM 5238 C C . ILE B 1 286 ? 18.129 11.910 37.106 1.00 27.38 266 ILE B C 1
ATOM 5239 O O . ILE B 1 286 ? 19.058 11.514 37.809 1.00 25.16 266 ILE B O 1
ATOM 5244 N N . GLY B 1 287 ? 17.034 11.206 36.889 1.00 27.06 267 GLY B N 1
ATOM 5245 C CA . GLY B 1 287 ? 16.832 9.952 37.562 1.00 27.86 267 GLY B CA 1
ATOM 5246 C C . GLY B 1 287 ? 15.606 9.225 37.051 1.00 28.01 267 GLY B C 1
ATOM 5247 O O . GLY B 1 287 ? 15.085 9.554 35.991 1.00 27.95 267 GLY B O 1
ATOM 5248 N N . LYS B 1 288 ? 15.138 8.246 37.809 1.00 29.78 268 LYS B N 1
ATOM 5249 C CA . LYS B 1 288 ? 13.951 7.470 37.390 1.00 32.71 268 LYS B CA 1
ATOM 5250 C C . LYS B 1 288 ? 12.650 8.266 37.285 1.00 30.14 268 LYS B C 1
ATOM 5251 O O . LYS B 1 288 ? 11.794 7.849 36.561 1.00 30.37 268 LYS B O 1
ATOM 5257 N N . LEU B 1 289 ? 12.486 9.405 37.965 1.00 30.30 269 LEU B N 1
ATOM 5258 C CA . LEU B 1 289 ? 11.212 10.127 37.856 1.00 35.43 269 LEU B CA 1
ATOM 5259 C C . LEU B 1 289 ? 11.059 10.822 36.500 1.00 35.57 269 LEU B C 1
ATOM 5260 O O . LEU B 1 289 ? 9.950 11.171 36.095 1.00 37.21 269 LEU B O 1
ATOM 5265 N N . SER B 1 290 ? 12.163 11.013 35.788 1.00 32.34 270 SER B N 1
ATOM 5266 C CA . SER B 1 290 ? 12.128 11.855 34.614 1.00 33.36 270 SER B CA 1
ATOM 5267 C C . SER B 1 290 ? 11.342 11.198 33.461 1.00 31.62 270 SER B C 1
ATOM 5268 O O . SER B 1 290 ? 11.384 9.987 33.307 1.00 29.11 270 SER B O 1
ATOM 5271 N N . VAL B 1 291 ? 10.610 12.000 32.691 1.00 28.77 271 VAL B N 1
ATOM 5272 C CA . VAL B 1 291 ? 10.063 11.518 31.408 1.00 31.34 271 VAL B CA 1
ATOM 5273 C C . VAL B 1 291 ? 10.894 11.988 30.226 1.00 32.51 271 VAL B C 1
ATOM 5274 O O . VAL B 1 291 ? 10.439 11.867 29.085 1.00 36.55 271 VAL B O 1
ATOM 5278 N N . GLN B 1 292 ? 12.094 12.526 30.459 1.00 29.06 272 GLN B N 1
ATOM 5279 C CA . GLN B 1 292 ? 12.991 12.896 29.367 1.00 30.61 272 GLN B CA 1
ATOM 5280 C C . GLN B 1 292 ? 13.537 11.620 28.687 1.00 32.43 272 GLN B C 1
ATOM 5281 O O . GLN B 1 292 ? 14.130 10.779 29.341 1.00 30.81 272 GLN B O 1
ATOM 5287 N N . GLY B 1 293 ? 13.369 11.498 27.380 1.00 31.53 273 GLY B N 1
ATOM 5288 C CA . GLY B 1 293 ? 13.777 10.279 26.641 1.00 31.60 273 GLY B CA 1
ATOM 5289 C C . GLY B 1 293 ? 15.261 9.986 26.718 1.00 30.59 273 GLY B C 1
ATOM 5290 O O . GLY B 1 293 ? 15.670 8.812 26.832 1.00 27.97 273 GLY B O 1
ATOM 5291 N N . ASP B 1 294 ? 16.063 11.048 26.714 1.00 27.36 274 ASP B N 1
ATOM 5292 C CA . ASP B 1 294 ? 17.514 10.890 26.737 1.00 28.75 274 ASP B CA 1
ATOM 5293 C C . ASP B 1 294 ? 18.121 10.389 28.020 1.00 26.03 274 ASP B C 1
ATOM 5294 O O . ASP B 1 294 ? 19.287 10.023 28.030 1.00 23.90 274 ASP B O 1
ATOM 5299 N N . LYS B 1 295 ? 17.330 10.254 29.074 1.00 25.01 275 LYS B N 1
ATOM 5300 C CA . LYS B 1 295 ? 17.810 9.486 30.216 1.00 26.38 275 LYS B CA 1
ATOM 5301 C C . LYS B 1 295 ? 18.158 8.023 29.933 1.00 26.39 275 LYS B C 1
ATOM 5302 O O . LYS B 1 295 ? 19.001 7.457 30.625 1.00 26.13 275 LYS B O 1
ATOM 5308 N N . HIS B 1 296 ? 17.590 7.435 28.881 1.00 25.51 276 HIS B N 1
ATOM 5309 C CA . HIS B 1 296 ? 17.885 6.052 28.542 1.00 26.99 276 HIS B CA 1
ATOM 5310 C C . HIS B 1 296 ? 19.254 5.910 27.902 1.00 26.10 276 HIS B C 1
ATOM 5311 O O . HIS B 1 296 ? 19.662 4.802 27.602 1.00 25.23 276 HIS B O 1
ATOM 5318 N N . PHE B 1 297 ? 19.977 7.018 27.711 1.00 23.63 277 PHE B N 1
ATOM 5319 C CA . PHE B 1 297 ? 21.435 6.940 27.448 1.00 24.05 277 PHE B CA 1
ATOM 5320 C C . PHE B 1 297 ? 22.143 5.998 28.409 1.00 23.03 277 PHE B C 1
ATOM 5321 O O . PHE B 1 297 ? 22.985 5.197 27.980 1.00 23.02 277 PHE B O 1
ATOM 5329 N N . ALA B 1 298 ? 21.821 6.122 29.684 1.00 22.05 278 ALA B N 1
ATOM 5330 C CA . ALA B 1 298 ? 22.401 5.261 30.717 1.00 24.10 278 ALA B CA 1
ATOM 5331 C C . ALA B 1 298 ? 22.197 3.750 30.474 1.00 23.44 278 ALA B C 1
ATOM 5332 O O . ALA B 1 298 ? 23.066 2.960 30.824 1.00 22.02 278 ALA B O 1
ATOM 5334 N N . ASP B 1 299 ? 21.082 3.371 29.871 1.00 22.51 279 ASP B N 1
ATOM 5335 C CA . ASP B 1 299 ? 20.846 1.979 29.548 1.00 28.01 279 ASP B CA 1
ATOM 5336 C C . ASP B 1 299 ? 21.749 1.560 28.391 1.00 27.95 279 ASP B C 1
ATOM 5337 O O . ASP B 1 299 ? 22.252 0.425 28.415 1.00 27.00 279 ASP B O 1
ATOM 5342 N N . VAL B 1 300 ? 21.974 2.445 27.401 1.00 25.12 280 VAL B N 1
ATOM 5343 C CA . VAL B 1 300 ? 22.987 2.146 26.385 1.00 24.52 280 VAL B CA 1
ATOM 5344 C C . VAL B 1 300 ? 24.385 1.874 27.008 1.00 22.99 280 VAL B C 1
ATOM 5345 O O . VAL B 1 300 ? 25.035 0.859 26.666 1.00 24.76 280 VAL B O 1
ATOM 5349 N N . LEU B 1 301 ? 24.831 2.688 27.952 1.00 23.45 281 LEU B N 1
ATOM 5350 C CA . LEU B 1 301 ? 26.129 2.444 28.582 1.00 23.31 281 LEU B CA 1
ATOM 5351 C C . LEU B 1 301 ? 26.174 1.121 29.316 1.00 25.49 281 LEU B C 1
ATOM 5352 O O . LEU B 1 301 ? 27.216 0.432 29.314 1.00 23.93 281 LEU B O 1
ATOM 5357 N N . GLU B 1 302 ? 25.071 0.801 29.987 1.00 25.42 282 GLU B N 1
ATOM 5358 C CA . GLU B 1 302 ? 24.928 -0.498 30.613 1.00 31.06 282 GLU B CA 1
ATOM 5359 C C . GLU B 1 302 ? 25.031 -1.640 29.581 1.00 28.94 282 GLU B C 1
ATOM 5360 O O . GLU B 1 302 ? 25.642 -2.632 29.876 1.00 24.76 282 GLU B O 1
ATOM 5366 N N . LYS B 1 303 ? 24.427 -1.509 28.399 1.00 26.94 283 LYS B N 1
ATOM 5367 C CA . LYS B 1 303 ? 24.633 -2.511 27.350 1.00 28.88 283 LYS B CA 1
ATOM 5368 C C . LYS B 1 303 ? 26.061 -2.577 26.891 1.00 26.38 283 LYS B C 1
ATOM 5369 O O . LYS B 1 303 ? 26.431 -3.573 26.318 1.00 28.74 283 LYS B O 1
ATOM 5375 N N . MET B 1 304 ? 26.864 -1.538 27.117 1.00 25.17 284 MET B N 1
ATOM 5376 C CA . MET B 1 304 ? 28.298 -1.587 26.800 1.00 24.44 284 MET B CA 1
ATOM 5377 C C . MET B 1 304 ? 29.177 -2.136 27.885 1.00 24.78 284 MET B C 1
ATOM 5378 O O . MET B 1 304 ? 30.365 -2.357 27.666 1.00 24.57 284 MET B O 1
ATOM 5383 N N . GLY B 1 305 ? 28.618 -2.431 29.041 1.00 26.58 285 GLY B N 1
ATOM 5384 C CA . GLY B 1 305 ? 29.414 -3.016 30.119 1.00 26.19 285 GLY B CA 1
ATOM 5385 C C . GLY B 1 305 ? 29.451 -2.178 31.364 1.00 26.14 285 GLY B C 1
ATOM 5386 O O . GLY B 1 305 ? 30.002 -2.626 32.339 1.00 27.53 285 GLY B O 1
ATOM 5387 N N . ALA B 1 306 ? 28.934 -0.941 31.329 1.00 26.13 286 ALA B N 1
ATOM 5388 C CA . ALA B 1 306 ? 29.005 -0.066 32.521 1.00 25.54 286 ALA B CA 1
ATOM 5389 C C . ALA B 1 306 ? 28.028 -0.544 33.589 1.00 24.43 286 ALA B C 1
ATOM 5390 O O . ALA B 1 306 ? 27.015 -1.109 33.301 1.00 25.49 286 ALA B O 1
ATOM 5392 N N . GLU B 1 307 ? 28.319 -0.219 34.819 1.00 24.49 287 GLU B N 1
ATOM 5393 C CA . GLU B 1 307 ? 27.456 -0.444 35.909 1.00 26.39 287 GLU B CA 1
ATOM 5394 C C . GLU B 1 307 ? 26.758 0.894 36.249 1.00 24.89 287 GLU B C 1
ATOM 5395 O O . GLU B 1 307 ? 27.385 1.920 36.520 1.00 24.44 287 GLU B O 1
ATOM 5401 N N . ILE B 1 308 ? 25.441 0.823 36.297 1.00 26.46 288 ILE B N 1
ATOM 5402 C CA . ILE B 1 308 ? 24.581 1.964 36.455 1.00 27.27 288 ILE B CA 1
ATOM 5403 C C . ILE B 1 308 ? 23.656 1.716 37.625 1.00 25.86 288 ILE B C 1
ATOM 5404 O O . ILE B 1 308 ? 22.979 0.692 37.668 1.00 25.17 288 ILE B O 1
ATOM 5409 N N . HIS B 1 309 ? 23.593 2.673 38.532 1.00 26.42 289 HIS B N 1
ATOM 5410 C CA . HIS B 1 309 ? 22.621 2.627 39.651 1.00 30.15 289 HIS B CA 1
ATOM 5411 C C . HIS B 1 309 ? 21.699 3.856 39.556 1.00 27.83 289 HIS B C 1
ATOM 5412 O O . HIS B 1 309 ? 22.167 4.985 39.562 1.00 26.20 289 HIS B O 1
ATOM 5419 N N . TRP B 1 310 ? 20.415 3.591 39.438 1.00 26.19 290 TRP B N 1
ATOM 5420 C CA . TRP B 1 310 ? 19.382 4.601 39.280 1.00 27.36 290 TRP B CA 1
ATOM 5421 C C . TRP B 1 310 ? 18.787 4.958 40.628 1.00 27.01 290 TRP B C 1
ATOM 5422 O O . TRP B 1 310 ? 18.561 4.092 41.409 1.00 28.05 290 TRP B O 1
ATOM 5433 N N . LYS B 1 311 ? 18.523 6.243 40.852 1.00 29.74 291 LYS B N 1
ATOM 5434 C CA . LYS B 1 311 ? 17.734 6.738 41.967 1.00 34.72 291 LYS B CA 1
ATOM 5435 C C . LYS B 1 311 ? 16.717 7.740 41.393 1.00 36.64 291 LYS B C 1
ATOM 5436 O O . LYS B 1 311 ? 16.676 8.000 40.177 1.00 29.20 291 LYS B O 1
ATOM 5442 N N . ASP B 1 312 ? 15.862 8.269 42.247 1.00 34.46 292 ASP B N 1
ATOM 5443 C CA . ASP B 1 312 ? 14.741 9.077 41.762 1.00 33.93 292 ASP B CA 1
ATOM 5444 C C . ASP B 1 312 ? 15.246 10.348 41.083 1.00 31.34 292 ASP 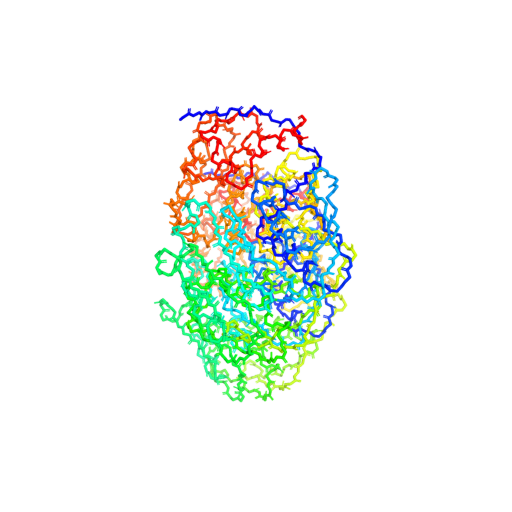B C 1
ATOM 5445 O O . ASP B 1 312 ? 14.713 10.767 40.029 1.00 33.21 292 ASP B O 1
ATOM 5450 N N . GLU B 1 313 ? 16.261 10.938 41.706 1.00 29.50 293 GLU B N 1
ATOM 5451 C CA . GLU B 1 313 ? 16.827 12.218 41.301 1.00 34.56 293 GLU B CA 1
ATOM 5452 C C . GLU B 1 313 ? 18.339 12.197 40.916 1.00 30.38 293 GLU B C 1
ATOM 5453 O O . GLU B 1 313 ? 18.907 13.251 40.701 1.00 30.45 293 GLU B O 1
ATOM 5459 N N . SER B 1 314 ? 18.985 11.031 40.844 1.00 27.37 294 SER B N 1
ATOM 5460 C CA . SER B 1 314 ? 20.423 10.927 40.434 1.00 27.94 294 SER B CA 1
ATOM 5461 C C . SER B 1 314 ? 20.668 9.608 39.672 1.00 24.51 294 SER B C 1
ATOM 5462 O O . SER B 1 314 ? 19.863 8.716 39.813 1.00 30.23 294 SER B O 1
ATOM 5465 N N . ILE B 1 315 ? 21.718 9.521 38.841 1.00 21.58 295 ILE B N 1
ATOM 5466 C CA . ILE B 1 315 ? 22.146 8.290 38.232 1.00 22.08 295 ILE B CA 1
ATOM 5467 C C . ILE B 1 315 ? 23.634 8.189 38.534 1.00 23.60 295 ILE B C 1
ATOM 5468 O O . ILE B 1 315 ? 24.378 9.144 38.327 1.00 26.89 295 ILE B O 1
ATOM 5473 N N . THR B 1 316 ? 24.071 7.022 38.993 1.00 22.98 296 THR B N 1
ATOM 5474 C CA . THR B 1 316 ? 25.470 6.775 39.331 1.00 23.19 296 THR B CA 1
ATOM 5475 C C . THR B 1 316 ? 26.063 5.768 38.334 1.00 22.60 296 THR B C 1
ATOM 5476 O O . THR B 1 316 ? 25.389 4.797 37.978 1.00 24.38 296 THR B O 1
ATOM 5480 N N . VAL B 1 317 ? 27.298 5.993 37.891 1.00 20.39 297 VAL B N 1
ATOM 5481 C CA . VAL B 1 317 ? 27.999 5.046 37.036 1.00 21.07 297 VAL B CA 1
ATOM 5482 C C . VAL B 1 317 ? 29.305 4.642 37.717 1.00 21.91 297 VAL B C 1
ATOM 5483 O O . VAL B 1 317 ? 29.941 5.460 38.350 1.00 22.31 297 VAL B O 1
ATOM 5487 N N . ILE B 1 318 ? 29.678 3.366 37.562 1.00 26.63 298 ILE B N 1
ATOM 5488 C CA . ILE B 1 318 ? 30.983 2.837 37.970 1.00 24.89 298 ILE B CA 1
ATOM 5489 C C . ILE B 1 318 ? 31.722 2.385 36.725 1.00 22.75 298 ILE B C 1
ATOM 5490 O O . ILE B 1 318 ? 31.178 1.696 35.910 1.00 23.65 298 ILE B O 1
ATOM 5495 N N . GLY B 1 319 ? 32.987 2.764 36.619 1.00 22.51 299 GLY B N 1
ATOM 5496 C CA . GLY B 1 319 ? 33.793 2.483 35.443 1.00 26.76 299 GLY B CA 1
ATOM 5497 C C . GLY B 1 319 ? 34.058 1.002 35.288 1.00 27.18 299 GLY B C 1
ATOM 5498 O O . GLY B 1 319 ? 34.254 0.322 36.253 1.00 27.10 299 GLY B O 1
ATOM 5499 N N . LYS B 1 320 ? 33.987 0.502 34.057 1.00 31.70 300 LYS B N 1
ATOM 5500 C CA . LYS B 1 320 ? 34.162 -0.921 33.733 1.00 28.73 300 LYS B CA 1
ATOM 5501 C C . LYS B 1 320 ? 34.692 -0.997 32.307 1.00 29.42 300 LYS B C 1
ATOM 5502 O O . LYS B 1 320 ? 34.539 -0.063 31.559 1.00 31.63 300 LYS B O 1
ATOM 5508 N N . PRO B 1 321 ? 35.313 -2.114 31.921 1.00 29.90 301 PRO B N 1
ATOM 5509 C CA . PRO B 1 321 ? 35.702 -2.227 30.533 1.00 28.41 301 PRO B CA 1
ATOM 5510 C C . PRO B 1 321 ? 34.462 -2.203 29.670 1.00 25.80 301 PRO B C 1
ATOM 5511 O O . PRO B 1 321 ? 33.437 -2.739 30.049 1.00 25.30 301 PRO B O 1
ATOM 5515 N N . LEU B 1 322 ? 34.529 -1.482 28.554 1.00 25.25 302 LEU B N 1
ATOM 5516 C CA . LEU B 1 322 ? 33.378 -1.325 27.675 1.00 24.36 302 LEU B CA 1
ATOM 5517 C C . LEU B 1 322 ? 33.540 -2.160 26.440 1.00 23.57 302 LEU B C 1
ATOM 5518 O O . LEU B 1 322 ? 34.634 -2.320 25.934 1.00 25.29 302 LEU B O 1
ATOM 5523 N N . THR B 1 323 ? 32.447 -2.727 25.977 1.00 23.77 303 THR B N 1
ATOM 5524 C CA . THR B 1 323 ? 32.412 -3.467 24.750 1.00 26.53 303 THR B CA 1
ATOM 5525 C C . THR B 1 323 ? 31.431 -2.820 23.807 1.00 26.08 303 THR B C 1
ATOM 5526 O O . THR B 1 323 ? 30.382 -2.253 24.222 1.00 26.96 303 THR B O 1
ATOM 5530 N N . ALA B 1 324 ? 31.750 -2.932 22.526 1.00 26.79 304 ALA B N 1
ATOM 5531 C CA . ALA B 1 324 ? 30.913 -2.390 21.482 1.00 25.81 304 ALA B CA 1
ATOM 5532 C C . ALA B 1 324 ? 29.487 -2.940 21.415 1.00 23.48 304 ALA B C 1
ATOM 5533 O O . ALA B 1 324 ? 29.207 -4.107 21.750 1.00 23.43 304 ALA B O 1
ATOM 5535 N N . VAL B 1 325 ? 28.601 -2.081 20.933 1.00 23.77 305 VAL B N 1
ATOM 5536 C CA . VAL B 1 325 ? 27.228 -2.401 20.598 1.00 23.70 305 VAL B CA 1
ATOM 5537 C C . VAL B 1 325 ? 26.911 -1.971 19.155 1.00 27.34 305 VAL B C 1
ATOM 5538 O O . VAL B 1 325 ? 27.564 -1.082 18.551 1.00 25.86 305 VAL B O 1
ATOM 5542 N N . ASP B 1 326 ? 25.891 -2.608 18.609 1.00 27.07 306 ASP B N 1
ATOM 5543 C CA . ASP B 1 326 ? 25.375 -2.345 17.298 1.00 27.91 306 ASP B CA 1
ATOM 5544 C C . ASP B 1 326 ? 23.865 -2.125 17.456 1.00 29.01 306 ASP B C 1
ATOM 5545 O O . ASP B 1 326 ? 23.110 -3.088 17.541 1.00 28.83 306 ASP B O 1
ATOM 5550 N N . MET B 1 327 ? 23.411 -0.866 17.445 1.00 27.82 307 MET B N 1
ATOM 5551 C CA . MET B 1 327 ? 22.165 -0.542 18.100 1.00 29.66 307 MET B CA 1
ATOM 5552 C C . MET B 1 327 ? 21.508 0.734 17.563 1.00 29.17 307 MET B C 1
ATOM 5553 O O . MET B 1 327 ? 22.175 1.750 17.302 1.00 25.26 307 MET B O 1
ATOM 5558 N N . ASP B 1 328 ? 20.193 0.655 17.449 1.00 26.94 308 ASP B N 1
ATOM 5559 C CA . ASP B 1 328 ? 19.293 1.769 17.250 1.00 28.75 308 ASP B CA 1
ATOM 5560 C C . ASP B 1 328 ? 19.372 2.751 18.393 1.00 28.30 308 ASP B C 1
ATOM 5561 O O . ASP B 1 328 ? 19.152 2.382 19.547 1.00 28.86 308 ASP B O 1
ATOM 5566 N N . MET B 1 329 ? 19.634 4.007 18.054 1.00 28.88 309 MET B N 1
ATOM 5567 C CA . MET B 1 329 ? 19.640 5.107 19.017 1.00 30.26 309 MET B CA 1
ATOM 5568 C C . MET B 1 329 ? 18.827 6.301 18.598 1.00 26.78 309 MET B C 1
ATOM 5569 O O . MET B 1 329 ? 19.037 7.411 19.078 1.00 25.76 309 MET B O 1
ATOM 5574 N N . ASN B 1 330 ? 17.858 6.035 17.751 1.00 27.16 310 ASN B N 1
ATOM 5575 C CA . ASN B 1 330 ? 16.853 7.036 17.382 1.00 36.33 310 ASN B CA 1
ATOM 5576 C C . ASN B 1 330 ? 16.007 7.550 18.564 1.00 37.41 310 ASN B C 1
ATOM 5577 O O . ASN B 1 330 ? 15.609 8.715 18.575 1.00 41.84 310 ASN B O 1
ATOM 5582 N N . HIS B 1 331 ? 15.785 6.690 19.559 1.00 37.66 311 HIS B N 1
ATOM 5583 C CA . HIS B 1 331 ? 15.051 7.048 20.788 1.00 41.62 311 HIS B CA 1
ATOM 5584 C C . HIS B 1 331 ? 15.773 8.040 21.698 1.00 43.56 311 HIS B C 1
ATOM 5585 O O . HIS B 1 331 ? 15.154 8.564 22.599 1.00 47.50 311 HIS B O 1
ATOM 5592 N N . ILE B 1 332 ? 17.077 8.263 21.487 1.00 45.27 312 ILE B N 1
ATOM 5593 C CA . ILE B 1 332 ? 17.877 9.235 22.249 1.00 38.47 312 ILE B CA 1
ATOM 5594 C C . ILE B 1 332 ? 18.806 10.100 21.351 1.00 38.52 312 ILE B C 1
ATOM 5595 O O . ILE B 1 332 ? 19.980 10.127 21.546 1.00 31.32 312 ILE B O 1
ATOM 5600 N N . PRO B 1 333 ? 18.276 10.817 20.358 1.00 47.15 313 PRO B N 1
ATOM 5601 C CA . PRO B 1 333 ? 19.169 11.359 19.275 1.00 47.76 313 PRO B CA 1
ATOM 5602 C C . PRO B 1 333 ? 20.302 12.304 19.738 1.00 41.01 313 PRO B C 1
ATOM 5603 O O . PRO B 1 333 ? 21.470 12.126 19.335 1.00 44.39 313 PRO B O 1
ATOM 5607 N N . ASP B 1 334 ? 19.995 13.227 20.644 1.00 40.35 314 ASP B N 1
ATOM 5608 C CA . ASP B 1 334 ? 21.025 14.136 21.206 1.00 38.64 314 ASP B CA 1
ATOM 5609 C C . ASP B 1 334 ? 22.115 13.409 21.971 1.00 33.60 314 ASP B C 1
ATOM 5610 O O . ASP B 1 334 ? 23.312 13.583 21.693 1.00 27.89 314 ASP B O 1
ATOM 5615 N N . ALA B 1 335 ? 21.699 12.543 22.892 1.00 28.76 315 ALA B N 1
ATOM 5616 C CA . ALA B 1 335 ? 22.660 11.853 23.760 1.00 27.95 315 ALA B CA 1
ATOM 5617 C C . ALA B 1 335 ? 23.443 10.793 22.963 1.00 25.19 315 ALA B C 1
ATOM 5618 O O . ALA B 1 335 ? 24.557 10.403 23.347 1.00 2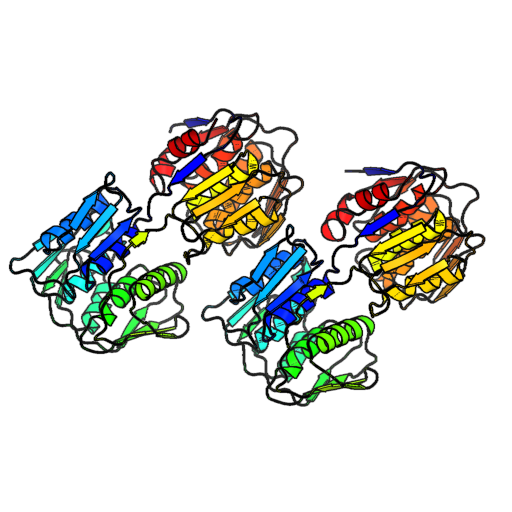3.45 315 ALA B O 1
ATOM 5620 N N . ALA B 1 336 ? 22.855 10.319 21.856 1.00 24.13 316 ALA B N 1
ATOM 5621 C CA . ALA B 1 336 ? 23.459 9.243 21.032 1.00 26.03 316 ALA B CA 1
ATOM 5622 C C . ALA B 1 336 ? 24.824 9.664 20.482 1.00 24.20 316 ALA B C 1
ATOM 5623 O O . ALA B 1 336 ? 25.699 8.853 20.347 1.00 25.07 316 ALA B O 1
ATOM 5625 N N . MET B 1 337 ? 25.016 10.962 20.201 1.00 23.82 317 MET B N 1
ATOM 5626 C CA . MET B 1 337 ? 26.283 11.420 19.674 1.00 24.16 317 MET B CA 1
ATOM 5627 C C . MET B 1 337 ? 27.387 11.102 20.629 1.00 20.45 317 MET B C 1
ATOM 5628 O O . MET B 1 337 ? 28.508 10.890 20.209 1.00 18.31 317 MET B O 1
ATOM 5633 N N . THR B 1 338 ? 27.072 11.107 21.930 1.00 18.76 318 THR B N 1
ATOM 5634 C CA . THR B 1 338 ? 28.045 10.737 22.957 1.00 18.43 318 THR B CA 1
ATOM 5635 C C . THR B 1 338 ? 28.564 9.326 22.863 1.00 18.63 318 THR B C 1
ATOM 5636 O O . THR B 1 338 ? 29.732 9.078 23.217 1.00 18.97 318 THR B O 1
ATOM 5640 N N . ILE B 1 339 ? 27.737 8.403 22.382 1.00 18.07 319 ILE B N 1
ATOM 5641 C CA . ILE B 1 339 ? 28.190 7.061 22.138 1.00 20.32 319 ILE B CA 1
ATOM 5642 C C . ILE B 1 339 ? 29.294 7.027 21.087 1.00 20.55 319 ILE B C 1
ATOM 5643 O O . ILE B 1 339 ? 30.196 6.208 21.183 1.00 21.94 319 ILE B O 1
ATOM 5648 N N . ALA B 1 340 ? 29.262 7.941 20.114 1.00 22.65 320 ALA B N 1
ATOM 5649 C CA . ALA B 1 340 ? 30.214 7.902 19.010 1.00 22.88 320 ALA B CA 1
ATOM 5650 C C . ALA B 1 340 ? 31.622 8.147 19.520 1.00 23.03 320 ALA B C 1
ATOM 5651 O O . ALA B 1 340 ? 32.542 7.606 18.961 1.00 21.14 320 ALA B O 1
ATOM 5653 N N . THR B 1 341 ? 31.801 8.982 20.563 1.00 22.64 321 THR B N 1
ATOM 5654 C CA . THR B 1 341 ? 33.127 9.110 21.171 1.00 21.76 321 THR B CA 1
ATOM 5655 C C . THR B 1 341 ? 33.399 8.087 22.261 1.00 19.50 321 THR B C 1
ATOM 5656 O O . THR B 1 341 ? 34.535 7.709 22.478 1.00 18.10 321 THR B O 1
ATOM 5660 N N . THR B 1 342 ? 32.371 7.661 22.966 1.00 18.68 322 THR B N 1
ATOM 5661 C CA . THR B 1 342 ? 32.532 6.584 23.928 1.00 19.48 322 THR B CA 1
ATOM 5662 C C . THR B 1 342 ? 33.112 5.317 23.235 1.00 19.97 322 THR B C 1
ATOM 5663 O O . THR B 1 342 ? 33.925 4.600 23.808 1.00 21.10 322 THR B O 1
ATOM 5667 N N . ALA B 1 343 ? 32.674 5.083 22.001 1.00 20.64 323 ALA B N 1
ATOM 5668 C CA . ALA B 1 343 ? 33.118 3.953 21.158 1.00 20.21 323 ALA B CA 1
ATOM 5669 C C . ALA B 1 343 ? 34.612 3.897 20.960 1.00 19.79 323 ALA B C 1
ATOM 5670 O O . ALA B 1 343 ? 35.182 2.856 20.758 1.00 20.11 323 ALA B O 1
ATOM 5672 N N . LEU B 1 344 ? 35.264 5.021 21.046 1.00 19.60 324 LEU B N 1
ATOM 5673 C CA . LEU B 1 344 ? 36.720 5.031 20.990 1.00 22.81 324 LEU B CA 1
ATOM 5674 C C . LEU B 1 344 ? 37.383 4.220 22.121 1.00 22.50 324 LEU B C 1
ATOM 5675 O O . LEU B 1 344 ? 38.498 3.854 21.965 1.00 22.66 324 LEU B O 1
ATOM 5680 N N . PHE B 1 345 ? 36.707 3.983 23.249 1.00 21.35 325 PHE B N 1
ATOM 5681 C CA . PHE B 1 345 ? 37.289 3.282 24.380 1.00 22.39 325 PHE B CA 1
ATOM 5682 C C . PHE B 1 345 ? 36.747 1.843 24.599 1.00 22.63 325 PHE B C 1
ATOM 5683 O O . PHE B 1 345 ? 37.026 1.255 25.608 1.00 27.38 325 PHE B O 1
ATOM 5691 N N . ALA B 1 346 ? 35.934 1.332 23.678 1.00 22.87 326 ALA B N 1
ATOM 5692 C CA . ALA B 1 346 ? 35.276 0.036 23.787 1.00 23.65 326 ALA B CA 1
ATOM 5693 C C . ALA B 1 346 ? 35.993 -0.923 22.893 1.00 27.10 326 ALA B C 1
ATOM 5694 O O . ALA B 1 346 ? 36.603 -0.513 21.874 1.00 26.65 326 ALA B O 1
ATOM 5696 N N . THR B 1 347 ? 35.874 -2.191 23.265 1.00 27.05 327 THR B N 1
ATOM 5697 C CA . THR B 1 347 ? 36.423 -3.288 22.465 1.00 27.06 327 THR B CA 1
ATOM 5698 C C . THR B 1 347 ? 35.479 -3.635 21.353 1.00 22.96 327 THR B C 1
ATOM 5699 O O . THR B 1 347 ? 34.302 -3.888 21.577 1.00 25.11 327 THR B O 1
ATOM 5703 N N . GLY B 1 348 ? 35.979 -3.633 20.139 1.00 22.24 328 GLY B N 1
ATOM 5704 C CA . GLY B 1 348 ? 35.160 -3.994 18.977 1.00 23.08 328 GLY B CA 1
ATOM 5705 C C . GLY B 1 348 ? 34.702 -2.759 18.250 1.00 24.81 328 GLY B C 1
ATOM 5706 O O . GLY B 1 348 ? 35.131 -1.658 18.544 1.00 24.91 328 GLY B O 1
ATOM 5707 N N . THR B 1 349 ? 33.839 -2.978 17.276 1.00 24.67 329 THR B N 1
ATOM 5708 C CA . THR B 1 349 ? 33.305 -1.946 16.434 1.00 25.61 329 THR B CA 1
ATOM 5709 C C . THR B 1 349 ? 31.900 -1.556 16.856 1.00 23.85 329 THR B C 1
ATOM 5710 O O . THR B 1 349 ? 31.018 -2.369 16.798 1.00 25.26 329 THR B O 1
ATOM 5714 N N . THR B 1 350 ? 31.684 -0.318 17.227 1.00 19.75 330 THR B N 1
ATOM 5715 C CA . THR B 1 350 ? 30.350 0.158 17.646 1.00 20.74 330 THR B CA 1
ATOM 5716 C C . THR B 1 350 ? 29.610 0.696 16.461 1.00 21.18 330 THR B C 1
ATOM 5717 O O . THR B 1 350 ? 30.185 1.480 15.693 1.00 24.14 330 THR B O 1
ATOM 5721 N N . THR B 1 351 ? 28.340 0.320 16.302 1.00 21.77 331 THR B N 1
ATOM 5722 C CA . THR B 1 351 ? 27.530 0.869 15.232 1.00 22.04 331 THR B CA 1
ATOM 5723 C C . THR B 1 351 ? 26.305 1.533 15.804 1.00 22.44 331 THR B C 1
ATOM 5724 O O . THR B 1 351 ? 25.585 0.918 16.544 1.00 23.55 331 THR B O 1
ATOM 5728 N N . ILE B 1 352 ? 26.087 2.810 15.479 1.00 22.97 332 ILE B N 1
ATOM 5729 C CA . ILE B 1 352 ? 24.923 3.547 15.932 1.00 23.91 332 ILE B CA 1
ATOM 5730 C C . ILE B 1 352 ? 23.960 3.554 14.749 1.00 26.14 332 ILE B C 1
ATOM 5731 O O . ILE B 1 352 ? 24.324 4.068 13.657 1.00 26.82 332 ILE B O 1
ATOM 5736 N N . ARG B 1 353 ? 22.769 2.961 14.923 1.00 25.61 333 ARG B N 1
ATOM 5737 C CA . ARG B 1 353 ? 21.792 2.801 13.855 1.00 24.25 333 ARG B CA 1
ATOM 5738 C C . ARG B 1 353 ? 20.619 3.693 13.972 1.00 24.02 333 ARG B C 1
ATOM 5739 O O . ARG B 1 353 ? 20.288 4.152 15.066 1.00 25.42 333 ARG B O 1
ATOM 5747 N N . ASN B 1 354 ? 19.926 3.843 12.847 1.00 26.80 334 ASN B N 1
ATOM 5748 C CA . ASN B 1 354 ? 18.626 4.490 12.715 1.00 28.41 334 ASN B CA 1
ATOM 5749 C C . ASN B 1 354 ? 18.723 5.931 13.174 1.00 29.43 334 ASN B C 1
ATOM 5750 O O . ASN B 1 354 ? 17.874 6.453 13.897 1.00 32.10 334 ASN B O 1
ATOM 5755 N N . ILE B 1 355 ? 19.790 6.586 12.744 1.00 27.21 335 ILE B N 1
ATOM 5756 C CA . ILE B 1 355 ? 20.021 7.959 13.137 1.00 28.89 335 ILE B CA 1
ATOM 5757 C C . ILE B 1 355 ? 19.942 8.902 11.986 1.00 28.47 335 ILE B C 1
ATOM 5758 O O . ILE B 1 355 ? 20.677 9.882 11.958 1.00 26.56 335 ILE B O 1
ATOM 5763 N N . TYR B 1 356 ? 18.971 8.689 11.091 1.00 35.40 336 TYR B N 1
ATOM 5764 C CA . TYR B 1 356 ? 18.781 9.634 9.960 1.00 39.38 336 TYR B CA 1
ATOM 5765 C C . TYR B 1 356 ? 18.562 11.074 10.435 1.00 37.29 336 TYR B C 1
ATOM 5766 O O . TYR B 1 356 ? 19.068 12.019 9.821 1.00 43.39 336 TYR B O 1
ATOM 5775 N N . ASN B 1 357 ? 17.873 11.200 11.558 1.00 35.51 337 ASN B N 1
ATOM 5776 C CA . ASN B 1 357 ? 17.648 12.457 12.264 1.00 40.08 337 ASN B CA 1
ATOM 5777 C C . ASN B 1 357 ? 18.899 13.304 12.441 1.00 36.48 337 ASN B C 1
ATOM 5778 O O . ASN B 1 357 ? 18.796 14.516 12.390 1.00 36.39 337 ASN B O 1
ATOM 5783 N N . TRP B 1 358 ? 20.078 12.693 12.642 1.00 32.33 338 TRP B N 1
ATOM 5784 C CA . TRP B 1 358 ? 21.304 13.488 12.760 1.00 34.24 338 TRP B CA 1
ATOM 5785 C C . TRP B 1 358 ? 21.519 14.380 11.531 1.00 35.60 338 TRP B C 1
ATOM 5786 O O . TRP B 1 358 ? 22.066 15.502 11.657 1.00 37.24 338 TRP B O 1
ATOM 5797 N N . ARG B 1 359 ? 21.100 13.885 10.363 1.00 36.03 339 ARG B N 1
ATOM 5798 C CA . ARG B 1 359 ? 21.411 14.548 9.108 1.00 40.07 339 ARG B CA 1
ATOM 5799 C C . ARG B 1 359 ? 20.585 15.791 8.819 1.00 45.39 339 ARG B C 1
ATOM 5800 O O . ARG B 1 359 ? 21.025 16.617 8.040 1.00 46.77 339 ARG B O 1
ATOM 5808 N N . VAL B 1 360 ? 19.410 15.921 9.437 1.00 50.09 340 VAL B N 1
ATOM 5809 C CA . VAL B 1 360 ? 18.471 17.018 9.112 1.00 57.20 340 VAL B CA 1
ATOM 5810 C C . VAL B 1 360 ? 18.568 18.272 10.022 1.00 64.27 340 VAL B C 1
ATOM 5811 O O . VAL B 1 360 ? 17.686 19.126 9.978 1.00 67.13 340 VAL B O 1
ATOM 5815 N N . LYS B 1 361 ? 19.642 18.400 10.808 1.00 68.88 341 LYS B N 1
ATOM 5816 C CA . LYS B 1 361 ? 19.858 19.593 11.649 1.00 77.66 341 LYS B CA 1
ATOM 5817 C C . LYS B 1 361 ? 20.535 20.749 10.868 1.00 75.91 341 LYS B C 1
ATOM 5818 O O . LYS B 1 361 ? 20.788 20.614 9.656 1.00 70.59 341 LYS B O 1
ATOM 5824 N N . GLU B 1 362 ? 20.822 21.865 11.565 1.00 75.30 342 GLU B N 1
ATOM 5825 C CA . GLU B 1 362 ? 21.588 23.011 11.005 1.00 78.85 342 GLU B CA 1
ATOM 5826 C C . GLU B 1 362 ? 22.776 22.520 10.179 1.00 76.28 342 GLU B C 1
ATOM 5827 O O . GLU B 1 362 ? 23.066 23.052 9.106 1.00 71.39 342 GLU B O 1
ATOM 5833 N N . THR B 1 363 ? 23.451 21.503 10.708 1.00 74.43 343 THR B N 1
ATOM 5834 C CA . THR B 1 363 ? 24.536 20.820 10.018 1.00 67.57 343 THR B CA 1
ATOM 5835 C C . THR B 1 363 ? 24.259 19.316 10.043 1.00 52.86 343 THR B C 1
ATOM 5836 O O . THR B 1 363 ? 23.460 18.853 10.865 1.00 48.57 343 THR B O 1
ATOM 5840 N N . ASP B 1 364 ? 24.889 18.560 9.136 1.00 41.22 344 ASP B N 1
ATOM 5841 C CA . ASP B 1 364 ? 24.706 17.095 9.097 1.00 38.35 344 ASP B CA 1
ATOM 5842 C C . ASP B 1 364 ? 25.618 16.553 10.208 1.00 36.32 344 ASP B C 1
ATOM 5843 O O . ASP B 1 364 ? 26.830 16.503 10.028 1.00 34.12 344 ASP B O 1
ATOM 5848 N N . ARG B 1 365 ? 25.045 16.199 11.361 1.00 34.10 345 ARG B N 1
ATOM 5849 C CA . ARG B 1 365 ? 25.830 15.722 12.508 1.00 33.23 345 ARG B CA 1
ATOM 5850 C C . ARG B 1 365 ? 26.497 14.352 12.248 1.00 28.32 345 ARG B C 1
ATOM 5851 O O . ARG B 1 365 ? 27.452 14.018 12.909 1.00 26.89 345 ARG B O 1
ATOM 5859 N N . LEU B 1 366 ? 25.930 13.523 11.383 1.00 24.41 346 LEU B N 1
ATOM 5860 C CA . LEU B 1 366 ? 26.454 12.186 11.186 1.00 23.05 346 LEU B CA 1
ATOM 5861 C C . LEU B 1 366 ? 27.821 12.333 10.460 1.00 23.23 346 LEU B C 1
ATOM 5862 O O . LEU B 1 366 ? 28.841 11.861 10.966 1.00 21.38 346 LEU B O 1
ATOM 5867 N N . ASN B 1 367 ? 27.846 13.020 9.330 1.00 23.92 347 ASN B N 1
ATOM 5868 C CA . ASN B 1 367 ? 29.119 13.333 8.657 1.00 24.96 347 ASN B CA 1
ATOM 5869 C C . ASN B 1 367 ? 30.085 14.237 9.469 1.00 22.77 347 ASN B C 1
ATOM 5870 O O . ASN B 1 367 ? 31.303 14.051 9.415 1.00 21.88 347 ASN B O 1
ATOM 5875 N N . ALA B 1 368 ? 29.565 15.196 10.228 1.00 24.18 348 ALA B N 1
ATOM 5876 C CA . ALA B 1 368 ? 30.398 15.966 11.123 1.00 25.11 348 ALA B CA 1
ATOM 5877 C C . ALA B 1 368 ? 31.102 15.093 12.145 1.00 23.74 348 ALA B C 1
ATOM 5878 O O . ALA B 1 368 ? 32.292 15.251 12.311 1.00 22.61 348 ALA B O 1
ATOM 5880 N N . MET B 1 369 ? 30.387 14.196 12.834 1.00 22.56 349 MET B N 1
ATOM 5881 C CA . MET B 1 369 ? 31.013 13.309 13.820 1.00 22.80 349 MET B CA 1
ATOM 5882 C C . MET B 1 369 ? 32.022 12.400 13.099 1.00 21.71 349 MET B C 1
ATOM 5883 O O . MET B 1 369 ? 33.148 12.175 13.564 1.00 21.47 349 MET B O 1
ATOM 5888 N N . ALA B 1 370 ? 31.626 11.907 11.945 1.00 19.15 350 ALA B N 1
ATOM 5889 C CA . ALA B 1 370 ? 32.517 11.061 11.147 1.00 21.02 350 ALA B CA 1
ATOM 5890 C C . ALA B 1 370 ? 33.826 11.762 10.832 1.00 20.04 350 ALA B C 1
ATOM 5891 O O . ALA B 1 370 ? 34.921 11.221 11.084 1.00 18.20 350 ALA B O 1
ATOM 5893 N N . THR B 1 371 ? 33.688 12.975 10.357 1.00 20.21 351 THR B N 1
ATOM 5894 C CA . THR B 1 371 ? 34.833 13.764 9.904 1.00 22.00 351 THR B CA 1
ATOM 5895 C C . THR B 1 371 ? 35.787 13.943 11.094 1.00 21.25 351 THR B C 1
ATOM 5896 O O . THR B 1 371 ? 36.972 13.716 10.989 1.00 21.45 351 THR B O 1
ATOM 5900 N N . GLU B 1 372 ? 35.265 14.285 12.256 1.00 21.42 352 GLU B N 1
ATOM 5901 C CA . GLU B 1 372 ? 36.119 14.601 13.414 1.00 21.13 352 GLU B CA 1
ATOM 5902 C C . GLU B 1 372 ? 36.668 13.349 14.034 1.00 20.36 352 GLU B C 1
ATOM 5903 O O . GLU B 1 372 ? 37.792 13.380 14.486 1.00 19.62 352 GLU B O 1
ATOM 5909 N N . LEU B 1 373 ? 35.883 12.258 14.080 1.00 20.76 353 LEU B N 1
ATOM 5910 C CA . LEU B 1 373 ? 36.400 10.953 14.520 1.00 21.49 353 LEU B CA 1
ATOM 5911 C C . LEU B 1 373 ? 37.606 10.464 13.694 1.00 22.30 353 LEU B C 1
ATOM 5912 O O . LEU B 1 373 ? 38.543 9.939 14.271 1.00 23.72 353 LEU B O 1
ATOM 5917 N N . ARG B 1 374 ? 37.620 10.695 12.386 1.00 21.04 354 ARG B N 1
ATOM 5918 C CA . ARG B 1 374 ? 38.734 10.260 11.550 1.00 20.88 354 ARG B CA 1
ATOM 5919 C C . ARG B 1 374 ? 39.991 11.019 11.899 1.00 21.62 354 ARG B C 1
ATOM 5920 O O . ARG B 1 374 ? 41.037 10.445 11.888 1.00 22.57 354 ARG B O 1
ATOM 5928 N N . LYS B 1 375 ? 39.894 12.282 12.293 1.00 23.02 355 LYS B N 1
ATOM 5929 C CA . LYS B 1 375 ? 41.088 13.054 12.678 1.00 25.02 355 LYS B CA 1
ATOM 5930 C C . LYS B 1 375 ? 41.802 12.490 13.902 1.00 26.31 355 LYS B C 1
ATOM 5931 O O . LYS B 1 375 ? 43.039 12.648 14.004 1.00 24.13 355 LYS B O 1
ATOM 5937 N N . VAL B 1 376 ? 41.039 11.863 14.830 1.00 25.27 356 VAL B N 1
ATOM 5938 C CA . VAL B 1 376 ? 41.678 11.240 16.014 1.00 23.52 356 VAL B CA 1
ATOM 5939 C C . VAL B 1 376 ? 42.238 9.853 15.673 1.00 24.64 356 VAL B C 1
ATOM 5940 O O . VAL B 1 376 ? 42.921 9.268 16.497 1.00 23.66 356 VAL B O 1
ATOM 5944 N N . GLY B 1 377 ? 41.932 9.328 14.471 1.00 23.32 357 GLY B N 1
ATOM 5945 C CA . GLY B 1 377 ? 42.465 8.043 13.993 1.00 24.00 357 GLY B CA 1
ATOM 5946 C C . GLY B 1 377 ? 41.482 6.886 13.972 1.00 23.57 357 GLY B C 1
ATOM 5947 O O . GLY B 1 377 ? 41.850 5.760 13.683 1.00 26.97 357 GLY B O 1
ATOM 5948 N N . ALA B 1 378 ? 40.213 7.122 14.263 1.00 21.68 358 ALA B N 1
ATOM 5949 C CA . ALA B 1 378 ? 39.297 6.021 14.245 1.00 23.15 358 ALA B CA 1
ATOM 5950 C C . ALA B 1 378 ? 39.032 5.638 12.809 1.00 21.91 358 ALA B C 1
ATOM 5951 O O . ALA B 1 378 ? 39.065 6.477 11.947 1.00 20.86 358 ALA B O 1
ATOM 5953 N N . GLU B 1 379 ? 38.747 4.365 12.587 1.00 23.53 359 GLU B N 1
ATOM 5954 C CA . GLU B 1 379 ? 38.204 3.887 11.337 1.00 26.98 359 GLU B CA 1
ATOM 5955 C C . GLU B 1 379 ? 36.688 4.075 11.409 1.00 24.52 359 GLU B C 1
ATOM 5956 O O . GLU B 1 379 ? 36.023 3.544 12.291 1.00 22.51 359 GLU B O 1
ATOM 5962 N N . VAL B 1 380 ? 36.150 4.841 10.472 1.00 22.13 360 VAL B N 1
ATOM 5963 C CA . VAL B 1 380 ? 34.744 5.169 10.453 1.00 22.25 360 VAL B CA 1
ATOM 5964 C C . VAL B 1 380 ? 34.086 4.814 9.101 1.00 23.56 360 VAL B C 1
ATOM 5965 O O . VAL B 1 380 ? 34.576 5.182 8.026 1.00 26.07 360 VAL B O 1
ATOM 5969 N N . VAL B 1 381 ? 32.930 4.191 9.169 1.00 23.11 361 VAL B N 1
ATOM 5970 C CA . VAL B 1 381 ? 32.137 3.856 8.001 1.00 23.45 361 VAL B CA 1
ATOM 5971 C C . VAL B 1 381 ? 30.762 4.526 8.187 1.00 21.92 361 VAL B C 1
ATOM 5972 O O . VAL B 1 381 ? 30.128 4.427 9.241 1.00 21.97 361 VAL B O 1
ATOM 5976 N N . GLU B 1 382 ? 30.331 5.265 7.184 1.00 22.12 362 GLU B N 1
ATOM 5977 C CA . GLU B 1 382 ? 29.028 5.938 7.202 1.00 22.47 362 GLU B CA 1
ATOM 5978 C C . GLU B 1 382 ? 28.072 5.315 6.208 1.00 21.98 362 GLU B C 1
ATOM 5979 O O . GLU B 1 382 ? 28.434 5.038 5.025 1.00 20.66 362 GLU B O 1
ATOM 5985 N N . GLY B 1 383 ? 26.846 5.135 6.651 1.00 21.40 363 GLY B N 1
ATOM 5986 C CA . GLY B 1 383 ? 25.789 4.681 5.757 1.00 24.18 363 GLY B CA 1
ATOM 5987 C C . GLY B 1 383 ? 24.717 5.718 5.789 1.00 26.47 363 GLY B C 1
ATOM 5988 O O . GLY B 1 383 ? 24.954 6.783 6.364 1.00 27.77 363 GLY B O 1
ATOM 5989 N N . LYS B 1 384 ? 23.562 5.437 5.163 1.00 25.31 364 LYS B N 1
ATOM 5990 C CA . LYS B 1 384 ? 22.453 6.410 5.115 1.00 29.81 364 LYS B CA 1
ATOM 5991 C C . LYS B 1 384 ? 22.071 6.971 6.504 1.00 25.37 364 LYS B C 1
ATOM 5992 O O . LYS B 1 384 ? 21.844 8.164 6.701 1.00 22.12 364 LYS B O 1
ATOM 5998 N N . ASP B 1 385 ? 22.004 6.070 7.454 1.00 26.42 365 ASP B N 1
ATOM 5999 C CA . ASP B 1 385 ? 21.468 6.374 8.757 1.00 27.90 365 ASP B CA 1
ATOM 6000 C C . ASP B 1 385 ? 22.219 5.620 9.848 1.00 25.81 365 ASP B C 1
ATOM 6001 O O . ASP B 1 385 ? 21.636 5.279 10.892 1.00 25.90 365 ASP B O 1
ATOM 6006 N N . TYR B 1 386 ? 23.496 5.342 9.616 1.00 22.82 366 TYR B N 1
ATOM 6007 C CA . TYR B 1 386 ? 24.289 4.687 10.617 1.00 22.58 366 TYR B CA 1
ATOM 6008 C C . TYR B 1 386 ? 25.742 5.128 10.522 1.00 23.38 366 TYR B C 1
ATOM 6009 O O . TYR B 1 386 ? 26.213 5.586 9.479 1.00 22.17 366 TYR B O 1
ATOM 6018 N N . ILE B 1 387 ? 26.433 5.022 11.650 1.00 23.10 367 ILE B N 1
ATOM 6019 C CA . ILE B 1 387 ? 27.855 5.309 11.734 1.00 23.71 367 ILE B CA 1
ATOM 6020 C C . ILE B 1 387 ? 28.453 4.175 12.525 1.00 24.27 367 ILE B C 1
ATOM 6021 O O . ILE B 1 387 ? 27.891 3.737 13.542 1.00 24.20 367 ILE B O 1
ATOM 6026 N N . SER B 1 388 ? 29.585 3.701 12.032 1.00 24.17 368 SER B N 1
ATOM 6027 C CA . SER B 1 388 ? 30.263 2.530 12.562 1.00 25.34 368 SER B CA 1
ATOM 6028 C C . SER B 1 388 ? 31.673 2.909 12.904 1.00 25.07 368 SER B C 1
ATOM 6029 O O . SER B 1 388 ? 32.387 3.442 12.052 1.00 24.19 368 SER B O 1
ATOM 6032 N N . ILE B 1 389 ? 32.097 2.616 14.139 1.00 23.82 369 ILE B N 1
ATOM 6033 C CA . ILE B 1 389 ? 33.311 3.185 14.690 1.00 22.96 369 ILE B CA 1
ATOM 6034 C C . ILE B 1 389 ? 34.219 2.094 15.250 1.00 21.93 369 ILE B C 1
ATOM 6035 O O . ILE B 1 389 ? 33.780 1.321 16.043 1.00 21.60 369 ILE B O 1
ATOM 6040 N N . THR B 1 390 ? 35.443 2.005 14.767 1.00 21.38 370 THR B N 1
ATOM 6041 C CA . THR B 1 390 ? 36.428 1.057 15.258 1.00 26.53 370 THR B CA 1
ATOM 6042 C C . THR B 1 390 ? 37.580 1.905 15.816 1.00 26.35 370 THR B C 1
ATOM 6043 O O . THR B 1 390 ? 38.208 2.659 15.051 1.00 24.71 370 THR B O 1
ATOM 6047 N N . PRO B 1 391 ? 37.859 1.816 17.114 1.00 26.40 371 PRO B N 1
ATOM 6048 C CA . PRO B 1 391 ? 38.993 2.569 17.633 1.00 28.75 371 PRO B CA 1
ATOM 6049 C C . PRO B 1 391 ? 40.349 2.171 17.052 1.00 28.71 371 PRO B C 1
ATOM 6050 O O . PRO B 1 391 ? 40.543 1.033 16.705 1.00 26.00 371 PRO B O 1
ATOM 6054 N N . PRO B 1 392 ? 41.295 3.114 16.952 1.00 29.52 372 PRO B N 1
ATOM 6055 C CA . PRO B 1 392 ? 42.642 2.663 16.598 1.00 34.44 372 PRO B CA 1
ATOM 6056 C C . PRO B 1 392 ? 43.414 2.198 17.834 1.00 37.30 372 PRO B C 1
ATOM 6057 O O . PRO B 1 392 ? 43.028 2.487 18.960 1.00 33.86 372 PRO B O 1
ATOM 6061 N N . LYS B 1 393 ? 44.480 1.456 17.595 1.00 44.28 373 LYS B N 1
ATOM 6062 C CA . LYS B 1 393 ? 45.605 1.247 18.534 1.00 47.06 373 LYS B CA 1
ATOM 6063 C C . LYS B 1 393 ? 45.942 2.506 19.361 1.00 43.18 373 LYS B C 1
ATOM 6064 O O . LYS B 1 393 ? 46.012 2.475 20.580 1.00 46.63 373 LYS B O 1
ATOM 6070 N N . SER B 1 394 ? 46.105 3.630 18.698 1.00 40.84 374 SER B N 1
ATOM 6071 C CA . SER B 1 394 ? 46.545 4.825 19.382 1.00 41.97 374 SER B CA 1
ATOM 6072 C C . SER B 1 394 ? 45.841 6.063 18.799 1.00 35.72 374 SER B C 1
ATOM 6073 O O . SER B 1 394 ? 45.872 6.281 17.577 1.00 33.35 374 SER B O 1
ATOM 6076 N N . LEU B 1 395 ? 45.259 6.889 19.680 1.00 32.15 375 LEU B N 1
ATOM 6077 C CA . LEU B 1 395 ? 44.642 8.132 19.240 1.00 34.05 375 LEU B CA 1
ATOM 6078 C C . LEU B 1 395 ? 45.688 9.164 18.792 1.00 32.08 375 LEU B C 1
ATOM 6079 O O . LEU B 1 395 ? 46.831 9.117 19.220 1.00 34.24 375 LEU B O 1
ATOM 6084 N N . LYS B 1 396 ? 45.289 10.058 17.890 1.00 29.65 376 LYS B N 1
ATOM 6085 C CA . LYS B 1 396 ? 46.095 11.209 17.469 1.00 31.81 376 LYS B CA 1
ATOM 6086 C C . LYS B 1 396 ? 45.564 12.472 18.139 1.00 28.90 376 LYS B C 1
ATOM 6087 O O . LYS B 1 396 ? 44.351 12.576 18.332 1.00 28.96 376 LYS B O 1
ATOM 6093 N N . HIS B 1 397 ? 46.440 13.450 18.416 1.00 23.88 377 HIS B N 1
ATOM 6094 C CA . HIS B 1 397 ? 46.036 14.800 18.830 1.00 23.60 377 HIS B CA 1
ATOM 6095 C C . HIS B 1 397 ? 45.444 15.505 17.651 1.00 24.59 377 HIS B C 1
ATOM 6096 O O . HIS B 1 397 ? 46.132 15.824 16.743 1.00 23.17 377 HIS B O 1
ATOM 6103 N N . ALA B 1 398 ? 44.144 15.759 17.690 1.00 23.83 378 ALA B N 1
ATOM 6104 C CA . ALA B 1 398 ? 43.458 16.469 16.619 1.00 24.68 378 ALA B CA 1
ATOM 6105 C C . ALA B 1 398 ? 42.901 17.815 17.136 1.00 25.73 378 ALA B C 1
ATOM 6106 O O . ALA B 1 398 ? 42.649 17.987 18.337 1.00 27.04 378 ALA B O 1
ATOM 6108 N N . GLU B 1 399 ? 42.649 18.710 16.204 1.00 23.85 379 GLU B N 1
ATOM 6109 C CA . GLU B 1 399 ? 41.964 19.952 16.431 1.00 27.41 379 GLU B CA 1
ATOM 6110 C C . GLU B 1 399 ? 40.573 19.644 15.886 1.00 25.85 379 GLU B C 1
ATOM 6111 O O . GLU B 1 399 ? 40.417 19.307 14.728 1.00 27.56 379 GLU B O 1
ATOM 6117 N N . ILE B 1 400 ? 39.567 19.750 16.729 1.00 24.59 380 ILE B N 1
ATOM 6118 C CA . ILE B 1 400 ? 38.215 19.340 16.421 1.00 23.65 380 ILE B CA 1
ATOM 6119 C C . ILE B 1 400 ? 37.386 20.561 16.024 1.00 23.64 380 ILE B C 1
ATOM 6120 O O . ILE B 1 400 ? 37.225 21.458 16.839 1.00 20.25 380 ILE B O 1
ATOM 6125 N N . ASP B 1 401 ? 36.831 20.589 14.815 1.00 23.66 381 ASP B N 1
ATOM 6126 C CA . ASP B 1 401 ? 35.792 21.588 14.494 1.00 26.58 381 ASP B CA 1
ATOM 6127 C C . ASP B 1 401 ? 34.452 21.220 15.102 1.00 27.28 381 ASP B C 1
ATOM 6128 O 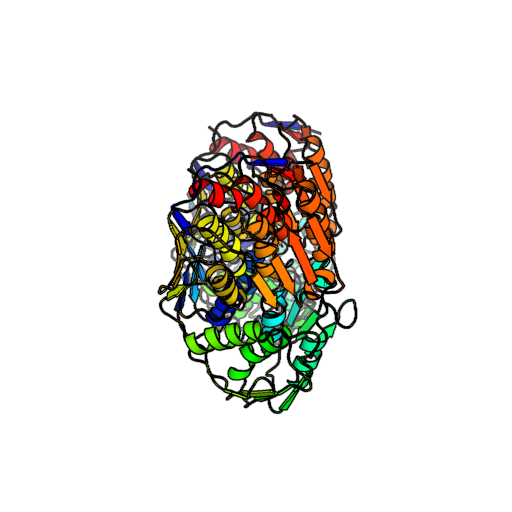O . ASP B 1 401 ? 34.084 20.014 15.148 1.00 30.52 381 ASP B O 1
ATOM 6133 N N . THR B 1 402 ? 33.723 22.230 15.564 1.00 26.38 382 THR B N 1
ATOM 6134 C CA . THR B 1 402 ? 32.513 22.024 16.348 1.00 29.42 382 THR B CA 1
ATOM 6135 C C . THR B 1 402 ? 31.193 22.468 15.719 1.00 30.60 382 THR B C 1
ATOM 6136 O O . THR B 1 402 ? 30.129 22.233 16.330 1.00 28.42 382 THR B O 1
ATOM 6140 N N . TYR B 1 403 ? 31.262 23.040 14.520 1.00 28.91 383 TYR B N 1
ATOM 6141 C CA . TYR B 1 403 ? 30.093 23.239 13.675 1.00 34.66 383 TYR B CA 1
ATOM 6142 C C . TYR B 1 403 ? 29.003 24.101 14.356 1.00 35.50 383 TYR B C 1
ATOM 6143 O O . TYR B 1 403 ? 27.831 23.898 14.079 1.00 34.67 383 TYR B O 1
ATOM 6152 N N . ASN B 1 404 ? 29.387 25.040 15.238 1.00 35.58 384 ASN B N 1
ATOM 6153 C CA . ASN B 1 404 ? 28.416 25.766 16.093 1.00 38.97 384 ASN B CA 1
ATOM 6154 C C . ASN B 1 404 ? 27.465 24.840 16.912 1.00 38.45 384 ASN B C 1
ATOM 6155 O O . ASN B 1 404 ? 26.291 25.193 17.163 1.00 34.15 384 ASN B O 1
ATOM 6160 N N . ASP B 1 405 ? 27.972 23.654 17.291 1.00 33.94 385 ASP B N 1
ATOM 6161 C CA . ASP B 1 405 ? 27.133 22.576 17.856 1.00 31.45 385 ASP B CA 1
ATOM 6162 C C . ASP B 1 405 ? 27.794 22.186 19.145 1.00 28.31 385 ASP B C 1
ATOM 6163 O O . ASP B 1 405 ? 28.921 21.613 19.206 1.00 27.96 385 ASP B O 1
ATOM 6168 N N . HIS B 1 406 ? 27.128 22.628 20.186 1.00 26.85 386 HIS B N 1
ATOM 6169 C CA . HIS B 1 406 ? 27.548 22.436 21.545 1.00 28.02 386 HIS B CA 1
ATOM 6170 C C . HIS B 1 406 ? 27.790 20.932 21.851 1.00 26.47 386 HIS B C 1
ATOM 6171 O O . HIS B 1 406 ? 28.734 20.590 22.565 1.00 29.11 386 HIS B O 1
ATOM 6178 N N . ARG B 1 407 ? 27.035 20.045 21.216 1.00 24.60 387 ARG B N 1
ATOM 6179 C CA . ARG B 1 407 ? 27.175 18.627 21.462 1.00 26.40 387 ARG B CA 1
ATOM 6180 C C . ARG B 1 407 ? 28.420 18.031 20.873 1.00 24.35 387 ARG B C 1
ATOM 6181 O O . ARG B 1 407 ? 28.989 17.106 21.492 1.00 25.25 387 ARG B O 1
ATOM 6189 N N . VAL B 1 408 ? 28.914 18.595 19.770 1.00 22.21 388 VAL B N 1
ATOM 6190 C CA . VAL B 1 408 ? 30.169 18.137 19.178 1.00 23.91 388 VAL B CA 1
ATOM 6191 C C . VAL B 1 408 ? 31.341 18.418 20.147 1.00 25.37 388 VAL B C 1
ATOM 6192 O O . VAL B 1 408 ? 32.138 17.502 20.441 1.00 22.77 388 VAL B O 1
ATOM 6196 N N . ALA B 1 409 ? 31.378 19.648 20.671 1.00 22.00 389 ALA B N 1
ATOM 6197 C CA . ALA B 1 409 ? 32.373 20.088 21.621 1.00 22.52 389 ALA B CA 1
ATOM 6198 C C . ALA B 1 409 ? 32.381 19.195 22.855 1.00 23.41 389 ALA B C 1
ATOM 6199 O O . ALA B 1 409 ? 33.440 18.730 23.286 1.00 25.06 389 ALA B O 1
ATOM 6201 N N . MET B 1 410 ? 31.203 18.910 23.398 1.00 22.06 390 MET B N 1
ATOM 6202 C CA . MET B 1 410 ? 31.124 18.090 24.591 1.00 19.88 390 MET B CA 1
ATOM 6203 C C . MET B 1 410 ? 31.445 16.638 24.299 1.00 18.86 390 MET B C 1
ATOM 6204 O O . MET B 1 410 ? 32.159 16.014 25.079 1.00 18.15 390 MET B O 1
ATOM 6209 N N . CYS B 1 411 ? 30.957 16.087 23.196 1.00 17.75 391 CYS B N 1
ATOM 6210 C CA . CYS B 1 411 ? 31.345 14.709 22.835 1.00 19.52 391 CYS B CA 1
ATOM 6211 C C . CYS B 1 411 ? 32.854 14.520 22.795 1.00 20.27 391 CYS B C 1
ATOM 6212 O O . CYS B 1 411 ? 33.365 13.546 23.309 1.00 17.92 391 CYS B O 1
ATOM 6215 N N . PHE B 1 412 ? 33.554 15.443 22.135 1.00 20.41 392 PHE B N 1
ATOM 6216 C CA . PHE B 1 412 ? 34.990 15.284 21.866 1.00 20.85 392 PHE B CA 1
ATOM 6217 C C . PHE B 1 412 ? 35.918 15.584 23.014 1.00 20.14 392 PHE B C 1
ATOM 6218 O O . PHE B 1 412 ? 37.055 15.180 22.989 1.00 19.94 392 PHE B O 1
ATOM 6226 N N . SER B 1 413 ? 35.407 16.241 24.045 1.00 20.51 393 SER B N 1
ATOM 6227 C CA . SER B 1 413 ? 36.106 16.384 25.285 1.00 20.53 393 SER B CA 1
ATOM 6228 C C . SER B 1 413 ? 36.497 15.042 25.879 1.00 22.60 393 SER B C 1
ATOM 6229 O O . SER B 1 413 ? 37.497 14.950 26.594 1.00 20.14 393 SER B O 1
ATOM 6232 N N . LEU B 1 414 ? 35.703 13.992 25.594 1.00 22.17 394 LEU B N 1
ATOM 6233 C CA . LEU B 1 414 ? 35.990 12.642 26.032 1.00 22.41 394 LEU B CA 1
ATOM 6234 C C . LEU B 1 414 ? 37.238 12.018 25.454 1.00 22.01 394 LEU B C 1
ATOM 6235 O O . LEU B 1 414 ? 37.760 11.015 25.997 1.00 18.99 394 LEU B O 1
ATOM 6240 N N . VAL B 1 415 ? 37.717 12.570 24.357 1.00 20.01 395 VAL B N 1
ATOM 6241 C CA . VAL B 1 415 ? 38.943 12.104 23.773 1.00 21.67 395 VAL B CA 1
ATOM 6242 C C . VAL B 1 415 ? 40.091 12.263 24.775 1.00 21.49 395 VAL B C 1
ATOM 6243 O O . VAL B 1 415 ? 41.025 11.483 24.735 1.00 22.92 395 VAL B O 1
ATOM 6247 N N . ALA B 1 416 ? 40.016 13.244 25.681 1.00 21.72 396 ALA B N 1
ATOM 6248 C CA . ALA B 1 416 ? 41.064 13.437 26.686 1.00 23.67 396 ALA B CA 1
ATOM 6249 C C . ALA B 1 416 ? 41.084 12.362 27.785 1.00 25.87 396 ALA B C 1
ATOM 6250 O O . ALA B 1 416 ? 41.935 12.402 28.657 1.00 24.06 396 ALA B O 1
ATOM 6252 N N . LEU B 1 417 ? 40.169 11.398 27.751 1.00 26.08 397 LEU B N 1
ATOM 6253 C CA . LEU B 1 417 ? 40.270 10.246 28.656 1.00 25.96 397 LEU B CA 1
ATOM 6254 C C . LEU B 1 417 ? 41.268 9.259 28.142 1.00 24.03 397 LEU B C 1
ATOM 6255 O O . LEU B 1 417 ? 41.607 8.366 28.837 1.00 21.93 397 LEU B O 1
ATOM 6260 N N . SER B 1 418 ? 41.755 9.417 26.901 1.00 25.39 398 SER B N 1
ATOM 6261 C CA . SER B 1 418 ? 42.851 8.567 26.398 1.00 25.44 398 SER B CA 1
ATOM 6262 C C . SER B 1 418 ? 44.215 9.045 26.960 1.00 28.51 398 SER B C 1
ATOM 6263 O O . SER B 1 418 ? 44.268 9.894 27.877 1.00 28.69 398 SER B O 1
ATOM 6266 N N . ASP B 1 419 ? 45.313 8.560 26.378 1.00 28.23 399 ASP B N 1
ATOM 6267 C CA . ASP B 1 419 ? 46.648 9.109 26.629 1.00 30.86 399 ASP B CA 1
ATOM 6268 C C . ASP B 1 419 ? 47.033 10.321 25.728 1.00 31.04 399 ASP B C 1
ATOM 6269 O O . ASP B 1 419 ? 48.176 10.721 25.713 1.00 29.36 399 ASP B O 1
ATOM 6274 N N . THR B 1 420 ? 46.101 10.866 24.949 1.00 28.08 400 THR B N 1
ATOM 6275 C CA . THR B 1 420 ? 46.387 11.871 23.952 1.00 28.21 400 THR B CA 1
ATOM 6276 C C . THR B 1 420 ? 45.528 13.081 24.265 1.00 27.22 400 THR B C 1
ATOM 6277 O O . THR B 1 420 ? 44.400 12.902 24.649 1.00 26.93 400 THR B O 1
ATOM 6281 N N . PRO B 1 421 ? 46.054 14.310 24.087 1.00 27.38 401 PRO B N 1
ATOM 6282 C CA . PRO B 1 421 ? 45.188 15.467 24.286 1.00 25.64 401 PRO B CA 1
ATOM 6283 C C . PRO B 1 421 ? 44.208 15.644 23.117 1.00 23.73 401 PRO B C 1
ATOM 6284 O O . PRO B 1 421 ? 44.349 15.017 22.088 1.00 20.88 401 PRO B O 1
ATOM 6288 N N . VAL B 1 422 ? 43.223 16.497 23.320 1.00 21.35 402 VAL B N 1
ATOM 6289 C CA . VAL B 1 422 ? 42.353 16.916 22.245 1.00 23.56 402 VAL B CA 1
ATOM 6290 C C . VAL B 1 422 ? 42.256 18.441 22.300 1.00 22.46 402 VAL B C 1
ATOM 6291 O O . VAL B 1 422 ? 42.293 19.021 23.351 1.00 21.45 402 VAL B O 1
ATOM 6295 N N . THR B 1 423 ? 42.159 19.067 21.142 1.00 24.54 403 THR B N 1
ATOM 6296 C CA . THR B 1 423 ? 41.955 20.525 21.038 1.00 24.79 403 THR B CA 1
ATOM 6297 C C . THR B 1 423 ? 40.575 20.760 20.421 1.00 23.47 403 THR B C 1
ATOM 6298 O O . THR B 1 423 ? 40.260 20.218 19.370 1.00 21.14 403 THR B O 1
ATOM 6302 N N . ILE B 1 424 ? 39.743 21.496 21.137 1.00 24.45 404 ILE B N 1
ATOM 6303 C CA . ILE B 1 424 ? 38.377 21.778 20.721 1.00 28.06 404 ILE B CA 1
ATOM 6304 C C . ILE B 1 424 ? 38.324 23.209 20.128 1.00 28.47 404 ILE B C 1
ATOM 6305 O O . ILE B 1 424 ? 38.601 24.152 20.863 1.00 23.80 404 ILE B O 1
ATOM 6310 N N . ASN B 1 425 ? 37.959 23.360 18.843 1.00 27.08 405 ASN B N 1
ATOM 6311 C CA . ASN B 1 425 ? 37.736 24.694 18.231 1.00 27.21 405 ASN B CA 1
ATOM 6312 C C . ASN B 1 425 ? 36.426 25.313 18.725 1.00 28.31 405 ASN B C 1
ATOM 6313 O O . ASN B 1 425 ? 35.413 24.619 18.895 1.00 24.82 405 ASN B O 1
ATOM 6318 N N . ASP B 1 426 ? 36.460 26.622 19.013 1.00 31.50 406 ASP B N 1
ATOM 6319 C CA . ASP B 1 426 ? 35.252 27.348 19.435 1.00 32.96 406 ASP B CA 1
ATOM 6320 C C . ASP B 1 426 ? 34.491 26.707 20.628 1.00 32.02 406 ASP B C 1
ATOM 6321 O O . ASP B 1 426 ? 33.290 26.512 20.584 1.00 28.18 406 ASP B O 1
ATOM 6326 N N . PRO B 1 427 ? 35.196 26.458 21.724 1.00 31.06 407 PRO B N 1
ATOM 6327 C CA . PRO B 1 427 ? 34.541 25.946 22.921 1.00 35.66 407 PRO B CA 1
ATOM 6328 C C . PRO B 1 427 ? 33.328 26.783 23.430 1.00 39.92 407 PRO B C 1
ATOM 6329 O O . PRO B 1 427 ? 32.449 26.232 24.080 1.00 39.46 407 PRO B O 1
ATOM 6333 N N . LYS B 1 428 ? 33.307 28.083 23.121 1.00 42.53 408 LYS B N 1
ATOM 6334 C CA . LYS B 1 428 ? 32.214 29.019 23.448 1.00 43.64 408 LYS B CA 1
ATOM 6335 C C . LYS B 1 428 ? 30.833 28.568 22.974 1.00 38.73 408 LYS B C 1
ATOM 6336 O O . LYS B 1 428 ? 29.817 29.031 23.519 1.00 37.19 408 LYS B O 1
ATOM 6342 N N . CYS B 1 429 ? 30.780 27.719 21.941 1.00 35.55 409 CYS B N 1
ATOM 6343 C CA . CYS B 1 429 ? 29.496 27.138 21.493 1.00 35.11 409 CYS B CA 1
ATOM 6344 C C . CYS B 1 429 ? 28.811 26.372 22.660 1.00 33.15 409 CYS B C 1
ATOM 6345 O O . CYS B 1 429 ? 27.637 26.210 22.638 1.00 36.26 409 CYS B O 1
ATOM 6348 N N . THR B 1 430 ? 29.534 25.951 23.696 1.00 38.09 410 THR B N 1
ATOM 6349 C CA . THR B 1 430 ? 28.893 25.345 24.880 1.00 40.52 410 THR B CA 1
ATOM 6350 C C . THR B 1 430 ? 28.203 26.307 25.809 1.00 42.53 410 THR B C 1
ATOM 6351 O O . THR B 1 430 ? 27.514 25.856 26.661 1.00 50.54 410 THR B O 1
ATOM 6355 N N . ALA B 1 431 ? 28.386 27.616 25.671 1.00 53.11 411 ALA B N 1
ATOM 6356 C CA . ALA B 1 431 ? 27.569 28.598 26.426 1.00 57.23 411 ALA B CA 1
ATOM 6357 C C . ALA B 1 431 ? 26.047 28.444 26.182 1.00 61.60 411 ALA B C 1
ATOM 6358 O O . ALA B 1 431 ? 25.261 28.850 27.006 1.00 65.81 411 ALA B O 1
ATOM 6360 N N . LYS B 1 432 ? 25.666 27.853 25.045 1.00 69.24 412 LYS B N 1
ATOM 6361 C CA . LYS B 1 432 ? 24.284 27.445 24.713 1.00 71.34 412 LYS B CA 1
ATOM 6362 C C . LYS B 1 432 ? 23.589 26.733 25.892 1.00 67.69 412 LYS B C 1
ATOM 6363 O O . LYS B 1 432 ? 22.960 27.398 26.711 1.00 66.44 412 LYS B O 1
ATOM 6369 N N . THR B 1 433 ? 23.736 25.414 25.998 1.00 66.04 413 THR B N 1
ATOM 6370 C CA . THR B 1 433 ? 23.146 24.645 27.100 1.00 65.98 413 THR B CA 1
ATOM 6371 C C . THR B 1 433 ? 23.922 24.767 28.400 1.00 52.70 413 THR B C 1
ATOM 6372 O O . THR B 1 433 ? 23.349 24.683 29.483 1.00 49.96 413 THR B O 1
ATOM 6376 N N . PHE B 1 434 ? 25.236 24.911 28.316 1.00 42.03 414 PHE B N 1
ATOM 6377 C CA . PHE B 1 434 ? 26.030 24.511 29.459 1.00 41.04 414 PHE B CA 1
ATOM 6378 C C . PHE B 1 434 ? 27.292 25.396 29.646 1.00 41.23 414 PHE B C 1
ATOM 6379 O O . PHE B 1 434 ? 28.419 24.961 29.350 1.00 37.84 414 PHE B O 1
ATOM 6387 N N . PRO B 1 435 ? 27.117 26.664 30.081 1.00 46.45 415 PRO B N 1
ATOM 6388 C CA . PRO B 1 435 ? 28.281 27.557 30.179 1.00 46.92 415 PRO B CA 1
ATOM 6389 C C . PRO B 1 435 ? 29.486 27.051 30.987 1.00 46.93 415 PRO B C 1
ATOM 6390 O O . PRO B 1 435 ? 30.623 27.450 30.765 1.00 46.65 415 PRO B O 1
ATOM 6394 N N . ASP B 1 436 ? 29.209 26.155 31.904 1.00 45.01 416 ASP B N 1
ATOM 6395 C CA . ASP B 1 436 ? 30.172 25.657 32.877 1.00 44.66 416 ASP B CA 1
ATOM 6396 C C . ASP B 1 436 ? 30.692 24.202 32.525 1.00 39.52 416 ASP B C 1
ATOM 6397 O O . ASP B 1 436 ? 31.259 23.537 33.385 1.00 37.63 416 ASP B O 1
ATOM 6402 N N . TYR B 1 437 ? 30.530 23.737 31.284 1.00 33.77 417 TYR B N 1
ATOM 6403 C CA . TYR B 1 437 ? 30.846 22.355 30.941 1.00 30.90 417 TYR B CA 1
ATOM 6404 C C . TYR B 1 437 ? 32.308 22.012 31.250 1.00 28.85 417 TYR B C 1
ATOM 6405 O O . TYR B 1 437 ? 32.573 21.070 31.954 1.00 30.41 417 TYR B O 1
ATOM 6414 N N . PHE B 1 438 ? 33.244 22.780 30.733 1.00 27.92 418 PHE B N 1
ATOM 6415 C CA . PHE B 1 438 ? 34.649 22.455 30.913 1.00 31.76 418 PHE B CA 1
ATOM 6416 C C . PHE B 1 438 ? 35.121 22.528 32.381 1.00 33.53 418 PHE B C 1
ATOM 6417 O O . PHE B 1 438 ? 35.955 21.682 32.795 1.00 28.39 418 PHE B O 1
ATOM 6425 N N . ASP B 1 439 ? 34.532 23.443 33.171 1.00 35.80 419 ASP B N 1
ATOM 6426 C CA . ASP B 1 439 ? 34.778 23.501 34.639 1.00 38.89 419 ASP B CA 1
ATOM 6427 C C . ASP B 1 439 ? 34.155 22.277 35.359 1.00 34.17 419 ASP B C 1
ATOM 6428 O O . ASP B 1 439 ? 34.726 21.760 36.319 1.00 29.63 419 ASP B O 1
ATOM 6433 N N . LYS B 1 440 ? 32.981 21.840 34.920 1.00 29.81 420 LYS B N 1
ATOM 6434 C CA . LYS B 1 440 ? 32.388 20.654 35.529 1.00 35.49 420 LYS B CA 1
ATOM 6435 C C . LYS B 1 440 ? 33.261 19.416 35.219 1.00 30.68 420 LYS B C 1
ATOM 6436 O O . LYS B 1 440 ? 33.489 18.579 36.096 1.00 31.19 420 LYS B O 1
ATOM 6442 N N . LEU B 1 441 ? 33.742 19.311 33.984 1.00 25.70 421 LEU B N 1
ATOM 6443 C CA . LEU B 1 441 ? 34.577 18.182 33.617 1.00 28.22 421 LEU B CA 1
ATOM 6444 C C . LEU B 1 441 ? 35.857 18.188 34.480 1.00 29.32 421 LEU B C 1
ATOM 6445 O O . LEU B 1 441 ? 36.284 17.139 35.045 1.00 29.42 421 LEU B O 1
ATOM 6450 N N . ALA B 1 442 ? 36.435 19.378 34.646 1.00 26.68 422 ALA B N 1
ATOM 6451 C CA . ALA B 1 442 ? 37.612 19.535 35.504 1.00 27.28 422 ALA B CA 1
ATOM 6452 C C . ALA B 1 442 ? 37.355 19.153 36.962 1.00 29.91 422 ALA B C 1
ATOM 6453 O O . ALA B 1 442 ? 38.256 18.561 37.576 1.00 32.01 422 ALA B O 1
ATOM 6455 N N . GLN B 1 443 ? 36.151 19.420 37.490 1.00 29.79 423 GLN B N 1
ATOM 6456 C CA . GLN B 1 443 ? 35.790 19.030 38.846 1.00 34.90 423 GLN B CA 1
ATOM 6457 C C . GLN B 1 443 ? 35.863 17.517 39.077 1.00 32.88 423 GLN B C 1
ATOM 6458 O O . GLN B 1 443 ? 36.137 17.108 40.151 1.00 32.95 423 GLN B O 1
ATOM 6464 N N . VAL B 1 444 ? 35.543 16.707 38.082 1.00 31.59 424 VAL B N 1
ATOM 6465 C CA . VAL B 1 444 ? 35.592 15.246 38.217 1.00 30.73 424 VAL B CA 1
ATOM 6466 C C . VAL B 1 444 ? 36.864 14.655 37.632 1.00 28.38 424 VAL B C 1
ATOM 6467 O O . VAL B 1 444 ? 37.054 13.442 37.679 1.00 25.66 424 VAL B O 1
ATOM 6471 N N . SER B 1 445 ? 37.762 15.516 37.178 1.00 28.16 425 SER B N 1
ATOM 6472 C CA . SER B 1 445 ? 39.053 15.081 36.662 1.00 32.38 425 SER B CA 1
ATOM 6473 C C . SER B 1 445 ? 40.065 15.051 37.800 1.00 40.86 425 SER B C 1
ATOM 6474 O O . SER B 1 445 ? 40.290 16.074 38.450 1.00 43.10 425 SER B O 1
ATOM 6477 N N . CYS B 1 446 ? 40.668 13.884 38.009 1.00 46.99 426 CYS B N 1
ATOM 6478 C CA . CYS B 1 446 ? 41.803 13.675 38.930 1.00 57.70 426 CYS B CA 1
ATOM 6479 C C . CYS B 1 446 ? 43.073 13.332 38.116 1.00 60.52 426 CYS B C 1
ATOM 6480 O O . CYS B 1 446 ? 43.026 12.576 37.132 1.00 50.89 426 CYS B O 1
#

Secondary structure (DSSP, 8-state):
--EEEEPPPS-B-EEEEPPBPHHHHHHHHHHHHHSBSEEEEES---SHHHHHHHHHHHHTT--EEEEGGGTEEEEE--SSS-B-SS-EEEE-TT-HHHHHHHHHHHHTSBSEEEEE--HHHHTS--HHHHHHHHHTT-EEEESSSTTSS-EEEE------EEEEE--SS--HHHHHHHHHGGGSSS-EEEEE-SPPS-HHHHHHHHHHHHHTT---EEETTTEEEE-SS---B--SEEEPPBPHHHHHHHHHHHHHH-SEEEEES--TT---GGGGHHHHHHHHT-EEEE-SSEEEEE---EE--EEE-TT-HHHHHHHHHHGGGEES-EEEES-GGGGGSSS-HHHHHHHHHHHTT-EEEE-SSEEEEE--SSPPPEEE--TT-HHHHHHHGGGGGSSS-EEEE-GGGGTTT-TTHHHHHHHTB-/--EEEEPP-S-EEEEEEPPBPHHHHHHHHHHHHHSBSEEEEES---SHHHHHHHHHHHHTT-EEEEEGGGTEEEEE--SSS-B-SS-EEEE-TT-HHHHHHHHHHHHTSBSEEEEE--HHHHTS--HHHHHHHHTTT-EEEESSSTTSS-EEEE-------EEEEETTT-TTHHHHHHHHGGGSSS-EEEEEESPPS-HHHHHHHHHHHHHTT---EEETTTEEEE-SS---B--SEEEPPB-HHHHHHHHHHHHHHEEEEEEES-STT---GGGGHHHHHHHTT-EEEE-SSEEEEE---EE--EEE-TTSHHHHHHHHHHGGGEES-EEEES-GGGGGSSS-HHHHHHHHHHHTT-EEEE-SSEEEEE--SS----EEP-TT-HHHHHHHHGGGGSSS-EEEE-GGGGGTT-TTHHHHHHHHB-

CATH classification: 3.65.10.10 (+1 more: 3.65.10.10)

Sequence (852 aa):
MEQLTLNPIGKINGEIFLPGSKSLSNRALLIAALANGVTKITNLLVSDDINHMLNALKSLGIEYTLSDCGTECTVIGNGGFFNAKKPLELYLGNAGTAMRPLCAALAASEGEFILTGEPRMKERPIGHLVDALAQLDADIEYLENKDYPPVKIKGKALTGNTVTIDGSISSQFLTAILMIAPLLETNTTIEIDGELVSKPYIDITLDIMRRFNVSVQNNDYKSFIVNGKQSYQALDKYMVEGDASSASYFLAAGAIKGGEVTVHGIGKLSVQGDKHFADVLEKMGAEIHWKDESITVIGKPLTAVDMDMNHIPDAAMTIATTALFATGTTTIRNIYNWRVKETDRLNAMATELRKVGAEVVEGKDYISITPPKSLKHAEIDTYNDHRVAMCFSLVALSDTPVTINDPKCTAKTFPDYFDKLAQVSCMEQLTLNPIGKINGEIFLPGSKSLSNRALLIAALANGVTKITNLLVSDDINHMLNALKSLGIEYTLSDCGTECTVIGNGGFFNAKKPLELYLGNAGTAMRPLCAALAASEGEFILTGEPRMKERPIGHLVDALAQLDADIEYLENKDYPPVKIKGKALTGNTVTIDGSISSQFLTAILMIAPLLETNTTIEIDGELVSKPYIDITLDIMRRFNVSVQNNDYKSFIVNGKQSYQALDKYMVEGDASSASYFLAAGAIKGGEVTVHGIGKLSVQGDKHFADVLEKMGAEIHWKDESITVIGKPLTAVDMDMNHIPDAAMTIATTALFATGTTTIRNIYNWRVKETDRLNAMATELRKVGAEVVEGKDYISITPPKSLKHAEIDTYNDHRVAMCFSLVALSDTPVTINDPKCTAKTFPDYFDKLAQVSC

Solvent-accessible surface area: 32731 Å² total; per-residue (Å²): 201,79,88,58,74,28,103,64,17,59,100,0,62,20,95,2,126,4,51,3,6,56,19,6,0,1,4,0,0,0,0,0,0,2,0,63,34,82,0,72,0,27,38,2,24,75,24,37,7,1,9,3,0,4,18,5,1,61,54,7,57,7,126,37,90,35,51,101,126,16,42,49,0,46,0,90,15,70,38,20,45,2,110,17,100,62,68,29,85,5,16,0,0,28,0,6,25,0,3,21,2,0,0,0,0,0,0,7,1,88,25,63,1,51,0,13,3,23,79,124,1,58,124,80,77,4,15,71,0,17,74,0,0,61,67,0,66,18,64,30,95,47,76,102,88,151,55,73,2,7,0,61,0,91,14,73,76,5,61,3,89,79,0,60,9,51,0,48,137,37,2,35,3,1,2,0,2,0,0,0,0,0,21,6,120,44,96,3,53,1,74,12,101,35,106,6,56,61,68,50,43,0,39,16,0,11,16,1,0,129,101,0,110,2,71,20,99,50,50,94,39,122,24,0,76,1,98,14,151,44,57,1,81,17,49,131,98,22,46,0,33,0,45,4,10,15,2,0,1,1,7,0,1,0,0,26,56,23,21,84,0,13,0,48,6,3,6,105,112,8,53,16,15,20,43,92,2,1,68,1,0,78,132,1,38,8,58,17,82,82,90,99,82,11,0,2,0,44,16,82,126,10,83,19,15,84,32,68,0,80,91,0,31,38,0,0,0,0,0,0,0,0,0,11,51,7,105,41,69,0,13,0,108,60,1,104,57,1,66,92,80,159,34,47,15,0,70,2,0,0,49,1,0,103,73,0,22,6,121,12,82,55,15,150,46,75,0,17,0,42,27,38,212,78,20,130,98,8,96,0,63,3,80,134,11,36,26,0,0,2,0,0,1,0,0,0,2,15,141,20,41,0,10,0,32,36,6,120,25,4,52,106,68,7,90,78,1,30,85,38,4,63,130,1,38,96,168,111,90,58,68,26,107,60,17,58,102,0,58,21,93,0,123,1,39,4,22,75,23,5,0,1,1,0,1,0,0,0,0,2,0,64,39,78,0,77,0,23,27,2,34,84,40,113,13,2,68,52,1,6,82,4,2,130,63,8,54,9,114,42,90,71,50,100,126,20,50,30,0,41,2,79,15,65,46,20,32,2,107,18,221,140,85,23,135,4,95,0,0,32,1,10,28,0,4,28,2,0,0,0,0,0,0,8,2,93,24,61,2,49,0,17,6,43,109,146,2,66,134,86,65,1,6,90,0,10,81,2,0,58,72,0,75,17,61,32,91,46,73,103,105,149,46,69,3,7,0,55,0,92,13,74,80,10,64,9,80,72,0,70,22,65,0,75,47,2,44,10,12,0,0,0,0,0,0,0,0,0,18,6,108,62,91,4,33,0,72,18,94,55,118,5,68,59,24,86,47,0,30,32,0,4,32,1,0,112,67,0,102,2,79,10,98,7,64,69,15,138,9,0,50,0,83,9,155,41,41,0,73,26,50,135,106,3,20,0,10,0,43,2,6,4,3,0,1,0,2,0,0,0,0,26,59,25,22,87,0,15,0,53,1,0,1,122,75,6,67,24,36,18,24,45,2,0,25,1,0,61,32,0,38,5,65,13,83,61,116,75,52,9,1,7,0,37,13,86,121,7,76,29,5,35,2,16,0,55,70,0,35,48,0,0,0,0,0,0,0,0,0,10,54,6,105,39,64,0,10,0,32,16,0,106,59,1,62,97,104,157,35,46,8,0,65,1,0,0,52,1,0,103,76,0,20,8,114,12,76,57,15,160,46,58,0,18,0,43,32,36,210,69,24,128,100,9,86,0,62,4,68,122,12,24,11,0,0,0,0,0,0,1,0,0,3,18,139,19,35,0,10,0,6,42,14,144,21,6,60,160,49,2,98,45,1,34,96,32,4,63,119,2,38,91

Foldseek 3Di:
DDKDWFAFFQFFADEFEFAFALLLLLLVVVQQQQFAAKAKEASRDDFPQSVLSVVQSVQQPWDWDADPNRRIIITHHPNHATADPAEEERERAQSLSNQLLVLLSQQAHAHKYWYYYDPNQQPDFDQQLVLQQVVQVWDKAAPPDPRGDGIIGHHDQTHAAEGEGEQPPHDSSVLSCVSRQQAHPAKHKYAYPDDHPDPLVNVQSQVVQVVQVAHWDCDNVGMITYHHPDGGHHDHYDYRAGDLLLVLLSLLLQQQGDDKYKYFRAFDPDSHQSVCSVVVSVQQPWDWDGDDGIIMIHYDAGAADEDECLSHLSSVLLVLLSLLRHHDKHKYFQNLVCCPPPHNNQVLSVVQLVQQPWDWDDDNGMIMTHHDPATDEDEREDVLPQSSQSSCVSVSNGNYMYMYPPNCSVVRRHNCSVVSSVVRGD/DDKDWDAFFQFFAEEAEFQFDLLLLLLVVVQQQAFAAKAKEFSRHDDPQSVLLVVQSVQLPWDWDADPNRGIIITHHPNHATAHPAEEEGERAQDPSNQQLVVLRQQAHAHKYWYYYDPVQQVDFQQQLVLQSVVQVGDKAAPPDPRGDTIIGHHDQTHADEGEGEQVPLPSSVLNCVSRQQAHPFWYKYFYDDHHPPVLVVVQSQLVQVVQPADWDCPPVGMIIHGYPDGGHHDHYDYRAHDLLLVLLSLLSQQQRDDKYKYFRDFDSDPRQQVCSNVVSVVQPWDWDTDNGIIMIHYDAGAADADEDPSNQSNVLLVLLSQLRHHDKHKYFDALVCCPPVHNNQVLSVVQLVQQPWDWDDDNGMIMTHHDPGTDAGEHEQSLPQSSQSSCCSVSNGNYMYMYPPNVSVVVRHNCRVVSSVVRGD

Organism: Colwellia psychrerythraea (strain 34H / ATCC BAA-681) (NCBI:txid167879)